Protein AF-A0A6S7HTU3-F1 (afdb_monomer)

Mean predicted aligned error: 20.31 Å

Structure (mmCIF, N/CA/C/O backbone):
data_AF-A0A6S7HTU3-F1
#
_entry.id   AF-A0A6S7HTU3-F1
#
loop_
_atom_site.group_PDB
_atom_site.id
_atom_site.type_symbol
_atom_site.label_atom_id
_atom_site.label_alt_id
_atom_site.label_comp_id
_atom_site.label_asym_id
_atom_site.label_entity_id
_atom_site.label_seq_id
_atom_site.pdbx_PDB_ins_code
_atom_site.Cartn_x
_atom_site.Cartn_y
_atom_site.Cartn_z
_atom_site.occupancy
_atom_site.B_iso_or_equiv
_atom_site.auth_seq_id
_atom_site.auth_comp_id
_atom_site.auth_asym_id
_atom_site.auth_atom_id
_atom_site.pdbx_PDB_model_num
ATOM 1 N N . MET A 1 1 ? -40.709 11.571 64.684 1.00 47.97 1 MET A N 1
ATOM 2 C CA . MET A 1 1 ? -41.578 11.205 63.553 1.00 47.97 1 MET A CA 1
ATOM 3 C C . MET A 1 1 ? -43.002 11.210 64.058 1.00 47.97 1 MET A C 1
ATOM 5 O O . MET A 1 1 ? -43.286 10.470 64.994 1.00 47.97 1 MET A O 1
ATOM 9 N N . ASP A 1 2 ? -43.865 12.054 63.493 1.00 58.19 2 ASP A N 1
ATOM 10 C CA . ASP A 1 2 ? -45.300 11.773 63.552 1.00 58.19 2 ASP A CA 1
ATOM 11 C C . ASP A 1 2 ? -45.484 10.401 62.874 1.00 58.19 2 ASP A C 1
ATOM 13 O O . ASP A 1 2 ? -44.925 10.172 61.802 1.00 58.19 2 ASP A O 1
ATOM 17 N N . THR A 1 3 ? -46.172 9.450 63.511 1.00 66.00 3 THR A N 1
ATOM 18 C CA . THR A 1 3 ? -46.292 8.053 63.031 1.00 66.00 3 THR A CA 1
ATOM 19 C C . THR A 1 3 ? -46.815 7.956 61.594 1.00 66.00 3 THR A C 1
ATOM 21 O O . THR A 1 3 ? -46.464 7.031 60.870 1.00 66.00 3 THR A O 1
ATOM 24 N N . LEU A 1 4 ? -47.574 8.967 61.166 1.00 69.69 4 LEU A N 1
ATOM 25 C CA . LEU A 1 4 ? -48.164 9.085 59.839 1.00 69.69 4 LEU A CA 1
ATOM 26 C C . LEU A 1 4 ? -47.136 9.304 58.708 1.00 69.69 4 LEU A C 1
ATOM 28 O O . LEU A 1 4 ? -47.315 8.739 57.635 1.00 69.69 4 LEU A O 1
ATOM 32 N N . ASP A 1 5 ? -46.059 10.074 58.931 1.00 72.06 5 ASP A N 1
ATOM 33 C CA . ASP A 1 5 ? -45.011 10.315 57.912 1.00 72.06 5 ASP A CA 1
ATOM 34 C C . ASP A 1 5 ? -44.265 9.014 57.574 1.00 72.06 5 ASP A C 1
ATOM 36 O O . ASP A 1 5 ? -44.035 8.689 56.410 1.00 72.06 5 ASP A O 1
ATOM 40 N N . GLY A 1 6 ? -43.921 8.234 58.606 1.00 74.31 6 GLY A N 1
ATOM 41 C CA . GLY A 1 6 ? -43.217 6.960 58.445 1.00 74.31 6 GLY A CA 1
ATOM 42 C C . GLY A 1 6 ? -44.091 5.859 57.839 1.00 74.31 6 GLY A C 1
ATOM 43 O O . GLY A 1 6 ? -43.610 5.074 57.024 1.00 74.31 6 GLY A O 1
ATOM 44 N N . GLU A 1 7 ? -45.377 5.806 58.200 1.00 78.81 7 GLU A N 1
ATOM 45 C CA . GLU A 1 7 ? -46.342 4.876 57.598 1.00 78.81 7 GLU A CA 1
ATOM 46 C C . GLU A 1 7 ? -46.577 5.189 56.116 1.00 78.81 7 GLU A C 1
ATOM 48 O O . GLU A 1 7 ? -46.557 4.276 55.289 1.00 78.81 7 GLU A O 1
ATOM 53 N N . PHE A 1 8 ? -46.716 6.470 55.762 1.00 82.75 8 PHE A N 1
ATOM 54 C CA . PHE A 1 8 ? -46.893 6.895 54.377 1.00 82.75 8 PHE A CA 1
ATOM 55 C C . PHE A 1 8 ? -45.653 6.618 53.519 1.00 82.75 8 PHE A C 1
ATOM 57 O O . PHE A 1 8 ? -45.776 6.033 52.443 1.00 82.75 8 PHE A O 1
ATOM 64 N N . LEU A 1 9 ? -44.455 6.954 54.011 1.00 81.00 9 LEU A N 1
ATOM 65 C CA . LEU A 1 9 ? -43.201 6.658 53.315 1.00 81.00 9 LEU A CA 1
ATOM 66 C C . LEU A 1 9 ? -43.032 5.152 53.064 1.00 81.00 9 LEU A C 1
ATOM 68 O O . LEU A 1 9 ? -42.737 4.749 51.945 1.00 81.00 9 LEU A O 1
ATOM 72 N N . ASN A 1 10 ? -43.300 4.312 54.066 1.00 83.94 10 ASN A N 1
ATOM 73 C CA . ASN A 1 10 ? -43.217 2.855 53.935 1.00 83.94 10 ASN A CA 1
ATOM 74 C C . ASN A 1 10 ? -44.269 2.292 52.955 1.00 83.94 10 ASN A C 1
ATOM 76 O O . ASN A 1 10 ? -43.980 1.359 52.204 1.00 83.94 10 ASN A O 1
ATOM 80 N N . ALA A 1 11 ? -45.481 2.857 52.915 1.00 86.44 11 ALA A N 1
ATOM 81 C CA . ALA A 1 11 ? -46.493 2.495 51.918 1.00 86.44 11 ALA A CA 1
ATOM 82 C C . ALA A 1 11 ? -46.049 2.869 50.489 1.00 86.44 11 ALA A C 1
ATOM 84 O O . ALA A 1 11 ? -46.226 2.078 49.557 1.00 86.44 11 ALA A O 1
ATOM 85 N N . CYS A 1 12 ? -45.422 4.039 50.335 1.00 86.12 12 CYS A N 1
ATOM 86 C CA . CYS A 1 12 ? -44.821 4.521 49.094 1.00 86.12 12 CYS A CA 1
ATOM 87 C C . CYS A 1 12 ? -43.637 3.656 48.630 1.00 86.12 12 CYS A C 1
ATOM 89 O O . CYS A 1 12 ? -43.594 3.273 47.464 1.00 86.12 12 CYS A O 1
ATOM 91 N N . GLU A 1 13 ? -42.718 3.287 49.524 1.00 85.62 13 GLU A N 1
ATOM 92 C CA . GLU A 1 13 ? -41.585 2.396 49.228 1.00 85.62 13 GLU A CA 1
ATOM 93 C C . GLU A 1 13 ? -42.046 1.006 48.766 1.00 85.62 13 GLU A C 1
ATOM 95 O O . GLU A 1 13 ? -41.457 0.413 47.861 1.00 85.62 13 GLU A O 1
ATOM 100 N N . ARG A 1 14 ? -43.138 0.491 49.345 1.00 88.38 14 ARG A N 1
ATOM 101 C CA . ARG A 1 14 ? -43.725 -0.810 48.979 1.00 88.38 14 ARG A CA 1
ATOM 102 C C . ARG A 1 14 ? -44.600 -0.772 47.728 1.00 88.38 14 ARG A C 1
ATOM 104 O O . ARG A 1 14 ? -44.985 -1.838 47.254 1.00 88.38 14 ARG A O 1
ATOM 111 N N . GLY A 1 15 ? -44.958 0.414 47.234 1.00 87.12 15 GLY A N 1
ATOM 112 C CA . GLY A 1 15 ? -45.868 0.564 46.098 1.00 87.12 15 GLY A CA 1
ATOM 113 C C . GLY A 1 15 ? -47.301 0.129 46.397 1.00 87.12 15 GLY A C 1
ATOM 114 O O . GLY A 1 15 ? -48.032 -0.269 45.492 1.00 87.12 15 GLY A O 1
ATOM 115 N N . ASN A 1 16 ? -47.727 0.147 47.665 1.00 90.62 16 ASN A N 1
ATOM 116 C CA . ASN A 1 16 ? -49.076 -0.281 48.026 1.00 90.62 16 ASN A CA 1
ATOM 117 C C . ASN A 1 16 ? -50.089 0.827 47.711 1.00 90.62 16 ASN A C 1
ATOM 119 O O . ASN A 1 16 ? -50.460 1.613 48.583 1.00 90.62 16 ASN A O 1
ATOM 123 N N . LEU A 1 17 ? -50.555 0.866 46.461 1.00 88.25 17 LEU A N 1
ATOM 124 C CA . LEU A 1 17 ? -51.475 1.886 45.957 1.00 88.25 17 LEU A CA 1
ATOM 125 C C . LEU A 1 17 ? -52.705 2.082 46.853 1.00 88.25 17 LEU A C 1
ATOM 127 O O . LEU A 1 17 ? -53.093 3.211 47.130 1.00 88.25 17 LEU A O 1
ATOM 131 N 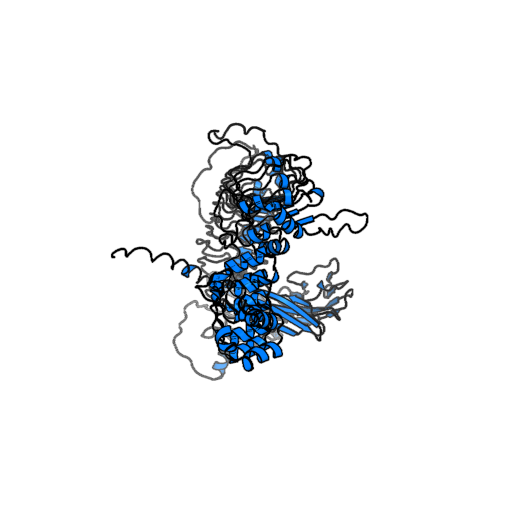N . ASN A 1 18 ? -53.299 0.996 47.351 1.00 86.38 18 ASN A N 1
ATOM 132 C CA . ASN A 1 18 ? -54.490 1.075 48.199 1.00 86.38 18 ASN A CA 1
ATOM 133 C C . ASN A 1 18 ? -54.201 1.758 49.541 1.00 86.38 18 ASN A C 1
ATOM 135 O O . ASN A 1 18 ? -55.027 2.518 50.034 1.00 86.38 18 ASN A O 1
ATOM 139 N N . GLU A 1 19 ? -53.041 1.491 50.138 1.00 85.62 19 GLU A N 1
ATOM 140 C CA . GLU A 1 19 ? -52.623 2.093 51.407 1.00 85.62 19 GLU A CA 1
ATOM 141 C C . GLU A 1 19 ? -52.252 3.568 51.220 1.00 85.62 19 GLU A C 1
ATOM 143 O O . GLU A 1 19 ? -52.714 4.411 51.985 1.00 85.62 19 GLU A O 1
ATOM 148 N N . VAL A 1 20 ? -51.546 3.893 50.131 1.00 84.56 20 VAL A N 1
ATOM 149 C CA . VAL A 1 20 ? -51.250 5.277 49.729 1.00 84.56 20 VAL A CA 1
ATOM 150 C C . VAL A 1 20 ? -52.543 6.073 49.518 1.00 84.56 20 VAL A C 1
ATOM 152 O O . VAL A 1 20 ? -52.708 7.144 50.101 1.00 84.56 20 VAL A O 1
ATOM 155 N N . LEU A 1 21 ? -53.500 5.546 48.746 1.00 83.62 21 LEU A N 1
ATOM 156 C CA . LEU A 1 21 ? -54.788 6.206 48.507 1.00 83.62 21 LEU A CA 1
ATOM 157 C C . LEU A 1 21 ? -55.620 6.310 49.789 1.00 83.62 21 LEU A C 1
ATOM 159 O O . LEU A 1 21 ? -56.251 7.340 50.019 1.00 83.62 21 LEU A O 1
ATOM 163 N N . ASN A 1 22 ? -55.599 5.286 50.649 1.00 83.69 22 ASN A N 1
ATOM 164 C CA . ASN A 1 22 ? -56.317 5.333 51.919 1.00 83.69 22 ASN A CA 1
ATOM 165 C C . ASN A 1 22 ? -55.805 6.467 52.817 1.00 83.69 22 ASN A C 1
ATOM 167 O O . ASN A 1 22 ? -56.608 7.212 53.380 1.00 83.69 22 ASN A O 1
ATOM 171 N N . ILE A 1 23 ? -54.483 6.631 52.912 1.00 81.38 23 ILE A N 1
ATOM 172 C CA . ILE A 1 23 ? -53.861 7.709 53.689 1.00 81.38 23 ILE A CA 1
ATOM 173 C C . ILE A 1 23 ? -54.155 9.079 53.052 1.00 81.38 23 ILE A C 1
ATOM 175 O O . ILE A 1 23 ? -54.439 10.037 53.767 1.00 81.38 23 ILE A O 1
ATOM 179 N N . LEU A 1 24 ? -54.155 9.188 51.719 1.00 78.31 24 LEU A N 1
ATOM 180 C CA . LEU A 1 24 ? -54.414 10.460 51.032 1.00 78.31 24 LEU A CA 1
ATOM 181 C C . LEU A 1 24 ? -55.885 10.910 51.085 1.00 78.31 24 LEU A C 1
ATOM 183 O O . LEU A 1 24 ? -56.135 12.109 51.175 1.00 78.31 24 LEU A O 1
ATOM 187 N N . TYR A 1 25 ? -56.859 9.994 51.031 1.00 77.56 25 TYR A N 1
ATOM 188 C CA . TYR A 1 25 ? -58.286 10.351 50.973 1.00 77.56 25 TYR A CA 1
ATOM 189 C C . TYR A 1 25 ? -58.994 10.403 52.330 1.00 77.56 25 TYR A C 1
ATOM 191 O O . TYR A 1 25 ? -59.945 11.171 52.471 1.00 77.56 25 TYR A O 1
ATOM 199 N N . TYR A 1 26 ? -58.582 9.593 53.311 1.00 73.81 26 TYR A N 1
ATOM 200 C CA . TYR A 1 26 ? -59.358 9.394 54.544 1.00 73.81 26 TYR A CA 1
ATOM 201 C C . TYR A 1 26 ? -58.732 10.006 55.806 1.00 73.81 26 TYR A C 1
ATOM 203 O O . TYR A 1 26 ? -59.330 9.912 56.877 1.00 73.81 26 TYR A O 1
ATOM 211 N N . HIS A 1 27 ? -57.566 10.651 55.705 1.00 69.19 27 HIS A N 1
ATOM 212 C CA . HIS A 1 27 ? -56.914 11.311 56.839 1.00 69.19 27 HIS A CA 1
ATOM 213 C C . HIS A 1 27 ? -57.157 12.831 56.837 1.00 69.19 27 HIS A C 1
ATOM 215 O O . HIS A 1 27 ? -56.697 13.549 55.946 1.00 69.19 27 HIS A O 1
ATOM 221 N N . ASP A 1 28 ? -57.839 13.347 57.866 1.00 55.94 28 ASP A N 1
ATOM 222 C CA . ASP A 1 28 ? -58.129 14.781 58.012 1.00 55.94 28 ASP A CA 1
ATOM 223 C C . ASP A 1 28 ? -56.831 15.609 58.114 1.00 55.94 28 ASP A C 1
ATOM 225 O O . ASP A 1 28 ? -55.990 15.378 58.984 1.00 55.94 28 ASP A O 1
ATOM 229 N N . ASN A 1 29 ? -56.663 16.590 57.215 1.00 56.44 29 ASN A N 1
ATOM 230 C CA . ASN A 1 29 ? -55.495 17.485 57.078 1.00 56.44 29 ASN A CA 1
ATOM 231 C C . ASN A 1 29 ? -54.127 16.823 56.764 1.00 56.44 29 ASN A C 1
ATOM 233 O O . ASN A 1 29 ? -53.137 17.543 56.609 1.00 56.44 29 ASN A O 1
ATOM 237 N N . GLY A 1 30 ? -54.059 15.496 56.611 1.00 58.22 30 GLY A N 1
ATOM 238 C CA . GLY A 1 30 ? -52.848 14.734 56.265 1.00 58.22 30 GLY A CA 1
ATOM 239 C C . GLY A 1 30 ? -52.263 15.012 54.868 1.00 58.22 30 GLY A C 1
ATOM 240 O O . GLY A 1 30 ? -51.093 15.391 54.786 1.00 58.22 30 GLY A O 1
ATOM 241 N N . PRO A 1 31 ? -53.034 14.910 53.765 1.00 58.47 31 PRO A N 1
ATOM 242 C CA . PRO A 1 31 ? -52.485 14.997 52.405 1.00 58.47 31 PRO A CA 1
ATOM 243 C C . PRO A 1 31 ? -51.860 16.363 52.086 1.00 58.47 31 PRO A C 1
ATOM 245 O O . PRO A 1 31 ? -50.827 16.437 51.434 1.00 58.47 31 PRO A O 1
ATOM 248 N N . VAL A 1 32 ? -52.425 17.468 52.586 1.00 58.88 32 VAL A N 1
ATOM 249 C CA . VAL A 1 32 ? -51.897 18.821 52.311 1.00 58.88 32 VAL A CA 1
ATOM 250 C C . VAL A 1 32 ? -50.602 19.103 53.080 1.00 58.88 32 VAL A C 1
ATOM 252 O O . VAL A 1 32 ? -49.790 19.896 52.610 1.00 58.88 32 VAL A O 1
ATOM 255 N N . LYS A 1 33 ? -50.404 18.482 54.252 1.00 65.25 33 LYS A N 1
ATOM 256 C CA . LYS A 1 33 ? -49.184 18.638 55.058 1.00 65.25 33 LYS A CA 1
ATOM 257 C C . LYS A 1 33 ? -48.059 17.747 54.525 1.00 65.25 33 LYS A C 1
ATOM 259 O O . LYS A 1 33 ? -46.959 18.253 54.350 1.00 65.25 33 LYS A O 1
ATOM 264 N N . LEU A 1 34 ? -48.368 16.483 54.211 1.00 67.88 34 LEU A N 1
ATOM 265 C CA . LEU A 1 34 ? -47.433 15.504 53.641 1.00 67.88 34 LEU A CA 1
ATOM 266 C C . LEU A 1 34 ? -46.911 15.940 52.268 1.00 67.88 34 LEU A C 1
ATOM 268 O O . LEU A 1 34 ? -45.727 15.817 51.997 1.00 67.88 34 LEU A O 1
ATOM 272 N N . LEU A 1 35 ? -47.779 16.490 51.409 1.00 68.56 35 LEU A N 1
ATOM 273 C CA . LEU A 1 35 ? -47.393 16.865 50.046 1.00 68.56 35 LEU A CA 1
ATOM 274 C C . LEU A 1 35 ? -46.677 18.222 49.927 1.00 68.56 35 LEU A C 1
ATOM 276 O O . LEU A 1 35 ? -46.196 18.569 48.852 1.00 68.56 35 LEU A O 1
ATOM 280 N N . LYS A 1 36 ? -46.628 19.013 51.009 1.00 66.38 36 LYS A N 1
ATOM 281 C CA . LYS A 1 36 ? -46.014 20.356 51.037 1.00 66.38 36 LYS A CA 1
ATOM 282 C C . LYS A 1 36 ? -44.755 20.444 51.900 1.00 66.38 36 LYS A C 1
ATOM 284 O O . LYS A 1 36 ? -44.220 21.541 52.058 1.00 66.38 36 LYS A O 1
ATOM 289 N N . THR A 1 37 ? -44.311 19.344 52.500 1.00 70.06 37 THR A N 1
ATOM 290 C CA . THR A 1 37 ? -43.079 19.308 53.294 1.00 70.06 37 THR A CA 1
ATOM 291 C C . THR A 1 37 ? -41.880 19.575 52.391 1.00 70.06 37 THR A C 1
ATOM 293 O O . THR A 1 37 ? -41.730 18.932 51.354 1.00 70.06 37 THR A O 1
ATOM 296 N N . ASP A 1 38 ? -41.035 20.533 52.781 1.00 69.31 38 ASP A N 1
ATOM 297 C CA . ASP A 1 38 ? -39.826 20.880 52.032 1.00 69.31 38 ASP A CA 1
ATOM 298 C C . ASP A 1 38 ? -38.870 19.670 52.013 1.00 69.31 38 ASP A C 1
ATOM 300 O O . ASP A 1 38 ? -38.424 19.247 53.090 1.00 69.31 38 ASP A O 1
ATOM 304 N N . PRO A 1 39 ? -38.541 19.112 50.831 1.00 67.00 39 PRO A N 1
ATOM 305 C CA . PRO A 1 39 ? -37.671 17.945 50.705 1.00 67.00 39 PRO A CA 1
ATOM 306 C C . PRO A 1 39 ? -36.309 18.132 51.370 1.00 67.00 39 PRO A C 1
ATOM 308 O O . PRO A 1 39 ? -35.754 17.175 51.895 1.00 67.00 39 PRO A O 1
ATOM 311 N N . ASN A 1 40 ? -35.790 19.363 51.397 1.00 70.00 40 ASN A N 1
ATOM 312 C CA . ASN A 1 40 ? -34.460 19.670 51.930 1.00 70.00 40 ASN A CA 1
ATOM 313 C C . ASN A 1 40 ? -34.411 19.700 53.462 1.00 70.00 40 ASN A C 1
ATOM 315 O O . ASN A 1 40 ? -33.342 19.833 54.052 1.00 70.00 40 ASN A O 1
ATOM 319 N N . THR A 1 41 ? -35.571 19.627 54.114 1.00 67.50 41 THR A N 1
ATOM 320 C CA . THR A 1 41 ? -35.684 19.614 55.579 1.00 67.50 41 THR A CA 1
ATOM 321 C C . THR A 1 41 ? -35.861 18.207 56.145 1.00 67.50 41 THR A C 1
ATOM 323 O O . THR A 1 41 ? -35.972 18.045 57.361 1.00 67.50 41 THR A O 1
ATOM 326 N N . LEU A 1 42 ? -35.900 17.192 55.276 1.00 65.88 42 LEU A N 1
ATOM 327 C CA . LEU A 1 42 ? -36.054 15.794 55.648 1.00 65.88 42 LEU A CA 1
ATOM 328 C C . LEU A 1 42 ? -34.673 15.140 55.776 1.00 65.88 42 LEU A C 1
ATOM 330 O O . LEU A 1 42 ? -33.892 15.159 54.836 1.00 65.88 42 LEU A O 1
ATOM 334 N N . ASP A 1 43 ? -34.412 14.471 56.902 1.00 62.31 43 ASP A N 1
ATOM 335 C CA . ASP A 1 43 ? -33.220 13.615 57.082 1.00 62.31 43 ASP A CA 1
ATOM 336 C C . ASP A 1 43 ? -33.271 12.321 56.231 1.00 62.31 43 ASP A C 1
ATOM 338 O O . ASP A 1 43 ? -32.424 11.439 56.360 1.00 62.31 43 ASP A O 1
ATOM 342 N N . HIS A 1 44 ? -34.326 12.141 55.436 1.00 66.50 44 HIS A N 1
ATOM 343 C CA . HIS A 1 44 ? -34.631 10.925 54.695 1.00 66.50 44 HIS A CA 1
ATOM 344 C C . HIS A 1 44 ? -35.198 11.262 53.317 1.00 66.50 44 HIS A C 1
ATOM 346 O O . HIS A 1 44 ? -35.750 12.338 53.091 1.00 66.50 44 HIS A O 1
ATOM 352 N N . MET A 1 45 ? -35.093 10.300 52.403 1.00 73.50 45 MET A N 1
ATOM 353 C CA . MET A 1 45 ? -35.579 10.430 51.036 1.00 73.50 45 MET A CA 1
ATOM 354 C C . MET A 1 45 ? -37.076 10.759 51.014 1.00 73.50 45 MET A C 1
ATOM 356 O O . MET A 1 45 ? -37.900 10.051 51.591 1.00 73.50 45 MET A O 1
ATOM 360 N N . HIS A 1 46 ? -37.430 11.849 50.337 1.00 82.75 46 HIS A N 1
ATOM 361 C CA . HIS A 1 46 ? -38.816 12.278 50.201 1.00 82.75 46 HIS A CA 1
ATOM 362 C C . HIS A 1 46 ? -39.653 11.191 49.493 1.00 82.75 46 HIS A C 1
ATOM 364 O O . HIS A 1 46 ? -39.196 10.604 48.510 1.00 82.75 46 HIS A O 1
ATOM 370 N N . TYR A 1 47 ? -40.885 10.938 49.956 1.00 84.81 47 TYR A N 1
ATOM 371 C CA . TYR A 1 47 ? -41.713 9.809 49.496 1.00 84.81 47 TYR A CA 1
ATOM 372 C C . TYR A 1 47 ? -41.859 9.759 47.969 1.00 84.81 47 TYR A C 1
ATOM 374 O O . TYR A 1 47 ? -41.788 8.677 47.398 1.00 84.81 47 TYR A O 1
ATOM 382 N N . PHE A 1 48 ? -41.984 10.902 47.279 1.00 87.56 48 PHE A N 1
ATOM 383 C CA . PHE A 1 48 ? -42.116 10.916 45.818 1.00 87.56 48 PHE A CA 1
ATOM 384 C C . PHE A 1 48 ? -40.854 10.396 45.116 1.00 87.56 48 PHE A C 1
ATOM 386 O O . PHE A 1 48 ? -40.956 9.631 44.158 1.00 87.56 48 PHE A O 1
ATOM 393 N N . HIS A 1 49 ? -39.669 10.718 45.643 1.00 88.50 49 HIS A N 1
ATOM 394 C CA . HIS A 1 49 ? -38.410 10.155 45.161 1.00 88.50 49 HIS A CA 1
ATOM 395 C C . HIS A 1 49 ? -38.339 8.653 45.444 1.00 88.50 49 HIS A C 1
ATOM 397 O O . HIS A 1 49 ? -37.928 7.902 44.568 1.00 88.50 49 HIS A O 1
ATOM 403 N N . ALA A 1 50 ? -38.794 8.192 46.614 1.00 87.75 50 ALA A N 1
ATOM 404 C CA . ALA A 1 50 ? -38.823 6.767 46.948 1.00 87.75 50 ALA A CA 1
ATOM 405 C C . ALA A 1 50 ? -39.762 5.961 46.025 1.00 87.75 50 ALA A C 1
ATOM 407 O O . ALA A 1 50 ? -39.406 4.870 45.578 1.00 87.75 50 ALA A O 1
ATOM 408 N N . VAL A 1 51 ? -40.939 6.503 45.684 1.00 91.12 51 VAL A N 1
ATOM 409 C CA . VAL A 1 51 ? -41.860 5.895 44.704 1.00 91.12 51 VAL A CA 1
ATOM 410 C C . VAL A 1 51 ? -41.202 5.821 43.320 1.00 91.12 51 VAL A C 1
ATOM 412 O O . VAL A 1 51 ? -41.288 4.792 42.648 1.00 91.12 51 VAL A O 1
ATOM 415 N N . CYS A 1 52 ? -40.516 6.892 42.905 1.00 92.94 52 CYS A N 1
ATOM 416 C CA . CYS A 1 52 ? -39.821 6.948 41.619 1.00 92.94 52 CYS A CA 1
ATOM 417 C C . CYS A 1 52 ? -38.627 5.981 41.555 1.00 92.94 52 CYS A C 1
ATOM 419 O O . CYS A 1 52 ? -38.490 5.268 40.560 1.00 92.94 52 CYS A O 1
ATOM 421 N N . LEU A 1 53 ? -37.822 5.902 42.623 1.00 92.12 53 LEU A N 1
ATOM 422 C CA . LEU A 1 53 ? -36.667 5.005 42.746 1.00 92.12 53 LEU A CA 1
ATOM 423 C C . LEU A 1 53 ? -37.059 3.537 42.613 1.00 92.12 53 LEU A C 1
ATOM 425 O O . LEU A 1 53 ? -36.308 2.774 42.024 1.00 92.12 53 LEU A O 1
ATOM 429 N N . ASN A 1 54 ? -38.211 3.160 43.174 1.00 91.19 54 ASN A N 1
ATOM 430 C CA . ASN A 1 54 ? -38.698 1.779 43.192 1.00 91.19 54 ASN A CA 1
ATOM 431 C C . ASN A 1 54 ? -39.637 1.442 42.020 1.00 91.19 54 ASN A C 1
ATOM 433 O O . ASN A 1 54 ? -40.126 0.317 41.923 1.00 91.19 54 ASN A O 1
ATOM 437 N N . GLY A 1 55 ? -39.916 2.402 41.131 1.00 91.69 55 GLY A N 1
ATOM 438 C CA . GLY A 1 55 ? -40.611 2.123 39.875 1.00 91.69 55 GLY A CA 1
ATOM 439 C C . GLY A 1 55 ? -42.121 1.920 39.985 1.00 91.69 55 GLY A C 1
ATOM 440 O O . GLY A 1 55 ? -42.719 1.344 39.074 1.00 91.69 55 GLY A O 1
ATOM 441 N N . HIS A 1 56 ? -42.756 2.401 41.057 1.00 93.94 56 HIS A N 1
ATOM 442 C CA . HIS A 1 56 ? -44.197 2.234 41.302 1.00 93.94 56 HIS A CA 1
ATOM 443 C C . HIS A 1 56 ? -45.029 3.198 40.442 1.00 93.94 56 HIS A C 1
ATOM 445 O O . HIS A 1 56 ? -45.580 4.190 40.916 1.00 93.94 56 HIS A O 1
ATOM 451 N N . CYS A 1 57 ? -45.060 2.939 39.133 1.00 91.62 57 CYS A N 1
ATOM 452 C CA . CYS A 1 57 ? -45.623 3.828 38.113 1.00 91.62 57 CYS A CA 1
ATOM 453 C C . CYS A 1 57 ? -47.117 4.148 38.316 1.00 91.62 57 CYS A C 1
ATOM 455 O O . CYS A 1 57 ? -47.569 5.235 37.961 1.00 91.62 57 CYS A O 1
ATOM 457 N N . ASP A 1 58 ? -47.886 3.216 38.876 1.00 90.31 58 ASP A N 1
ATOM 458 C CA . ASP A 1 58 ? -49.296 3.391 39.229 1.00 90.31 58 ASP A CA 1
ATOM 459 C C . ASP A 1 58 ? -49.480 4.388 40.380 1.00 90.31 58 ASP A C 1
ATOM 461 O O . ASP A 1 58 ? -50.346 5.262 40.311 1.00 90.31 58 ASP A O 1
ATOM 465 N N . VAL A 1 59 ? -48.619 4.312 41.397 1.00 89.31 59 VAL A N 1
ATOM 466 C CA . VAL A 1 59 ? -48.558 5.285 42.492 1.00 89.31 59 VAL A CA 1
ATOM 467 C C . VAL A 1 59 ? -48.100 6.652 41.974 1.00 89.31 59 VAL A C 1
ATOM 469 O O . VAL A 1 59 ? -48.690 7.660 42.354 1.00 89.31 59 VAL A O 1
ATOM 472 N N . VAL A 1 60 ? -47.116 6.708 41.067 1.00 90.94 60 VAL A N 1
ATOM 473 C CA . VAL A 1 60 ? -46.665 7.967 40.435 1.00 90.94 60 VAL A CA 1
ATOM 474 C C . VAL A 1 60 ? -47.804 8.658 39.678 1.00 90.94 60 VAL A C 1
ATOM 476 O O . VAL A 1 60 ? -48.053 9.839 39.914 1.00 90.94 60 VAL A O 1
ATOM 479 N N . GLU A 1 61 ? -48.533 7.935 38.817 1.00 89.94 61 GLU A N 1
ATOM 480 C CA . GLU A 1 61 ? -49.702 8.477 38.100 1.00 89.94 61 GLU A CA 1
ATOM 481 C C . GLU A 1 61 ? -50.765 9.004 39.080 1.00 89.94 61 GLU A C 1
ATOM 483 O O . GLU A 1 61 ? -51.306 10.090 38.876 1.00 89.94 61 GLU A O 1
ATOM 488 N N . GLN A 1 62 ? -51.036 8.294 40.185 1.00 87.25 62 GLN A N 1
ATOM 489 C CA . GLN A 1 62 ? -51.978 8.784 41.199 1.00 87.25 62 GLN A CA 1
ATOM 490 C C . GLN A 1 62 ? -51.482 10.037 41.926 1.00 87.25 62 GLN A C 1
ATOM 492 O O . GLN A 1 62 ? -52.268 10.953 42.154 1.00 87.25 62 GLN A O 1
ATOM 497 N N . LEU A 1 63 ? -50.197 10.123 42.272 1.00 85.94 63 LEU A N 1
ATOM 498 C CA . LEU A 1 63 ? -49.643 11.291 42.961 1.00 85.94 63 LEU A CA 1
ATOM 499 C C . LEU A 1 63 ? -49.703 12.565 42.100 1.00 85.94 63 LEU A C 1
ATOM 501 O O . LEU A 1 63 ? -49.896 13.652 42.647 1.00 85.94 63 LEU A O 1
ATOM 505 N N . PHE A 1 64 ? -49.659 12.457 40.768 1.00 87.44 64 PHE A N 1
ATOM 506 C CA . PHE A 1 64 ? -49.879 13.611 39.888 1.00 87.44 64 PHE A CA 1
ATOM 507 C C . PHE A 1 64 ? -51.300 14.182 39.957 1.00 87.44 64 PHE A C 1
ATOM 509 O O . PHE A 1 64 ? -51.459 15.400 39.853 1.00 87.44 64 PHE A O 1
ATOM 516 N N . PHE A 1 65 ? -52.327 13.367 40.236 1.00 83.38 65 PHE A N 1
ATOM 517 C CA . PHE A 1 65 ? -53.681 13.882 40.501 1.00 83.38 65 PHE A CA 1
ATOM 518 C C . PHE A 1 65 ? -53.750 14.772 41.751 1.00 83.38 65 PHE A C 1
ATOM 520 O O . PHE A 1 65 ? -54.673 15.579 41.877 1.00 83.38 65 PHE A O 1
ATOM 527 N N . PHE A 1 66 ? -52.772 14.665 42.653 1.00 81.31 66 PHE A N 1
ATOM 528 C CA . PHE A 1 66 ? -52.656 15.495 43.851 1.00 81.31 66 PHE A CA 1
ATOM 529 C C . PHE A 1 66 ? -51.714 16.703 43.677 1.00 81.31 66 PHE A C 1
ATOM 531 O O . PHE A 1 66 ? -51.349 17.332 44.669 1.00 81.31 66 PHE A O 1
ATOM 538 N N . ASN A 1 67 ? -51.365 17.077 42.438 1.00 80.19 67 ASN A N 1
ATOM 539 C CA . ASN A 1 67 ? -50.503 18.223 42.106 1.00 80.19 67 ASN A CA 1
ATOM 540 C C . ASN A 1 67 ? -49.097 18.165 42.737 1.00 80.19 67 ASN A C 1
ATOM 542 O O . ASN A 1 67 ? -48.557 19.198 43.139 1.00 80.19 67 ASN A O 1
ATOM 546 N N . VAL A 1 68 ? -48.498 16.975 42.829 1.00 85.25 68 VAL A N 1
ATOM 547 C CA . VAL A 1 68 ? -47.073 16.843 43.175 1.00 85.25 68 VAL A CA 1
ATOM 548 C C . VAL A 1 68 ? -46.215 17.460 42.068 1.00 85.25 68 VAL A C 1
ATOM 550 O O . VAL A 1 68 ? -46.485 17.256 40.884 1.00 85.25 68 VAL A O 1
ATOM 553 N N . ASP A 1 69 ? -45.187 18.221 42.450 1.00 85.75 69 ASP A N 1
ATOM 554 C CA . ASP A 1 69 ? -44.241 18.797 41.495 1.00 85.75 69 ASP A CA 1
ATOM 555 C C . ASP A 1 69 ? -43.395 17.688 40.847 1.00 85.75 69 ASP A C 1
ATOM 557 O O . ASP A 1 69 ? -42.657 16.963 41.513 1.00 85.75 69 ASP A O 1
ATOM 561 N N . VAL A 1 70 ? -43.499 17.562 39.523 1.00 89.44 70 VAL A N 1
ATOM 562 C CA . VAL A 1 70 ? -42.741 16.594 38.718 1.00 89.44 70 VAL A CA 1
ATOM 563 C C . VAL A 1 70 ? -41.228 16.851 38.748 1.00 89.44 70 VAL A C 1
ATOM 565 O O . VAL A 1 70 ? -40.443 15.924 38.557 1.00 89.44 70 VAL A O 1
ATOM 568 N N . ASN A 1 71 ? -40.818 18.095 39.011 1.00 89.62 71 ASN A N 1
ATOM 569 C CA . ASN A 1 71 ? -39.424 18.540 39.051 1.00 89.62 71 ASN A CA 1
ATOM 570 C C . ASN A 1 71 ? -38.943 18.830 40.479 1.00 89.62 71 ASN A C 1
ATOM 572 O O . ASN A 1 71 ? -38.022 19.624 40.662 1.00 89.62 71 ASN A O 1
ATOM 576 N N . LEU A 1 72 ? -39.573 18.207 41.479 1.00 86.81 72 LEU A N 1
ATOM 577 C CA . LEU A 1 72 ? -39.249 18.393 42.889 1.00 86.81 72 LEU A CA 1
ATOM 578 C C . LEU A 1 72 ? -37.795 18.001 43.184 1.00 86.81 72 LEU A C 1
ATOM 580 O O . LEU A 1 72 ? -37.500 16.822 43.311 1.00 86.81 72 LEU A O 1
ATOM 584 N N . ASP A 1 73 ? -36.894 18.971 43.298 1.00 83.94 73 ASP A N 1
ATOM 585 C CA . ASP A 1 73 ? -35.472 18.699 43.529 1.00 83.94 73 ASP A CA 1
ATOM 586 C C . ASP A 1 73 ? -35.182 18.326 44.994 1.00 83.94 73 ASP A C 1
ATOM 588 O O . ASP A 1 73 ? -35.874 18.763 45.920 1.00 83.94 73 ASP A O 1
ATOM 592 N N . SER A 1 74 ? -34.153 17.506 45.205 1.00 83.06 74 SER A N 1
ATOM 593 C CA . SER A 1 74 ? -33.711 17.050 46.527 1.00 83.06 74 SER A CA 1
ATOM 594 C C . SER A 1 74 ? -32.198 16.825 46.561 1.00 83.06 74 SER A C 1
ATOM 596 O O . SER A 1 74 ? -31.527 16.873 45.532 1.00 83.06 74 SER A O 1
ATOM 598 N N . GLU A 1 75 ? -31.641 16.495 47.731 1.00 81.12 75 GLU A N 1
ATOM 599 C CA . GLU A 1 75 ? -30.229 16.087 47.837 1.00 81.12 75 GLU A CA 1
ATOM 600 C C . GLU A 1 75 ? -29.884 14.836 46.997 1.00 81.12 75 GLU A C 1
ATOM 602 O O . GLU A 1 75 ? -28.719 14.615 46.665 1.00 81.12 75 GLU A O 1
ATOM 607 N N . TYR A 1 76 ? -30.897 14.049 46.608 1.00 79.75 76 TYR A N 1
ATOM 608 C CA . TYR A 1 76 ? -30.775 12.861 45.756 1.00 79.75 76 TYR A CA 1
ATOM 609 C C . TYR A 1 76 ? -30.980 13.166 44.258 1.00 79.75 76 TYR A C 1
ATOM 611 O O . TYR A 1 76 ? -30.898 12.258 43.432 1.00 79.75 76 TYR A O 1
ATOM 619 N N . GLY A 1 77 ? -31.221 14.431 43.896 1.00 85.00 77 GLY A N 1
ATOM 620 C CA . GLY A 1 77 ? -31.573 14.871 42.545 1.00 85.00 77 GLY A CA 1
ATOM 621 C C . GLY A 1 77 ? -33.082 14.896 42.302 1.00 85.00 77 GLY A C 1
ATOM 622 O O . GLY A 1 77 ? -33.875 14.782 43.236 1.00 85.00 77 GLY A O 1
ATOM 623 N N . THR A 1 78 ? -33.477 15.043 41.034 1.00 90.56 78 THR A N 1
ATOM 624 C CA . THR A 1 78 ? -34.888 15.126 40.625 1.00 90.56 78 THR A CA 1
ATOM 625 C C . THR A 1 78 ? -35.577 13.754 40.637 1.00 90.56 78 THR A C 1
ATOM 627 O O . THR A 1 78 ? -34.907 12.719 40.534 1.00 90.56 78 THR A O 1
ATOM 630 N N . PRO A 1 79 ? -36.924 13.690 40.650 1.00 91.62 79 PRO A N 1
ATOM 631 C CA . PRO A 1 79 ? -37.654 12.423 40.618 1.00 91.62 79 PRO A CA 1
ATOM 632 C C . PRO A 1 79 ? -37.329 11.607 39.359 1.00 91.62 79 PRO A C 1
ATOM 634 O O . PRO A 1 79 ? -37.245 10.380 39.413 1.00 91.62 79 PRO A O 1
ATOM 637 N N . LEU A 1 80 ? -37.066 12.290 38.236 1.00 94.38 80 LEU A N 1
ATOM 638 C CA . LEU A 1 80 ? -36.605 11.665 36.998 1.00 94.38 80 LEU A CA 1
ATOM 639 C C . LEU A 1 80 ? -35.199 11.073 37.141 1.00 94.38 80 LEU A C 1
ATOM 641 O O . LEU A 1 80 ? -34.981 9.950 36.691 1.00 94.38 80 LEU A O 1
ATOM 645 N N . ALA A 1 81 ? -34.263 11.779 37.783 1.00 91.81 81 ALA A N 1
ATOM 646 C CA . ALA A 1 81 ? -32.907 11.275 37.997 1.00 91.81 81 ALA A CA 1
ATOM 647 C C . ALA A 1 81 ? -32.894 10.012 38.864 1.00 91.81 81 ALA A C 1
ATOM 649 O O . ALA A 1 81 ? -32.231 9.031 38.534 1.00 91.81 81 ALA A O 1
ATOM 650 N N . VAL A 1 82 ? -33.709 10.002 39.913 1.00 92.06 82 VAL A N 1
ATOM 651 C CA . VAL A 1 82 ? -33.873 8.861 40.812 1.00 92.06 82 VAL A CA 1
ATOM 652 C C . VAL A 1 82 ? -34.598 7.685 40.129 1.00 92.06 82 VAL A C 1
ATOM 654 O O . VAL A 1 82 ? -34.219 6.530 40.317 1.00 92.06 82 VAL A O 1
ATOM 657 N N . ALA A 1 83 ? -35.596 7.942 39.275 1.00 95.00 83 ALA A N 1
ATOM 658 C CA . ALA A 1 83 ? -36.211 6.891 38.453 1.00 95.00 83 ALA A CA 1
ATOM 659 C C . ALA A 1 83 ? -35.218 6.280 37.445 1.00 95.00 83 ALA A C 1
ATOM 661 O O . ALA A 1 83 ? -35.259 5.075 37.185 1.00 95.00 83 ALA A O 1
ATOM 662 N N . CYS A 1 84 ? -34.313 7.103 36.899 1.00 95.19 84 CYS A N 1
ATOM 663 C CA . CYS A 1 84 ? -33.222 6.648 36.039 1.00 95.19 84 CYS A CA 1
ATOM 664 C C . CYS A 1 84 ? -32.206 5.811 36.816 1.00 95.19 84 CYS A C 1
ATOM 666 O O . CYS A 1 84 ? -31.792 4.776 36.314 1.00 95.19 84 CYS A O 1
ATOM 668 N N . GLN A 1 85 ? -31.865 6.196 38.049 1.00 94.00 85 GLN A N 1
ATOM 669 C CA . GLN A 1 85 ? -31.024 5.402 38.950 1.00 94.00 85 GLN A CA 1
ATOM 670 C C . GLN A 1 85 ? -31.614 3.997 39.187 1.00 94.00 85 GLN A C 1
ATOM 672 O O . GLN A 1 85 ? -30.897 2.997 39.111 1.00 94.00 85 GLN A O 1
ATOM 677 N N . GLY A 1 86 ? -32.930 3.916 39.425 1.00 91.50 86 GLY A N 1
ATOM 678 C CA . GLY A 1 86 ? -33.658 2.662 39.658 1.00 91.50 86 GLY A CA 1
ATOM 679 C C . GLY A 1 86 ? -33.876 1.781 38.420 1.00 91.50 86 GLY A C 1
ATOM 680 O O . GLY A 1 86 ? -34.219 0.609 38.557 1.00 91.50 86 GLY A O 1
ATOM 681 N N . GLY A 1 87 ? -33.660 2.296 37.205 1.00 94.75 87 GLY A N 1
ATOM 682 C CA . GLY A 1 87 ? -33.822 1.504 35.979 1.00 94.75 87 GLY A CA 1
ATOM 683 C C . GLY A 1 87 ? -35.273 1.305 35.532 1.00 94.75 87 GLY A C 1
ATOM 684 O O . GLY A 1 87 ? -35.594 0.342 34.836 1.00 94.75 87 GLY A O 1
ATOM 685 N N . HIS A 1 88 ? -36.190 2.193 35.924 1.00 93.94 88 HIS A N 1
ATOM 686 C CA . HIS A 1 88 ? -37.624 1.992 35.707 1.00 93.94 88 HIS A CA 1
ATOM 687 C C . HIS A 1 88 ? -38.171 2.772 34.504 1.00 93.94 88 HIS A C 1
ATOM 689 O O . HIS A 1 88 ? -38.798 3.820 34.653 1.00 93.94 88 HIS A O 1
ATOM 695 N N . MET A 1 89 ? -38.012 2.213 33.298 1.00 94.88 89 MET A N 1
ATOM 696 C CA . MET A 1 89 ? -38.459 2.810 32.024 1.00 94.88 89 MET A CA 1
ATOM 697 C C . MET A 1 89 ? -39.928 3.285 32.018 1.00 94.88 89 MET A C 1
ATOM 699 O O . MET A 1 89 ? -40.241 4.339 31.466 1.00 94.88 89 MET A O 1
ATOM 703 N N . GLY A 1 90 ? -40.846 2.520 32.623 1.00 92.88 90 GLY A N 1
ATOM 704 C CA . GLY A 1 90 ? -42.263 2.900 32.710 1.00 92.88 90 GLY A CA 1
ATOM 705 C C . GLY A 1 90 ? -42.465 4.202 33.487 1.00 92.88 90 GLY A C 1
ATOM 706 O O . GLY A 1 90 ? -43.128 5.116 33.003 1.00 92.88 90 GLY A O 1
ATOM 707 N N . THR A 1 91 ? -41.812 4.316 34.644 1.00 94.50 91 THR A N 1
ATOM 708 C CA . THR A 1 91 ? -41.820 5.528 35.467 1.00 94.50 91 THR A CA 1
ATOM 709 C C . THR A 1 91 ? -41.128 6.688 34.760 1.00 94.50 91 THR A C 1
ATOM 711 O O . THR A 1 91 ? -41.687 7.778 34.723 1.00 94.50 91 THR A O 1
ATOM 714 N N . VAL A 1 92 ? -39.974 6.459 34.121 1.00 96.38 92 VAL A N 1
ATOM 715 C CA . VAL A 1 92 ? -39.260 7.479 33.329 1.00 96.38 92 VAL A CA 1
ATOM 716 C C . VAL A 1 92 ? -40.171 8.090 32.259 1.00 96.38 92 VAL A C 1
ATOM 718 O O . VAL A 1 92 ? -40.332 9.308 32.215 1.00 96.38 92 VAL A O 1
ATOM 721 N N . LYS A 1 93 ? -40.844 7.262 31.450 1.00 95.38 93 LYS A N 1
ATOM 722 C CA . LYS A 1 93 ? -41.785 7.735 30.417 1.00 95.38 93 LYS A CA 1
ATOM 723 C C . LYS A 1 93 ? -42.958 8.513 31.007 1.00 95.38 93 LYS A C 1
ATOM 725 O O . LYS A 1 93 ? -43.372 9.522 30.441 1.00 95.38 93 LYS A O 1
ATOM 730 N N . THR A 1 94 ? -43.488 8.064 32.142 1.00 94.75 94 THR A N 1
ATOM 731 C CA . THR A 1 94 ? -44.576 8.752 32.847 1.00 94.75 94 THR A CA 1
ATOM 732 C C . THR A 1 94 ? -44.141 10.123 33.361 1.00 94.75 94 THR A C 1
ATOM 734 O O . THR A 1 94 ? -44.882 11.089 33.191 1.00 94.75 94 THR A O 1
ATOM 737 N N . LEU A 1 95 ? -42.945 10.235 33.943 1.00 94.81 95 LEU A N 1
ATOM 738 C CA . LEU A 1 95 ? -42.393 11.503 34.425 1.00 94.81 95 LEU A CA 1
ATOM 739 C C . LEU A 1 95 ? -42.155 12.483 33.265 1.00 94.81 95 LEU A C 1
ATOM 741 O O . LEU A 1 95 ? -42.604 13.627 33.330 1.00 94.81 95 LEU A O 1
ATOM 745 N N . VAL A 1 96 ? -41.536 12.029 32.168 1.00 94.75 96 VAL A N 1
ATOM 746 C CA . VAL A 1 96 ? -41.313 12.852 30.962 1.00 94.75 96 VAL A CA 1
ATOM 747 C C . VAL A 1 96 ? -42.641 13.324 30.361 1.00 94.75 96 VAL A C 1
ATOM 749 O O . VAL A 1 96 ? -42.810 14.511 30.087 1.00 94.75 96 VAL A O 1
ATOM 752 N N . LYS A 1 97 ? -43.641 12.437 30.259 1.00 94.00 97 LYS A N 1
ATOM 753 C CA . LYS A 1 97 ? -45.004 12.776 29.807 1.00 94.00 97 LYS A CA 1
ATOM 754 C C . LYS A 1 97 ? -45.661 13.875 30.654 1.00 94.00 97 LYS A C 1
ATOM 756 O O . LYS A 1 97 ? -46.429 14.667 30.113 1.00 94.00 97 LYS A O 1
ATOM 761 N N . HIS A 1 98 ? -45.374 13.927 31.955 1.00 92.25 98 HIS A N 1
ATOM 762 C CA . HIS A 1 98 ? -45.896 14.943 32.876 1.00 92.25 98 HIS A CA 1
ATOM 763 C C . HIS A 1 98 ? -45.013 16.202 32.974 1.00 92.25 98 HIS A C 1
ATOM 765 O O . HIS A 1 98 ? -45.278 17.064 33.809 1.00 92.25 98 HIS A O 1
ATOM 771 N N . GLY A 1 99 ? -44.007 16.357 32.104 1.00 91.00 99 GLY A N 1
ATOM 772 C CA . GLY A 1 99 ? -43.190 17.571 32.015 1.00 91.00 99 GLY A CA 1
ATOM 773 C C . GLY A 1 99 ? -41.953 17.581 32.917 1.00 91.00 99 GLY A C 1
ATOM 774 O O . GLY A 1 99 ? -41.495 18.658 33.312 1.00 91.00 99 GLY A O 1
ATOM 775 N N . ALA A 1 100 ? -41.410 16.407 33.258 1.00 92.62 100 ALA A N 1
ATOM 776 C CA . ALA A 1 100 ? -40.099 16.317 33.892 1.00 92.62 100 ALA A CA 1
ATOM 777 C C . ALA A 1 100 ? -39.012 16.921 32.988 1.00 92.62 100 ALA A C 1
ATOM 779 O O . ALA A 1 100 ? -38.934 16.609 31.799 1.00 92.62 100 ALA A O 1
ATOM 780 N N . LYS A 1 101 ? -38.147 17.758 33.561 1.00 89.88 101 LYS A N 1
ATOM 781 C CA . LYS A 1 101 ? -36.958 18.288 32.894 1.00 89.88 101 LYS A CA 1
ATOM 782 C C . LYS A 1 101 ? -35.928 17.171 32.753 1.00 89.88 101 LYS A C 1
ATOM 784 O O . LYS A 1 101 ? -35.422 16.663 33.754 1.00 89.88 101 LYS A O 1
ATOM 789 N N . ILE A 1 102 ? -35.619 16.810 31.513 1.00 87.81 102 ILE A N 1
ATOM 790 C CA . ILE A 1 102 ? -34.625 15.783 31.181 1.00 87.81 102 ILE A CA 1
ATOM 791 C C . ILE A 1 102 ? -33.207 16.307 31.447 1.00 87.81 102 ILE A C 1
ATOM 793 O O . ILE A 1 102 ? -32.406 15.617 32.081 1.00 87.81 102 ILE A O 1
ATOM 797 N N . HIS A 1 103 ? -32.929 17.557 31.073 1.00 83.38 103 HIS A N 1
ATOM 798 C CA . HIS A 1 103 ? -31.723 18.273 31.468 1.00 83.38 103 HIS A CA 1
ATOM 799 C C . HIS A 1 103 ? -32.051 19.617 32.141 1.00 83.38 103 HIS A C 1
ATOM 801 O O . HIS A 1 103 ? -32.751 20.462 31.586 1.00 83.38 103 HIS A O 1
ATOM 807 N N . ASP A 1 104 ? -31.505 19.843 33.342 1.00 80.88 104 ASP A N 1
ATOM 808 C CA . ASP A 1 104 ? -31.408 21.179 33.942 1.00 80.88 104 ASP A CA 1
ATOM 809 C C . ASP A 1 104 ? -29.921 21.560 34.092 1.00 80.88 104 ASP A C 1
ATOM 811 O O . ASP A 1 104 ? -29.173 20.833 34.754 1.00 80.88 104 ASP A O 1
ATOM 815 N N . PRO A 1 105 ? -29.456 22.661 33.473 1.00 72.12 105 PRO A N 1
ATOM 816 C CA . PRO A 1 105 ? -28.056 23.080 33.532 1.00 72.12 105 PRO A CA 1
ATOM 817 C C . PRO A 1 105 ? -27.625 23.594 34.914 1.00 72.12 105 PRO A C 1
ATOM 819 O O . PRO A 1 105 ? -26.432 23.780 35.142 1.00 72.12 105 PRO A O 1
ATOM 822 N N . ASN A 1 106 ? -28.565 23.841 35.833 1.00 75.00 106 ASN A N 1
ATOM 823 C CA . ASN A 1 106 ? -28.259 24.294 37.193 1.00 75.00 106 ASN A CA 1
ATOM 824 C C . ASN A 1 106 ? -28.111 23.135 38.190 1.00 75.00 106 ASN A C 1
ATOM 826 O O . ASN A 1 106 ? -27.655 23.352 39.313 1.00 75.00 106 ASN A O 1
ATOM 830 N N . THR A 1 107 ? -28.493 21.917 37.799 1.00 74.12 107 THR A N 1
ATOM 831 C CA . THR A 1 107 ? -28.347 20.718 38.627 1.00 74.12 107 THR A CA 1
ATOM 832 C C . THR A 1 107 ? -26.903 20.227 38.584 1.00 74.12 107 THR A C 1
ATOM 834 O O . THR A 1 107 ? -26.216 20.335 37.567 1.00 74.12 107 THR A O 1
ATOM 837 N N . ASN A 1 108 ? -26.422 19.663 39.695 1.00 75.75 108 ASN A N 1
ATOM 838 C CA . ASN A 1 108 ? -25.115 19.013 39.726 1.00 75.75 108 ASN A CA 1
ATOM 839 C C . ASN A 1 108 ? -25.041 17.945 38.623 1.00 75.75 108 ASN A C 1
ATOM 841 O O . ASN A 1 108 ? -25.934 17.106 38.516 1.00 75.75 108 ASN A O 1
ATOM 845 N N . ALA A 1 109 ? -23.973 17.954 37.826 1.00 72.12 109 ALA A N 1
ATOM 846 C CA . ALA A 1 109 ? -23.825 17.066 36.678 1.00 72.12 109 ALA A CA 1
ATOM 847 C C . ALA A 1 109 ? -23.965 15.575 37.050 1.00 72.12 109 ALA A C 1
ATOM 849 O O . ALA A 1 109 ? -24.524 14.797 36.277 1.00 72.12 109 ALA A O 1
ATOM 850 N N . THR A 1 110 ? -23.545 15.188 38.263 1.00 78.75 110 THR A N 1
ATOM 851 C CA . THR A 1 110 ? -23.677 13.813 38.778 1.00 78.75 110 THR A CA 1
ATOM 852 C C . THR A 1 110 ? -25.102 13.428 39.186 1.00 78.75 110 THR A C 1
ATOM 854 O O . THR A 1 110 ? -25.386 12.247 39.350 1.00 78.75 110 THR A O 1
ATOM 857 N N . LEU A 1 111 ? -26.005 14.392 39.356 1.00 83.44 111 LEU A N 1
ATOM 858 C CA . LEU A 1 111 ? -27.411 14.178 39.719 1.00 83.44 111 LEU A CA 1
ATOM 859 C C . LEU A 1 111 ? -28.350 14.321 38.513 1.00 83.44 111 LEU A C 1
ATOM 861 O O . LEU A 1 111 ? -29.568 14.307 38.668 1.00 83.44 111 LEU A O 1
ATOM 865 N N . THR A 1 112 ? -27.804 14.457 37.302 1.00 88.31 112 THR A N 1
ATOM 866 C CA . THR A 1 112 ? -28.618 14.517 36.084 1.00 88.31 112 THR A CA 1
ATOM 867 C C . THR A 1 112 ? -29.210 13.142 35.744 1.00 88.31 112 THR A C 1
ATOM 869 O O . THR A 1 112 ? -28.554 12.119 35.971 1.00 88.31 112 THR A O 1
ATOM 872 N N . PRO A 1 113 ? -30.413 13.083 35.140 1.00 92.00 113 PRO A N 1
ATOM 873 C CA . PRO A 1 113 ? -31.006 11.826 34.679 1.00 92.00 113 PRO A CA 1
ATOM 874 C C . PRO A 1 113 ? -30.102 11.014 33.746 1.00 92.00 113 PRO A C 1
ATOM 876 O O . PRO A 1 113 ? -29.972 9.804 33.925 1.00 92.00 113 PRO A O 1
ATOM 879 N N . PHE A 1 114 ? -29.411 11.682 32.814 1.00 92.25 114 PHE A N 1
ATOM 880 C CA . PHE A 1 114 ? -28.428 11.047 31.931 1.00 92.25 114 PHE A CA 1
ATOM 881 C C . PHE A 1 114 ? -27.301 10.370 32.712 1.00 92.25 114 PHE A C 1
ATOM 883 O O . PHE A 1 114 ? -26.977 9.213 32.444 1.00 92.25 114 PHE A O 1
ATOM 890 N N . PHE A 1 115 ? -26.712 11.073 33.686 1.00 89.88 115 PHE A N 1
ATOM 891 C CA . PHE A 1 115 ? -25.605 10.535 34.471 1.00 89.88 115 PHE A CA 1
ATOM 892 C C . PHE A 1 115 ? -26.049 9.350 35.328 1.00 89.88 115 PHE A C 1
ATOM 894 O O . PHE A 1 115 ? -25.351 8.342 35.368 1.00 89.88 115 PHE A O 1
ATOM 901 N N . GLN A 1 116 ? -27.229 9.420 35.950 1.00 91.31 116 GLN A N 1
ATOM 902 C CA . GLN A 1 116 ? -27.766 8.316 36.751 1.00 91.31 116 GLN A CA 1
ATOM 903 C C . GLN A 1 116 ? -28.095 7.080 35.905 1.00 91.31 116 GLN A C 1
ATOM 905 O O . GLN A 1 116 ? -27.736 5.969 36.289 1.00 91.31 116 GLN A O 1
ATOM 910 N N . ALA A 1 117 ? -28.700 7.256 34.724 1.00 94.44 117 ALA A N 1
ATOM 911 C CA . ALA A 1 117 ? -28.930 6.147 33.796 1.00 94.44 117 ALA A CA 1
ATOM 912 C C . ALA A 1 117 ? -27.607 5.498 33.348 1.00 94.44 117 ALA A C 1
ATOM 914 O O . ALA A 1 117 ? -27.491 4.274 33.327 1.00 94.44 117 ALA A O 1
ATOM 915 N N . CYS A 1 118 ? -26.597 6.317 33.035 1.00 93.62 118 CYS A N 1
ATOM 916 C CA . CYS A 1 118 ? -25.279 5.863 32.597 1.00 93.62 118 CYS A CA 1
ATOM 917 C C . CYS A 1 118 ? -24.512 5.122 33.702 1.00 93.62 118 CYS A C 1
ATOM 919 O O . CYS A 1 118 ? -24.054 4.003 33.486 1.00 93.62 118 CYS A O 1
ATOM 921 N N . LYS A 1 119 ? -24.418 5.714 34.898 1.00 91.44 119 LYS A N 1
ATOM 922 C CA . LYS A 1 119 ? -23.719 5.154 36.063 1.00 91.44 119 LYS A CA 1
ATOM 923 C C . LYS A 1 119 ? -24.292 3.811 36.519 1.00 91.44 119 LYS A C 1
ATOM 925 O O . LYS A 1 119 ? -23.574 2.995 37.084 1.00 91.44 119 LYS A O 1
ATOM 930 N N . HIS A 1 120 ? -25.581 3.578 36.289 1.00 92.62 120 HIS A N 1
ATOM 931 C CA . HIS A 1 120 ? -26.252 2.339 36.678 1.00 92.62 120 HIS A CA 1
ATOM 932 C C . HIS A 1 120 ? -26.482 1.360 35.514 1.00 92.62 120 HIS A C 1
ATOM 934 O O . HIS A 1 120 ? -27.093 0.314 35.721 1.00 92.62 120 HIS A O 1
ATOM 940 N N . GLY A 1 121 ? -25.961 1.651 34.316 1.00 94.19 121 GLY A N 1
ATOM 941 C CA . GLY A 1 121 ? -25.953 0.704 33.196 1.00 94.19 121 GLY A CA 1
ATOM 942 C C . GLY A 1 121 ? -27.280 0.571 32.441 1.00 94.19 121 GLY A C 1
ATOM 943 O O . GLY A 1 121 ? -27.477 -0.400 31.711 1.00 94.19 121 GLY A O 1
ATOM 944 N N . HIS A 1 122 ? -28.197 1.532 32.580 1.00 96.25 122 HIS A N 1
ATOM 945 C CA . HIS A 1 122 ? -29.533 1.474 31.976 1.00 96.25 122 HIS A CA 1
ATOM 946 C C . HIS A 1 122 ? -29.527 2.010 30.538 1.00 96.25 122 HIS A C 1
ATOM 948 O O . HIS A 1 122 ? -29.947 3.139 30.268 1.00 96.25 122 HIS A O 1
ATOM 954 N N . LEU A 1 123 ? -29.020 1.197 29.605 1.00 95.62 123 LEU A N 1
ATOM 955 C CA . LEU A 1 123 ? -28.865 1.543 28.184 1.00 95.62 123 LEU A CA 1
ATOM 956 C C . LEU A 1 123 ? -30.174 1.990 27.517 1.00 95.62 123 LEU A C 1
ATOM 958 O O . LEU A 1 123 ? -30.174 2.923 26.715 1.00 95.62 123 LEU A O 1
ATOM 962 N N . ASP A 1 124 ? -31.282 1.315 27.812 1.00 95.94 124 ASP A N 1
ATOM 963 C CA . ASP A 1 124 ? -32.592 1.597 27.228 1.00 95.94 124 ASP A CA 1
ATOM 964 C C . ASP A 1 124 ? -33.118 2.969 27.666 1.00 95.94 124 ASP A C 1
ATOM 966 O O . ASP A 1 124 ? -33.576 3.748 26.829 1.00 95.94 124 ASP A O 1
ATOM 970 N N . ILE A 1 125 ? -32.992 3.291 28.957 1.00 96.00 125 ILE A N 1
ATOM 971 C CA . ILE A 1 125 ? -33.332 4.603 29.519 1.00 96.00 125 ILE A CA 1
ATOM 972 C C . ILE A 1 125 ? -32.427 5.673 28.927 1.00 96.00 125 ILE A C 1
ATOM 974 O O . ILE A 1 125 ? -32.926 6.692 28.459 1.00 96.00 125 ILE A O 1
ATOM 978 N N . LEU A 1 126 ? -31.115 5.438 28.893 1.00 95.44 126 LEU A N 1
ATOM 979 C CA . LEU A 1 126 ? -30.172 6.397 28.330 1.00 95.44 126 LEU A CA 1
ATOM 980 C C . LEU A 1 126 ? -30.469 6.674 26.848 1.00 95.44 126 LEU A C 1
ATOM 982 O O . LEU A 1 126 ? -30.475 7.829 26.431 1.00 95.44 126 LEU A O 1
ATOM 986 N N . THR A 1 127 ? -30.782 5.637 26.067 1.00 95.56 127 THR A N 1
ATOM 987 C CA . THR A 1 127 ? -31.182 5.775 24.658 1.00 95.56 127 THR A CA 1
ATOM 988 C C . THR A 1 127 ? -32.454 6.608 24.528 1.00 95.56 127 THR A C 1
ATOM 990 O O . THR A 1 127 ? -32.487 7.532 23.720 1.00 95.56 127 THR A O 1
ATOM 993 N N . TYR A 1 128 ? -33.467 6.334 25.356 1.00 96.44 128 TYR A N 1
ATOM 994 C CA . TYR A 1 128 ? -34.713 7.100 25.376 1.00 96.44 128 TYR A CA 1
ATOM 995 C C . TYR A 1 128 ? -34.478 8.584 25.705 1.00 96.44 128 TYR A C 1
ATOM 997 O O . TYR A 1 128 ? -34.976 9.454 24.999 1.00 96.44 128 TYR A O 1
ATOM 1005 N N . LEU A 1 129 ? -33.665 8.891 26.721 1.00 93.88 129 LEU A N 1
ATOM 1006 C CA . LEU A 1 129 ? -33.344 10.276 27.085 1.00 93.88 129 LEU A CA 1
ATOM 1007 C C . LEU A 1 129 ? -32.580 11.010 25.971 1.00 93.88 129 LEU A C 1
ATOM 1009 O O . LEU A 1 129 ? -32.857 12.178 25.713 1.00 93.88 129 LEU A O 1
ATOM 1013 N N . ILE A 1 130 ? -31.653 10.331 25.281 1.00 93.69 130 ILE A N 1
ATOM 1014 C CA . ILE A 1 130 ? -30.923 10.891 24.128 1.00 93.69 130 ILE A CA 1
ATOM 1015 C C . ILE A 1 130 ? -31.867 11.167 22.947 1.00 93.69 130 ILE A C 1
ATOM 1017 O O . ILE A 1 130 ? -31.646 12.117 22.199 1.00 93.69 130 ILE A O 1
ATOM 1021 N N . GLU A 1 131 ? -32.892 10.336 22.742 1.00 93.88 131 GLU A N 1
ATOM 1022 C CA . GLU A 1 131 ? -33.895 10.543 21.690 1.00 93.88 131 GLU A CA 1
ATOM 1023 C C . GLU A 1 131 ? -34.801 11.747 21.975 1.00 93.88 131 GLU A C 1
ATOM 1025 O O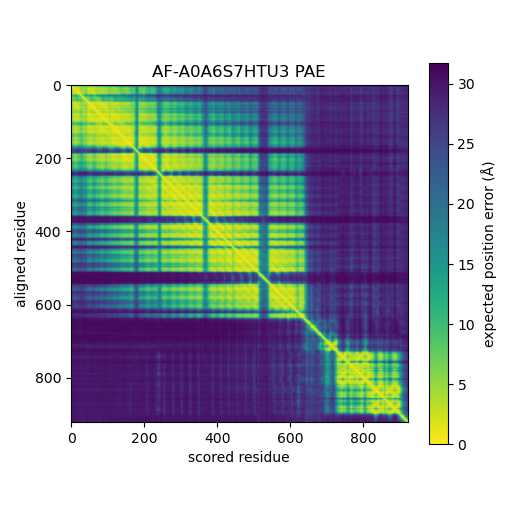 . GLU A 1 131 ? -35.122 12.492 21.049 1.00 93.88 131 GLU A O 1
ATOM 1030 N N . GLU A 1 132 ? -35.186 11.950 23.237 1.00 94.06 132 GLU A N 1
ATOM 1031 C CA . GLU A 1 132 ? -36.020 13.082 23.658 1.00 94.06 132 GLU A CA 1
ATOM 1032 C C . GLU A 1 132 ? -35.232 14.407 23.698 1.00 94.06 132 GLU A C 1
ATOM 1034 O O . GLU A 1 132 ? -35.747 15.439 23.267 1.00 94.06 132 GLU A O 1
ATOM 1039 N N . GLU A 1 133 ? -33.977 14.397 24.168 1.00 91.19 133 GLU A N 1
ATOM 1040 C CA . GLU A 1 133 ? -33.134 15.598 24.275 1.00 91.19 133 GLU A CA 1
ATOM 1041 C C . GLU A 1 133 ? -31.683 15.344 23.799 1.00 91.19 133 GLU A C 1
ATOM 1043 O O . GLU A 1 133 ? -30.761 15.201 24.608 1.00 91.19 133 GLU A O 1
ATOM 1048 N N . PRO A 1 134 ? -31.430 15.309 22.474 1.00 88.38 134 PRO A N 1
ATOM 1049 C CA . PRO A 1 134 ? -30.112 14.972 21.923 1.00 88.38 134 PRO A CA 1
ATOM 1050 C C . PRO A 1 134 ? -29.036 16.031 22.203 1.00 88.38 134 PRO A C 1
ATOM 1052 O O . PRO A 1 134 ? -27.856 15.694 22.311 1.00 88.38 134 PRO A O 1
ATOM 1055 N N . ASP A 1 135 ? -29.427 17.302 22.347 1.00 87.31 135 ASP A N 1
ATOM 1056 C CA . ASP A 1 135 ? -28.502 18.422 22.566 1.00 87.31 135 ASP A CA 1
ATOM 1057 C C . ASP A 1 135 ? -27.792 18.343 23.929 1.00 87.31 135 ASP A C 1
ATOM 1059 O O . ASP A 1 135 ? -26.697 18.886 24.086 1.00 87.31 135 ASP A O 1
ATOM 1063 N N . ALA A 1 136 ? -28.345 17.599 24.896 1.00 85.31 136 ALA A N 1
ATOM 1064 C CA . ALA A 1 136 ? -27.717 17.370 26.198 1.00 85.31 136 ALA A CA 1
ATOM 1065 C C . ALA A 1 136 ? -26.351 16.662 26.081 1.00 85.31 136 ALA A C 1
ATOM 1067 O O . ALA A 1 136 ? -25.457 16.880 26.905 1.00 85.31 136 ALA A O 1
ATOM 1068 N N . LEU A 1 137 ? -26.140 15.870 25.020 1.00 87.44 137 LEU A N 1
ATOM 1069 C CA . LEU A 1 137 ? -24.861 15.209 24.749 1.00 87.44 137 LEU A CA 1
ATOM 1070 C C . LEU A 1 137 ? -23.729 16.190 24.412 1.00 87.44 137 LEU A C 1
ATOM 1072 O O . LEU A 1 137 ? -22.568 15.848 24.628 1.00 87.44 137 LEU A O 1
ATOM 1076 N N . LEU A 1 138 ? -24.035 17.407 23.946 1.00 83.75 138 LEU A N 1
ATOM 1077 C CA . LEU A 1 138 ? -23.020 18.437 23.687 1.00 83.75 138 LEU A CA 1
ATOM 1078 C C . LEU A 1 138 ? -22.325 18.905 24.972 1.00 83.75 138 LEU A C 1
ATOM 1080 O O . LEU A 1 138 ? -21.187 19.365 24.920 1.00 83.75 138 LEU A O 1
ATOM 1084 N N . VAL A 1 139 ? -23.015 18.803 26.110 1.00 82.12 139 VAL A N 1
ATOM 1085 C CA . VAL A 1 139 ? -22.523 19.256 27.417 1.00 82.12 139 VAL A CA 1
ATOM 1086 C C . VAL A 1 139 ? -22.069 18.072 28.268 1.00 82.12 139 VAL A C 1
ATOM 1088 O O . VAL A 1 139 ? -21.001 18.121 28.872 1.00 82.12 139 VAL A O 1
ATOM 1091 N N . LEU A 1 140 ? -22.863 16.999 28.308 1.00 85.69 140 LEU A N 1
ATOM 1092 C CA . LEU A 1 140 ? -22.647 15.864 29.210 1.00 85.69 140 LEU A CA 1
ATOM 1093 C C . LEU A 1 140 ? -21.878 14.705 28.563 1.00 85.69 140 LEU A C 1
ATOM 1095 O O . LEU A 1 140 ? -21.395 13.831 29.277 1.00 85.69 140 LEU A O 1
ATOM 1099 N N . GLY A 1 141 ? -21.748 14.677 27.233 1.00 87.12 141 GLY A N 1
ATOM 1100 C CA . GLY A 1 141 ? -21.260 13.514 26.485 1.00 87.12 141 GLY A CA 1
ATOM 1101 C C . GLY A 1 141 ? -19.920 12.968 26.979 1.00 87.12 141 GLY A C 1
ATOM 1102 O O . GLY A 1 141 ? -19.827 11.781 27.287 1.00 87.12 141 GLY A O 1
ATOM 1103 N N . SER A 1 142 ? -18.905 13.825 27.130 1.00 87.75 142 SER A N 1
ATOM 1104 C CA . SER A 1 142 ? -17.582 13.411 27.627 1.00 87.75 142 SER A CA 1
ATOM 1105 C C . SER A 1 142 ? -17.645 12.841 29.047 1.00 87.75 142 SER A C 1
ATOM 1107 O O . SER A 1 142 ? -16.975 11.858 29.348 1.00 87.75 142 SER A O 1
ATOM 1109 N N . GLN A 1 143 ? -18.490 13.410 29.913 1.00 87.94 143 GLN A N 1
ATOM 1110 C CA . GLN A 1 143 ? -18.661 12.921 31.280 1.00 87.94 143 GLN A CA 1
ATOM 1111 C C . GLN A 1 143 ? -19.331 11.547 31.326 1.00 87.94 143 GLN A C 1
ATOM 1113 O O . GLN A 1 143 ? -18.882 10.672 32.064 1.00 87.94 143 GLN A O 1
ATOM 1118 N N . LEU A 1 144 ? -20.378 11.350 30.521 1.00 90.75 144 LEU A N 1
ATOM 1119 C CA . LEU A 1 144 ? -21.059 10.062 30.404 1.00 90.75 144 LEU A CA 1
ATOM 1120 C C . LEU A 1 144 ? -20.111 8.991 29.862 1.00 90.75 144 LEU A C 1
ATOM 1122 O O . LEU A 1 144 ? -20.099 7.875 30.370 1.00 90.75 144 LEU A O 1
ATOM 1126 N N . LEU A 1 145 ? -19.280 9.334 28.873 1.00 94.00 145 LEU A N 1
ATOM 1127 C CA . LEU A 1 145 ? -18.338 8.388 28.283 1.00 94.00 145 LEU A CA 1
ATOM 1128 C C . LEU A 1 145 ? -17.281 7.931 29.297 1.00 94.00 145 LEU A C 1
ATOM 1130 O O . LEU A 1 145 ? -17.039 6.734 29.424 1.00 94.00 145 LEU A O 1
ATOM 1134 N N . VAL A 1 146 ? -16.689 8.860 30.053 1.00 91.69 146 VAL A N 1
ATOM 1135 C CA . VAL A 1 146 ? -15.710 8.524 31.101 1.00 91.69 146 VAL A CA 1
ATOM 1136 C C . VAL A 1 146 ? -16.331 7.642 32.187 1.00 91.69 146 VAL A C 1
ATOM 1138 O O . VAL A 1 146 ? -15.703 6.668 32.606 1.00 91.69 146 VAL A O 1
ATOM 1141 N N . GLU A 1 147 ? -17.560 7.935 32.618 1.00 91.25 147 GLU A N 1
ATOM 1142 C CA . GLU A 1 147 ? -18.252 7.131 33.633 1.00 91.25 147 GLU A CA 1
ATOM 1143 C C . GLU A 1 147 ? -18.622 5.735 33.103 1.00 91.25 147 GLU A C 1
ATOM 1145 O O . GLU A 1 147 ? -18.352 4.736 33.765 1.00 91.25 147 GLU A O 1
ATOM 1150 N N . ALA A 1 148 ? -19.156 5.631 31.881 1.00 94.56 148 ALA A N 1
ATOM 1151 C CA . ALA A 1 148 ? -19.451 4.342 31.249 1.00 94.56 148 ALA A CA 1
ATOM 1152 C C . ALA A 1 148 ? -18.192 3.473 31.112 1.00 94.56 148 ALA A C 1
ATOM 1154 O O . ALA A 1 148 ? -18.236 2.265 31.355 1.00 94.56 148 ALA A O 1
ATOM 1155 N N . CYS A 1 149 ? -17.058 4.093 30.768 1.00 95.12 149 CYS A N 1
ATOM 1156 C CA . CYS A 1 149 ? -15.766 3.422 30.697 1.00 95.12 149 CYS A CA 1
ATOM 1157 C C . CYS A 1 149 ? -15.269 2.946 32.065 1.00 95.12 149 CYS A C 1
ATOM 1159 O O . CYS A 1 149 ? -14.713 1.854 32.152 1.00 95.12 149 CYS A O 1
ATOM 1161 N N . ARG A 1 150 ? -15.481 3.734 33.125 1.00 92.88 150 ARG A N 1
ATOM 1162 C CA . ARG A 1 150 ? -15.127 3.382 34.509 1.00 92.88 150 ARG A CA 1
ATOM 1163 C C . ARG A 1 150 ? -15.914 2.172 35.006 1.00 92.88 150 ARG A C 1
ATOM 1165 O O . ARG A 1 150 ? -15.331 1.216 35.515 1.00 92.88 150 ARG A O 1
ATOM 1172 N N . GLU A 1 151 ? -17.228 2.205 34.824 1.00 92.88 151 GLU A N 1
ATOM 1173 C CA . GLU A 1 151 ? -18.132 1.148 35.287 1.00 92.88 151 GLU A CA 1
ATOM 1174 C C . GLU A 1 151 ? -18.087 -0.105 34.392 1.00 92.88 151 GLU A C 1
ATOM 1176 O O . GLU A 1 151 ? -18.470 -1.191 34.821 1.00 92.88 151 GLU A O 1
ATOM 1181 N N . GLY A 1 152 ? -17.557 0.011 33.168 1.00 94.12 152 GLY A N 1
ATOM 1182 C CA . GLY A 1 152 ? -17.372 -1.119 32.254 1.00 94.12 152 GLY A CA 1
ATOM 1183 C C . GLY A 1 152 ? -18.589 -1.436 31.381 1.00 94.12 152 GLY A C 1
ATOM 1184 O O . GLY A 1 152 ? -18.695 -2.542 30.852 1.00 94.12 152 GLY A O 1
ATOM 1185 N N . PHE A 1 153 ? -19.517 -0.492 31.202 1.00 96.19 153 PHE A N 1
ATOM 1186 C CA . PHE A 1 153 ? -20.722 -0.699 30.391 1.00 96.19 153 PHE A CA 1
ATOM 1187 C C . PHE A 1 153 ? -20.430 -0.549 28.894 1.00 96.19 153 PHE A C 1
ATOM 1189 O O . PHE A 1 153 ? -20.746 0.476 28.287 1.00 96.19 153 PHE A O 1
ATOM 1196 N N . LEU A 1 154 ? -19.847 -1.589 28.287 1.00 95.75 154 LEU A N 1
ATOM 1197 C CA . LEU A 1 154 ? -19.440 -1.597 26.876 1.00 95.75 154 LEU A CA 1
ATOM 1198 C C . LEU A 1 154 ? -20.559 -1.148 25.921 1.00 95.75 154 LEU A C 1
ATOM 1200 O O . LEU A 1 154 ? -20.303 -0.332 25.043 1.00 95.75 154 LEU A O 1
ATOM 1204 N N . ASP A 1 155 ? -21.799 -1.601 26.114 1.00 96.69 155 ASP A N 1
ATOM 1205 C CA . ASP A 1 155 ? -22.916 -1.227 25.234 1.00 96.69 155 ASP A CA 1
ATOM 1206 C C . ASP A 1 155 ? -23.224 0.283 25.276 1.00 96.69 155 ASP A C 1
ATOM 1208 O O . ASP A 1 155 ? -23.559 0.885 24.254 1.00 96.69 155 ASP A O 1
ATOM 1212 N N . ILE A 1 156 ? -23.066 0.917 26.445 1.00 96.12 156 ILE A N 1
ATOM 1213 C CA . ILE A 1 156 ? -23.214 2.371 26.604 1.00 96.12 156 ILE A CA 1
ATOM 1214 C C . ILE A 1 156 ? -22.025 3.098 25.972 1.00 96.12 156 ILE A C 1
ATOM 1216 O O . ILE A 1 156 ? -22.224 4.102 25.290 1.00 96.12 156 ILE A O 1
ATOM 1220 N N . VAL A 1 157 ? -20.803 2.584 26.142 1.00 96.38 157 VAL A N 1
ATOM 1221 C CA . VAL A 1 157 ? -19.607 3.133 25.481 1.00 96.38 157 VAL A CA 1
ATOM 1222 C C . VAL A 1 157 ? -19.791 3.109 23.962 1.00 96.38 157 VAL A C 1
ATOM 1224 O O . VAL A 1 157 ? -19.638 4.143 23.317 1.00 96.38 157 VAL A O 1
ATOM 1227 N N . VAL A 1 158 ? -20.215 1.978 23.392 1.00 96.75 158 VAL A N 1
ATOM 1228 C CA . VAL A 1 158 ? -20.511 1.837 21.957 1.00 96.75 158 VAL A CA 1
ATOM 1229 C C . VAL A 1 158 ? -21.589 2.833 21.517 1.00 96.75 158 VAL A C 1
ATOM 1231 O O . VAL A 1 158 ? -21.431 3.495 20.489 1.00 96.75 158 VAL A O 1
ATOM 1234 N N . LEU A 1 159 ? -22.668 2.992 22.295 1.00 95.44 159 LEU A N 1
ATOM 1235 C CA . LEU A 1 159 ? -23.711 3.979 22.006 1.00 95.44 159 LEU A CA 1
ATOM 1236 C C . LEU A 1 159 ? -23.137 5.402 21.961 1.00 95.44 159 LEU A C 1
ATOM 1238 O O . LEU A 1 159 ? -23.369 6.111 20.983 1.00 95.44 159 LEU A O 1
ATOM 1242 N N . LEU A 1 160 ? -22.386 5.824 22.978 1.00 93.69 160 LEU A N 1
ATOM 1243 C CA . LEU A 1 160 ? -21.844 7.182 23.075 1.00 93.69 160 LEU A CA 1
ATOM 1244 C C . LEU A 1 160 ? -20.791 7.462 21.994 1.00 93.69 160 LEU A C 1
ATOM 1246 O O . LEU A 1 160 ? -20.851 8.504 21.341 1.00 93.69 160 LEU A O 1
ATOM 1250 N N . VAL A 1 161 ? -19.894 6.512 21.720 1.00 94.25 161 VAL A N 1
ATOM 1251 C CA . VAL A 1 161 ? -18.920 6.622 20.622 1.00 94.25 161 VAL A CA 1
ATOM 1252 C C . VAL A 1 161 ? -19.637 6.719 19.270 1.00 94.25 161 VAL A C 1
ATOM 1254 O O . VAL A 1 161 ? -19.289 7.568 18.450 1.00 94.25 161 VAL A O 1
ATOM 1257 N N . SER A 1 162 ? -20.727 5.966 19.059 1.00 94.00 162 SER A N 1
ATOM 1258 C CA . SER A 1 162 ? -21.538 6.066 17.831 1.00 94.00 162 SER A CA 1
ATOM 1259 C C . SER A 1 162 ? -22.200 7.439 17.625 1.00 94.00 162 SER A C 1
ATOM 1261 O O . SER A 1 162 ? -22.584 7.782 16.504 1.00 94.00 162 SER A O 1
ATOM 1263 N N . LYS A 1 163 ? -22.322 8.248 18.688 1.00 91.62 163 LYS A N 1
ATOM 1264 C CA . LYS A 1 163 ? -22.809 9.637 18.638 1.00 91.62 163 LYS A CA 1
ATOM 1265 C C . LYS A 1 163 ? -21.692 10.662 18.393 1.00 91.62 163 LYS A C 1
ATOM 1267 O O . LYS A 1 163 ? -21.968 11.856 18.439 1.00 91.62 163 LYS A O 1
ATOM 1272 N N . ASN A 1 164 ? -20.476 10.217 18.057 1.00 90.06 164 ASN A N 1
ATOM 1273 C CA . ASN A 1 164 ? -19.282 11.047 17.846 1.00 90.06 164 ASN A CA 1
ATOM 1274 C C . ASN A 1 164 ? -18.875 11.862 19.085 1.00 90.06 164 ASN A C 1
ATOM 1276 O O . ASN A 1 164 ? -18.412 12.997 18.954 1.00 90.06 164 ASN A O 1
ATOM 1280 N N . ILE A 1 165 ? -19.063 11.304 20.284 1.00 90.56 165 ILE A N 1
ATOM 1281 C CA . ILE A 1 165 ? -18.453 11.868 21.490 1.00 90.56 165 ILE A CA 1
ATOM 1282 C C . ILE A 1 165 ? -16.937 11.672 21.414 1.00 90.56 165 ILE A C 1
ATOM 1284 O O . ILE A 1 165 ? -16.465 10.614 21.000 1.00 90.56 165 ILE A O 1
ATOM 1288 N N . ASP A 1 166 ? -16.190 12.703 21.802 1.00 88.12 166 ASP A N 1
ATOM 1289 C CA . ASP A 1 166 ? -14.730 12.682 21.810 1.00 88.12 166 ASP A CA 1
ATOM 1290 C C . ASP A 1 166 ? -14.195 11.617 22.783 1.00 88.12 166 ASP A C 1
ATOM 1292 O O . ASP A 1 166 ? -14.406 11.706 23.995 1.00 88.12 166 ASP A O 1
ATOM 1296 N N . ILE A 1 167 ? -13.507 10.613 22.234 1.00 90.31 167 ILE A N 1
ATOM 1297 C CA . ILE A 1 167 ? -12.927 9.483 22.973 1.00 90.31 167 ILE A CA 1
ATOM 1298 C C . ILE A 1 167 ? -11.627 9.838 23.699 1.00 90.31 167 ILE A C 1
ATOM 1300 O O . ILE A 1 167 ? -11.237 9.119 24.620 1.00 90.31 167 ILE A O 1
ATOM 1304 N N . ASP A 1 168 ? -10.987 10.946 23.320 1.00 87.19 168 ASP A N 1
ATOM 1305 C CA . ASP A 1 168 ? -9.759 11.453 23.939 1.00 87.19 168 ASP A CA 1
ATOM 1306 C C . ASP A 1 168 ? -10.048 12.611 24.917 1.00 87.19 168 ASP A C 1
ATOM 1308 O O . ASP A 1 168 ? -9.162 13.067 25.647 1.00 87.19 168 ASP A O 1
ATOM 1312 N N . GLY A 1 169 ? -11.306 13.063 24.982 1.00 82.25 169 GLY A N 1
ATOM 1313 C CA . GLY A 1 169 ? -11.753 14.157 25.837 1.00 82.25 169 GLY A CA 1
ATOM 1314 C C . GLY A 1 169 ? -11.641 13.822 27.326 1.00 82.25 169 GLY A C 1
ATOM 1315 O O . GLY A 1 169 ? -12.303 12.913 27.821 1.00 82.25 169 GLY A O 1
ATOM 1316 N N . GLY A 1 170 ? -10.822 14.574 28.064 1.00 76.38 170 GLY A N 1
ATOM 1317 C CA . GLY A 1 170 ? -10.632 14.384 29.504 1.00 76.38 170 GLY A CA 1
ATOM 1318 C C . GLY A 1 170 ? -11.554 15.248 30.373 1.00 76.38 170 GLY A C 1
ATOM 1319 O O . GLY A 1 170 ? -11.853 16.393 30.031 1.00 76.38 170 GLY A O 1
ATOM 1320 N N . ILE A 1 171 ? -11.928 14.738 31.552 1.00 74.31 171 ILE A N 1
ATOM 1321 C CA . ILE A 1 171 ? -12.685 15.479 32.583 1.00 74.31 171 ILE A CA 1
ATOM 1322 C C . ILE A 1 171 ? -11.968 15.451 33.946 1.00 74.31 171 ILE A C 1
ATOM 1324 O O . ILE A 1 171 ? -11.173 14.548 34.196 1.00 74.31 171 ILE A O 1
ATOM 1328 N N . PRO A 1 172 ? -12.226 16.393 34.872 1.00 64.62 172 PRO A N 1
ATOM 1329 C CA . PRO A 1 172 ? -11.689 16.303 36.229 1.00 64.62 172 PRO A CA 1
ATOM 1330 C C . PRO A 1 172 ? -12.181 15.024 36.930 1.00 64.62 172 PRO A C 1
ATOM 1332 O O . PRO A 1 172 ? -13.369 14.708 36.830 1.00 64.62 172 PRO A O 1
ATOM 1335 N N . PRO A 1 173 ? -11.320 14.302 37.667 1.00 59.75 173 PRO A N 1
ATOM 1336 C CA . PRO A 1 173 ? -11.724 13.079 38.351 1.00 59.75 173 PRO A CA 1
ATOM 1337 C C . PRO A 1 173 ? -12.819 13.375 39.384 1.00 59.75 173 PRO A C 1
ATOM 1339 O O . PRO A 1 173 ? -12.651 14.205 40.278 1.00 59.75 173 PRO A O 1
ATOM 1342 N N . SER A 1 174 ? -13.943 12.666 39.273 1.00 55.03 174 SER A N 1
ATOM 1343 C CA . SER A 1 174 ? -15.146 12.848 40.100 1.00 55.03 174 SER A CA 1
ATOM 1344 C C . SER A 1 174 ? -14.967 12.425 41.569 1.00 55.03 174 SER A C 1
ATOM 1346 O O . SER A 1 174 ? -15.783 12.781 42.419 1.00 55.03 174 SER A O 1
ATOM 1348 N N . SER A 1 175 ? -13.876 11.728 41.904 1.00 46.94 175 SER A N 1
ATOM 1349 C CA . SER A 1 175 ? -13.507 11.386 43.281 1.00 46.94 175 SER A CA 1
ATOM 1350 C C . SER A 1 175 ? -12.018 11.026 43.382 1.00 46.94 175 SER A C 1
ATOM 1352 O O . SER A 1 175 ? -11.589 10.089 42.706 1.00 46.94 175 SER A O 1
ATOM 1354 N N . PRO A 1 176 ? -11.213 11.695 44.233 1.00 44.97 176 PRO A N 1
ATOM 1355 C CA . PRO A 1 176 ? -9.875 11.221 44.548 1.00 44.97 176 PRO A CA 1
ATOM 1356 C C . PRO A 1 176 ? -10.025 9.948 45.380 1.00 44.97 176 PRO A C 1
ATOM 1358 O O . PRO A 1 176 ? -10.411 10.002 46.550 1.00 44.97 176 PRO A O 1
ATOM 1361 N N . SER A 1 177 ? -9.746 8.786 44.789 1.00 41.78 177 SER A N 1
ATOM 1362 C CA . SER A 1 177 ? -9.537 7.570 45.568 1.00 41.78 177 SER A CA 1
ATOM 1363 C C . SER A 1 177 ? -8.500 7.889 46.648 1.00 41.78 177 SER A C 1
ATOM 1365 O O . SER A 1 177 ? -7.377 8.303 46.345 1.00 41.78 177 SER A O 1
ATOM 1367 N N . ARG A 1 178 ? -8.907 7.779 47.918 1.00 40.53 178 ARG A N 1
ATOM 1368 C CA . ARG A 1 178 ? -8.027 7.897 49.083 1.00 40.53 178 ARG A CA 1
ATOM 1369 C C . ARG A 1 178 ? -6.936 6.838 48.959 1.00 40.53 178 ARG A C 1
ATOM 1371 O O . ARG A 1 178 ? -7.177 5.712 49.353 1.00 40.53 178 ARG A O 1
ATOM 1378 N N . GLU A 1 179 ? -5.805 7.222 48.371 1.00 41.69 179 GLU A N 1
ATOM 1379 C CA . GLU A 1 179 ? -4.436 6.713 48.569 1.00 41.69 179 GLU A CA 1
ATOM 1380 C C . GLU A 1 179 ? -3.529 7.137 47.396 1.00 41.69 179 GLU A C 1
ATOM 1382 O O . GLU A 1 179 ? -2.981 6.313 46.684 1.00 41.69 179 GLU A O 1
ATOM 1387 N N . SER A 1 180 ? -3.359 8.448 47.186 1.00 35.12 180 SER A N 1
ATOM 1388 C CA . SER A 1 180 ? -2.067 9.050 46.799 1.00 35.12 180 SER A CA 1
ATOM 1389 C C . SER A 1 180 ? -2.230 10.563 46.646 1.00 35.12 180 SER A C 1
ATOM 1391 O O . SER A 1 180 ? -2.657 11.066 45.609 1.00 35.12 180 SER A O 1
ATOM 1393 N N . ILE A 1 181 ? -1.880 11.312 47.690 1.00 44.34 181 ILE A N 1
ATOM 1394 C CA . ILE A 1 181 ? -1.590 12.738 47.543 1.00 44.34 181 ILE A CA 1
ATOM 1395 C C . ILE A 1 181 ? -0.198 12.830 46.927 1.00 44.34 181 ILE A C 1
ATOM 1397 O O . ILE A 1 181 ? 0.774 12.496 47.600 1.00 44.34 181 ILE A O 1
ATOM 1401 N N . ALA A 1 182 ? -0.127 13.268 45.672 1.00 35.16 182 ALA A N 1
ATOM 1402 C CA . ALA A 1 182 ? 0.795 14.288 45.167 1.00 35.16 182 ALA A CA 1
ATOM 1403 C C . ALA A 1 182 ? 0.870 14.204 43.634 1.00 35.16 182 ALA A C 1
ATOM 1405 O O . ALA A 1 182 ? 1.146 13.146 43.083 1.00 35.16 182 ALA A O 1
ATOM 1406 N N . PHE A 1 183 ? 0.727 15.368 43.001 1.00 35.59 183 PHE A N 1
ATOM 1407 C CA . PHE A 1 183 ? 0.961 15.670 41.587 1.00 35.59 183 PHE A CA 1
ATOM 1408 C C . PHE A 1 183 ? -0.131 15.329 40.555 1.00 35.59 183 PHE A C 1
ATOM 1410 O O . PHE A 1 183 ? -0.493 14.186 40.315 1.00 35.59 183 PHE A O 1
ATOM 1417 N N . ASP A 1 184 ? -0.516 16.426 39.897 1.00 39.00 184 ASP A N 1
ATOM 1418 C CA . ASP A 1 184 ? -1.251 16.616 38.650 1.00 39.00 184 ASP A CA 1
ATOM 1419 C C . ASP A 1 184 ? -2.789 16.592 38.697 1.00 39.00 184 ASP A C 1
ATOM 1421 O O . ASP A 1 184 ? -3.432 15.561 38.876 1.00 39.00 184 ASP A O 1
ATOM 1425 N N . MET A 1 185 ? -3.386 17.765 38.451 1.00 44.50 185 MET A N 1
ATOM 1426 C CA . MET A 1 185 ? -4.803 17.933 38.094 1.00 44.50 185 MET A CA 1
ATOM 1427 C C . MET A 1 185 ? -5.034 17.445 36.653 1.00 44.50 185 MET A C 1
ATOM 1429 O O . MET A 1 185 ? -5.626 18.149 35.835 1.00 44.50 185 MET A O 1
ATOM 1433 N N . SER A 1 186 ? -4.502 16.270 36.313 1.00 57.94 186 SER A N 1
ATOM 1434 C CA . SER A 1 186 ? -4.664 15.690 34.986 1.00 57.94 186 SER A CA 1
ATOM 1435 C C . SER A 1 186 ? -6.124 15.286 34.802 1.00 57.94 186 SER A C 1
ATOM 1437 O O . SER A 1 186 ? -6.711 14.628 35.663 1.00 57.94 186 SER A O 1
ATOM 1439 N N . LEU A 1 187 ? -6.718 15.752 33.706 1.00 73.25 187 LEU A N 1
ATOM 1440 C CA . LEU A 1 187 ? -8.042 15.325 33.279 1.00 73.25 187 LEU A CA 1
ATOM 1441 C C . LEU A 1 187 ? -7.995 13.811 33.020 1.00 73.25 187 LEU A C 1
ATOM 1443 O O . LEU A 1 187 ? -7.098 13.339 32.326 1.00 73.25 187 LEU A O 1
ATOM 1447 N N . GLU A 1 188 ? -8.936 13.062 33.589 1.00 84.81 188 GLU A N 1
ATOM 1448 C CA . GLU A 1 188 ? -9.087 11.627 33.370 1.00 84.81 188 GLU A CA 1
ATOM 1449 C C . GLU A 1 188 ? -9.773 11.389 32.021 1.00 84.81 188 GLU A C 1
ATOM 1451 O O . GLU A 1 188 ? -10.887 11.869 31.791 1.00 84.81 188 GLU A O 1
ATOM 1456 N N . THR A 1 189 ? -9.100 10.674 31.119 1.00 91.31 189 THR A N 1
ATOM 1457 C CA . THR A 1 189 ? -9.647 10.297 29.805 1.00 91.31 189 THR A CA 1
ATOM 1458 C C . THR A 1 189 ? -10.470 9.002 29.884 1.00 91.31 189 THR A C 1
ATOM 1460 O O . THR A 1 189 ? -10.270 8.205 30.808 1.00 91.31 189 THR A O 1
ATOM 1463 N N . PRO A 1 190 ? -11.353 8.716 28.906 1.00 93.75 190 PRO A N 1
ATOM 1464 C CA . PRO A 1 190 ? -12.109 7.463 28.850 1.00 93.75 190 PRO A CA 1
ATOM 1465 C C . PRO A 1 190 ? -11.223 6.214 28.936 1.00 93.75 190 PRO A C 1
ATOM 1467 O O . PRO A 1 190 ? -11.535 5.280 29.677 1.00 93.75 190 PRO A O 1
ATOM 1470 N N . LEU A 1 191 ? -10.073 6.215 28.248 1.00 94.38 191 LEU A N 1
ATOM 1471 C CA . LEU A 1 191 ? -9.109 5.115 28.317 1.00 94.38 191 LEU A CA 1
ATOM 1472 C C . LEU A 1 191 ? -8.495 4.973 29.717 1.00 94.38 191 LEU A C 1
ATOM 1474 O O . LEU A 1 191 ? -8.348 3.854 30.208 1.00 94.38 191 LEU A O 1
ATOM 1478 N N . GLN A 1 192 ? -8.146 6.084 30.374 1.00 92.69 192 GLN A N 1
ATOM 1479 C CA . GLN A 1 192 ? -7.608 6.059 31.737 1.00 92.69 192 GLN A CA 1
ATOM 1480 C C . GLN A 1 192 ? -8.634 5.544 32.749 1.00 92.69 192 GLN A C 1
ATOM 1482 O O . GLN A 1 192 ? -8.256 4.773 33.629 1.00 92.69 192 GLN A O 1
ATOM 1487 N N . ALA A 1 193 ? -9.905 5.925 32.601 1.00 91.62 193 ALA A N 1
ATOM 1488 C CA . ALA A 1 193 ? -10.999 5.461 33.448 1.00 91.62 193 ALA A CA 1
ATOM 1489 C C . ALA A 1 193 ? -11.258 3.955 33.291 1.00 91.62 193 ALA A C 1
ATOM 1491 O O . ALA A 1 193 ? -11.360 3.241 34.287 1.00 91.62 193 ALA A O 1
ATOM 1492 N N . ALA A 1 194 ? -11.272 3.447 32.054 1.00 94.81 194 ALA A N 1
ATOM 1493 C CA . ALA A 1 194 ? -11.370 2.008 31.807 1.00 94.81 194 ALA A CA 1
ATOM 1494 C C . ALA A 1 194 ? -10.156 1.249 32.371 1.00 94.81 194 ALA A C 1
ATOM 1496 O O . ALA A 1 194 ? -10.303 0.201 33.003 1.00 94.81 194 ALA A O 1
ATOM 1497 N N . CYS A 1 195 ? -8.944 1.790 32.199 1.00 94.00 195 CYS A N 1
ATOM 1498 C CA . CYS A 1 195 ? -7.727 1.177 32.729 1.00 94.00 195 CYS A CA 1
ATOM 1499 C C . CYS A 1 195 ? -7.671 1.181 34.265 1.00 94.00 195 CYS A C 1
ATOM 1501 O O . CYS A 1 195 ? -7.197 0.207 34.849 1.00 94.00 195 CYS A O 1
ATOM 1503 N N . SER A 1 196 ? -8.140 2.245 34.929 1.00 92.00 196 SER A N 1
ATOM 1504 C CA . SER A 1 196 ? -8.078 2.376 36.393 1.00 92.00 196 SER A CA 1
ATOM 1505 C C . SER A 1 196 ? -8.964 1.359 37.117 1.00 92.00 196 SER A C 1
ATOM 1507 O O . SER A 1 196 ? -8.609 0.924 38.212 1.00 92.00 196 SER A O 1
ATOM 1509 N N . GLN A 1 197 ? -10.058 0.932 36.478 1.00 92.50 197 GLN A N 1
ATOM 1510 C CA . GLN A 1 197 ? -10.979 -0.096 36.976 1.00 92.50 197 GLN A CA 1
ATOM 1511 C C . GLN A 1 197 ? -10.785 -1.475 36.321 1.00 92.50 197 GLN A C 1
ATOM 1513 O O . GLN A 1 197 ? -11.601 -2.371 36.516 1.00 92.50 197 GLN A O 1
ATOM 1518 N N . ASN A 1 198 ? -9.696 -1.678 35.569 1.00 93.88 198 ASN A N 1
ATOM 1519 C CA . ASN A 1 198 ? -9.366 -2.951 34.916 1.00 93.88 198 ASN A CA 1
ATOM 1520 C C . ASN A 1 198 ? -10.442 -3.468 33.927 1.00 93.88 198 ASN A C 1
ATOM 1522 O O . ASN A 1 198 ? -10.677 -4.672 33.812 1.00 93.88 198 ASN A O 1
ATOM 1526 N N . GLN A 1 199 ? -11.087 -2.563 33.184 1.00 95.00 199 GLN A N 1
ATOM 1527 C CA . GLN A 1 199 ? -12.156 -2.876 32.226 1.00 95.00 199 GLN A CA 1
ATOM 1528 C C . GLN A 1 199 ? -11.593 -3.269 30.847 1.00 95.00 199 GLN A C 1
ATOM 1530 O O . GLN A 1 199 ? -11.676 -2.513 29.878 1.00 95.00 199 GLN A O 1
ATOM 1535 N N . VAL A 1 200 ? -10.991 -4.460 30.742 1.00 93.50 200 VAL A N 1
ATOM 1536 C CA . VAL A 1 200 ? -10.220 -4.897 29.553 1.00 93.50 200 VAL A CA 1
ATOM 1537 C C . VAL A 1 200 ? -11.037 -4.888 28.252 1.00 93.50 200 VAL A C 1
ATOM 1539 O O . VAL A 1 200 ? -10.508 -4.521 27.208 1.00 93.50 200 VAL A O 1
ATOM 1542 N N . GLU A 1 201 ? -12.317 -5.271 28.290 1.00 93.69 201 GLU A N 1
ATOM 1543 C CA . GLU A 1 201 ? -13.185 -5.288 27.096 1.00 93.69 201 GLU A CA 1
ATOM 1544 C C . GLU A 1 201 ? -13.468 -3.879 26.558 1.00 93.69 201 GLU A C 1
ATOM 1546 O O . GLU A 1 201 ? -13.447 -3.660 25.348 1.00 93.69 201 GLU A O 1
ATOM 1551 N N . VAL A 1 202 ? -13.654 -2.904 27.452 1.00 95.56 202 VAL A N 1
ATOM 1552 C CA . VAL A 1 202 ? -13.809 -1.496 27.066 1.00 95.56 202 VAL A CA 1
ATOM 1553 C C . VAL A 1 202 ? -12.497 -0.943 26.517 1.00 95.56 202 VAL A C 1
ATOM 1555 O O . VAL A 1 202 ? -12.506 -0.279 25.485 1.00 95.56 202 VAL A O 1
ATOM 1558 N N . VAL A 1 203 ? -11.363 -1.248 27.158 1.00 95.12 203 VAL A N 1
ATOM 1559 C CA . VAL A 1 203 ? -10.031 -0.854 26.663 1.00 95.12 203 VAL A CA 1
ATOM 1560 C C . VAL A 1 203 ? -9.800 -1.386 25.249 1.00 95.12 203 VAL A C 1
ATOM 1562 O O . VAL A 1 203 ? -9.385 -0.639 24.368 1.00 95.12 203 VAL A O 1
ATOM 1565 N N . GLU A 1 204 ? -10.110 -2.660 25.012 1.00 92.81 204 GLU A N 1
ATOM 1566 C CA . GLU A 1 204 ? -10.006 -3.288 23.696 1.00 92.81 204 GLU A CA 1
ATOM 1567 C C . GLU A 1 204 ? -10.868 -2.570 22.649 1.00 92.81 204 GLU A C 1
ATOM 1569 O O . GLU A 1 204 ? -10.365 -2.250 21.570 1.00 92.81 204 GLU A O 1
ATOM 1574 N N . TYR A 1 205 ? -12.126 -2.261 22.975 1.00 94.88 205 TYR A N 1
ATOM 1575 C CA . TYR A 1 205 ? -13.015 -1.511 22.087 1.00 94.88 205 TYR A CA 1
ATOM 1576 C C . TYR A 1 205 ? -12.478 -0.105 21.778 1.00 94.88 205 TYR A C 1
ATOM 1578 O O . TYR A 1 205 ? -12.370 0.270 20.612 1.00 94.88 205 TYR A O 1
ATOM 1586 N N . LEU A 1 206 ? -12.050 0.653 22.793 1.00 94.31 206 LEU A N 1
ATOM 1587 C CA . LEU A 1 206 ? -11.490 1.995 22.599 1.00 94.31 206 LEU A CA 1
ATOM 1588 C C . LEU A 1 206 ? -10.232 1.972 21.715 1.00 94.31 206 LEU A C 1
ATOM 1590 O O . LEU A 1 206 ? -10.055 2.840 20.861 1.00 94.31 206 LEU A O 1
ATOM 1594 N N . MET A 1 207 ? -9.375 0.957 21.866 1.00 91.94 207 MET A N 1
ATOM 1595 C CA . MET A 1 207 ? -8.198 0.767 21.009 1.00 91.94 207 MET A CA 1
ATOM 1596 C C . MET A 1 207 ? -8.577 0.442 19.556 1.00 91.94 207 MET A C 1
ATOM 1598 O O . MET A 1 207 ? -7.895 0.889 18.633 1.00 91.94 207 MET A O 1
ATOM 1602 N N . GLN A 1 208 ? -9.669 -0.296 19.325 1.00 90.62 208 GLN A N 1
ATOM 1603 C CA . GLN A 1 208 ? -10.207 -0.536 17.978 1.00 90.62 208 GLN A CA 1
ATOM 1604 C C . GLN A 1 208 ? -10.766 0.749 17.344 1.00 90.62 208 GLN A C 1
ATOM 1606 O O . GLN A 1 208 ? -10.585 0.964 16.143 1.00 90.62 208 GLN A O 1
ATOM 1611 N N . GLU A 1 209 ? -11.355 1.631 18.156 1.00 92.81 209 GLU A N 1
ATOM 1612 C CA . GLU A 1 209 ? -11.820 2.972 17.765 1.00 92.81 209 GLU A CA 1
ATOM 1613 C C . GLU A 1 209 ? -10.690 4.025 17.714 1.00 92.81 209 GLU A C 1
ATOM 1615 O O . GLU A 1 209 ? -10.940 5.195 17.435 1.00 92.81 209 GLU A O 1
ATOM 1620 N N . LYS A 1 210 ? -9.425 3.598 17.878 1.00 91.56 210 LYS A N 1
ATOM 1621 C CA . LYS A 1 210 ? -8.194 4.403 17.728 1.00 91.56 210 LYS A CA 1
ATOM 1622 C C . LYS A 1 210 ? -8.010 5.526 18.751 1.00 91.56 210 LYS A C 1
ATOM 1624 O O . LYS A 1 210 ? -7.422 6.561 18.421 1.00 91.56 210 LYS A O 1
ATOM 1629 N N . VAL A 1 211 ? -8.458 5.295 19.983 1.00 92.19 211 VAL A N 1
ATOM 1630 C CA . VAL A 1 211 ? -8.140 6.163 21.126 1.00 92.19 211 VAL A CA 1
ATOM 1631 C C . VAL A 1 211 ? -6.629 6.406 21.232 1.00 92.19 211 VAL A C 1
ATOM 1633 O O . VAL A 1 211 ? -5.823 5.523 20.922 1.00 92.19 211 VAL A O 1
ATOM 1636 N N . GLU A 1 212 ? -6.225 7.596 21.661 1.00 92.25 212 GLU A N 1
ATOM 1637 C CA . GLU A 1 212 ? -4.818 7.937 21.833 1.00 92.25 212 GLU A CA 1
ATOM 1638 C C . GLU A 1 212 ? -4.183 7.124 22.974 1.00 92.25 212 GLU A C 1
ATOM 1640 O O . GLU A 1 212 ? -4.518 7.270 24.153 1.00 92.25 212 GLU A O 1
ATOM 1645 N N . VAL A 1 213 ? -3.197 6.284 22.636 1.00 92.19 213 VAL A N 1
ATOM 1646 C CA . VAL A 1 213 ? -2.416 5.522 23.622 1.00 92.19 213 VAL A CA 1
ATOM 1647 C C . VAL A 1 213 ? -1.068 6.211 23.826 1.00 92.19 213 VAL A C 1
ATOM 1649 O O . VAL A 1 213 ? -0.060 5.878 23.192 1.00 92.19 213 VAL A O 1
ATOM 1652 N N . ASN A 1 214 ? -1.068 7.219 24.700 1.00 90.56 214 ASN A N 1
ATOM 1653 C CA . ASN A 1 214 ? 0.105 8.042 24.981 1.00 90.56 214 ASN A CA 1
ATOM 1654 C C . ASN A 1 214 ? 1.091 7.403 25.982 1.00 90.56 214 ASN A C 1
ATOM 1656 O O . ASN A 1 214 ? 0.790 6.430 26.678 1.00 90.56 214 ASN A O 1
ATOM 1660 N N . VAL A 1 215 ? 2.286 7.994 26.080 1.00 88.69 215 VAL A N 1
ATOM 1661 C CA . VAL A 1 215 ? 3.393 7.510 26.925 1.00 88.69 215 VAL A CA 1
ATOM 1662 C C . VAL A 1 215 ? 2.990 7.383 28.403 1.00 88.69 215 VAL A C 1
ATOM 1664 O O . VAL A 1 215 ? 3.336 6.397 29.054 1.00 88.69 215 VAL A O 1
ATOM 1667 N N . SER A 1 216 ? 2.252 8.353 28.958 1.00 89.50 216 SER A N 1
ATOM 1668 C CA . SER A 1 216 ? 1.905 8.356 30.388 1.00 89.50 216 SER A CA 1
ATOM 1669 C C . SER A 1 216 ? 0.900 7.255 30.737 1.00 89.50 216 SER A C 1
ATOM 1671 O O . SER A 1 216 ? 1.037 6.603 31.776 1.00 89.50 216 SER A O 1
ATOM 1673 N N . ILE A 1 217 ? -0.062 6.988 29.846 1.00 90.19 217 ILE A N 1
ATOM 1674 C CA . ILE A 1 217 ? -1.020 5.887 29.990 1.00 90.19 217 ILE A CA 1
ATOM 1675 C C . ILE A 1 217 ? -0.287 4.547 29.898 1.00 90.19 217 ILE A C 1
ATOM 1677 O O . ILE A 1 217 ? -0.502 3.686 30.752 1.00 90.19 217 ILE A O 1
ATOM 1681 N N . VAL A 1 218 ? 0.621 4.378 28.929 1.00 91.62 218 VAL A N 1
ATOM 1682 C CA . VAL A 1 218 ? 1.413 3.144 28.790 1.00 91.62 218 VAL A CA 1
ATOM 1683 C C . VAL A 1 218 ? 2.244 2.885 30.043 1.00 91.62 218 VAL A C 1
ATOM 1685 O O . VAL A 1 218 ? 2.168 1.796 30.602 1.00 91.62 218 VAL A O 1
ATOM 1688 N N . GLN A 1 219 ? 2.975 3.877 30.554 1.00 89.94 219 GLN A N 1
ATOM 1689 C CA . GLN A 1 219 ? 3.817 3.703 31.744 1.00 89.94 219 GLN A CA 1
ATOM 1690 C C . GLN A 1 219 ? 3.021 3.327 33.002 1.00 89.94 219 GLN A C 1
ATOM 1692 O O . GLN A 1 219 ? 3.493 2.518 33.804 1.00 89.94 219 GLN A O 1
ATOM 1697 N N . LYS A 1 220 ? 1.816 3.883 33.177 1.00 92.19 220 LYS A N 1
ATOM 1698 C CA . LYS A 1 220 ? 0.983 3.636 34.362 1.00 92.19 220 LYS A CA 1
ATOM 1699 C C . LYS A 1 220 ? 0.147 2.355 34.255 1.00 92.19 220 LYS A C 1
ATOM 1701 O O . LYS A 1 220 ? 0.020 1.637 35.242 1.00 92.19 220 LYS A O 1
ATOM 1706 N N . TYR A 1 221 ? -0.397 2.058 33.074 1.00 93.81 221 TYR A N 1
ATOM 1707 C CA . TYR A 1 221 ? -1.407 1.012 32.861 1.00 93.81 221 TYR A CA 1
ATOM 1708 C C . TYR A 1 221 ? -0.968 -0.092 31.884 1.00 93.81 221 TYR A C 1
ATOM 1710 O O . TYR A 1 221 ? -1.810 -0.803 31.331 1.00 93.81 221 TYR A O 1
ATOM 1718 N N . TYR A 1 222 ? 0.342 -0.294 31.681 1.00 92.56 222 TYR A N 1
ATOM 1719 C CA . TYR A 1 222 ? 0.864 -1.313 30.756 1.00 92.56 222 TYR A CA 1
ATOM 1720 C C . TYR A 1 222 ? 0.309 -2.727 31.003 1.00 92.56 222 TYR A C 1
ATOM 1722 O O . TYR A 1 222 ? 0.266 -3.515 30.065 1.00 92.56 222 TYR A O 1
ATOM 1730 N N . GLN A 1 223 ? -0.093 -3.088 32.226 1.00 92.50 223 GLN A N 1
ATOM 1731 C CA . GLN A 1 223 ? -0.637 -4.423 32.511 1.00 92.50 223 GLN A CA 1
ATOM 1732 C C . GLN A 1 223 ? -1.994 -4.634 31.827 1.00 92.50 223 GLN A C 1
ATOM 1734 O O . GLN A 1 223 ? -2.134 -5.567 31.038 1.00 92.50 223 GLN A O 1
ATOM 1739 N N . VAL A 1 224 ? -2.943 -3.721 32.060 1.00 93.31 224 VAL A N 1
ATOM 1740 C CA . VAL A 1 224 ? -4.307 -3.774 31.505 1.00 93.31 224 VAL A CA 1
ATOM 1741 C C . VAL A 1 224 ? -4.284 -3.596 29.986 1.00 93.31 224 VAL A C 1
ATOM 1743 O O . VAL A 1 224 ? -4.880 -4.386 29.256 1.00 93.31 224 VAL A O 1
ATOM 1746 N N . LEU A 1 225 ? -3.510 -2.620 29.492 1.00 93.00 225 LEU A N 1
ATOM 1747 C CA . LEU A 1 225 ? -3.285 -2.441 28.052 1.00 93.00 225 LEU A CA 1
ATOM 1748 C C . LEU A 1 225 ? -2.678 -3.699 27.424 1.00 93.00 225 LEU A C 1
ATOM 1750 O O . LEU A 1 225 ? -3.083 -4.112 26.343 1.00 93.00 225 LEU A O 1
ATOM 1754 N N . GLY A 1 226 ? -1.736 -4.339 28.120 1.00 90.00 226 GLY A N 1
ATOM 1755 C CA . GLY A 1 226 ? -1.129 -5.588 27.681 1.00 90.00 226 GLY A CA 1
ATOM 1756 C C . GLY A 1 226 ? -2.156 -6.701 27.511 1.00 90.00 226 GLY A C 1
ATOM 1757 O O . GLY A 1 226 ? -2.122 -7.403 26.509 1.00 90.00 226 GLY A O 1
ATOM 1758 N N . GLU A 1 227 ? -3.104 -6.849 28.437 1.00 89.62 227 GLU A N 1
ATOM 1759 C CA . GLU A 1 227 ? -4.187 -7.831 28.312 1.00 89.62 227 GLU A CA 1
ATOM 1760 C C . GLU A 1 227 ? -5.080 -7.586 27.092 1.00 89.62 227 GLU A C 1
ATOM 1762 O O . GLU A 1 227 ? -5.384 -8.542 26.373 1.00 89.62 227 GLU A O 1
ATOM 1767 N N . ALA A 1 228 ? -5.416 -6.327 26.797 1.00 90.19 228 ALA A N 1
ATOM 1768 C CA . ALA A 1 228 ? -6.162 -5.967 25.590 1.00 90.19 228 ALA A CA 1
ATOM 1769 C C . ALA A 1 228 ? -5.348 -6.242 24.308 1.00 90.19 228 ALA A C 1
ATOM 1771 O O . ALA A 1 228 ? -5.833 -6.879 23.374 1.00 90.19 228 ALA A O 1
ATOM 1772 N N . VAL A 1 229 ? -4.067 -5.854 24.283 1.00 88.44 229 VAL A N 1
ATOM 1773 C CA . VAL A 1 229 ? -3.129 -6.114 23.173 1.00 88.44 229 VAL A CA 1
ATOM 1774 C C . VAL A 1 229 ? -3.010 -7.617 22.890 1.00 88.44 229 VAL A C 1
ATOM 1776 O O . VAL A 1 229 ? -3.008 -8.031 21.730 1.00 88.44 229 VAL A O 1
ATOM 1779 N N . ARG A 1 230 ? -2.974 -8.463 23.926 1.00 83.69 230 ARG A N 1
ATOM 1780 C CA . ARG A 1 230 ? -2.839 -9.922 23.777 1.00 83.69 230 ARG A CA 1
ATOM 1781 C C . ARG A 1 230 ? -3.984 -10.572 23.003 1.00 83.69 230 ARG A C 1
ATOM 1783 O O . ARG A 1 230 ? -3.757 -11.567 22.315 1.00 83.69 230 ARG A O 1
ATOM 1790 N N . ARG A 1 231 ? -5.197 -10.023 23.072 1.00 81.69 231 ARG A N 1
ATOM 1791 C CA . ARG A 1 231 ? -6.362 -10.560 22.348 1.00 81.69 231 ARG A CA 1
ATOM 1792 C C . ARG A 1 231 ? -6.266 -10.370 20.830 1.00 81.69 231 ARG A C 1
ATOM 1794 O O . ARG A 1 231 ? -6.885 -11.123 20.087 1.00 81.69 231 ARG A O 1
ATOM 1801 N N . ASN A 1 232 ? -5.406 -9.458 20.367 1.00 79.75 232 ASN A N 1
ATOM 1802 C CA . ASN A 1 232 ? -5.152 -9.209 18.944 1.00 79.75 232 ASN A CA 1
ATOM 1803 C C . ASN A 1 232 ? -4.081 -10.131 18.323 1.00 79.75 232 ASN A C 1
ATOM 1805 O O . ASN A 1 232 ? -3.758 -9.997 17.137 1.00 79.75 232 ASN A O 1
ATOM 1809 N N . PHE A 1 233 ? -3.512 -11.079 19.080 1.00 84.38 233 PHE A N 1
ATOM 1810 C CA . PHE A 1 233 ? -2.641 -12.102 18.500 1.00 84.38 233 PHE A CA 1
ATOM 1811 C C . PHE A 1 233 ? -3.453 -13.134 17.713 1.00 84.38 233 PHE A C 1
ATOM 1813 O O . PHE A 1 233 ? -4.433 -13.693 18.195 1.00 84.38 233 PHE A O 1
ATOM 1820 N N . THR A 1 234 ? -3.003 -13.433 16.495 1.00 76.81 234 THR A N 1
ATOM 1821 C CA . THR A 1 234 ? -3.652 -14.417 15.616 1.00 76.81 234 THR A CA 1
ATOM 1822 C C . THR A 1 234 ? -2.784 -15.658 15.436 1.00 76.81 234 THR A C 1
ATOM 1824 O O . THR A 1 234 ? -1.561 -15.564 15.290 1.00 76.81 234 THR A O 1
ATOM 1827 N N . GLU A 1 235 ? -3.411 -16.840 15.424 1.00 72.12 235 GLU A N 1
ATOM 1828 C CA . GLU A 1 235 ? -2.712 -18.100 15.161 1.00 72.12 235 GLU A CA 1
ATOM 1829 C C . GLU A 1 235 ? -2.204 -18.169 13.716 1.00 72.12 235 GLU A C 1
ATOM 1831 O O . GLU A 1 235 ? -2.949 -18.045 12.737 1.00 72.12 235 GLU A O 1
ATOM 1836 N N . HIS A 1 236 ? -0.913 -18.448 13.567 1.00 62.78 236 HIS A N 1
ATOM 1837 C CA . HIS A 1 236 ? -0.290 -18.658 12.276 1.00 62.78 236 HIS A CA 1
ATOM 1838 C C . HIS A 1 236 ? -0.620 -20.058 11.737 1.00 62.78 236 HIS A C 1
ATOM 1840 O O . HIS A 1 236 ? -0.090 -21.076 12.187 1.00 62.78 236 HIS A O 1
ATOM 1846 N N . THR A 1 237 ? -1.497 -20.123 10.733 1.00 54.50 237 THR A N 1
ATOM 1847 C CA . THR A 1 237 ? -1.870 -21.382 10.074 1.00 54.50 237 THR A CA 1
ATOM 1848 C C . THR A 1 237 ? -0.917 -21.715 8.927 1.00 54.50 237 THR A C 1
ATOM 1850 O O . THR A 1 237 ? -1.183 -21.444 7.756 1.00 54.50 237 THR A O 1
ATOM 1853 N N . ASP A 1 238 ? 0.197 -22.369 9.246 1.00 50.53 238 ASP A N 1
ATOM 1854 C CA . ASP A 1 238 ? 1.078 -22.940 8.227 1.00 50.53 238 ASP A CA 1
ATOM 1855 C C . ASP A 1 238 ? 0.341 -24.058 7.457 1.00 50.53 238 ASP A C 1
ATOM 1857 O O . ASP A 1 238 ? 0.200 -25.196 7.920 1.00 50.53 238 ASP A O 1
ATOM 1861 N N . ARG A 1 239 ? -0.143 -23.746 6.244 1.00 43.22 239 ARG A N 1
ATOM 1862 C CA . ARG A 1 239 ? -0.904 -24.671 5.372 1.00 43.22 239 ARG A CA 1
ATOM 1863 C C . ARG A 1 239 ? -0.121 -25.922 4.941 1.00 43.22 239 ARG A C 1
ATOM 1865 O O . ARG A 1 239 ? -0.714 -26.827 4.364 1.00 43.22 239 ARG A O 1
ATOM 1872 N N . TYR A 1 240 ? 1.176 -26.006 5.239 1.00 40.62 240 TYR A N 1
ATOM 1873 C CA . TYR A 1 240 ? 2.061 -27.080 4.776 1.00 40.62 240 TYR A CA 1
ATOM 1874 C C . TYR A 1 240 ? 2.471 -28.118 5.835 1.00 40.62 240 TYR A C 1
ATOM 1876 O O . TYR A 1 240 ? 3.211 -29.043 5.503 1.00 40.62 240 TYR A O 1
ATOM 1884 N N . ARG A 1 241 ? 1.994 -28.039 7.090 1.00 42.16 241 ARG A N 1
ATOM 1885 C CA . ARG A 1 241 ? 2.470 -28.947 8.159 1.00 42.16 241 ARG A CA 1
ATOM 1886 C C . ARG A 1 241 ? 1.418 -29.515 9.116 1.00 42.16 241 ARG A C 1
ATOM 1888 O O . ARG A 1 241 ? 1.778 -30.040 10.162 1.00 42.16 241 ARG A O 1
ATOM 1895 N N . LYS A 1 242 ? 0.132 -29.547 8.752 1.00 41.56 242 LYS A N 1
ATOM 1896 C CA . LYS A 1 242 ? -0.881 -30.324 9.505 1.00 41.56 242 LYS A CA 1
ATOM 1897 C C . LYS A 1 242 ? -0.860 -31.818 9.152 1.00 41.56 242 LYS A C 1
ATOM 1899 O O . LYS A 1 242 ? -1.880 -32.403 8.807 1.00 41.56 242 LYS A O 1
ATOM 1904 N N . LYS A 1 243 ? 0.309 -32.449 9.254 1.00 42.53 243 LYS A N 1
ATOM 1905 C CA . LYS A 1 243 ? 0.434 -33.886 9.517 1.00 42.53 243 LYS A CA 1
ATOM 1906 C C . LYS A 1 243 ? 1.667 -34.081 10.391 1.00 42.53 243 LYS A C 1
ATOM 1908 O O . LYS A 1 243 ? 2.781 -33.905 9.919 1.00 42.53 243 LYS A O 1
ATOM 1913 N N . GLN A 1 244 ? 1.400 -34.518 11.617 1.00 43.59 244 GLN A N 1
ATOM 1914 C CA . GLN A 1 244 ? 2.330 -34.996 12.641 1.00 43.59 244 GLN A CA 1
ATOM 1915 C C . GLN A 1 244 ? 2.836 -33.965 13.666 1.00 43.59 244 GLN A C 1
ATOM 1917 O O . GLN A 1 244 ? 3.493 -32.986 13.334 1.00 43.59 244 GLN A O 1
ATOM 1922 N N . THR A 1 245 ? 2.541 -34.344 14.917 1.00 38.97 245 THR A N 1
ATOM 1923 C CA . THR A 1 245 ? 3.063 -33.926 16.228 1.00 38.97 245 THR A CA 1
ATOM 1924 C C . THR A 1 245 ? 2.610 -32.577 16.789 1.00 38.97 245 THR A C 1
ATOM 1926 O O . THR A 1 245 ? 2.565 -31.565 16.099 1.00 38.97 245 THR A O 1
ATOM 1929 N N . GLY A 1 246 ? 2.224 -32.606 18.073 1.00 47.09 246 GLY A N 1
ATOM 1930 C CA . GLY A 1 246 ? 1.735 -31.474 18.859 1.00 47.09 246 GLY A CA 1
ATOM 1931 C C . GLY A 1 246 ? 2.776 -30.368 18.988 1.00 47.09 246 GLY A C 1
ATOM 1932 O O . GLY A 1 246 ? 3.519 -30.315 19.962 1.00 47.09 246 GLY A O 1
ATOM 1933 N N . LYS A 1 247 ? 2.835 -29.505 17.975 1.00 49.53 247 LYS A N 1
ATOM 1934 C CA . LYS A 1 247 ? 3.606 -28.267 17.980 1.00 49.53 247 LYS A CA 1
ATOM 1935 C C . LYS A 1 247 ? 2.711 -27.122 18.425 1.00 49.53 247 LYS A C 1
ATOM 1937 O O . LYS A 1 247 ? 1.604 -26.969 17.914 1.00 49.53 247 LYS A O 1
ATOM 1942 N N . THR A 1 248 ? 3.233 -26.345 19.364 1.00 57.34 248 THR A N 1
ATOM 1943 C CA . THR A 1 248 ? 2.736 -25.031 19.761 1.00 57.34 248 THR A CA 1
ATOM 1944 C C . THR A 1 248 ? 2.451 -24.178 18.522 1.00 57.34 248 THR A C 1
ATOM 1946 O O . THR A 1 248 ? 3.248 -24.135 17.580 1.00 57.34 248 THR A O 1
ATOM 1949 N N . SER A 1 249 ? 1.278 -23.550 18.492 1.00 68.81 249 SER A N 1
ATOM 1950 C CA . SER A 1 249 ? 0.884 -22.599 17.455 1.00 68.81 249 SER A CA 1
ATOM 1951 C C . SER A 1 249 ? 1.814 -21.385 17.493 1.00 68.81 249 SER A C 1
ATOM 1953 O O . SER A 1 249 ? 2.064 -20.818 18.552 1.00 68.81 249 SER A O 1
ATOM 1955 N N . LEU A 1 250 ? 2.347 -20.996 16.336 1.00 83.19 250 LEU A N 1
ATOM 1956 C CA . LEU A 1 250 ? 3.099 -19.748 16.184 1.00 83.19 250 LEU A CA 1
ATOM 1957 C C . LEU A 1 250 ? 2.104 -18.582 16.079 1.00 83.19 250 LEU A C 1
ATOM 1959 O O . LEU A 1 250 ? 1.001 -18.770 15.567 1.00 83.19 250 LEU A O 1
ATOM 1963 N N . LEU A 1 251 ? 2.484 -17.391 16.533 1.00 87.38 251 LEU A N 1
ATOM 1964 C CA . LEU A 1 251 ? 1.615 -16.214 16.605 1.00 87.38 251 LEU A CA 1
ATOM 1965 C C . LEU A 1 251 ? 2.100 -15.088 15.688 1.00 87.38 251 LEU A C 1
ATOM 1967 O O . LEU A 1 251 ? 3.305 -14.904 15.479 1.00 87.38 251 LEU A O 1
ATOM 1971 N N . LYS A 1 252 ? 1.145 -14.311 15.170 1.00 88.62 252 LYS A N 1
ATOM 1972 C CA . LYS A 1 252 ? 1.387 -13.015 14.524 1.00 88.62 252 LYS A CA 1
ATOM 1973 C C . LYS A 1 252 ? 0.616 -11.918 15.257 1.00 88.62 252 LYS A C 1
ATOM 1975 O O . LYS A 1 252 ? -0.586 -12.062 15.483 1.00 88.62 252 LYS A O 1
ATOM 1980 N N . GLY A 1 253 ? 1.309 -10.841 15.614 1.00 88.50 253 GLY A N 1
ATOM 1981 C CA . GLY A 1 253 ? 0.726 -9.650 16.228 1.00 88.50 253 GLY A CA 1
ATOM 1982 C C . GLY A 1 253 ? 0.517 -8.558 15.192 1.00 88.50 253 GLY A C 1
ATOM 1983 O O . GLY A 1 253 ? 1.480 -8.151 14.544 1.00 88.50 253 GLY A O 1
ATOM 1984 N N . LYS A 1 254 ? -0.726 -8.099 15.024 1.00 89.12 254 LYS A N 1
ATOM 1985 C CA . LYS A 1 254 ? -1.063 -7.007 14.108 1.00 89.12 254 LYS A CA 1
ATOM 1986 C C . LYS A 1 254 ? -1.635 -5.830 14.890 1.00 89.12 254 LYS A C 1
ATOM 1988 O O . LYS A 1 254 ? -2.802 -5.839 15.258 1.00 89.12 254 LYS A O 1
ATOM 1993 N N . PHE A 1 255 ? -0.802 -4.821 15.087 1.00 89.88 255 PHE A N 1
ATOM 1994 C CA . PHE A 1 255 ? -1.076 -3.606 15.857 1.00 89.88 255 PHE A CA 1
ATOM 1995 C C . PHE A 1 255 ? -0.921 -2.351 14.993 1.00 89.88 255 PHE A C 1
ATOM 1997 O O . PHE A 1 255 ? -0.610 -1.265 15.481 1.00 89.88 255 PHE A O 1
ATOM 2004 N N . SER A 1 256 ? -1.106 -2.507 13.682 1.00 90.94 256 SER A N 1
ATOM 2005 C CA . SER A 1 256 ? -1.036 -1.405 12.735 1.00 90.94 256 SER A CA 1
ATOM 2006 C C . SER A 1 256 ? -2.214 -0.444 12.910 1.00 90.94 256 SER A C 1
ATOM 2008 O O . SER A 1 256 ? -3.335 -0.934 13.063 1.00 90.94 256 SER A O 1
ATOM 2010 N N . ASN A 1 257 ? -2.015 0.870 12.741 1.00 89.50 257 ASN A N 1
ATOM 2011 C CA . ASN A 1 257 ? -3.104 1.869 12.730 1.00 89.50 257 ASN A CA 1
ATOM 2012 C C . ASN A 1 257 ? -3.882 1.966 14.059 1.00 89.50 257 ASN A C 1
ATOM 2014 O O . ASN A 1 257 ? -5.096 2.170 14.042 1.00 89.50 257 ASN A O 1
ATOM 2018 N N . GLY A 1 258 ? -3.187 1.792 15.189 1.00 86.94 258 GLY A N 1
ATOM 2019 C CA . GLY A 1 258 ? -3.764 1.778 16.539 1.00 86.94 258 GLY A CA 1
ATOM 2020 C C . GLY A 1 258 ? -3.559 3.062 17.350 1.00 86.94 258 GLY A C 1
ATOM 2021 O O . GLY A 1 258 ? -3.897 3.074 18.524 1.00 86.94 258 GLY A O 1
ATOM 2022 N N . ASN A 1 259 ? -3.001 4.121 16.752 1.00 91.69 259 ASN A N 1
ATOM 2023 C CA . ASN A 1 259 ? -2.727 5.408 17.411 1.00 91.69 259 ASN A CA 1
ATOM 2024 C C . ASN A 1 259 ? -1.818 5.300 18.660 1.00 91.69 259 ASN A C 1
ATOM 2026 O O . ASN A 1 259 ? -1.963 6.032 19.639 1.00 91.69 259 ASN A O 1
ATOM 2030 N N . PHE A 1 260 ? -0.856 4.369 18.624 1.00 93.38 260 PHE A N 1
ATOM 2031 C CA . PHE A 1 260 ? 0.124 4.193 19.698 1.00 93.38 260 PHE A CA 1
ATOM 2032 C C . PHE A 1 260 ? 1.250 5.224 19.610 1.00 93.38 260 PHE A C 1
ATOM 2034 O O . PHE A 1 260 ? 1.913 5.321 18.577 1.00 93.38 260 PHE A O 1
ATOM 2041 N N . TYR A 1 261 ? 1.528 5.928 20.707 1.00 93.12 261 TYR A N 1
ATOM 2042 C CA . TYR A 1 261 ? 2.710 6.793 20.844 1.00 93.12 261 TYR A CA 1
ATOM 2043 C C . TYR A 1 261 ? 3.859 6.098 21.580 1.00 93.12 261 TYR A C 1
ATOM 2045 O O . TYR A 1 261 ? 5.017 6.491 21.420 1.00 93.12 261 TYR A O 1
ATOM 2053 N N . ASP A 1 262 ? 3.545 5.060 22.358 1.00 93.00 262 ASP A N 1
ATOM 2054 C CA . ASP A 1 262 ? 4.510 4.227 23.072 1.00 93.00 262 ASP A CA 1
ATOM 2055 C C . ASP A 1 262 ? 4.040 2.768 23.142 1.00 93.00 262 ASP A C 1
ATOM 2057 O O . ASP A 1 262 ? 2.851 2.473 22.998 1.00 93.00 262 ASP A O 1
ATOM 2061 N N . ILE A 1 263 ? 4.979 1.853 23.381 1.00 93.12 263 ILE A N 1
ATOM 2062 C CA . ILE A 1 263 ? 4.704 0.430 23.597 1.00 93.12 263 ILE A CA 1
ATOM 2063 C C . ILE A 1 263 ? 5.547 -0.117 24.742 1.00 93.12 263 ILE A C 1
ATOM 2065 O O . ILE A 1 263 ? 6.726 0.201 24.889 1.00 93.12 263 ILE A O 1
ATOM 2069 N N . HIS A 1 264 ? 4.966 -1.023 25.525 1.00 93.00 264 HIS A N 1
ATOM 2070 C CA . HIS A 1 264 ? 5.680 -1.644 26.632 1.00 93.00 264 HIS A CA 1
ATOM 2071 C C . HIS A 1 264 ? 6.190 -3.043 26.269 1.00 93.00 264 HIS A C 1
ATOM 2073 O O . HIS A 1 264 ? 5.463 -3.879 25.732 1.00 93.00 264 HIS A O 1
ATOM 2079 N N . LYS A 1 265 ? 7.442 -3.345 26.630 1.00 89.69 265 LYS A N 1
ATOM 2080 C CA . LYS A 1 265 ? 8.082 -4.639 26.327 1.00 89.69 265 LYS A CA 1
ATOM 2081 C C . LYS A 1 265 ? 7.307 -5.855 26.841 1.00 89.69 265 LYS A C 1
ATOM 2083 O O . LYS A 1 265 ? 7.276 -6.885 26.172 1.00 89.69 265 LYS A O 1
ATOM 2088 N N . SER A 1 266 ? 6.656 -5.735 28.003 1.00 91.31 266 SER A N 1
ATOM 2089 C CA . SER A 1 266 ? 5.960 -6.861 28.644 1.00 91.31 266 SER A CA 1
ATOM 2090 C C . SER A 1 266 ? 4.780 -7.391 27.830 1.00 91.31 266 SER A C 1
ATOM 2092 O O . SER A 1 266 ? 4.340 -8.512 28.055 1.00 91.31 266 SER A O 1
ATOM 2094 N N . TRP A 1 267 ? 4.263 -6.609 26.879 1.00 91.44 267 TRP A N 1
ATOM 2095 C CA . TRP A 1 267 ? 3.164 -7.032 26.011 1.00 91.44 267 TRP A CA 1
ATOM 2096 C C . TRP A 1 267 ? 3.564 -8.185 25.086 1.00 91.44 267 TRP A C 1
ATOM 2098 O O . TRP A 1 267 ? 2.712 -8.961 24.657 1.00 91.44 267 TRP A O 1
ATOM 2108 N N . PHE A 1 268 ? 4.864 -8.322 24.811 1.00 90.50 268 PHE A N 1
ATOM 2109 C CA . PHE A 1 268 ? 5.398 -9.285 23.850 1.00 90.50 268 PHE A CA 1
ATOM 2110 C C . PHE A 1 268 ? 6.241 -10.385 24.506 1.00 90.50 268 PHE A C 1
ATOM 2112 O O . PHE A 1 268 ? 6.345 -11.479 23.952 1.00 90.50 268 PHE A O 1
ATOM 2119 N N . THR A 1 269 ? 6.822 -10.137 25.687 1.00 84.94 269 THR A N 1
ATOM 2120 C CA . THR A 1 269 ? 7.742 -11.085 26.343 1.00 84.94 269 THR A CA 1
ATOM 2121 C C . THR A 1 269 ? 7.088 -12.412 26.716 1.00 84.94 269 THR A C 1
ATOM 2123 O O . THR A 1 269 ? 7.738 -13.448 26.613 1.00 84.94 269 THR A O 1
ATOM 2126 N N . ASP A 1 270 ? 5.804 -12.417 27.078 1.00 84.12 270 ASP A N 1
ATOM 2127 C CA . ASP A 1 270 ? 5.095 -13.652 27.458 1.00 84.12 270 ASP A CA 1
ATOM 2128 C C . ASP A 1 270 ? 4.910 -14.612 26.270 1.00 84.12 270 ASP A C 1
ATOM 2130 O O . ASP A 1 270 ? 4.789 -15.825 26.442 1.00 84.12 270 ASP A O 1
ATOM 2134 N N . TYR A 1 271 ? 4.944 -14.074 25.048 1.00 85.06 271 TYR A N 1
ATOM 2135 C CA . TYR A 1 271 ? 4.805 -14.814 23.793 1.00 85.06 271 TYR A CA 1
ATOM 2136 C C . TYR A 1 271 ? 6.115 -14.879 23.013 1.00 85.06 271 TYR A C 1
ATOM 2138 O O . TYR A 1 271 ? 6.104 -15.243 21.838 1.00 85.06 271 TYR A O 1
ATOM 2146 N N . ALA A 1 272 ? 7.244 -14.557 23.648 1.00 85.88 272 ALA A N 1
ATOM 2147 C CA . ALA A 1 272 ? 8.558 -14.478 23.018 1.00 85.88 272 ALA A CA 1
ATOM 2148 C C . ALA A 1 272 ? 8.902 -15.727 22.179 1.00 85.88 272 ALA A C 1
ATOM 2150 O O . ALA A 1 272 ? 9.413 -15.609 21.066 1.00 85.88 272 ALA A O 1
ATOM 2151 N N . GLU A 1 273 ? 8.546 -16.917 22.673 1.00 88.62 273 GLU A N 1
ATOM 2152 C CA . GLU A 1 273 ? 8.780 -18.205 22.003 1.00 88.62 273 GLU A CA 1
ATOM 2153 C C . GLU A 1 273 ? 7.827 -18.488 20.827 1.00 88.62 273 GLU A C 1
ATOM 2155 O O . GLU A 1 273 ? 8.132 -19.314 19.965 1.00 88.62 273 GLU A O 1
ATOM 2160 N N . GLN A 1 274 ? 6.670 -17.824 20.771 1.00 89.12 274 GLN A N 1
ATOM 2161 C CA . GLN A 1 274 ? 5.612 -18.080 19.786 1.00 89.12 274 GLN A CA 1
ATOM 2162 C C . GLN A 1 274 ? 5.498 -16.975 18.731 1.00 89.12 274 GLN A C 1
ATOM 2164 O O . GLN A 1 274 ? 5.072 -17.262 17.613 1.00 89.12 274 GLN A O 1
ATOM 2169 N N . LEU A 1 275 ? 5.854 -15.731 19.062 1.00 90.62 275 LEU A N 1
ATOM 2170 C CA . LEU A 1 275 ? 5.666 -14.566 18.202 1.00 90.62 275 LEU A CA 1
ATOM 2171 C C . LEU A 1 275 ? 6.681 -14.562 17.053 1.00 90.62 275 LEU A C 1
ATOM 2173 O O . LEU A 1 275 ? 7.880 -14.404 17.262 1.00 90.62 275 LEU A O 1
ATOM 2177 N N . VAL A 1 276 ? 6.183 -14.738 15.828 1.00 92.75 276 VAL A N 1
ATOM 2178 C CA . VAL A 1 276 ? 7.003 -14.842 14.608 1.00 92.75 276 VAL A CA 1
ATOM 2179 C C . VAL A 1 276 ? 6.959 -13.573 13.770 1.00 92.75 276 VAL A C 1
ATOM 2181 O O . VAL A 1 276 ? 7.938 -13.251 13.099 1.00 92.75 276 VAL A O 1
ATOM 2184 N N . ALA A 1 277 ? 5.843 -12.848 13.806 1.00 93.69 277 ALA A N 1
ATOM 2185 C CA . ALA A 1 277 ? 5.699 -11.587 13.096 1.00 93.69 277 ALA A CA 1
ATOM 2186 C C . ALA A 1 277 ? 5.022 -10.543 13.976 1.00 93.69 277 ALA A C 1
ATOM 2188 O O . ALA A 1 277 ? 4.048 -10.862 14.665 1.00 93.69 277 ALA A O 1
ATOM 2189 N N . LEU A 1 278 ? 5.514 -9.311 13.905 1.00 94.56 278 LEU A N 1
ATOM 2190 C CA . LEU A 1 278 ? 4.969 -8.174 14.627 1.00 94.56 278 LEU A CA 1
ATOM 2191 C C . LEU A 1 278 ? 4.845 -6.967 13.694 1.00 94.56 278 LEU A C 1
ATOM 2193 O O . LEU A 1 278 ? 5.841 -6.462 13.184 1.00 94.56 278 LEU A O 1
ATOM 2197 N N . ASP A 1 279 ? 3.614 -6.516 13.487 1.00 95.25 279 ASP A N 1
ATOM 2198 C CA . ASP A 1 279 ? 3.287 -5.329 12.702 1.00 95.25 279 ASP A CA 1
ATOM 2199 C C . ASP A 1 279 ? 2.845 -4.203 13.644 1.00 95.25 279 ASP A C 1
ATOM 2201 O O . ASP A 1 279 ? 1.777 -4.279 14.249 1.00 95.25 279 ASP A O 1
ATOM 2205 N N . LEU A 1 280 ? 3.688 -3.182 13.780 1.00 95.62 280 LEU A N 1
ATOM 2206 C CA . LEU A 1 280 ? 3.474 -1.951 14.548 1.00 95.62 280 LEU A CA 1
ATOM 2207 C C . LEU A 1 280 ? 3.392 -0.729 13.614 1.00 95.62 280 LEU A C 1
ATOM 2209 O O . LEU A 1 280 ? 3.617 0.409 14.039 1.00 95.62 280 LEU A O 1
ATOM 2213 N N . SER A 1 281 ? 3.103 -0.949 12.331 1.00 96.50 281 SER A N 1
ATOM 2214 C CA . SER A 1 281 ? 3.139 0.107 11.324 1.00 96.50 281 SER A CA 1
ATOM 2215 C C . SER A 1 281 ? 1.985 1.112 11.447 1.00 96.50 281 SER A C 1
ATOM 2217 O O . SER A 1 281 ? 0.920 0.810 11.979 1.00 96.50 281 SER A O 1
ATOM 2219 N N . SER A 1 282 ? 2.140 2.313 10.891 1.00 96.19 282 SER A N 1
ATOM 2220 C CA . SER A 1 282 ? 1.090 3.349 10.884 1.00 96.19 282 SER A CA 1
ATOM 2221 C C . SER A 1 282 ? 0.640 3.755 12.295 1.00 96.19 282 SER A C 1
ATOM 2223 O O . SER A 1 282 ? -0.554 3.806 12.579 1.00 96.19 282 SER A O 1
ATOM 2225 N N . ASN A 1 283 ? 1.595 4.007 13.186 1.00 95.25 283 ASN A N 1
ATOM 2226 C CA . ASN A 1 283 ? 1.363 4.519 14.538 1.00 95.25 283 ASN A CA 1
ATOM 2227 C C . ASN A 1 283 ? 2.138 5.839 14.731 1.00 95.25 283 ASN A C 1
ATOM 2229 O O . ASN A 1 283 ? 2.599 6.440 13.762 1.00 95.25 283 ASN A O 1
ATOM 2233 N N . GLN A 1 284 ? 2.248 6.325 15.966 1.00 95.56 284 GLN A N 1
ATOM 2234 C CA . GLN A 1 284 ? 2.938 7.569 16.326 1.00 95.56 284 GLN A CA 1
ATOM 2235 C C . GLN A 1 284 ? 4.174 7.300 17.199 1.00 95.56 284 GLN A C 1
ATOM 2237 O O . GLN A 1 284 ? 4.570 8.138 18.013 1.00 95.56 284 GLN A O 1
ATOM 2242 N N . LEU A 1 285 ? 4.786 6.119 17.055 1.00 95.62 285 LEU A N 1
ATOM 2243 C CA . LEU A 1 285 ? 5.894 5.687 17.905 1.00 95.62 285 LEU A CA 1
ATOM 2244 C C . LEU A 1 285 ? 7.128 6.554 17.671 1.00 95.62 285 LEU A C 1
ATOM 2246 O O . LEU A 1 285 ? 7.555 6.741 16.533 1.00 95.62 285 LEU A O 1
ATOM 2250 N N . HIS A 1 286 ? 7.723 7.030 18.763 1.00 93.19 286 HIS A N 1
ATOM 2251 C CA . HIS A 1 286 ? 8.988 7.771 18.735 1.00 93.19 286 HIS A CA 1
ATOM 2252 C C . HIS A 1 286 ? 10.188 6.868 19.023 1.00 93.19 286 HIS A C 1
ATOM 2254 O O . HIS A 1 286 ? 11.268 7.099 18.486 1.00 93.19 286 HIS A O 1
ATOM 2260 N N . ASN A 1 287 ? 9.975 5.814 19.820 1.00 91.44 287 ASN A N 1
ATOM 2261 C CA . ASN A 1 287 ? 10.974 4.826 20.211 1.00 91.44 287 ASN A CA 1
ATOM 2262 C C . ASN A 1 287 ? 10.360 3.419 20.222 1.00 91.44 287 ASN A C 1
ATOM 2264 O O . ASN A 1 287 ? 9.144 3.257 20.325 1.00 91.44 287 ASN A O 1
ATOM 2268 N N . VAL A 1 288 ? 11.214 2.396 20.152 1.00 92.94 288 VAL A N 1
ATOM 2269 C CA . VAL A 1 288 ? 10.826 0.982 20.263 1.00 92.94 288 VAL A CA 1
ATOM 2270 C C . VAL A 1 288 ? 11.735 0.301 21.292 1.00 92.94 288 VAL A C 1
ATOM 2272 O O . VAL A 1 288 ? 12.957 0.423 21.180 1.00 92.94 288 VAL A O 1
ATOM 2275 N N . PRO A 1 289 ? 11.190 -0.436 22.280 1.00 92.25 289 PRO A N 1
ATOM 2276 C CA . PRO A 1 289 ? 11.993 -1.208 23.222 1.00 92.25 289 PRO A CA 1
ATOM 2277 C C . PRO A 1 289 ? 12.902 -2.214 22.511 1.00 92.25 289 PRO A C 1
ATOM 2279 O O . PRO A 1 289 ? 12.447 -3.006 21.679 1.00 92.25 289 PRO A O 1
ATOM 2282 N N . LYS A 1 290 ? 14.187 -2.238 22.879 1.00 90.50 290 LYS A N 1
ATOM 2283 C CA . LYS A 1 290 ? 15.176 -3.129 22.255 1.00 90.50 290 LYS A CA 1
ATOM 2284 C C . LYS A 1 290 ? 14.843 -4.613 22.413 1.00 90.50 290 LYS A C 1
ATOM 2286 O O . LYS A 1 290 ? 15.218 -5.424 21.572 1.00 90.50 290 LYS A O 1
ATOM 2291 N N . GLU A 1 291 ? 14.110 -4.979 23.462 1.00 91.75 291 GLU A N 1
ATOM 2292 C CA . GLU A 1 291 ? 13.673 -6.349 23.724 1.00 91.75 291 GLU A CA 1
ATOM 2293 C C . GLU A 1 291 ? 12.825 -6.919 22.580 1.00 91.75 291 GLU A C 1
ATOM 2295 O O . GLU A 1 291 ? 12.892 -8.117 22.324 1.00 91.75 291 GLU A O 1
ATOM 2300 N N . ILE A 1 292 ? 12.091 -6.074 21.847 1.00 91.25 292 ILE A N 1
ATOM 2301 C CA . ILE A 1 292 ? 11.241 -6.496 20.724 1.00 91.25 292 ILE A CA 1
ATOM 2302 C C . ILE A 1 292 ? 12.083 -7.020 19.553 1.00 91.25 292 ILE A C 1
ATOM 2304 O O . ILE A 1 292 ? 11.732 -8.026 18.938 1.00 91.25 292 ILE A O 1
ATOM 2308 N N . MET A 1 293 ? 13.232 -6.392 19.285 1.00 89.81 293 MET A N 1
ATOM 2309 C CA . MET A 1 293 ? 14.162 -6.840 18.239 1.00 89.81 293 MET A CA 1
ATOM 2310 C C . MET A 1 293 ? 14.909 -8.125 18.611 1.00 89.81 293 MET A C 1
ATOM 2312 O O . MET A 1 293 ? 15.452 -8.799 17.739 1.00 89.81 293 MET A O 1
ATOM 2316 N N . ASN A 1 294 ? 14.947 -8.459 19.903 1.00 89.81 294 ASN A N 1
ATOM 2317 C CA . ASN A 1 294 ? 15.701 -9.581 20.457 1.00 89.81 294 ASN A CA 1
ATOM 2318 C C . ASN A 1 294 ? 14.795 -10.750 20.896 1.00 89.81 294 ASN A C 1
ATOM 2320 O O . ASN A 1 294 ? 15.242 -11.639 21.619 1.00 89.81 294 ASN A O 1
ATOM 2324 N N . LEU A 1 295 ? 13.524 -10.771 20.472 1.00 90.94 295 LEU A N 1
ATOM 2325 C CA . LEU A 1 295 ? 12.627 -11.900 20.733 1.00 90.94 295 LEU A CA 1
ATOM 2326 C C . LEU A 1 295 ? 13.138 -13.175 20.016 1.00 90.94 295 LEU A C 1
ATOM 2328 O O . LEU A 1 295 ? 13.544 -13.113 18.858 1.00 90.94 295 LEU A O 1
ATOM 2332 N N . PRO A 1 296 ? 13.103 -14.359 20.651 1.00 89.75 296 PRO A N 1
ATOM 2333 C CA . PRO A 1 296 ? 13.796 -15.556 20.164 1.00 89.75 296 PRO A CA 1
ATOM 2334 C C . PRO A 1 296 ? 13.173 -16.171 18.901 1.00 89.75 296 PRO A C 1
ATOM 2336 O O . PRO A 1 296 ? 13.876 -16.776 18.087 1.00 89.75 296 PRO A O 1
ATOM 2339 N N . SER A 1 297 ? 11.858 -16.026 18.712 1.00 91.06 297 SER A N 1
ATOM 2340 C CA . SER A 1 297 ? 11.138 -16.584 17.558 1.00 91.06 297 SER A CA 1
ATOM 2341 C C . SER A 1 297 ? 10.786 -15.564 16.474 1.00 91.06 297 SER A C 1
ATOM 2343 O O . 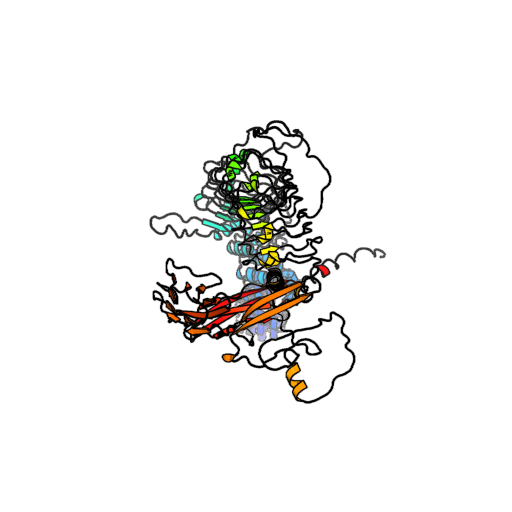SER A 1 297 ? 10.278 -15.977 15.425 1.00 91.06 297 SER A O 1
ATOM 2345 N N . ILE A 1 298 ? 11.076 -14.274 16.681 1.00 93.00 298 ILE A N 1
ATOM 2346 C CA . ILE A 1 298 ? 10.676 -13.211 15.755 1.00 93.00 298 ILE A CA 1
ATOM 2347 C C . ILE A 1 298 ? 11.452 -13.306 14.438 1.00 93.00 298 ILE A C 1
ATOM 2349 O O . ILE A 1 298 ? 12.664 -13.526 14.405 1.00 93.00 298 ILE A O 1
ATOM 2353 N N . ARG A 1 299 ? 10.726 -13.161 13.331 1.00 94.38 299 ARG A N 1
ATOM 2354 C CA . ARG A 1 299 ? 11.257 -13.227 11.963 1.00 94.38 299 ARG A CA 1
ATOM 2355 C C . ARG A 1 299 ? 10.926 -11.991 11.152 1.00 94.38 299 ARG A C 1
ATOM 2357 O O . ARG A 1 299 ? 11.741 -11.575 10.339 1.00 94.38 299 ARG A O 1
ATOM 2364 N N . GLU A 1 300 ? 9.738 -11.441 11.356 1.00 95.88 300 GLU A N 1
ATOM 2365 C CA . GLU A 1 300 ? 9.211 -10.308 10.603 1.00 95.88 300 GLU A CA 1
ATOM 2366 C C . GLU A 1 300 ? 8.862 -9.188 11.587 1.00 95.88 300 GLU A C 1
ATOM 2368 O O . GLU A 1 300 ? 8.075 -9.401 12.511 1.00 95.88 300 GLU A O 1
ATOM 2373 N N . ILE A 1 301 ? 9.429 -8.000 11.391 1.00 96.69 301 ILE A N 1
ATOM 2374 C CA . ILE A 1 301 ? 9.062 -6.801 12.149 1.00 96.69 301 ILE A CA 1
ATOM 2375 C C . ILE A 1 301 ? 8.743 -5.673 11.166 1.00 96.69 301 ILE A C 1
ATOM 2377 O O . ILE A 1 301 ? 9.561 -5.358 10.297 1.00 96.69 301 ILE A O 1
ATOM 2381 N N . ASP A 1 302 ? 7.575 -5.051 11.330 1.00 97.81 302 ASP A N 1
ATOM 2382 C CA . ASP A 1 302 ? 7.180 -3.846 10.599 1.00 97.81 302 ASP A CA 1
ATOM 2383 C C . ASP A 1 302 ? 6.966 -2.662 11.550 1.00 97.81 302 ASP A C 1
ATOM 2385 O O . ASP A 1 302 ? 6.063 -2.661 12.380 1.00 97.81 302 ASP A O 1
ATOM 2389 N N . LEU A 1 303 ? 7.824 -1.654 11.416 1.00 97.50 303 LEU A N 1
ATOM 2390 C CA . LEU A 1 303 ? 7.839 -0.383 12.144 1.00 97.50 303 LEU A CA 1
ATOM 2391 C C . LEU A 1 303 ? 7.571 0.804 11.201 1.00 97.50 303 LEU A C 1
ATOM 2393 O O . LEU A 1 303 ? 7.891 1.951 11.520 1.00 97.50 303 LEU A O 1
ATOM 2397 N N . SER A 1 304 ? 7.049 0.552 10.001 1.00 98.00 304 SER A N 1
ATOM 2398 C CA . SER A 1 304 ? 6.874 1.586 8.977 1.00 98.00 304 SER A CA 1
ATOM 2399 C C . SER A 1 304 ? 5.797 2.611 9.351 1.00 98.00 304 SER A C 1
ATOM 2401 O O . SER A 1 304 ? 4.853 2.279 10.055 1.00 98.00 304 SER A O 1
ATOM 2403 N N . ALA A 1 305 ? 5.888 3.835 8.830 1.00 97.62 305 ALA A N 1
ATOM 2404 C CA . ALA A 1 305 ? 4.944 4.926 9.083 1.00 97.62 305 ALA A CA 1
ATOM 2405 C C . ALA A 1 305 ? 4.779 5.210 10.587 1.00 97.62 305 ALA A C 1
ATOM 2407 O O . ALA A 1 305 ? 3.698 5.052 11.145 1.00 97.62 305 ALA A O 1
ATOM 2408 N N . ASN A 1 306 ? 5.887 5.582 11.224 1.00 97.12 306 ASN A N 1
ATOM 2409 C CA . ASN A 1 306 ? 5.974 6.030 12.613 1.00 97.12 306 ASN A CA 1
ATOM 2410 C C . ASN A 1 306 ? 6.848 7.302 12.674 1.00 97.12 306 ASN A C 1
ATOM 2412 O O . ASN A 1 306 ? 7.256 7.833 11.638 1.00 97.12 306 ASN A O 1
ATOM 2416 N N . ASN A 1 307 ? 7.162 7.781 13.879 1.00 96.38 307 ASN A N 1
ATOM 2417 C CA . ASN A 1 307 ? 8.001 8.960 14.120 1.00 96.38 307 ASN A CA 1
ATOM 2418 C C . ASN A 1 307 ? 9.383 8.576 14.689 1.00 96.38 307 ASN A C 1
ATOM 2420 O O . ASN A 1 307 ? 9.937 9.293 15.522 1.00 96.38 307 ASN A O 1
ATOM 2424 N N . LEU A 1 308 ? 9.940 7.431 14.273 1.00 96.19 308 LEU A N 1
ATOM 2425 C CA . LEU A 1 308 ? 11.190 6.904 14.831 1.00 96.19 308 LEU A CA 1
ATOM 2426 C C . LEU A 1 308 ? 12.404 7.695 14.336 1.00 96.19 308 LEU A C 1
ATOM 2428 O O . LEU A 1 308 ? 12.598 7.850 13.129 1.00 96.19 308 LEU A O 1
ATOM 2432 N N . PHE A 1 309 ? 13.259 8.128 15.263 1.00 93.31 309 PHE A N 1
ATOM 2433 C CA . PHE A 1 309 ? 14.548 8.769 14.954 1.00 93.31 309 PHE A CA 1
ATOM 2434 C C . PHE A 1 309 ? 15.712 7.773 14.912 1.00 93.31 309 PHE A C 1
ATOM 2436 O O . PHE A 1 309 ? 16.686 7.974 14.182 1.00 93.31 309 PHE A O 1
ATOM 2443 N N . GLU A 1 310 ? 15.590 6.679 15.658 1.00 92.81 310 GLU A N 1
ATOM 2444 C CA . GLU A 1 310 ? 16.563 5.596 15.728 1.00 92.81 310 GLU A CA 1
ATOM 2445 C C . GLU A 1 310 ? 15.866 4.236 15.821 1.00 92.81 310 GLU A C 1
ATOM 2447 O O . GLU A 1 310 ? 14.709 4.128 16.232 1.00 92.81 310 GLU A O 1
ATOM 2452 N N . LEU A 1 311 ? 16.581 3.187 15.411 1.00 93.00 311 LEU A N 1
ATOM 2453 C CA . LEU A 1 311 ? 16.165 1.803 15.610 1.00 93.00 311 LEU A CA 1
ATOM 2454 C C . LEU A 1 311 ? 17.073 1.155 16.663 1.00 93.00 311 LEU A C 1
ATOM 2456 O O . LEU A 1 311 ? 18.280 1.399 16.640 1.00 93.00 311 LEU A O 1
ATOM 2460 N N . PRO A 1 312 ? 16.535 0.308 17.554 1.00 91.00 312 PRO A N 1
ATOM 2461 C CA . PRO A 1 312 ? 17.350 -0.388 18.542 1.00 91.00 312 PRO A CA 1
ATOM 2462 C C . PRO A 1 312 ? 18.281 -1.431 17.898 1.00 91.00 312 PRO A C 1
ATOM 2464 O O . PRO A 1 312 ? 17.909 -2.118 16.943 1.00 91.00 312 PRO A O 1
ATOM 2467 N N . GLU A 1 313 ? 19.489 -1.569 18.452 1.00 88.75 313 GLU A N 1
ATOM 2468 C CA . GLU A 1 313 ? 20.462 -2.600 18.062 1.00 88.75 313 GLU A CA 1
ATOM 2469 C C . GLU A 1 313 ? 19.993 -4.012 18.487 1.00 88.75 313 GLU A C 1
ATOM 2471 O O . GLU A 1 313 ? 19.266 -4.195 19.471 1.00 88.75 313 GLU A O 1
ATOM 2476 N N . VAL A 1 314 ? 20.430 -5.031 17.741 1.00 89.50 314 VAL A N 1
ATOM 2477 C CA . VAL A 1 314 ? 20.247 -6.450 18.081 1.00 89.50 314 VAL A CA 1
ATOM 2478 C C . VAL A 1 314 ? 21.466 -6.922 18.875 1.00 89.50 314 VAL A C 1
ATOM 2480 O O . VAL A 1 314 ? 22.576 -6.942 18.344 1.00 89.50 314 VAL A O 1
ATOM 2483 N N . ASP A 1 315 ? 21.256 -7.315 20.134 1.00 84.94 315 ASP A N 1
ATOM 2484 C CA . ASP A 1 315 ? 22.322 -7.651 21.086 1.00 84.94 315 ASP A CA 1
ATOM 2485 C C . ASP A 1 315 ? 23.009 -8.979 20.695 1.00 84.94 315 ASP A C 1
ATOM 2487 O O . ASP A 1 315 ? 24.236 -9.060 20.631 1.00 84.94 315 ASP A O 1
ATOM 2491 N N . ASN A 1 316 ? 22.227 -10.024 20.387 1.00 84.25 316 ASN A N 1
ATOM 2492 C CA . ASN A 1 316 ? 22.739 -11.348 20.011 1.00 84.25 316 ASN A CA 1
ATOM 2493 C C . ASN A 1 316 ? 22.411 -11.686 18.551 1.00 84.25 316 ASN A C 1
ATOM 2495 O O . ASN A 1 316 ? 21.464 -12.404 18.224 1.00 84.25 316 ASN A O 1
ATOM 2499 N N . VAL A 1 317 ? 23.228 -11.136 17.659 1.00 85.31 317 VAL A N 1
ATOM 2500 C CA . VAL A 1 317 ? 23.073 -11.267 16.208 1.00 85.31 317 VAL A CA 1
ATOM 2501 C C . VAL A 1 317 ? 23.170 -12.723 15.725 1.00 85.31 317 VAL A C 1
ATOM 2503 O O . VAL A 1 317 ? 22.547 -13.074 14.721 1.00 85.31 317 VAL A O 1
ATOM 2506 N N . GLU A 1 318 ? 23.925 -13.580 16.423 1.00 84.12 318 GLU A N 1
ATOM 2507 C CA . GLU A 1 318 ? 24.130 -14.977 16.016 1.00 84.12 318 GLU A CA 1
ATOM 2508 C C . GLU A 1 318 ? 22.878 -15.838 16.187 1.00 84.12 318 GLU A C 1
ATOM 2510 O O . GLU A 1 318 ? 22.590 -16.665 15.319 1.00 84.12 318 GLU A O 1
ATOM 2515 N N . ASP A 1 319 ? 22.129 -15.604 17.265 1.00 85.00 319 ASP A N 1
ATOM 2516 C CA . ASP A 1 319 ? 20.900 -16.336 17.584 1.00 85.00 319 ASP A CA 1
ATOM 2517 C C . ASP A 1 319 ? 19.649 -15.707 16.947 1.00 85.00 319 ASP A C 1
ATOM 2519 O O . ASP A 1 319 ? 18.563 -16.296 16.977 1.00 85.00 319 ASP A O 1
ATOM 2523 N N . SER A 1 320 ? 19.788 -14.528 16.332 1.00 89.56 320 SER A N 1
ATOM 2524 C CA . SER A 1 320 ? 18.678 -13.819 15.701 1.00 89.56 320 SER A CA 1
ATOM 2525 C C . SER A 1 320 ? 18.093 -14.591 14.513 1.00 89.56 320 SER A C 1
ATOM 2527 O O . SER A 1 320 ? 18.789 -15.021 13.584 1.00 89.56 320 SER A O 1
ATOM 2529 N N . ARG A 1 321 ? 16.762 -14.719 14.516 1.00 91.31 321 ARG A N 1
ATOM 2530 C CA . ARG A 1 321 ? 15.971 -15.354 13.450 1.00 91.31 321 ARG A CA 1
ATOM 2531 C C . ARG A 1 321 ? 15.286 -14.350 12.525 1.00 91.31 321 ARG A C 1
ATOM 2533 O O . ARG A 1 321 ? 14.497 -14.770 11.681 1.00 91.31 321 ARG A O 1
ATOM 2540 N N . LEU A 1 322 ? 15.597 -13.059 12.657 1.00 94.12 322 LEU A N 1
ATOM 2541 C CA . LEU A 1 322 ? 15.030 -12.004 11.822 1.00 94.12 322 LEU A CA 1
ATOM 2542 C C . LEU A 1 322 ? 15.339 -12.263 10.341 1.00 94.12 322 LEU A C 1
ATOM 2544 O O . LEU A 1 322 ? 16.496 -12.352 9.931 1.00 94.12 322 LEU A O 1
ATOM 2548 N N . GLU A 1 323 ? 14.280 -12.393 9.545 1.00 95.25 323 GLU A N 1
ATOM 2549 C CA . GLU A 1 323 ? 14.314 -12.567 8.093 1.00 95.25 323 GLU A CA 1
ATOM 2550 C C . GLU A 1 323 ? 13.929 -11.261 7.373 1.00 95.25 323 GLU A C 1
ATOM 2552 O O . GLU A 1 323 ? 14.440 -10.990 6.282 1.00 95.25 323 GLU A O 1
ATOM 2557 N N . GLU A 1 324 ? 13.066 -10.437 7.974 1.00 96.94 324 GLU A N 1
ATOM 2558 C CA . GLU A 1 324 ? 12.525 -9.217 7.372 1.00 96.94 324 GLU A CA 1
ATOM 2559 C C . GLU A 1 324 ? 12.358 -8.090 8.400 1.00 96.94 324 GLU A C 1
ATOM 2561 O O . GLU A 1 324 ? 11.728 -8.270 9.443 1.00 96.94 324 GLU A O 1
ATOM 2566 N N . ILE A 1 325 ? 12.905 -6.916 8.076 1.00 97.31 325 ILE A N 1
ATOM 2567 C CA . ILE A 1 325 ? 12.753 -5.685 8.861 1.00 97.31 325 ILE A CA 1
ATOM 2568 C C . ILE A 1 325 ? 12.255 -4.578 7.932 1.00 97.31 325 ILE A C 1
ATOM 2570 O O . ILE A 1 325 ? 12.907 -4.250 6.933 1.00 97.31 325 ILE A O 1
ATOM 2574 N N . LYS A 1 326 ? 11.119 -3.977 8.286 1.00 98.31 326 LYS A N 1
ATOM 2575 C CA . LYS A 1 326 ? 10.549 -2.811 7.608 1.00 98.31 326 LYS A CA 1
ATOM 2576 C C . LYS A 1 326 ? 10.486 -1.640 8.575 1.00 98.31 326 LYS A C 1
ATOM 2578 O O . LYS A 1 326 ? 9.944 -1.770 9.661 1.00 98.31 326 LYS A O 1
ATOM 2583 N N . ALA A 1 327 ? 11.032 -0.497 8.184 1.00 97.50 327 ALA A N 1
ATOM 2584 C CA . ALA A 1 327 ? 10.925 0.757 8.927 1.00 97.50 327 ALA A CA 1
ATOM 2585 C C . ALA A 1 327 ? 10.855 1.946 7.954 1.00 97.50 327 ALA A C 1
ATOM 2587 O O . ALA A 1 327 ? 11.571 2.941 8.080 1.00 97.50 327 ALA A O 1
ATOM 2588 N N . SER A 1 328 ? 10.010 1.825 6.930 1.00 97.88 328 SER A N 1
ATOM 2589 C CA . SER A 1 328 ? 9.852 2.862 5.904 1.00 97.88 328 SER A CA 1
ATOM 2590 C C . SER A 1 328 ? 9.010 4.035 6.416 1.00 97.88 328 SER A C 1
ATOM 2592 O O . SER A 1 328 ? 8.103 3.816 7.202 1.00 97.88 328 SER A O 1
ATOM 2594 N N . SER A 1 329 ? 9.220 5.258 5.924 1.00 97.88 329 SER A N 1
ATOM 2595 C CA . SER A 1 329 ? 8.497 6.468 6.361 1.00 97.88 329 SER A CA 1
ATOM 2596 C C . SER A 1 329 ? 8.651 6.734 7.860 1.00 97.88 329 SER A C 1
ATOM 2598 O O . SER A 1 329 ? 7.677 6.692 8.602 1.00 97.88 329 SER A O 1
ATOM 2600 N N . ASN A 1 330 ? 9.894 6.963 8.277 1.00 97.50 330 ASN A N 1
ATOM 2601 C CA . ASN A 1 330 ? 10.295 7.390 9.619 1.00 97.50 330 ASN A CA 1
ATOM 2602 C C . ASN A 1 330 ? 11.309 8.554 9.488 1.00 97.50 330 ASN A C 1
ATOM 2604 O O . ASN A 1 330 ? 11.548 9.058 8.387 1.00 97.50 330 ASN A O 1
ATOM 2608 N N . HIS A 1 331 ? 11.930 8.970 10.595 1.00 96.25 331 HIS A N 1
ATOM 2609 C CA . HIS A 1 331 ? 12.956 10.020 10.659 1.00 96.25 331 HIS A CA 1
ATOM 2610 C C . HIS A 1 331 ? 14.366 9.458 10.918 1.00 96.25 331 HIS A C 1
ATOM 2612 O O . HIS A 1 331 ? 15.211 10.111 11.535 1.00 96.25 331 HIS A O 1
ATOM 2618 N N . LEU A 1 332 ? 14.638 8.231 10.459 1.00 95.44 332 LEU A N 1
ATOM 2619 C CA . LEU A 1 332 ? 15.897 7.541 10.741 1.00 95.44 332 LEU A CA 1
ATOM 2620 C C . LEU A 1 332 ? 17.070 8.224 10.036 1.00 95.44 332 LEU A C 1
ATOM 2622 O O . LEU A 1 332 ? 17.050 8.379 8.816 1.00 95.44 332 LEU A O 1
ATOM 2626 N N . LYS A 1 333 ? 18.124 8.564 10.786 1.00 91.50 333 LYS A N 1
ATOM 2627 C CA . LYS A 1 333 ? 19.376 9.137 10.238 1.00 91.50 333 LYS A CA 1
ATOM 2628 C C . LYS A 1 333 ? 20.486 8.108 10.035 1.00 91.50 333 LYS A C 1
ATOM 2630 O O . LYS A 1 333 ? 21.368 8.298 9.191 1.00 91.50 333 LYS A O 1
ATOM 2635 N N . HIS A 1 334 ? 20.418 7.012 10.782 1.00 88.25 334 HIS A N 1
ATOM 2636 C CA . HIS A 1 334 ? 21.408 5.942 10.801 1.00 88.25 334 HIS A CA 1
ATOM 2637 C C . HIS A 1 334 ? 20.714 4.580 10.802 1.00 88.25 334 HIS A C 1
ATOM 2639 O O . HIS A 1 334 ? 19.554 4.459 11.197 1.00 88.25 334 HIS A O 1
ATOM 2645 N N . VAL A 1 335 ? 21.435 3.555 10.348 1.00 90.00 335 VAL A N 1
ATOM 2646 C CA . VAL A 1 335 ? 20.988 2.159 10.401 1.00 90.00 335 VAL A CA 1
ATOM 2647 C C . VAL A 1 335 ? 21.849 1.421 11.426 1.00 90.00 335 VAL A C 1
ATOM 2649 O O . VAL A 1 335 ? 23.075 1.526 11.325 1.00 90.00 335 VAL A O 1
ATOM 2652 N N . PRO A 1 336 ? 21.252 0.671 12.370 1.00 88.81 336 PRO A N 1
ATOM 2653 C CA . PRO A 1 336 ? 21.997 -0.121 13.345 1.00 88.81 336 PRO A CA 1
ATOM 2654 C C . PRO A 1 336 ? 22.988 -1.067 12.668 1.00 88.81 336 PRO A C 1
ATOM 2656 O O . PRO A 1 336 ? 22.657 -1.749 11.692 1.00 88.81 336 PRO A O 1
ATOM 2659 N N . THR A 1 337 ? 24.214 -1.125 13.183 1.00 83.25 337 THR A N 1
ATOM 2660 C CA . THR A 1 337 ? 25.270 -1.942 12.557 1.00 83.25 337 THR A CA 1
ATOM 2661 C C . THR A 1 337 ? 24.996 -3.432 12.694 1.00 83.25 337 THR A C 1
ATOM 2663 O O . THR A 1 337 ? 25.328 -4.202 11.788 1.00 83.25 337 THR A O 1
ATOM 2666 N N . SER A 1 338 ? 24.323 -3.835 13.778 1.00 88.31 338 SER A N 1
ATOM 2667 C CA . SER A 1 338 ? 23.910 -5.220 14.006 1.00 88.31 338 SER A CA 1
ATOM 2668 C C . SER A 1 338 ? 23.070 -5.778 12.859 1.00 88.31 338 SER A C 1
ATOM 2670 O O . SER A 1 338 ? 23.228 -6.951 12.523 1.00 88.31 338 SER A O 1
ATOM 2672 N N . PHE A 1 339 ? 22.253 -4.957 12.183 1.00 90.94 339 PHE A N 1
ATOM 2673 C CA . PHE A 1 339 ? 21.361 -5.414 11.109 1.00 90.94 339 PHE A CA 1
ATOM 2674 C C . PHE A 1 339 ? 22.136 -6.014 9.933 1.00 90.94 339 PHE A C 1
ATOM 2676 O O . PHE A 1 339 ? 21.713 -7.012 9.349 1.00 90.94 339 PHE A O 1
ATOM 2683 N N . PHE A 1 340 ? 23.306 -5.456 9.614 1.00 87.69 340 PHE A N 1
ATOM 2684 C CA . PHE A 1 340 ? 24.171 -5.962 8.545 1.00 87.69 340 PHE A CA 1
ATOM 2685 C C . PHE A 1 340 ? 24.961 -7.214 8.941 1.00 87.69 340 PHE A C 1
ATOM 2687 O O . PHE A 1 340 ? 25.639 -7.801 8.096 1.00 87.69 340 PHE A O 1
ATOM 2694 N N . ASN A 1 341 ? 24.847 -7.656 10.193 1.00 88.00 341 ASN A N 1
ATOM 2695 C CA . ASN A 1 341 ? 25.492 -8.860 10.700 1.00 88.00 341 ASN A CA 1
ATOM 2696 C C . ASN A 1 341 ? 24.499 -10.011 10.943 1.00 88.00 341 ASN A C 1
ATOM 2698 O O . ASN A 1 341 ? 24.930 -11.141 11.171 1.00 88.00 341 ASN A O 1
ATOM 2702 N N . ILE A 1 342 ? 23.183 -9.770 10.841 1.00 90.06 342 ILE A N 1
ATOM 2703 C CA . ILE A 1 342 ? 22.153 -10.806 11.015 1.00 90.06 342 ILE A CA 1
ATOM 2704 C C . ILE A 1 342 ? 22.242 -11.821 9.868 1.00 90.06 342 ILE A C 1
ATOM 2706 O O . ILE A 1 342 ? 21.980 -11.510 8.703 1.00 90.06 342 ILE A O 1
ATOM 2710 N N . LYS A 1 343 ? 22.572 -13.075 10.202 1.00 88.44 343 LYS A N 1
ATOM 2711 C CA . LYS A 1 343 ? 22.799 -14.155 9.221 1.00 88.44 343 LYS A CA 1
ATOM 2712 C C . LYS A 1 343 ? 21.529 -14.538 8.453 1.00 88.44 343 LYS A C 1
ATOM 2714 O O . LYS A 1 343 ? 21.621 -14.920 7.286 1.00 88.44 343 LYS A O 1
ATOM 2719 N N . CYS A 1 344 ? 20.362 -14.445 9.091 1.00 91.12 344 CYS A N 1
ATOM 2720 C CA . CYS A 1 344 ? 19.070 -14.846 8.526 1.00 91.12 344 CYS A CA 1
ATOM 2721 C C . CYS A 1 344 ? 18.363 -13.739 7.730 1.00 91.12 344 CYS A C 1
ATOM 2723 O O . CYS A 1 344 ? 17.413 -14.046 7.007 1.00 91.12 344 CYS A O 1
ATOM 2725 N N . LEU A 1 345 ? 18.824 -12.485 7.823 1.00 94.19 345 LEU A N 1
ATOM 2726 C CA . LEU A 1 345 ? 18.129 -11.336 7.249 1.00 94.19 345 LEU A CA 1
ATOM 2727 C C . LEU A 1 345 ? 18.134 -11.417 5.720 1.00 94.19 345 LEU A C 1
ATOM 2729 O O . LEU A 1 345 ? 19.187 -11.527 5.094 1.00 94.19 345 LEU A O 1
ATOM 2733 N N . ARG A 1 346 ? 16.945 -11.364 5.117 1.00 95.38 346 ARG A N 1
ATOM 2734 C CA . ARG A 1 346 ? 16.715 -11.454 3.665 1.00 95.38 346 ARG A CA 1
ATOM 2735 C C . ARG A 1 346 ? 16.216 -10.145 3.077 1.00 95.38 346 ARG A C 1
ATOM 2737 O O . ARG A 1 346 ? 16.557 -9.837 1.932 1.00 95.38 346 ARG A O 1
ATOM 2744 N N . HIS A 1 347 ? 15.421 -9.400 3.837 1.00 97.44 347 HIS A N 1
ATOM 2745 C CA . HIS A 1 347 ? 14.735 -8.201 3.373 1.00 97.44 347 HIS A CA 1
ATOM 2746 C C . HIS A 1 347 ? 14.906 -7.064 4.384 1.00 97.44 347 HIS A C 1
ATOM 2748 O O . HIS A 1 347 ? 14.553 -7.212 5.551 1.00 97.44 347 HIS A O 1
ATOM 2754 N N . LEU A 1 348 ? 15.445 -5.933 3.925 1.00 96.88 348 LEU A N 1
ATOM 2755 C CA . LEU A 1 348 ? 15.564 -4.707 4.714 1.00 96.88 348 LEU A CA 1
ATOM 2756 C C . LEU A 1 348 ? 14.955 -3.534 3.938 1.00 96.88 348 LEU A C 1
ATOM 2758 O O . LEU A 1 348 ? 15.446 -3.183 2.858 1.00 96.88 348 LEU A O 1
ATOM 2762 N N . GLU A 1 349 ? 13.886 -2.944 4.478 1.00 97.81 349 GLU A N 1
ATOM 2763 C CA . GLU A 1 349 ? 13.139 -1.845 3.855 1.00 97.81 349 GLU A CA 1
ATOM 2764 C C . GLU A 1 349 ? 13.154 -0.582 4.719 1.00 97.81 349 GLU A C 1
ATOM 2766 O O . GLU A 1 349 ? 12.506 -0.508 5.759 1.00 97.81 349 GLU A O 1
ATOM 2771 N N . LEU A 1 350 ? 13.875 0.436 4.253 1.00 97.25 350 LEU A N 1
ATOM 2772 C CA . LEU A 1 350 ? 14.130 1.694 4.957 1.00 97.25 350 LEU A CA 1
ATOM 2773 C C . LEU A 1 350 ? 13.803 2.899 4.059 1.00 97.25 350 LEU A C 1
ATOM 2775 O O . LEU A 1 350 ? 14.524 3.898 4.031 1.00 97.25 350 LEU A O 1
ATOM 2779 N N . VAL A 1 351 ? 12.730 2.795 3.273 1.00 97.44 351 VAL A N 1
ATOM 2780 C CA . VAL A 1 351 ? 12.340 3.813 2.285 1.00 97.44 351 VAL A CA 1
ATOM 2781 C C . VAL A 1 351 ? 11.856 5.077 2.977 1.00 97.44 351 VAL A C 1
ATOM 2783 O O . VAL A 1 351 ? 11.161 4.969 3.978 1.00 97.44 351 VAL A O 1
ATOM 2786 N N . ASN A 1 352 ? 12.103 6.252 2.395 1.00 97.50 352 ASN A N 1
ATOM 2787 C CA . ASN A 1 352 ? 11.536 7.519 2.871 1.00 97.50 352 ASN A CA 1
ATOM 2788 C C . ASN A 1 352 ? 11.955 7.813 4.321 1.00 97.50 352 ASN A C 1
ATOM 2790 O O . ASN A 1 352 ? 11.125 7.853 5.221 1.00 97.50 352 ASN A O 1
ATOM 2794 N N . ASN A 1 353 ? 13.261 7.947 4.522 1.00 96.94 353 ASN A N 1
ATOM 2795 C CA . ASN A 1 353 ? 13.896 8.269 5.796 1.00 96.94 353 ASN A CA 1
ATOM 2796 C C . ASN A 1 353 ? 14.930 9.392 5.575 1.00 96.94 353 ASN A C 1
ATOM 2798 O O . ASN A 1 353 ? 15.034 9.973 4.490 1.00 96.94 353 ASN A O 1
ATOM 2802 N N . GLU A 1 354 ? 15.719 9.706 6.599 1.00 95.50 354 GLU A N 1
ATOM 2803 C CA . GLU A 1 354 ? 16.755 10.741 6.573 1.00 95.50 354 GLU A CA 1
ATOM 2804 C C . GLU A 1 354 ? 18.175 10.145 6.604 1.00 95.50 354 GLU A C 1
ATOM 2806 O O . GLU A 1 354 ? 19.119 10.809 7.029 1.00 95.50 354 GLU A O 1
ATOM 2811 N N . ILE A 1 355 ? 18.356 8.897 6.144 1.00 93.81 355 ILE A N 1
ATOM 2812 C CA . ILE A 1 355 ? 19.613 8.157 6.320 1.00 93.81 355 ILE A CA 1
ATOM 2813 C C . ILE A 1 355 ? 20.735 8.806 5.510 1.00 93.81 355 ILE A C 1
ATOM 2815 O O . ILE A 1 355 ? 20.641 8.929 4.286 1.00 93.81 355 ILE A O 1
ATOM 2819 N N . ILE A 1 356 ? 21.822 9.178 6.190 1.00 89.94 356 ILE A N 1
ATOM 2820 C CA . ILE A 1 356 ? 22.963 9.893 5.592 1.00 89.94 356 ILE A CA 1
ATOM 2821 C C . ILE A 1 356 ? 24.099 8.929 5.225 1.00 89.94 356 ILE A C 1
ATOM 2823 O O . ILE A 1 356 ? 24.783 9.116 4.215 1.00 89.94 356 ILE A O 1
ATOM 2827 N N . SER A 1 357 ? 24.295 7.885 6.034 1.00 84.88 357 SER A N 1
ATOM 2828 C CA . SER A 1 357 ? 25.378 6.908 5.898 1.00 84.88 357 SER A CA 1
ATOM 2829 C C . SER A 1 357 ? 24.942 5.533 6.405 1.00 84.88 357 SER A C 1
ATOM 2831 O O . SER A 1 357 ? 24.145 5.429 7.335 1.00 84.88 357 SER A O 1
ATOM 2833 N N . LEU A 1 358 ? 25.502 4.479 5.804 1.00 83.06 358 LEU A N 1
ATOM 2834 C CA . LEU A 1 358 ? 25.397 3.093 6.287 1.00 83.06 358 LEU A CA 1
ATOM 2835 C C . LEU A 1 358 ? 26.606 2.670 7.142 1.00 83.06 358 LEU A C 1
ATOM 2837 O O . LEU A 1 358 ? 26.650 1.547 7.633 1.00 83.06 358 LEU A O 1
ATOM 2841 N N . LEU A 1 359 ? 27.608 3.543 7.274 1.00 70.50 359 LEU A N 1
ATOM 2842 C CA . LEU A 1 359 ? 28.748 3.367 8.169 1.00 70.50 359 LEU A CA 1
ATOM 2843 C C . LEU A 1 359 ? 28.470 4.113 9.469 1.00 70.50 359 LEU A C 1
ATOM 2845 O O . LEU A 1 359 ? 28.049 5.273 9.433 1.00 70.50 359 LEU A O 1
ATOM 2849 N N . ASN A 1 360 ? 28.737 3.454 10.595 1.00 50.97 360 ASN A N 1
ATOM 2850 C CA . ASN A 1 360 ? 28.658 4.079 11.904 1.00 50.97 360 ASN A CA 1
ATOM 2851 C C . ASN A 1 360 ? 29.861 5.003 12.068 1.00 50.97 360 ASN A C 1
ATOM 2853 O O . ASN A 1 360 ? 30.974 4.550 12.324 1.00 50.97 360 ASN A O 1
ATOM 2857 N N . CYS A 1 361 ? 29.658 6.283 11.803 1.00 41.00 361 CYS A N 1
ATOM 2858 C CA . CYS A 1 361 ? 30.668 7.301 11.996 1.00 41.00 361 CYS A CA 1
ATOM 2859 C C . CYS A 1 361 ? 29.957 8.565 12.469 1.00 41.00 361 CYS A C 1
ATOM 2861 O O . CYS A 1 361 ? 29.479 9.353 11.652 1.00 41.00 361 CYS A O 1
ATOM 2863 N N . ASP A 1 362 ? 29.988 8.783 13.783 1.00 35.09 362 ASP A N 1
ATOM 2864 C CA . ASP A 1 362 ? 30.166 10.110 14.382 1.00 35.09 362 ASP A CA 1
ATOM 2865 C C . ASP A 1 362 ? 31.502 10.713 13.904 1.00 35.09 362 ASP A C 1
ATOM 2867 O O . ASP A 1 362 ? 32.421 10.981 14.671 1.00 35.09 362 ASP A O 1
ATOM 2871 N N . VAL A 1 363 ? 31.655 10.877 12.592 1.00 38.28 363 VAL A N 1
ATOM 2872 C CA . VAL A 1 363 ? 32.762 11.614 11.986 1.00 38.28 363 VAL A CA 1
ATOM 2873 C C . VAL A 1 363 ? 32.127 12.798 11.280 1.00 38.28 363 VAL A C 1
ATOM 2875 O O . VAL A 1 363 ? 32.097 12.927 10.056 1.00 38.28 363 VAL A O 1
ATOM 2878 N N . SER A 1 364 ? 31.517 13.645 12.104 1.00 33.41 364 SER A N 1
ATOM 2879 C CA . SER A 1 364 ? 31.346 15.044 11.777 1.00 33.41 364 SER A CA 1
ATOM 2880 C C . SER A 1 364 ? 32.736 15.646 11.583 1.00 33.41 364 SER A C 1
ATOM 2882 O O . SER A 1 364 ? 33.535 15.665 12.513 1.00 33.41 364 SER A O 1
ATOM 2884 N N . GLU A 1 365 ? 32.951 16.168 10.378 1.00 39.47 365 GLU A N 1
ATOM 2885 C CA . GLU A 1 365 ? 34.012 17.105 10.010 1.00 39.47 365 GLU A CA 1
ATOM 2886 C C . GLU A 1 365 ? 35.419 16.501 9.815 1.00 39.47 365 GLU A C 1
ATOM 2888 O O . GLU A 1 365 ? 36.016 15.922 10.708 1.00 39.47 365 GLU A O 1
ATOM 2893 N N . GLN A 1 366 ? 35.967 16.732 8.614 1.00 37.72 366 GLN A N 1
ATOM 2894 C CA . GLN A 1 366 ? 37.386 16.599 8.246 1.00 37.72 366 GLN A CA 1
ATOM 2895 C C . GLN A 1 366 ? 37.937 15.185 8.014 1.00 37.72 366 GLN A C 1
ATOM 2897 O O . GLN A 1 366 ? 38.811 14.730 8.737 1.00 37.72 366 GLN A O 1
ATOM 2902 N N . PHE A 1 367 ? 37.580 14.568 6.887 1.00 37.03 367 PHE A N 1
ATOM 2903 C CA . PHE A 1 367 ? 38.585 13.819 6.125 1.00 37.03 367 PHE A CA 1
ATOM 2904 C C . PHE A 1 367 ? 38.483 14.183 4.646 1.00 37.03 367 PHE A C 1
ATOM 2906 O O . PHE A 1 367 ? 37.417 14.083 4.034 1.00 37.03 367 PHE A O 1
ATOM 2913 N N . ASP A 1 368 ? 39.601 14.674 4.110 1.00 35.75 368 ASP A N 1
ATOM 2914 C CA . ASP A 1 368 ? 39.795 14.893 2.685 1.00 35.75 368 ASP A CA 1
ATOM 2915 C C . ASP A 1 368 ? 39.684 13.563 1.929 1.00 35.75 368 ASP A C 1
ATOM 2917 O O . ASP A 1 368 ? 40.082 12.495 2.396 1.00 35.75 368 ASP A O 1
ATOM 2921 N N . MET A 1 369 ? 39.094 13.669 0.746 1.00 42.41 369 MET A N 1
ATOM 2922 C CA . MET A 1 369 ? 38.636 12.612 -0.154 1.00 42.41 369 MET A CA 1
ATOM 2923 C C . MET A 1 369 ? 39.759 11.777 -0.802 1.00 42.41 369 MET A C 1
ATOM 2925 O O . MET A 1 369 ? 39.691 11.562 -2.004 1.00 42.41 369 MET A O 1
ATOM 2929 N N . ASP A 1 370 ? 40.763 11.286 -0.066 1.00 38.78 370 ASP A N 1
ATOM 2930 C CA . ASP A 1 370 ? 41.777 10.388 -0.659 1.00 38.78 370 ASP A CA 1
ATOM 2931 C C . ASP A 1 370 ? 42.435 9.339 0.270 1.00 38.78 370 ASP A C 1
ATOM 2933 O O . ASP A 1 370 ? 43.162 8.492 -0.244 1.00 38.78 370 ASP A O 1
ATOM 2937 N N . ASP A 1 371 ? 42.141 9.266 1.577 1.00 35.47 371 ASP A N 1
ATOM 2938 C CA . ASP A 1 371 ? 42.770 8.262 2.459 1.00 35.47 371 ASP A CA 1
ATOM 2939 C C . ASP A 1 371 ? 41.772 7.284 3.110 1.00 35.47 371 ASP A C 1
ATOM 2941 O O . ASP A 1 371 ? 40.883 7.657 3.870 1.00 35.47 371 ASP A O 1
ATOM 2945 N N . VAL A 1 372 ? 41.950 6.005 2.753 1.00 39.94 372 VAL A N 1
ATOM 2946 C CA . VAL A 1 372 ? 41.557 4.754 3.430 1.00 39.94 372 VAL A CA 1
ATOM 2947 C C . VAL A 1 372 ? 40.403 4.866 4.441 1.00 39.94 372 VAL A C 1
ATOM 2949 O O . VAL A 1 372 ? 40.604 5.134 5.623 1.00 39.94 372 VAL A O 1
ATOM 2952 N N . ILE A 1 373 ? 39.191 4.517 3.993 1.00 41.75 373 ILE A N 1
ATOM 2953 C CA . ILE A 1 373 ? 38.091 4.123 4.888 1.00 41.75 373 ILE A CA 1
ATOM 2954 C C . ILE A 1 373 ? 38.597 2.925 5.711 1.00 41.75 373 ILE A C 1
ATOM 2956 O O . ILE A 1 373 ? 38.954 1.914 5.100 1.00 41.75 373 ILE A O 1
ATOM 2960 N N . PRO A 1 374 ? 38.652 2.992 7.054 1.00 36.66 374 PRO A N 1
ATOM 2961 C CA . PRO A 1 374 ? 39.055 1.846 7.856 1.00 36.66 374 PRO A CA 1
ATOM 2962 C C . PRO A 1 374 ? 38.130 0.658 7.574 1.00 36.66 374 PRO A C 1
ATOM 2964 O O . PRO A 1 374 ? 36.908 0.818 7.547 1.00 36.66 374 PRO A O 1
ATOM 2967 N N . ASP A 1 375 ? 38.709 -0.535 7.425 1.00 39.81 375 ASP A N 1
ATOM 2968 C CA . ASP A 1 375 ? 38.056 -1.846 7.242 1.00 39.81 375 ASP A CA 1
ATOM 2969 C C . ASP A 1 375 ? 37.130 -2.277 8.418 1.00 39.81 375 ASP A C 1
ATOM 2971 O O . ASP A 1 375 ? 36.916 -3.461 8.670 1.00 39.81 375 ASP A O 1
ATOM 2975 N N . ALA A 1 376 ? 36.573 -1.339 9.189 1.00 44.00 376 ALA A N 1
ATOM 2976 C CA . ALA A 1 376 ? 36.024 -1.581 10.522 1.00 44.00 376 ALA A CA 1
ATOM 2977 C C . ALA A 1 376 ? 34.546 -2.023 10.575 1.00 44.00 376 ALA A C 1
ATOM 2979 O O . ALA A 1 376 ? 34.039 -2.268 11.665 1.00 44.00 376 ALA A O 1
ATOM 2980 N N . VAL A 1 377 ? 33.845 -2.188 9.446 1.00 54.25 377 VAL A N 1
ATOM 2981 C CA . VAL A 1 377 ? 32.504 -2.810 9.431 1.00 54.25 377 VAL A CA 1
ATOM 2982 C C . VAL A 1 377 ? 32.432 -3.845 8.313 1.00 54.25 377 VAL A C 1
ATOM 2984 O O . VAL A 1 377 ? 32.101 -3.538 7.169 1.00 54.25 377 VAL A O 1
ATOM 2987 N N . THR A 1 378 ? 32.758 -5.095 8.638 1.00 64.69 378 THR A N 1
ATOM 2988 C CA . THR A 1 378 ? 32.544 -6.230 7.734 1.00 64.69 378 THR A CA 1
ATOM 2989 C C . THR A 1 378 ? 31.096 -6.687 7.853 1.00 64.69 378 THR A C 1
ATOM 2991 O O . THR A 1 378 ? 30.697 -7.231 8.876 1.00 64.69 378 THR A O 1
ATOM 2994 N N . TRP A 1 379 ? 30.291 -6.445 6.814 1.00 81.12 379 TRP A N 1
ATOM 2995 C CA . TRP A 1 379 ? 28.935 -6.992 6.737 1.00 81.12 379 TRP A CA 1
ATOM 2996 C C . TRP A 1 379 ? 29.001 -8.528 6.754 1.00 81.12 379 TRP A C 1
ATOM 2998 O O . TRP A 1 379 ? 29.828 -9.121 6.063 1.00 81.12 379 TRP A O 1
ATOM 3008 N N . GLN A 1 380 ? 28.119 -9.179 7.515 1.00 80.50 380 GLN A N 1
ATOM 3009 C CA . GLN A 1 380 ? 28.001 -10.646 7.583 1.00 80.50 380 GLN A CA 1
ATOM 3010 C C . GLN A 1 380 ? 26.613 -11.160 7.157 1.00 80.50 380 GLN A C 1
ATOM 3012 O O . GLN A 1 380 ? 26.296 -12.343 7.311 1.00 80.50 380 GLN A O 1
ATOM 3017 N N . CYS A 1 381 ? 25.778 -10.293 6.584 1.00 80.06 381 CYS A N 1
ATOM 3018 C CA . CYS A 1 381 ? 24.434 -10.596 6.092 1.00 80.06 381 CYS A CA 1
ATOM 3019 C C . CYS A 1 381 ? 24.441 -11.352 4.746 1.00 80.06 381 CYS A C 1
ATOM 3021 O O . CYS A 1 381 ? 23.889 -10.910 3.738 1.00 80.06 381 CYS A O 1
ATOM 3023 N N . HIS A 1 382 ? 25.041 -12.543 4.724 1.00 83.06 382 HIS A N 1
ATOM 3024 C CA . HIS A 1 382 ? 25.162 -13.380 3.523 1.00 83.06 382 HIS A CA 1
ATOM 3025 C C . HIS A 1 382 ? 23.804 -13.774 2.913 1.00 83.06 382 HIS A C 1
ATOM 3027 O O . HIS A 1 382 ? 23.729 -14.069 1.725 1.00 83.06 382 HIS A O 1
ATOM 3033 N N . SER A 1 383 ? 22.721 -13.775 3.697 1.00 89.94 383 SER A N 1
ATOM 3034 C CA . SER A 1 383 ? 21.373 -14.131 3.225 1.00 89.94 383 SER A CA 1
ATOM 3035 C C . SER A 1 383 ? 20.577 -12.958 2.648 1.00 89.94 383 SER A C 1
ATOM 3037 O O . SER A 1 383 ? 19.465 -13.182 2.160 1.00 89.94 383 SER A O 1
ATOM 3039 N N . LEU A 1 384 ? 21.104 -11.728 2.696 1.00 92.88 384 LEU A N 1
ATOM 3040 C CA . LEU A 1 384 ? 20.368 -10.532 2.291 1.00 92.88 384 LEU A CA 1
ATOM 3041 C C . LEU A 1 384 ? 20.083 -10.577 0.789 1.00 92.88 384 LEU A C 1
ATOM 3043 O O . LEU A 1 384 ? 21.008 -10.571 -0.015 1.00 92.88 384 LEU A O 1
ATOM 3047 N N . LYS A 1 385 ? 18.801 -10.612 0.411 1.00 94.62 385 LYS A N 1
ATOM 3048 C CA . LYS A 1 385 ? 18.336 -10.686 -0.984 1.00 94.62 385 LYS A CA 1
ATOM 3049 C C . LYS A 1 385 ? 17.864 -9.346 -1.521 1.00 94.62 385 LYS A C 1
ATOM 3051 O O . LYS A 1 385 ? 18.028 -9.073 -2.710 1.00 94.62 385 LYS A O 1
ATOM 3056 N N . SER A 1 386 ? 17.254 -8.531 -0.663 1.00 96.69 386 SER A N 1
ATOM 3057 C CA . SER A 1 386 ? 16.684 -7.238 -1.033 1.00 96.69 386 SER A CA 1
ATOM 3058 C C . SER A 1 386 ? 17.042 -6.172 -0.009 1.00 96.69 386 SER A C 1
ATOM 3060 O O . SER A 1 386 ? 16.707 -6.307 1.166 1.00 96.69 386 SER A O 1
ATOM 3062 N N . LEU A 1 387 ? 17.648 -5.089 -0.488 1.00 95.62 387 LEU A N 1
ATOM 3063 C CA . LEU A 1 387 ? 17.936 -3.888 0.286 1.00 95.62 387 LEU A CA 1
ATOM 3064 C C . LEU A 1 387 ? 17.260 -2.690 -0.377 1.00 95.62 387 LEU A C 1
ATOM 3066 O O . LEU A 1 387 ? 17.526 -2.377 -1.542 1.00 95.62 387 LEU A O 1
ATOM 3070 N N . ASN A 1 388 ? 16.374 -2.027 0.362 1.00 97.38 388 ASN A N 1
ATOM 3071 C CA . ASN A 1 388 ? 15.652 -0.862 -0.120 1.00 97.38 388 ASN A CA 1
ATOM 3072 C C . ASN A 1 388 ? 15.917 0.355 0.766 1.00 97.38 388 ASN A C 1
ATOM 3074 O O . ASN A 1 388 ? 15.449 0.428 1.896 1.00 97.38 388 ASN A O 1
ATOM 3078 N N . LEU A 1 389 ? 16.665 1.304 0.216 1.00 96.50 389 LEU A N 1
ATOM 3079 C CA . LEU A 1 389 ? 17.123 2.540 0.850 1.00 96.50 389 LEU A CA 1
ATOM 3080 C C . LEU A 1 389 ? 16.680 3.764 0.032 1.00 96.50 389 LEU A C 1
ATOM 3082 O O . LEU A 1 389 ? 17.317 4.817 0.053 1.00 96.50 389 LEU A O 1
ATOM 3086 N N . ALA A 1 390 ? 15.606 3.630 -0.742 1.00 97.25 390 ALA A N 1
ATOM 3087 C CA . ALA A 1 390 ? 15.103 4.711 -1.572 1.00 97.25 390 ALA A CA 1
ATOM 3088 C C . ALA A 1 390 ? 14.606 5.912 -0.749 1.00 97.25 390 ALA A C 1
ATOM 3090 O O . ALA A 1 390 ? 14.122 5.741 0.366 1.00 97.25 390 ALA A O 1
ATOM 3091 N N . ARG A 1 391 ? 14.660 7.117 -1.323 1.00 97.31 391 ARG A N 1
ATOM 3092 C CA . ARG A 1 391 ? 14.229 8.379 -0.701 1.00 97.31 391 ARG A CA 1
ATOM 3093 C C . ARG A 1 391 ? 14.916 8.612 0.647 1.00 97.31 391 ARG A C 1
ATOM 3095 O O . ARG A 1 391 ? 14.255 8.705 1.673 1.00 97.31 391 ARG A O 1
ATOM 3102 N N . ASN A 1 392 ? 16.245 8.646 0.622 1.00 96.62 392 ASN A N 1
ATOM 3103 C CA . ASN A 1 392 ? 17.111 8.930 1.769 1.00 96.62 392 ASN A CA 1
ATOM 3104 C C . ASN A 1 392 ? 18.109 10.047 1.403 1.00 96.62 392 ASN A C 1
ATOM 3106 O O . ASN A 1 392 ? 17.955 10.731 0.390 1.00 96.62 392 ASN A O 1
ATOM 3110 N N . GLN A 1 393 ? 19.129 10.269 2.233 1.00 94.56 393 GLN A N 1
ATOM 3111 C CA . GLN A 1 393 ? 20.146 11.310 2.049 1.00 94.56 393 GLN A CA 1
ATOM 3112 C C . GLN A 1 393 ? 21.543 10.731 1.756 1.00 94.56 393 GLN A C 1
ATOM 3114 O O . GLN A 1 393 ? 22.548 11.421 1.945 1.00 94.56 393 GLN A O 1
ATOM 3119 N N . LEU A 1 394 ? 21.622 9.481 1.280 1.00 91.69 394 LEU A N 1
ATOM 3120 C CA . LEU A 1 394 ? 22.888 8.777 1.061 1.00 91.69 394 LEU A CA 1
ATOM 3121 C C . LEU A 1 394 ? 23.721 9.455 -0.030 1.00 91.69 394 LEU A C 1
ATOM 3123 O O . LEU A 1 394 ? 23.237 9.677 -1.140 1.00 91.69 394 LEU A O 1
ATOM 3127 N N . LYS A 1 395 ? 24.998 9.723 0.268 1.00 88.06 395 LYS A N 1
ATOM 3128 C CA . LYS A 1 395 ? 25.984 10.240 -0.704 1.00 88.06 395 LYS A CA 1
ATOM 3129 C C . LYS A 1 395 ? 26.801 9.141 -1.384 1.00 88.06 395 LYS A C 1
ATOM 3131 O O . LYS A 1 395 ? 27.285 9.321 -2.499 1.00 88.06 395 LYS A O 1
ATOM 3136 N N . SER A 1 396 ? 26.976 8.013 -0.708 1.00 84.75 396 SER A N 1
ATOM 3137 C CA . SER A 1 396 ? 27.733 6.865 -1.196 1.00 84.75 396 SER A CA 1
ATOM 3138 C C . SER A 1 396 ? 27.254 5.587 -0.509 1.00 84.75 396 SER A C 1
ATOM 3140 O O . SER A 1 396 ? 26.525 5.625 0.483 1.00 84.75 396 SER A O 1
ATOM 3142 N N . ILE A 1 397 ? 27.661 4.446 -1.060 1.00 83.38 397 ILE A N 1
ATOM 3143 C CA . ILE A 1 397 ? 27.441 3.123 -0.475 1.00 83.38 397 ILE A CA 1
ATOM 3144 C C . ILE A 1 397 ? 28.813 2.562 -0.077 1.00 83.38 397 ILE A C 1
ATOM 3146 O O . ILE A 1 397 ? 29.743 2.641 -0.884 1.00 83.38 397 ILE A O 1
ATOM 3150 N N . PRO A 1 398 ? 28.984 2.011 1.137 1.00 80.75 398 PRO A N 1
ATOM 3151 C CA . PRO A 1 398 ? 30.271 1.487 1.572 1.00 80.75 398 PRO A CA 1
ATOM 3152 C C . PRO A 1 398 ? 30.708 0.287 0.731 1.00 80.75 398 PRO A C 1
ATOM 3154 O O . PRO A 1 398 ? 29.881 -0.505 0.274 1.00 80.75 398 PRO A O 1
ATOM 3157 N N . SER A 1 399 ? 32.023 0.105 0.579 1.00 75.81 399 SER A N 1
ATOM 3158 C CA . SER A 1 399 ? 32.593 -1.062 -0.106 1.00 75.81 399 SER A CA 1
ATOM 3159 C C . SER A 1 399 ? 32.161 -2.374 0.552 1.00 75.81 399 SER A C 1
ATOM 3161 O O . SER A 1 399 ? 31.979 -3.357 -0.162 1.00 75.81 399 SER A O 1
ATOM 3163 N N . ALA A 1 400 ? 31.919 -2.380 1.871 1.00 76.75 400 ALA A N 1
ATOM 3164 C CA . ALA A 1 400 ? 31.459 -3.519 2.677 1.00 76.75 400 ALA A CA 1
ATOM 3165 C C . ALA A 1 400 ? 30.216 -4.250 2.128 1.00 76.75 400 ALA A C 1
ATOM 3167 O O . ALA A 1 400 ? 30.047 -5.439 2.395 1.00 76.75 400 ALA A O 1
ATOM 3168 N N . ILE A 1 401 ? 29.401 -3.599 1.284 1.00 81.00 401 ILE A N 1
ATOM 3169 C CA . ILE A 1 401 ? 28.276 -4.240 0.580 1.00 81.00 401 ILE A CA 1
ATOM 3170 C C . ILE A 1 401 ? 28.695 -5.476 -0.233 1.00 81.00 401 ILE A C 1
ATOM 3172 O O . ILE A 1 401 ? 27.869 -6.345 -0.506 1.00 81.00 401 ILE A O 1
ATOM 3176 N N . HIS A 1 402 ? 29.980 -5.601 -0.592 1.00 74.75 402 HIS A N 1
ATOM 3177 C CA . HIS A 1 402 ? 30.513 -6.779 -1.276 1.00 74.75 402 HIS A CA 1
ATOM 3178 C C . HIS A 1 402 ? 30.292 -8.094 -0.511 1.00 74.75 402 HIS A C 1
ATOM 3180 O O . HIS A 1 402 ? 30.267 -9.147 -1.147 1.00 74.75 402 HIS A O 1
ATOM 3186 N N . ALA A 1 403 ? 30.138 -8.052 0.816 1.00 77.50 403 ALA A N 1
ATOM 3187 C CA . ALA A 1 403 ? 29.902 -9.246 1.622 1.00 77.50 403 ALA A CA 1
ATOM 3188 C C . ALA A 1 403 ? 28.443 -9.747 1.557 1.00 77.50 403 ALA A C 1
ATOM 3190 O O . ALA A 1 403 ? 28.184 -10.914 1.853 1.00 77.50 403 ALA A O 1
ATOM 3191 N N . ALA A 1 404 ? 27.498 -8.925 1.079 1.00 83.81 404 ALA A N 1
ATOM 3192 C CA . ALA A 1 404 ? 26.119 -9.337 0.798 1.00 83.81 404 ALA A CA 1
ATOM 3193 C C . ALA A 1 404 ? 26.041 -10.140 -0.519 1.00 83.81 404 ALA A C 1
ATOM 3195 O O . ALA A 1 404 ? 25.512 -9.692 -1.539 1.00 83.81 404 ALA A O 1
ATOM 3196 N N . ASN A 1 405 ? 26.611 -11.344 -0.510 1.00 84.31 405 ASN A N 1
ATOM 3197 C CA . ASN A 1 405 ? 26.785 -12.198 -1.689 1.00 84.31 405 ASN A CA 1
ATOM 3198 C C . ASN A 1 405 ? 25.481 -12.778 -2.274 1.00 84.31 405 ASN A C 1
ATOM 3200 O O . ASN A 1 405 ? 25.508 -13.274 -3.398 1.00 84.31 405 ASN A O 1
ATOM 3204 N N . SER A 1 406 ? 24.355 -12.692 -1.561 1.00 89.88 406 SER A N 1
ATOM 3205 C CA . SER A 1 406 ? 23.029 -13.101 -2.057 1.00 89.88 406 SER A CA 1
ATOM 3206 C C . SER A 1 406 ? 22.152 -11.928 -2.508 1.00 89.88 406 SER A C 1
ATOM 3208 O O . SER A 1 406 ? 20.984 -12.139 -2.840 1.00 89.88 406 SER A O 1
ATOM 3210 N N . LEU A 1 407 ? 22.678 -10.696 -2.516 1.00 92.00 407 LEU A N 1
ATOM 3211 C CA . LEU A 1 407 ? 21.884 -9.507 -2.813 1.00 92.00 407 LEU A CA 1
ATOM 3212 C C . LEU A 1 407 ? 21.501 -9.475 -4.297 1.00 92.00 407 LEU A C 1
ATOM 3214 O O . LEU A 1 407 ? 22.349 -9.288 -5.168 1.00 92.00 407 LEU A O 1
ATOM 3218 N N . GLU A 1 408 ? 20.204 -9.637 -4.570 1.00 93.62 408 GLU A N 1
ATOM 3219 C CA . GLU A 1 408 ? 19.619 -9.648 -5.915 1.00 93.62 408 GLU A CA 1
ATOM 3220 C C . GLU A 1 408 ? 18.947 -8.313 -6.263 1.00 93.62 408 GLU A C 1
ATOM 3222 O O . GLU A 1 408 ? 18.903 -7.925 -7.432 1.00 93.62 408 GLU A O 1
ATOM 3227 N N . LYS A 1 409 ? 18.395 -7.607 -5.270 1.00 95.62 409 LYS A N 1
ATOM 3228 C CA . LYS A 1 409 ? 17.635 -6.368 -5.470 1.00 95.62 409 LYS A CA 1
ATOM 3229 C C . LYS A 1 409 ? 18.189 -5.246 -4.603 1.00 95.62 409 LYS A C 1
ATOM 3231 O O . LYS A 1 409 ? 18.168 -5.337 -3.379 1.00 95.62 409 LYS A O 1
ATOM 3236 N N . LEU A 1 410 ? 18.605 -4.162 -5.250 1.00 94.50 410 LEU A N 1
ATOM 3237 C CA . LEU A 1 410 ? 19.064 -2.948 -4.587 1.00 94.50 410 LEU A CA 1
ATOM 3238 C C . LEU A 1 410 ? 18.294 -1.735 -5.112 1.00 94.50 410 LEU A C 1
ATOM 3240 O O . LEU A 1 410 ? 18.294 -1.441 -6.309 1.00 94.50 410 LEU A O 1
ATOM 3244 N N . GLN A 1 411 ? 17.602 -1.049 -4.208 1.00 97.00 411 GLN A N 1
ATOM 3245 C CA . GLN A 1 411 ? 16.814 0.144 -4.508 1.00 97.00 411 GLN A CA 1
ATOM 3246 C C . GLN A 1 411 ? 17.406 1.339 -3.764 1.00 97.00 411 GLN A C 1
ATOM 3248 O O . GLN A 1 411 ? 17.429 1.368 -2.537 1.00 97.00 411 GLN A O 1
ATOM 3253 N N . LEU A 1 412 ? 17.887 2.316 -4.524 1.00 95.75 412 LEU A N 1
ATOM 3254 C CA . LEU A 1 412 ? 18.603 3.502 -4.054 1.00 95.75 412 LEU A CA 1
ATOM 3255 C C . LEU A 1 412 ? 18.049 4.790 -4.671 1.00 95.75 412 LEU A C 1
ATOM 3257 O O . LEU A 1 412 ? 18.705 5.831 -4.622 1.00 95.75 412 LEU A O 1
ATOM 3261 N N . PHE A 1 413 ? 16.856 4.744 -5.266 1.00 96.56 413 PHE A N 1
ATOM 3262 C CA . PHE A 1 413 ? 16.321 5.907 -5.959 1.00 96.56 413 PHE A CA 1
ATOM 3263 C C . PHE A 1 413 ? 16.009 7.066 -5.009 1.00 96.56 413 PHE A C 1
ATOM 3265 O O . PHE A 1 413 ? 15.594 6.824 -3.881 1.00 96.56 413 PHE A O 1
ATOM 3272 N N . GLY A 1 414 ? 16.163 8.313 -5.447 1.00 96.44 414 GLY A N 1
ATOM 3273 C CA . GLY A 1 414 ? 15.860 9.491 -4.625 1.00 96.44 414 GLY A CA 1
ATOM 3274 C C . GLY A 1 414 ? 16.876 9.719 -3.504 1.00 96.44 414 GLY A C 1
ATOM 3275 O O . GLY A 1 414 ? 16.478 10.002 -2.380 1.00 96.44 414 GLY A O 1
ATOM 3276 N N . ASN A 1 415 ? 18.165 9.533 -3.787 1.00 95.81 415 ASN A N 1
ATOM 3277 C CA . ASN A 1 415 ? 19.274 9.791 -2.863 1.00 95.81 415 ASN A CA 1
ATOM 3278 C C . ASN A 1 415 ? 20.197 10.889 -3.433 1.00 95.81 415 ASN A C 1
ATOM 3280 O O . ASN A 1 415 ? 19.855 11.570 -4.398 1.00 95.81 415 ASN A O 1
ATOM 3284 N N . LYS A 1 416 ? 21.374 11.087 -2.827 1.00 93.12 416 LYS A N 1
ATOM 3285 C CA . LYS A 1 416 ? 22.399 12.061 -3.242 1.00 93.12 416 LYS A CA 1
ATOM 3286 C C . LYS A 1 416 ? 23.678 11.373 -3.731 1.00 93.12 416 LYS A C 1
ATOM 3288 O O . LYS A 1 416 ? 24.778 11.893 -3.542 1.00 93.12 416 LYS A O 1
ATOM 3293 N N . ILE A 1 417 ? 23.555 10.182 -4.320 1.00 90.25 417 ILE A N 1
ATOM 3294 C CA . ILE A 1 417 ? 24.707 9.368 -4.719 1.00 90.25 417 ILE A CA 1
ATOM 3295 C C . ILE A 1 417 ? 25.395 10.005 -5.927 1.00 90.25 417 ILE A C 1
ATOM 3297 O O . ILE A 1 417 ? 24.758 10.241 -6.953 1.00 90.25 417 ILE A O 1
ATOM 3301 N N . THR A 1 418 ? 26.700 10.261 -5.810 1.00 86.75 418 THR A N 1
ATOM 3302 C CA . THR A 1 418 ? 27.507 10.917 -6.857 1.00 86.75 418 THR A CA 1
ATOM 3303 C C . THR A 1 418 ? 28.405 9.955 -7.632 1.00 86.75 418 THR A C 1
ATOM 3305 O O . THR A 1 418 ? 28.765 10.237 -8.776 1.00 86.75 418 THR A O 1
ATOM 3308 N N . SER A 1 419 ? 28.759 8.808 -7.046 1.00 78.44 419 SER A N 1
ATOM 3309 C CA . SER A 1 419 ? 29.633 7.810 -7.667 1.00 78.44 419 SER A CA 1
ATOM 3310 C C . SER A 1 419 ? 29.261 6.376 -7.283 1.00 78.44 419 SER A C 1
ATOM 3312 O O . SER A 1 419 ? 28.644 6.113 -6.250 1.00 78.44 419 SER A O 1
ATOM 3314 N N . PHE A 1 420 ? 29.658 5.433 -8.138 1.00 72.94 420 PHE A N 1
ATOM 3315 C CA . PHE A 1 420 ? 29.577 4.004 -7.854 1.00 72.94 420 PHE A CA 1
ATOM 3316 C C . PHE A 1 420 ? 30.788 3.575 -7.013 1.00 72.94 420 PHE A C 1
ATOM 3318 O O . PHE A 1 420 ? 31.918 3.903 -7.387 1.00 72.94 420 PHE A O 1
ATOM 3325 N N . PRO A 1 421 ? 30.611 2.819 -5.917 1.00 64.44 421 PRO A N 1
ATOM 3326 C CA . PRO A 1 421 ? 31.739 2.304 -5.148 1.00 64.44 421 PRO A CA 1
ATOM 3327 C C . PRO A 1 421 ? 32.490 1.232 -5.940 1.00 64.44 421 PRO A C 1
ATOM 3329 O O . PRO A 1 421 ? 31.889 0.431 -6.659 1.00 64.44 421 PRO A O 1
ATOM 3332 N N . MET A 1 422 ? 33.810 1.169 -5.773 1.00 59.78 422 MET A N 1
ATOM 3333 C CA . MET A 1 422 ? 34.611 0.102 -6.371 1.00 59.78 422 MET A CA 1
ATOM 3334 C C . MET A 1 422 ? 34.379 -1.226 -5.631 1.00 59.78 422 MET A C 1
ATOM 3336 O O . MET A 1 422 ? 34.367 -1.270 -4.404 1.00 59.78 422 MET A O 1
ATOM 3340 N N . GLY A 1 423 ? 34.233 -2.323 -6.380 1.00 60.41 423 GLY A N 1
ATOM 3341 C CA . GLY A 1 423 ? 34.321 -3.684 -5.837 1.00 60.41 423 GLY A CA 1
ATOM 3342 C C . GLY A 1 423 ? 33.018 -4.364 -5.402 1.00 60.41 423 GLY A C 1
ATOM 3343 O O . GLY A 1 423 ? 33.088 -5.311 -4.621 1.00 60.41 423 GLY A O 1
ATOM 3344 N N . TRP A 1 424 ? 31.839 -3.960 -5.890 1.00 74.25 424 TRP A N 1
ATOM 3345 C CA . TRP A 1 424 ? 30.614 -4.738 -5.640 1.00 74.25 424 TRP A CA 1
ATOM 3346 C C . TRP A 1 424 ? 30.707 -6.134 -6.278 1.00 74.25 424 TRP A C 1
ATOM 3348 O O . TRP A 1 424 ? 30.896 -6.291 -7.484 1.00 74.25 424 TRP A O 1
ATOM 3358 N N . LYS A 1 425 ? 30.557 -7.167 -5.446 1.00 73.25 425 LYS A N 1
ATOM 3359 C CA . LYS A 1 425 ? 30.587 -8.580 -5.860 1.00 73.25 425 LYS A CA 1
ATOM 3360 C C . LYS A 1 425 ? 29.222 -9.274 -5.770 1.00 73.25 425 LYS A C 1
ATOM 3362 O O . LYS A 1 425 ? 29.128 -10.468 -6.029 1.00 73.25 425 LYS A O 1
ATOM 3367 N N . CYS A 1 426 ? 28.172 -8.545 -5.399 1.00 82.00 426 CYS A N 1
ATOM 3368 C CA . CYS A 1 426 ? 26.817 -9.077 -5.272 1.00 82.00 426 CYS A CA 1
ATOM 3369 C C . CYS A 1 426 ? 26.207 -9.421 -6.647 1.00 82.00 426 CYS A C 1
ATOM 3371 O O . CYS A 1 426 ? 26.424 -8.674 -7.596 1.00 82.00 426 CYS A O 1
ATOM 3373 N N . PRO A 1 427 ? 25.432 -10.508 -6.797 1.00 87.12 427 PRO A N 1
ATOM 3374 C CA . PRO A 1 427 ? 24.819 -10.914 -8.063 1.00 87.12 427 PRO A CA 1
ATOM 3375 C C . PRO A 1 427 ? 23.508 -10.153 -8.333 1.00 87.12 427 PRO A C 1
ATOM 3377 O O . PRO A 1 427 ? 22.432 -10.747 -8.441 1.00 87.12 427 PRO A O 1
ATOM 3380 N N . LEU A 1 428 ? 23.582 -8.822 -8.444 1.00 90.88 428 LEU A N 1
ATOM 3381 C CA . LEU A 1 428 ? 22.395 -7.981 -8.614 1.00 90.88 428 LEU A CA 1
ATOM 3382 C C . LEU A 1 428 ? 21.629 -8.334 -9.892 1.00 90.88 428 LEU A C 1
ATOM 3384 O O . LEU A 1 428 ? 22.202 -8.457 -10.975 1.00 90.88 428 LEU A O 1
ATOM 3388 N N . ARG A 1 429 ? 20.309 -8.440 -9.751 1.00 94.38 429 ARG A N 1
ATOM 3389 C CA . ARG A 1 429 ? 19.326 -8.598 -10.828 1.00 94.38 429 ARG A CA 1
ATOM 3390 C C . ARG A 1 429 ? 18.562 -7.309 -11.090 1.00 94.38 429 ARG A C 1
ATOM 3392 O O . ARG A 1 429 ? 18.231 -7.032 -12.238 1.00 94.38 429 ARG A O 1
ATOM 3399 N N . ILE A 1 430 ? 18.290 -6.539 -10.037 1.00 95.56 430 ILE A N 1
ATOM 3400 C CA . ILE A 1 430 ? 17.571 -5.267 -10.108 1.00 95.56 430 ILE A CA 1
ATOM 3401 C C . ILE A 1 430 ? 18.391 -4.209 -9.376 1.00 95.56 430 ILE A C 1
ATOM 3403 O O . ILE A 1 430 ? 18.624 -4.333 -8.170 1.00 95.56 430 ILE A O 1
ATOM 3407 N N . LEU A 1 431 ? 18.768 -3.152 -10.092 1.00 93.75 431 LEU A N 1
ATOM 3408 C CA . LEU A 1 431 ? 19.445 -1.985 -9.542 1.00 93.75 431 LEU A CA 1
ATOM 3409 C C . LEU A 1 431 ? 18.699 -0.716 -9.951 1.00 93.75 431 LEU A C 1
ATOM 3411 O O . LEU A 1 431 ? 18.635 -0.370 -11.128 1.00 93.75 431 LEU A O 1
ATOM 3415 N N . ASN A 1 432 ? 18.161 -0.004 -8.965 1.00 95.94 432 ASN A N 1
ATOM 3416 C CA . ASN A 1 432 ? 17.509 1.280 -9.191 1.00 95.94 432 ASN A CA 1
ATOM 3417 C C . ASN A 1 432 ? 18.280 2.397 -8.491 1.00 95.94 432 ASN A C 1
ATOM 3419 O O . ASN A 1 432 ? 18.294 2.471 -7.266 1.00 95.94 432 ASN A O 1
ATOM 3423 N N . LEU A 1 433 ? 18.892 3.262 -9.285 1.00 93.94 433 LEU A N 1
ATOM 3424 C CA . LEU A 1 433 ? 19.669 4.434 -8.888 1.00 93.94 433 LEU A CA 1
ATOM 3425 C C . LEU A 1 433 ? 19.048 5.722 -9.445 1.00 93.94 433 LEU A C 1
ATOM 3427 O O . LEU A 1 433 ? 19.729 6.739 -9.574 1.00 93.94 433 LEU A O 1
ATOM 3431 N N . SER A 1 434 ? 17.759 5.699 -9.790 1.00 96.38 434 SER A N 1
ATOM 3432 C CA . SER A 1 434 ? 17.094 6.885 -10.328 1.00 96.38 434 SER A CA 1
ATOM 3433 C C . SER A 1 434 ? 17.045 8.047 -9.334 1.00 96.38 434 SER A C 1
ATOM 3435 O O . SER A 1 434 ? 17.136 7.832 -8.130 1.00 96.38 434 SER A O 1
ATOM 3437 N N . GLN A 1 435 ? 16.900 9.285 -9.802 1.00 96.69 435 GLN A N 1
ATOM 3438 C CA . GLN A 1 435 ? 16.822 10.474 -8.936 1.00 96.69 435 GLN A CA 1
ATOM 3439 C C . GLN A 1 435 ? 18.029 10.570 -7.985 1.00 96.69 435 GLN A C 1
ATOM 3441 O O . GLN A 1 435 ? 17.877 10.584 -6.765 1.00 96.69 435 GLN A O 1
ATOM 3446 N N . ASN A 1 436 ? 19.232 10.564 -8.556 1.00 95.19 436 ASN A N 1
ATOM 3447 C CA . ASN A 1 436 ? 20.504 10.717 -7.847 1.00 95.19 436 ASN A CA 1
ATOM 3448 C C . ASN A 1 436 ? 21.365 11.782 -8.555 1.00 95.19 436 ASN A C 1
ATOM 3450 O O . ASN A 1 436 ? 20.881 12.551 -9.387 1.00 95.19 436 ASN A O 1
ATOM 3454 N N . GLU A 1 437 ? 22.650 11.868 -8.211 1.00 93.19 437 GLU A N 1
ATOM 3455 C CA . GLU A 1 437 ? 23.578 12.866 -8.744 1.00 93.19 437 GLU A CA 1
ATOM 3456 C C . GLU A 1 437 ? 24.739 12.247 -9.542 1.00 93.19 437 GLU A C 1
ATOM 3458 O O . GLU A 1 437 ? 25.812 12.844 -9.650 1.00 93.19 437 GLU A O 1
ATOM 3463 N N . LEU A 1 438 ? 24.534 11.060 -10.121 1.00 89.88 438 LEU A N 1
ATOM 3464 C CA . LEU A 1 438 ? 25.568 10.336 -10.863 1.00 89.88 438 LEU A CA 1
ATOM 3465 C C . LEU A 1 438 ? 25.970 11.097 -12.131 1.00 89.88 438 LEU A C 1
ATOM 3467 O O . LEU A 1 438 ? 25.119 11.405 -12.964 1.00 89.88 438 LEU A O 1
ATOM 3471 N N . MET A 1 439 ? 27.268 11.362 -12.293 1.00 86.38 439 MET A N 1
ATOM 3472 C CA . MET A 1 439 ? 27.820 12.040 -13.479 1.00 86.38 439 MET A CA 1
ATOM 3473 C C . MET A 1 439 ? 28.451 11.082 -14.492 1.00 86.38 439 MET A C 1
ATOM 3475 O O . MET A 1 439 ? 28.442 11.353 -15.691 1.00 86.38 439 MET A O 1
ATOM 3479 N N . ASP A 1 440 ? 29.016 9.975 -14.013 1.00 75.69 440 ASP A N 1
ATOM 3480 C CA . ASP A 1 440 ? 29.746 9.008 -14.829 1.00 75.69 440 ASP A CA 1
ATOM 3481 C C . ASP A 1 440 ? 29.637 7.601 -14.225 1.00 75.69 440 ASP A C 1
ATOM 3483 O O . ASP A 1 440 ? 29.339 7.422 -13.040 1.00 75.69 440 ASP A O 1
ATOM 3487 N N . PHE A 1 441 ? 29.905 6.600 -15.052 1.00 71.06 441 PHE A N 1
ATOM 3488 C CA . PHE A 1 441 ? 29.810 5.186 -14.738 1.00 71.06 441 PHE A CA 1
ATOM 3489 C C . PHE A 1 441 ? 31.186 4.539 -14.957 1.00 71.06 441 PHE A C 1
ATOM 3491 O O . PHE A 1 441 ? 31.542 4.173 -16.077 1.00 71.06 441 PHE A O 1
ATOM 3498 N N . LYS A 1 442 ? 31.993 4.458 -13.886 1.00 63.25 442 LYS A N 1
ATOM 3499 C CA . LYS A 1 442 ? 33.411 4.052 -13.948 1.00 63.25 442 LYS A CA 1
ATOM 3500 C C . LYS A 1 442 ? 33.639 2.536 -13.782 1.00 63.25 442 LYS A C 1
ATOM 3502 O O . LYS A 1 442 ? 32.898 1.828 -13.105 1.00 63.25 442 LYS A O 1
ATOM 3507 N N . GLN A 1 443 ? 34.735 2.078 -14.387 1.00 56.75 443 GLN A N 1
ATOM 3508 C CA . GLN A 1 443 ? 34.876 0.829 -15.150 1.00 56.75 443 GLN A CA 1
ATOM 3509 C C . GLN A 1 443 ? 35.617 -0.325 -14.437 1.00 56.75 443 GLN A C 1
ATOM 3511 O O . GLN A 1 443 ? 36.646 -0.794 -14.913 1.00 56.75 443 GLN A O 1
ATOM 3516 N N . SER A 1 444 ? 35.149 -0.830 -13.290 1.00 54.28 444 SER A N 1
ATOM 3517 C CA . SER A 1 444 ? 35.839 -1.994 -12.676 1.00 54.28 444 SER A CA 1
ATOM 3518 C C . SER A 1 444 ? 34.975 -3.044 -11.978 1.00 54.28 444 SER A C 1
ATOM 3520 O O . SER A 1 444 ? 35.517 -4.012 -11.449 1.00 54.28 444 SER A O 1
ATOM 3522 N N . VAL A 1 445 ? 33.645 -2.916 -12.001 1.00 54.88 445 VAL A N 1
ATOM 3523 C CA . VAL A 1 445 ? 32.757 -3.741 -11.153 1.00 54.88 445 VAL A CA 1
ATOM 3524 C C . VAL A 1 445 ? 31.775 -4.617 -11.951 1.00 54.88 445 VAL A C 1
ATOM 3526 O O . VAL A 1 445 ? 31.246 -5.602 -11.438 1.00 54.88 445 VAL A O 1
ATOM 3529 N N . PHE A 1 446 ? 31.577 -4.330 -13.240 1.00 59.47 446 PHE A N 1
ATOM 3530 C CA . PHE A 1 446 ? 30.471 -4.897 -14.021 1.00 59.47 446 PHE A CA 1
ATOM 3531 C C . PHE A 1 446 ? 30.713 -6.279 -14.614 1.00 59.47 446 PHE A C 1
ATOM 3533 O O . PHE A 1 446 ? 29.730 -6.937 -14.947 1.00 59.47 446 PHE A O 1
ATOM 3540 N N . ASN A 1 447 ? 31.955 -6.779 -14.634 1.00 64.44 447 ASN A N 1
ATOM 3541 C CA . ASN A 1 447 ? 32.213 -8.189 -14.958 1.00 64.44 447 ASN A CA 1
ATOM 3542 C C . ASN A 1 447 ? 31.381 -9.133 -14.070 1.00 64.44 447 ASN A C 1
ATOM 3544 O O . ASN A 1 447 ? 31.004 -10.219 -14.503 1.00 64.44 447 ASN A O 1
ATOM 3548 N N . THR A 1 448 ? 31.061 -8.710 -12.843 1.00 70.94 448 THR A N 1
ATOM 3549 C CA . THR A 1 448 ? 30.211 -9.468 -11.920 1.00 70.94 448 THR A CA 1
ATOM 3550 C C . THR A 1 448 ? 28.747 -9.517 -12.379 1.00 70.94 448 THR A C 1
ATOM 3552 O O . THR A 1 448 ? 28.095 -10.548 -12.235 1.00 70.94 448 THR A O 1
ATOM 3555 N N . TRP A 1 449 ? 28.212 -8.426 -12.941 1.00 83.62 449 TRP A N 1
ATOM 3556 C CA . TRP A 1 449 ? 26.779 -8.281 -13.254 1.00 83.62 449 TRP A CA 1
ATOM 3557 C C . TRP A 1 449 ? 26.402 -8.578 -14.694 1.00 83.62 449 TRP A C 1
ATOM 3559 O O . TRP A 1 449 ? 25.213 -8.703 -14.996 1.00 83.62 449 TRP A O 1
ATOM 3569 N N . THR A 1 450 ? 27.394 -8.740 -15.572 1.00 82.50 450 THR A N 1
ATOM 3570 C CA . THR A 1 450 ? 27.223 -9.114 -16.981 1.00 82.50 450 THR A CA 1
ATOM 3571 C C . THR A 1 450 ? 26.193 -10.234 -17.170 1.00 82.50 450 THR A C 1
ATOM 3573 O O . THR A 1 450 ? 25.411 -10.195 -18.118 1.00 82.50 450 THR A O 1
ATOM 3576 N N . GLN A 1 451 ? 26.162 -11.213 -16.257 1.00 85.50 451 GLN A N 1
ATOM 3577 C CA . GLN A 1 451 ? 25.294 -12.394 -16.331 1.00 85.50 451 GLN A CA 1
ATOM 3578 C C . GLN A 1 451 ? 24.091 -12.377 -15.377 1.00 85.50 451 GLN A C 1
ATOM 3580 O O . GLN A 1 451 ? 23.336 -13.348 -15.359 1.00 85.50 451 GLN A O 1
ATOM 3585 N N . THR A 1 452 ? 23.897 -11.323 -14.581 1.00 90.81 452 THR A N 1
ATOM 3586 C CA . THR A 1 452 ? 22.860 -11.299 -13.533 1.00 90.81 452 THR A CA 1
ATOM 3587 C C . THR A 1 452 ? 21.867 -10.156 -13.694 1.00 90.81 452 THR A C 1
ATOM 3589 O O . THR A 1 452 ? 20.679 -10.376 -13.458 1.00 90.81 452 THR A O 1
ATOM 3592 N N . LEU A 1 453 ? 22.313 -8.964 -14.110 1.00 91.88 453 LEU A N 1
ATOM 3593 C CA . LEU A 1 453 ? 21.478 -7.761 -14.100 1.00 91.88 453 LEU A CA 1
ATOM 3594 C C . LEU A 1 453 ? 20.432 -7.798 -15.214 1.00 91.88 453 LEU A C 1
ATOM 3596 O O . LEU A 1 453 ? 20.762 -7.966 -16.386 1.00 91.88 453 LEU A O 1
ATOM 3600 N N . VAL A 1 454 ? 19.168 -7.638 -14.827 1.00 95.56 454 VAL A N 1
ATOM 3601 C CA . VAL A 1 454 ? 17.992 -7.675 -15.707 1.00 95.56 454 VAL A CA 1
ATOM 3602 C C . VAL A 1 454 ? 17.358 -6.292 -15.831 1.00 95.56 454 VAL A C 1
ATOM 3604 O O . VAL A 1 454 ? 16.898 -5.930 -16.913 1.00 95.56 454 VAL A O 1
ATOM 3607 N N . ASP A 1 455 ? 17.346 -5.526 -14.743 1.00 96.50 455 ASP A N 1
ATOM 3608 C CA . ASP A 1 455 ? 16.711 -4.212 -14.658 1.00 96.50 455 ASP A CA 1
ATOM 3609 C C . ASP A 1 455 ? 17.696 -3.194 -14.074 1.00 96.50 455 ASP A C 1
ATOM 3611 O O . ASP A 1 455 ? 18.194 -3.366 -12.953 1.00 96.50 455 ASP A O 1
ATOM 3615 N N . LEU A 1 456 ? 17.995 -2.162 -14.864 1.00 94.69 456 LEU A N 1
ATOM 3616 C CA . LEU A 1 456 ? 18.849 -1.046 -14.490 1.00 94.69 456 LEU A CA 1
ATOM 3617 C C . LEU A 1 456 ? 18.119 0.273 -14.735 1.00 94.69 456 LEU A C 1
ATOM 3619 O O . LEU A 1 456 ? 17.899 0.676 -15.879 1.00 94.69 456 LEU A O 1
ATOM 3623 N N . ASN A 1 457 ? 17.817 0.982 -13.652 1.00 96.38 457 ASN A N 1
ATOM 3624 C CA . ASN A 1 457 ? 17.223 2.311 -13.717 1.00 96.38 457 ASN A CA 1
ATOM 3625 C C . ASN A 1 457 ? 18.216 3.370 -13.225 1.00 96.38 457 ASN A C 1
ATOM 3627 O O . ASN A 1 457 ? 18.605 3.386 -12.058 1.00 96.38 457 ASN A O 1
ATOM 3631 N N . LEU A 1 458 ? 18.610 4.254 -14.135 1.00 95.00 458 LEU A N 1
ATOM 3632 C CA . LEU A 1 458 ? 19.535 5.372 -13.955 1.00 95.00 458 LEU A CA 1
ATOM 3633 C C . LEU A 1 458 ? 18.875 6.711 -14.323 1.00 95.00 458 LEU A C 1
ATOM 3635 O O . LEU A 1 458 ? 19.567 7.705 -14.556 1.00 95.00 458 LEU A O 1
ATOM 3639 N N . SER A 1 459 ? 17.542 6.760 -14.381 1.00 96.56 459 SER A N 1
ATOM 3640 C CA . SER A 1 459 ? 16.814 7.975 -14.750 1.00 96.56 459 SER A CA 1
ATOM 3641 C C . SER A 1 459 ? 17.012 9.119 -13.749 1.00 96.56 459 SER A C 1
ATOM 3643 O O . SER A 1 459 ? 17.355 8.882 -12.595 1.00 96.56 459 SER A O 1
ATOM 3645 N N . TYR A 1 460 ? 16.793 10.371 -14.153 1.00 97.00 460 TYR A N 1
ATOM 3646 C CA . TYR A 1 460 ? 16.942 11.546 -13.277 1.00 97.00 460 TYR A CA 1
ATOM 3647 C C . TYR A 1 460 ? 18.323 11.605 -12.600 1.00 97.00 460 TYR A C 1
ATOM 3649 O O . TYR A 1 460 ? 18.433 11.684 -11.377 1.00 97.00 460 TYR A O 1
ATOM 3657 N N . ASN A 1 461 ? 19.381 11.524 -13.404 1.00 95.00 461 ASN A N 1
ATOM 3658 C CA . ASN A 1 461 ? 20.770 11.673 -12.969 1.00 95.00 461 ASN A CA 1
ATOM 3659 C C . ASN A 1 461 ? 21.462 12.778 -13.793 1.00 95.00 461 ASN A C 1
ATOM 3661 O O . ASN A 1 461 ? 20.816 13.572 -14.480 1.00 95.00 461 ASN A O 1
ATOM 3665 N N . LYS A 1 462 ? 22.791 12.875 -13.700 1.00 92.81 462 LYS A N 1
ATOM 3666 C CA . LYS A 1 462 ? 23.622 13.866 -14.401 1.00 92.81 462 LYS A CA 1
ATOM 3667 C C . LYS A 1 462 ? 24.540 13.206 -15.443 1.00 92.81 462 LYS A C 1
ATOM 3669 O O . LYS A 1 462 ? 25.595 13.752 -15.759 1.00 92.81 462 LYS A O 1
ATOM 3674 N N . LEU A 1 463 ? 24.164 12.035 -15.972 1.00 90.56 463 LEU A N 1
ATOM 3675 C CA . LEU A 1 463 ? 24.984 11.285 -16.927 1.00 90.56 463 LEU A CA 1
ATOM 3676 C C . LEU A 1 463 ? 25.115 12.049 -18.248 1.00 90.56 463 LEU A C 1
ATOM 3678 O O . LEU A 1 463 ? 24.132 12.581 -18.771 1.00 90.56 463 LEU A O 1
ATOM 3682 N N . THR A 1 464 ? 26.326 12.092 -18.799 1.00 89.62 464 THR A N 1
ATOM 3683 C CA . THR A 1 464 ? 26.636 12.753 -20.084 1.00 89.62 464 THR A CA 1
ATOM 3684 C C . THR A 1 464 ? 26.798 11.764 -21.240 1.00 89.62 464 THR A C 1
ATOM 3686 O O . THR A 1 464 ? 26.675 12.136 -22.407 1.00 89.62 464 THR A O 1
ATOM 3689 N N . SER A 1 465 ? 27.052 10.492 -20.930 1.00 87.19 465 SER A N 1
ATOM 3690 C CA . SER A 1 465 ? 27.213 9.414 -21.904 1.00 87.19 465 SER A CA 1
ATOM 3691 C C . SER A 1 465 ? 26.770 8.073 -21.319 1.00 87.19 465 SER A C 1
ATOM 3693 O O . SER A 1 465 ? 26.631 7.923 -20.104 1.00 87.19 465 SER A O 1
ATOM 3695 N N . ILE A 1 466 ? 26.535 7.097 -22.195 1.00 87.00 466 ILE A N 1
ATOM 3696 C CA . ILE A 1 466 ? 26.277 5.708 -21.808 1.00 87.00 466 ILE A CA 1
ATOM 3697 C C . ILE A 1 466 ? 27.624 4.980 -21.769 1.00 87.00 466 ILE A C 1
ATOM 3699 O O . ILE A 1 466 ? 28.343 4.952 -22.769 1.00 87.00 466 ILE A O 1
ATOM 3703 N N . SER A 1 467 ? 27.973 4.386 -20.627 1.00 83.69 467 SER A N 1
ATOM 3704 C CA . SER A 1 467 ? 29.242 3.664 -20.480 1.00 83.69 467 SER A CA 1
ATOM 3705 C C . SER A 1 467 ? 29.259 2.345 -21.260 1.00 83.69 467 SER A C 1
ATOM 3707 O O . SER A 1 467 ? 28.241 1.661 -21.405 1.00 83.69 467 SER A O 1
ATOM 3709 N N . TRP A 1 468 ? 30.454 1.963 -21.720 1.00 83.25 468 TRP A N 1
ATOM 3710 C CA . TRP A 1 468 ? 30.720 0.677 -22.364 1.00 83.25 468 TRP A CA 1
ATOM 3711 C C . TRP A 1 468 ? 30.288 -0.511 -21.495 1.00 83.25 468 TRP A C 1
ATOM 3713 O O . TRP A 1 468 ? 29.771 -1.493 -22.022 1.00 83.25 468 TRP A O 1
ATOM 3723 N N . ASP A 1 469 ? 30.433 -0.404 -20.173 1.00 82.06 469 ASP A N 1
ATOM 3724 C CA . ASP A 1 469 ? 30.079 -1.468 -19.230 1.00 82.06 469 ASP A CA 1
ATOM 3725 C C . ASP A 1 469 ? 28.578 -1.797 -19.251 1.00 82.06 469 ASP A C 1
ATOM 3727 O O . ASP A 1 469 ? 28.200 -2.968 -19.235 1.00 82.06 469 ASP A O 1
ATOM 3731 N N . ILE A 1 470 ? 27.713 -0.779 -19.360 1.00 86.81 470 ILE A N 1
ATOM 3732 C CA . ILE A 1 470 ? 26.256 -0.966 -19.487 1.00 86.81 470 ILE A CA 1
ATOM 3733 C C . ILE A 1 470 ? 25.943 -1.745 -20.769 1.00 86.81 470 ILE A C 1
ATOM 3735 O O . ILE A 1 470 ? 25.101 -2.644 -20.776 1.00 86.81 470 ILE A O 1
ATOM 3739 N N . CYS A 1 471 ? 26.674 -1.441 -21.843 1.00 86.38 471 CYS A N 1
ATOM 3740 C CA . CYS A 1 471 ? 26.513 -2.081 -23.143 1.00 86.38 471 CYS A CA 1
ATOM 3741 C C . CYS A 1 471 ? 26.921 -3.570 -23.128 1.00 86.38 471 CYS A C 1
ATOM 3743 O O . CYS A 1 471 ? 26.504 -4.313 -24.020 1.00 86.38 471 CYS A O 1
ATOM 3745 N N . GLN A 1 472 ? 27.692 -4.017 -22.120 1.00 85.94 472 GLN A N 1
ATOM 3746 C CA . GLN A 1 472 ? 28.114 -5.414 -21.956 1.00 85.94 472 GLN A CA 1
ATOM 3747 C C . GLN A 1 472 ? 27.123 -6.304 -21.192 1.00 85.94 472 GLN A C 1
ATOM 3749 O O . GLN A 1 472 ? 27.332 -7.513 -21.100 1.00 85.94 472 GLN A O 1
ATOM 3754 N N . LEU A 1 473 ? 26.055 -5.757 -20.609 1.00 88.94 473 LEU A N 1
ATOM 3755 C CA . LEU A 1 473 ? 25.167 -6.505 -19.712 1.00 88.94 473 LEU A CA 1
ATOM 3756 C C . LEU A 1 473 ? 24.263 -7.493 -20.473 1.00 88.94 473 LEU A C 1
ATOM 3758 O O . LEU A 1 473 ? 23.180 -7.145 -20.938 1.00 88.94 473 LEU A O 1
ATOM 3762 N N . GLN A 1 474 ? 24.676 -8.757 -20.577 1.00 88.75 474 GLN A N 1
ATOM 3763 C CA . GLN A 1 474 ? 24.029 -9.752 -21.442 1.00 88.75 474 GLN A CA 1
ATOM 3764 C C . GLN A 1 474 ? 22.600 -10.122 -21.029 1.00 88.75 474 GLN A C 1
ATOM 3766 O O . GLN A 1 474 ? 21.795 -10.485 -21.886 1.00 88.75 474 GLN A O 1
ATOM 3771 N N . LYS A 1 475 ? 22.263 -10.063 -19.735 1.00 92.94 475 LYS A N 1
ATOM 3772 C CA . LYS A 1 475 ? 20.909 -10.371 -19.233 1.00 92.94 475 LYS A CA 1
ATOM 3773 C C . LYS A 1 475 ? 19.982 -9.158 -19.137 1.00 92.94 475 LYS A C 1
ATOM 3775 O O . LYS A 1 475 ? 18.819 -9.344 -18.776 1.00 92.94 475 LYS A O 1
ATOM 3780 N N . LEU A 1 476 ? 20.464 -7.962 -19.476 1.00 94.31 476 LEU A N 1
ATOM 3781 C CA . LEU A 1 476 ? 19.706 -6.727 -19.324 1.00 94.31 476 LEU A CA 1
ATOM 3782 C C . LEU A 1 476 ? 18.479 -6.734 -20.240 1.00 94.31 476 LEU A C 1
ATOM 3784 O O . LEU A 1 476 ? 18.602 -6.929 -21.447 1.00 94.31 476 LEU A O 1
ATOM 3788 N N . GLN A 1 477 ? 17.303 -6.519 -19.655 1.00 95.88 477 GLN A N 1
ATOM 3789 C CA . GLN A 1 477 ? 16.021 -6.429 -20.360 1.00 95.88 477 GLN A CA 1
ATOM 3790 C C . GLN A 1 477 ? 15.440 -5.020 -20.297 1.00 95.88 477 GLN A C 1
ATOM 3792 O O . GLN A 1 477 ? 14.816 -4.581 -21.263 1.00 95.88 477 GLN A O 1
ATOM 3797 N N . TYR A 1 478 ? 15.650 -4.315 -19.185 1.00 97.38 478 TYR A N 1
ATOM 3798 C CA . TYR A 1 478 ? 15.104 -2.983 -18.952 1.00 97.38 478 TYR A CA 1
ATOM 3799 C C . TYR A 1 478 ? 16.237 -2.022 -18.613 1.00 97.38 478 TYR A C 1
ATOM 3801 O O . TYR A 1 478 ? 16.967 -2.236 -17.645 1.00 97.38 478 TYR A O 1
ATOM 3809 N N . LEU A 1 479 ? 16.380 -0.979 -19.429 1.00 96.31 479 LEU A N 1
ATOM 3810 C CA . LEU A 1 479 ? 17.333 0.097 -19.207 1.00 96.31 479 LEU A CA 1
ATOM 3811 C C . LEU A 1 479 ? 16.610 1.437 -19.267 1.00 96.31 479 LEU A C 1
ATOM 3813 O O . LEU A 1 479 ? 16.098 1.823 -20.320 1.00 96.31 479 LEU A O 1
ATOM 3817 N N . ASP A 1 480 ? 16.599 2.147 -18.145 1.00 97.31 480 ASP A N 1
ATOM 3818 C CA . ASP A 1 480 ? 16.075 3.507 -18.072 1.00 97.31 480 ASP A CA 1
ATOM 3819 C C . ASP A 1 480 ? 17.204 4.505 -17.819 1.00 97.31 480 ASP A C 1
ATOM 3821 O O . ASP A 1 480 ? 17.872 4.471 -16.788 1.00 97.31 480 ASP A O 1
ATOM 3825 N N . LEU A 1 481 ? 17.422 5.385 -18.787 1.00 96.06 481 LEU A N 1
ATOM 3826 C CA . LEU A 1 481 ? 18.409 6.461 -18.788 1.00 96.06 481 LEU A CA 1
ATOM 3827 C C . LEU A 1 481 ? 17.730 7.824 -18.987 1.00 96.06 481 LEU A C 1
ATOM 3829 O O . LEU A 1 481 ? 18.394 8.806 -19.332 1.00 96.06 481 LEU A O 1
ATOM 3833 N N . SER A 1 482 ? 16.414 7.908 -18.789 1.00 96.19 482 SER A N 1
ATOM 3834 C CA . SER A 1 482 ? 15.659 9.139 -19.011 1.00 96.19 482 SER A CA 1
ATOM 3835 C C . SER A 1 482 ? 16.052 10.266 -18.055 1.00 96.19 482 SER A C 1
ATOM 3837 O O . SER A 1 482 ? 16.637 10.024 -17.002 1.00 96.19 482 SER A O 1
ATOM 3839 N N . HIS A 1 483 ? 15.751 11.519 -18.397 1.00 97.12 483 HIS A N 1
ATOM 3840 C CA . HIS A 1 483 ? 16.061 12.677 -17.545 1.00 97.12 483 HIS A CA 1
ATOM 3841 C C . HIS A 1 483 ? 17.550 12.756 -17.156 1.00 97.12 483 HIS A C 1
ATOM 3843 O O . HIS A 1 483 ? 17.900 12.913 -15.988 1.00 97.12 483 HIS A O 1
ATOM 3849 N N . ASN A 1 484 ? 18.432 12.625 -18.145 1.00 94.94 484 ASN A N 1
ATOM 3850 C CA . ASN A 1 484 ? 19.879 12.792 -18.003 1.00 94.94 484 ASN A CA 1
ATOM 3851 C C . ASN A 1 484 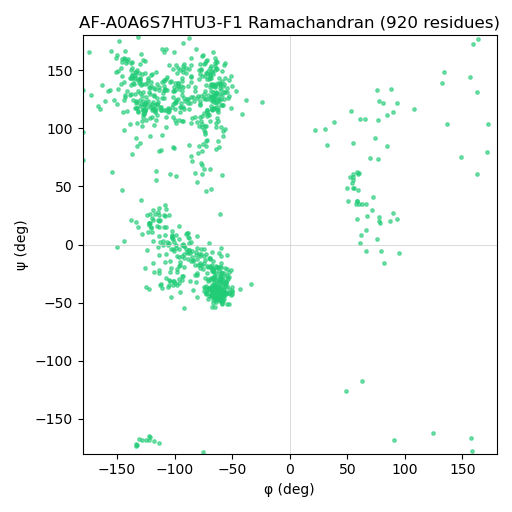? 20.376 13.890 -18.966 1.00 94.94 484 ASN A C 1
ATOM 3853 O O . ASN A 1 484 ? 19.609 14.706 -19.478 1.00 94.94 484 ASN A O 1
ATOM 3857 N N . THR A 1 485 ? 21.686 13.958 -19.202 1.00 93.75 485 THR A N 1
ATOM 3858 C CA . THR A 1 485 ? 22.303 14.903 -20.144 1.00 93.75 485 THR A CA 1
ATOM 3859 C C . THR A 1 485 ? 23.037 14.202 -21.284 1.00 93.75 485 THR A C 1
ATOM 3861 O O . THR A 1 485 ? 24.003 14.747 -21.808 1.00 93.75 485 THR A O 1
ATOM 3864 N N . ILE A 1 486 ? 22.582 13.008 -21.674 1.00 89.88 486 ILE A N 1
ATOM 3865 C CA . ILE A 1 486 ? 23.235 12.183 -22.695 1.00 89.88 486 ILE A CA 1
ATOM 3866 C C . ILE A 1 486 ? 23.092 12.845 -24.065 1.00 89.88 486 ILE A C 1
ATOM 3868 O O . ILE A 1 486 ? 21.982 13.157 -24.500 1.00 89.88 486 ILE A O 1
ATOM 3872 N N . GLU A 1 487 ? 24.221 13.061 -24.739 1.00 87.19 487 GLU A N 1
ATOM 3873 C CA . GLU A 1 487 ? 24.264 13.736 -26.045 1.00 87.19 487 GLU A CA 1
ATOM 3874 C C . GLU A 1 487 ? 24.377 12.757 -27.216 1.00 87.19 487 GLU A C 1
ATOM 3876 O O . GLU A 1 487 ? 23.798 13.005 -28.271 1.00 87.19 487 GLU A O 1
ATOM 3881 N N . ASN A 1 488 ? 25.072 11.632 -27.014 1.00 82.56 488 ASN A N 1
ATOM 3882 C CA . ASN A 1 488 ? 25.429 10.681 -28.067 1.00 82.56 488 ASN A CA 1
ATOM 3883 C C . ASN A 1 488 ? 25.161 9.236 -27.661 1.00 82.56 488 ASN A C 1
ATOM 3885 O O . ASN A 1 488 ? 25.319 8.863 -26.495 1.00 82.56 488 ASN A O 1
ATOM 3889 N N . MET A 1 489 ? 24.831 8.414 -28.656 1.00 84.69 489 MET A N 1
ATOM 3890 C CA . MET A 1 489 ? 24.811 6.963 -28.506 1.00 84.69 489 MET A CA 1
ATOM 3891 C C . MET A 1 489 ? 26.241 6.403 -28.594 1.00 84.69 489 MET A C 1
ATOM 3893 O O . MET A 1 489 ? 27.035 6.891 -29.396 1.00 84.69 489 MET A O 1
ATOM 3897 N N . PRO A 1 490 ? 26.602 5.373 -27.807 1.00 83.44 490 PRO A N 1
ATOM 3898 C CA . PRO A 1 490 ? 27.876 4.686 -27.973 1.00 83.44 490 PRO A CA 1
ATOM 3899 C C . PRO A 1 490 ? 27.970 3.989 -29.335 1.00 83.44 490 PRO A C 1
ATOM 3901 O O . PRO A 1 490 ? 26.945 3.510 -29.833 1.00 83.44 490 PRO A O 1
ATOM 3904 N N . PRO A 1 491 ? 29.186 3.829 -29.893 1.00 80.81 491 PRO A N 1
ATOM 3905 C CA . PRO A 1 491 ? 29.388 3.118 -31.148 1.00 80.81 491 PRO A CA 1
ATOM 3906 C C . PRO A 1 491 ? 28.759 1.722 -31.143 1.00 80.81 491 PRO A C 1
ATOM 3908 O O . PRO A 1 491 ? 28.853 0.992 -30.155 1.00 80.81 491 PRO A O 1
ATOM 3911 N N . LYS A 1 492 ? 28.182 1.305 -32.278 1.00 76.94 492 LYS A N 1
ATOM 3912 C CA . LYS A 1 492 ? 27.450 0.030 -32.400 1.00 76.94 492 LYS A CA 1
ATOM 3913 C C . LYS A 1 492 ? 28.208 -1.198 -31.878 1.00 76.94 492 LYS A C 1
ATOM 3915 O O . LYS A 1 492 ? 27.609 -2.065 -31.255 1.00 76.94 492 LYS A O 1
ATOM 3920 N N . PHE A 1 493 ? 29.528 -1.249 -32.071 1.00 79.56 493 PHE A N 1
ATOM 3921 C CA . PHE A 1 493 ? 30.381 -2.374 -31.668 1.00 79.56 493 PHE A CA 1
ATOM 3922 C C . PHE A 1 493 ? 30.610 -2.476 -30.151 1.00 79.56 493 PHE A C 1
ATOM 3924 O O . PHE A 1 493 ? 31.177 -3.463 -29.690 1.00 79.56 493 PHE A O 1
ATOM 3931 N N . TYR A 1 494 ? 30.179 -1.483 -29.366 1.00 82.88 494 TYR A N 1
ATOM 3932 C CA . TYR A 1 494 ? 30.168 -1.580 -27.905 1.00 82.88 494 TYR A CA 1
ATOM 3933 C C . TYR A 1 494 ? 29.001 -2.410 -27.384 1.00 82.88 494 TYR A C 1
ATOM 3935 O O . TYR A 1 494 ? 29.064 -2.891 -26.261 1.00 82.88 494 TYR A O 1
ATOM 3943 N N . TRP A 1 495 ? 27.944 -2.610 -28.160 1.00 85.38 495 TRP A N 1
ATOM 3944 C CA . TRP A 1 495 ? 26.744 -3.271 -27.672 1.00 85.38 495 TRP A CA 1
ATOM 3945 C C . TRP A 1 495 ? 26.844 -4.788 -27.813 1.00 85.38 495 TRP A C 1
ATOM 3947 O O . TRP A 1 495 ? 27.001 -5.311 -28.912 1.00 85.38 495 TRP A O 1
ATOM 3957 N N . THR A 1 496 ? 26.723 -5.499 -26.691 1.00 85.62 496 THR A N 1
ATOM 3958 C CA . THR A 1 496 ? 26.602 -6.968 -26.655 1.00 85.62 496 THR A CA 1
ATOM 3959 C C . THR A 1 496 ? 25.341 -7.439 -25.919 1.00 85.62 496 THR A C 1
ATOM 3961 O O . THR A 1 496 ? 25.037 -8.633 -25.920 1.00 85.62 496 THR A O 1
ATOM 3964 N N . CYS A 1 497 ? 24.563 -6.523 -25.329 1.00 86.38 497 CYS A N 1
ATOM 3965 C CA . CYS A 1 497 ? 23.307 -6.826 -24.643 1.00 86.38 497 CYS A CA 1
ATOM 3966 C C . CYS A 1 497 ? 22.153 -7.125 -25.622 1.00 86.38 497 CYS A C 1
ATOM 3968 O O . CYS A 1 497 ? 21.349 -6.271 -25.984 1.00 86.38 497 CYS A O 1
ATOM 3970 N N . SER A 1 498 ? 22.047 -8.384 -26.043 1.00 88.19 498 SER A N 1
ATOM 3971 C CA . SER A 1 498 ? 21.050 -8.836 -27.023 1.00 88.19 498 SER A CA 1
ATOM 3972 C C . SER A 1 498 ? 19.651 -9.106 -26.460 1.00 88.19 498 SER A C 1
ATOM 3974 O O . SER A 1 498 ? 18.746 -9.392 -27.230 1.00 88.19 498 SER A O 1
ATOM 3976 N N . ASN A 1 499 ? 19.453 -9.041 -25.139 1.00 91.69 499 ASN A N 1
ATOM 3977 C CA . ASN A 1 499 ? 18.163 -9.329 -24.492 1.00 91.69 499 ASN A CA 1
ATOM 3978 C C . ASN A 1 499 ? 17.352 -8.070 -24.148 1.00 91.69 499 ASN A C 1
ATOM 3980 O O . ASN A 1 499 ? 16.340 -8.170 -23.451 1.00 91.69 499 ASN A O 1
ATOM 3984 N N . LEU A 1 500 ? 17.789 -6.892 -24.605 1.00 94.12 500 LEU A N 1
ATOM 3985 C CA . LEU A 1 500 ? 17.156 -5.628 -24.255 1.00 94.12 500 LEU A CA 1
ATOM 3986 C C . LEU A 1 500 ? 15.737 -5.573 -24.837 1.00 94.12 500 LEU A C 1
ATOM 3988 O O . LEU A 1 500 ? 15.557 -5.716 -26.046 1.00 94.12 500 LEU A O 1
ATOM 3992 N N . ARG A 1 501 ? 14.740 -5.377 -23.967 1.00 94.94 501 ARG A N 1
ATOM 3993 C CA . ARG A 1 501 ? 13.312 -5.288 -24.314 1.00 94.94 501 ARG A CA 1
ATOM 3994 C C . ARG A 1 501 ? 12.795 -3.862 -24.230 1.00 94.94 501 ARG A C 1
ATOM 3996 O O . ARG A 1 501 ? 11.980 -3.468 -25.056 1.00 94.94 501 ARG A O 1
ATOM 4003 N N . LYS A 1 502 ? 13.265 -3.073 -23.261 1.00 96.19 502 LYS A N 1
ATOM 4004 C CA . LYS A 1 502 ? 12.902 -1.656 -23.144 1.00 96.19 502 LYS A CA 1
ATOM 4005 C C . LYS A 1 502 ? 14.128 -0.783 -22.951 1.00 96.19 502 LYS A C 1
ATOM 4007 O O . LYS A 1 502 ? 14.956 -1.062 -22.082 1.00 96.19 502 LYS A O 1
ATOM 4012 N N . LEU A 1 503 ? 14.185 0.290 -23.731 1.00 95.69 503 LEU A N 1
ATOM 4013 C CA . LEU A 1 503 ? 15.194 1.333 -23.636 1.00 95.69 503 LEU A CA 1
ATOM 4014 C C . LEU A 1 503 ? 14.500 2.688 -23.522 1.00 95.69 503 LEU A C 1
ATOM 4016 O O . LEU A 1 503 ? 13.873 3.153 -24.473 1.00 95.69 503 LEU A O 1
ATOM 4020 N N . ASN A 1 504 ? 14.624 3.321 -22.360 1.00 96.50 504 ASN A N 1
ATOM 4021 C CA . ASN A 1 504 ? 14.103 4.660 -22.133 1.00 96.50 504 ASN A CA 1
ATOM 4022 C C . ASN A 1 504 ? 15.252 5.674 -22.136 1.00 96.50 504 ASN A C 1
ATOM 4024 O O . ASN A 1 504 ? 16.128 5.642 -21.275 1.00 96.50 504 ASN A O 1
ATOM 4028 N N . LEU A 1 505 ? 15.248 6.565 -23.121 1.00 95.19 505 LEU A N 1
ATOM 4029 C CA . LEU A 1 505 ? 16.200 7.660 -23.305 1.00 95.19 505 LEU A CA 1
ATOM 4030 C C . LEU A 1 505 ? 15.479 9.018 -23.345 1.00 95.19 505 LEU A C 1
ATOM 4032 O O . LEU A 1 505 ? 16.054 10.007 -23.809 1.00 95.19 505 LEU A O 1
ATOM 4036 N N . ALA A 1 506 ? 14.238 9.086 -22.856 1.00 94.06 506 ALA A N 1
ATOM 4037 C CA . ALA A 1 506 ? 13.453 10.315 -22.823 1.00 94.06 506 ALA A CA 1
ATOM 4038 C C . ALA A 1 506 ? 14.170 11.440 -22.058 1.00 94.06 506 ALA A C 1
ATOM 4040 O O . ALA A 1 506 ? 14.981 11.176 -21.170 1.00 94.06 506 ALA A O 1
ATOM 4041 N N . ASN A 1 507 ? 13.867 12.701 -22.355 1.00 95.56 507 ASN A N 1
ATOM 4042 C CA . ASN A 1 507 ? 14.372 13.848 -21.593 1.00 95.56 507 ASN A CA 1
ATOM 4043 C C . ASN A 1 507 ? 15.914 13.881 -21.508 1.00 95.56 507 ASN A C 1
ATOM 4045 O O . ASN A 1 507 ? 16.490 14.032 -20.430 1.00 95.56 507 ASN A O 1
ATOM 4049 N N . ASN A 1 508 ? 16.583 13.716 -22.649 1.00 93.69 508 ASN A N 1
ATOM 4050 C CA . ASN A 1 508 ? 18.039 13.801 -22.793 1.00 93.69 508 ASN A CA 1
ATOM 4051 C C . ASN A 1 508 ? 18.420 14.896 -23.811 1.00 93.69 508 ASN A C 1
ATOM 4053 O O . ASN A 1 508 ? 17.629 15.779 -24.149 1.00 93.69 508 ASN A O 1
ATOM 4057 N N . LYS A 1 509 ? 19.672 14.904 -24.278 1.00 90.62 509 LYS A N 1
ATOM 4058 C CA . LYS A 1 509 ? 20.192 15.881 -25.246 1.00 90.62 509 LYS A CA 1
ATOM 4059 C C . LYS A 1 509 ? 20.557 15.238 -26.589 1.00 90.62 509 LYS A C 1
ATOM 4061 O O . LYS A 1 509 ? 21.323 15.841 -27.341 1.00 90.62 509 LYS A O 1
ATOM 4066 N N . LEU A 1 510 ? 19.999 14.067 -26.909 1.00 87.44 510 LEU A N 1
ATOM 4067 C CA . LEU A 1 510 ? 20.296 13.340 -28.144 1.00 87.44 510 LEU A CA 1
ATOM 4068 C C . LEU A 1 510 ? 19.884 14.168 -29.359 1.00 87.44 510 LEU A C 1
ATOM 4070 O O . LEU A 1 510 ? 18.732 14.590 -29.450 1.00 87.44 510 LEU A O 1
ATOM 4074 N N . TYR A 1 511 ? 20.799 14.390 -30.300 1.00 77.25 511 TYR A N 1
ATOM 4075 C CA . TYR A 1 511 ? 20.538 15.237 -31.469 1.00 77.25 511 TYR A CA 1
ATOM 4076 C C . TYR A 1 511 ? 20.290 14.470 -32.774 1.00 77.25 511 TYR A C 1
ATOM 4078 O O . TYR A 1 511 ? 19.738 15.065 -33.696 1.00 77.25 511 TYR A O 1
ATOM 4086 N N . GLY A 1 512 ? 20.603 13.164 -32.834 1.00 62.22 512 GLY A N 1
ATOM 4087 C CA . GLY A 1 512 ? 20.267 12.274 -33.958 1.00 62.22 512 GLY A CA 1
ATOM 4088 C C . GLY A 1 512 ? 20.787 12.815 -35.291 1.00 62.22 512 GLY A C 1
ATOM 4089 O O . GLY A 1 512 ? 20.097 13.575 -35.965 1.00 62.22 512 GLY A O 1
ATOM 4090 N N . VAL A 1 513 ? 22.030 12.479 -35.634 1.00 52.31 513 VAL A N 1
ATOM 4091 C CA . VAL A 1 513 ? 22.858 13.177 -36.631 1.00 52.31 513 VAL A CA 1
ATOM 4092 C C . VAL A 1 513 ? 22.106 13.608 -37.902 1.00 52.31 513 VAL A C 1
ATOM 4094 O O . VAL A 1 513 ? 21.743 12.807 -38.757 1.00 52.31 513 VAL A O 1
ATOM 4097 N N . SER A 1 514 ? 21.971 14.928 -38.056 1.00 37.38 514 SER A N 1
ATOM 4098 C CA . SER A 1 514 ? 22.015 15.631 -39.342 1.00 37.38 514 SER A CA 1
ATOM 4099 C C . SER A 1 514 ? 22.468 17.079 -39.114 1.00 37.38 514 SER A C 1
ATOM 4101 O O . SER A 1 514 ? 21.742 18.032 -39.398 1.00 37.38 514 SER A O 1
ATOM 4103 N N . SER A 1 515 ? 23.683 17.280 -38.609 1.00 32.88 515 SER A N 1
ATOM 4104 C CA . SER A 1 515 ? 24.383 18.556 -38.780 1.00 32.88 515 SER A CA 1
ATOM 4105 C C . SER A 1 515 ? 25.885 18.337 -38.735 1.00 32.88 515 SER A C 1
ATOM 4107 O O . SER A 1 515 ? 26.408 17.801 -37.763 1.00 32.88 515 SER A O 1
ATOM 4109 N N . ARG A 1 516 ? 26.561 18.780 -39.797 1.00 35.75 516 ARG A N 1
ATOM 4110 C CA . ARG A 1 516 ? 28.013 18.957 -39.870 1.00 35.75 516 ARG A CA 1
ATOM 4111 C C . ARG A 1 516 ? 28.554 19.498 -38.541 1.00 35.75 516 ARG A C 1
ATOM 4113 O O . ARG A 1 516 ? 28.124 20.569 -38.122 1.00 35.75 516 ARG A O 1
ATOM 4120 N N . ILE A 1 517 ? 29.519 18.811 -37.937 1.00 34.91 517 ILE A N 1
ATOM 4121 C CA . ILE A 1 517 ? 30.390 19.413 -36.926 1.00 34.91 517 ILE A CA 1
ATOM 4122 C C . ILE A 1 517 ? 31.759 19.598 -37.576 1.00 34.91 517 ILE A C 1
ATOM 4124 O O . ILE A 1 517 ? 32.541 18.662 -37.732 1.00 34.91 517 ILE A O 1
ATOM 4128 N N . GLU A 1 518 ? 32.025 20.836 -37.989 1.00 33.59 518 GLU A N 1
ATOM 4129 C CA . GLU A 1 518 ? 33.387 21.347 -38.017 1.00 33.59 518 GLU A CA 1
ATOM 4130 C C . GLU A 1 518 ? 33.901 21.403 -36.569 1.00 33.59 518 GLU A C 1
ATOM 4132 O O . GLU A 1 518 ? 33.261 21.971 -35.689 1.00 33.59 518 GLU A O 1
ATOM 4137 N N . THR A 1 519 ? 35.091 20.834 -36.365 1.00 35.78 519 THR A N 1
ATOM 4138 C CA . THR A 1 519 ? 36.047 21.122 -35.281 1.00 35.78 519 THR A CA 1
ATOM 4139 C C . THR A 1 519 ? 35.651 20.800 -33.831 1.00 35.78 519 THR A C 1
ATOM 4141 O O . THR A 1 519 ? 34.953 21.564 -33.182 1.00 35.78 519 THR A O 1
ATOM 4144 N N . ALA A 1 520 ? 36.264 19.753 -33.268 1.00 27.42 520 ALA A N 1
ATOM 4145 C CA . ALA A 1 520 ? 37.072 19.836 -32.040 1.00 27.42 520 ALA A CA 1
ATOM 4146 C C . ALA A 1 520 ? 37.774 18.489 -31.783 1.00 27.42 520 ALA A C 1
ATOM 4148 O O . ALA A 1 520 ? 37.152 17.432 -31.809 1.00 27.42 520 ALA A O 1
ATOM 4149 N N . ALA A 1 521 ? 39.090 18.522 -31.567 1.00 27.89 521 ALA A N 1
ATOM 4150 C CA . ALA A 1 521 ? 39.892 17.347 -31.232 1.00 27.89 521 ALA A CA 1
ATOM 4151 C C . ALA A 1 521 ? 39.540 16.797 -29.830 1.00 27.89 521 ALA A C 1
ATOM 4153 O O . ALA A 1 521 ? 39.232 17.590 -28.937 1.00 27.89 521 ALA A O 1
ATOM 4154 N N . PRO A 1 522 ? 39.635 15.474 -29.591 1.00 33.09 522 PRO A N 1
ATOM 4155 C CA . PRO A 1 522 ? 39.381 14.900 -28.274 1.00 33.09 522 PRO A CA 1
ATOM 4156 C C . PRO A 1 522 ? 40.515 15.243 -27.288 1.00 33.09 522 PRO A C 1
ATOM 4158 O O . PRO A 1 522 ? 41.684 15.311 -27.693 1.00 33.09 522 PRO A O 1
ATOM 4161 N N . PRO A 1 523 ? 40.221 15.414 -25.985 1.00 30.27 523 PRO A N 1
ATOM 4162 C CA . PRO A 1 523 ? 41.251 15.597 -24.976 1.00 30.27 523 PRO A CA 1
ATOM 4163 C C . PRO A 1 523 ? 42.053 14.298 -24.825 1.00 30.27 523 PRO A C 1
ATOM 4165 O O . PRO A 1 523 ? 41.544 13.250 -24.428 1.00 30.27 523 PRO A O 1
ATOM 4168 N N . ARG A 1 524 ? 43.346 14.369 -25.152 1.00 34.75 524 ARG A N 1
ATOM 4169 C CA . ARG A 1 524 ? 44.331 13.342 -24.797 1.00 34.75 524 ARG A CA 1
ATOM 4170 C C . ARG A 1 524 ? 44.432 13.275 -23.275 1.00 34.75 524 ARG A C 1
ATOM 4172 O O . ARG A 1 524 ? 44.964 14.206 -22.688 1.00 34.75 524 ARG A O 1
ATOM 4179 N N . ASN A 1 525 ? 43.921 12.195 -22.681 1.00 30.94 525 ASN A N 1
ATOM 4180 C CA . ASN A 1 525 ? 44.407 11.487 -21.482 1.00 30.94 525 ASN A CA 1
ATOM 4181 C C . ASN A 1 525 ? 43.333 10.439 -21.119 1.00 30.94 525 ASN A C 1
ATOM 4183 O O . ASN A 1 525 ? 42.267 10.789 -20.634 1.00 30.94 525 ASN A O 1
ATOM 4187 N N . SER A 1 526 ? 43.508 9.142 -21.395 1.00 28.78 526 SER A N 1
ATOM 4188 C CA . SER A 1 526 ? 44.152 8.227 -20.442 1.00 28.78 526 SER A CA 1
ATOM 4189 C C . SER A 1 526 ? 44.547 6.889 -21.101 1.00 28.78 526 SER A C 1
ATOM 4191 O O . SER A 1 526 ? 43.718 6.158 -21.622 1.00 28.78 526 SER A O 1
ATOM 4193 N N . ARG A 1 527 ? 45.859 6.624 -21.078 1.00 32.47 527 ARG A N 1
ATOM 4194 C CA . ARG A 1 527 ? 46.611 5.347 -21.088 1.00 32.47 527 ARG A CA 1
ATOM 4195 C C . ARG A 1 527 ? 46.031 4.102 -21.810 1.00 32.47 527 ARG A C 1
ATOM 4197 O O . ARG A 1 527 ? 45.331 3.293 -21.225 1.00 32.47 527 ARG A O 1
ATOM 4204 N N . ARG A 1 528 ? 46.553 3.902 -23.033 1.00 28.17 528 ARG A N 1
ATOM 4205 C CA . ARG A 1 528 ? 47.035 2.647 -23.669 1.00 28.17 528 ARG A CA 1
ATOM 4206 C C . ARG A 1 528 ? 46.253 1.342 -23.406 1.00 28.17 528 ARG A C 1
ATOM 4208 O O . ARG A 1 528 ? 46.556 0.630 -22.457 1.00 28.17 528 ARG A O 1
ATOM 4215 N N . PHE A 1 529 ? 45.494 0.908 -24.414 1.00 29.25 529 PHE A N 1
ATOM 4216 C CA . PHE A 1 529 ? 45.539 -0.486 -24.871 1.00 29.25 529 PHE A CA 1
ATOM 4217 C C . PHE A 1 529 ? 46.038 -0.523 -26.317 1.00 29.25 529 PHE A C 1
ATOM 4219 O O . PHE A 1 529 ? 45.491 0.115 -27.214 1.00 29.25 529 PHE A O 1
ATOM 4226 N N . THR A 1 530 ? 47.156 -1.211 -26.508 1.00 24.06 530 THR A N 1
ATOM 4227 C CA . THR A 1 530 ? 47.875 -1.349 -27.771 1.00 24.06 530 THR A CA 1
ATOM 4228 C C . THR A 1 530 ? 47.131 -2.342 -28.664 1.00 24.06 530 THR A C 1
ATOM 4230 O O . THR A 1 530 ? 47.234 -3.545 -28.451 1.00 24.06 530 THR A O 1
ATOM 4233 N N . ILE A 1 531 ? 46.408 -1.862 -29.677 1.00 28.88 531 ILE A N 1
ATOM 4234 C CA . ILE A 1 531 ? 46.057 -2.683 -30.842 1.00 28.88 531 ILE A CA 1
ATOM 4235 C C . ILE A 1 531 ? 47.040 -2.305 -31.949 1.00 28.88 531 ILE A C 1
ATOM 4237 O O . ILE A 1 531 ? 47.009 -1.208 -32.503 1.00 28.88 531 ILE A O 1
ATOM 4241 N N . THR A 1 532 ? 47.978 -3.202 -32.225 1.00 27.55 532 THR A N 1
ATOM 4242 C CA . THR A 1 532 ? 48.924 -3.109 -33.335 1.00 27.55 532 THR A CA 1
ATOM 4243 C C . THR A 1 532 ? 48.212 -3.378 -34.663 1.00 27.55 532 THR A C 1
ATOM 4245 O O . THR A 1 532 ? 47.990 -4.533 -35.013 1.00 27.55 532 THR A O 1
ATOM 4248 N N . ARG A 1 533 ? 47.905 -2.320 -35.429 1.00 28.00 533 ARG A N 1
ATOM 4249 C CA . ARG A 1 533 ? 48.071 -2.247 -36.901 1.00 28.00 533 ARG A CA 1
ATOM 4250 C C . ARG A 1 533 ? 47.633 -0.885 -37.458 1.00 28.00 533 ARG A C 1
ATOM 4252 O O . ARG A 1 533 ? 46.537 -0.416 -37.192 1.00 28.00 533 ARG A O 1
ATOM 4259 N N . SER A 1 534 ? 48.480 -0.319 -38.310 1.00 25.30 534 SER A N 1
ATOM 4260 C CA . SER A 1 534 ? 48.205 0.742 -39.296 1.00 25.30 534 SER A CA 1
ATOM 4261 C C . SER A 1 534 ? 49.059 0.424 -40.545 1.00 25.30 534 SER A C 1
ATOM 4263 O O . SER A 1 534 ? 50.039 -0.308 -40.368 1.00 25.30 534 SER A O 1
ATOM 4265 N N . PRO A 1 535 ? 48.785 0.920 -41.777 1.00 41.59 535 PRO A N 1
ATOM 4266 C CA . PRO A 1 535 ? 47.955 2.082 -42.109 1.00 41.59 535 PRO A CA 1
ATOM 4267 C C . PRO A 1 535 ? 46.989 1.898 -43.306 1.00 41.59 535 PRO A C 1
ATOM 4269 O O . PRO A 1 535 ? 47.306 1.269 -44.311 1.00 41.59 535 PRO A O 1
ATOM 4272 N N . THR A 1 536 ? 45.821 2.524 -43.227 1.00 26.64 536 THR A N 1
ATOM 4273 C CA . THR A 1 536 ? 45.126 3.197 -44.342 1.00 26.64 536 THR A CA 1
ATOM 4274 C C . THR A 1 536 ? 44.060 4.065 -43.686 1.00 26.64 536 THR A C 1
ATOM 4276 O O . THR A 1 536 ? 43.220 3.577 -42.936 1.00 26.64 536 THR A O 1
ATOM 4279 N N . GLU A 1 537 ? 44.188 5.376 -43.857 1.00 35.16 537 GLU A N 1
ATOM 4280 C CA . GLU A 1 537 ? 43.264 6.369 -43.320 1.00 35.16 537 GLU A CA 1
ATOM 4281 C C . GLU A 1 537 ? 41.948 6.325 -44.106 1.00 35.16 537 GLU A C 1
ATOM 4283 O O . GLU A 1 537 ? 41.733 7.111 -45.022 1.00 35.16 537 GLU A O 1
ATOM 4288 N N . GLU A 1 538 ? 41.043 5.426 -43.731 1.00 27.47 538 GLU A N 1
ATOM 4289 C CA . GLU A 1 538 ? 39.615 5.694 -43.873 1.00 27.47 538 GLU A CA 1
ATOM 4290 C C . GLU A 1 538 ? 39.141 6.266 -42.540 1.00 27.47 538 GLU A C 1
ATOM 4292 O O . GLU A 1 538 ? 39.054 5.577 -41.522 1.00 27.47 538 GLU A O 1
ATOM 4297 N N . ARG A 1 539 ? 38.893 7.579 -42.529 1.00 29.52 539 ARG A N 1
ATOM 4298 C CA . ARG A 1 539 ? 38.091 8.221 -41.489 1.00 29.52 539 ARG A CA 1
ATOM 4299 C C . ARG A 1 539 ? 36.724 7.545 -41.511 1.00 29.52 539 ARG A C 1
ATOM 4301 O O . ARG A 1 539 ? 35.897 7.881 -42.350 1.00 29.52 539 ARG A O 1
ATOM 4308 N N . VAL A 1 540 ? 36.517 6.577 -40.624 1.00 33.91 540 VAL A N 1
ATOM 4309 C CA . VAL A 1 540 ? 35.206 5.977 -40.393 1.00 33.91 540 VAL A CA 1
ATOM 4310 C C . VAL A 1 540 ? 34.310 7.100 -39.888 1.00 33.91 540 VAL A C 1
ATOM 4312 O O . VAL A 1 540 ? 34.486 7.589 -38.772 1.00 33.91 540 VAL A O 1
ATOM 4315 N N . GLU A 1 541 ? 33.405 7.562 -40.746 1.00 33.78 541 GLU A N 1
ATOM 4316 C CA . GLU A 1 541 ? 32.226 8.313 -40.340 1.00 33.78 541 GLU A CA 1
ATOM 4317 C C . GLU A 1 541 ? 31.494 7.418 -39.334 1.00 33.78 541 GLU A C 1
ATOM 4319 O O . GLU A 1 541 ? 30.887 6.415 -39.701 1.00 33.78 541 GLU A O 1
ATOM 4324 N N . ILE A 1 542 ? 31.673 7.683 -38.038 1.00 43.44 542 ILE A N 1
ATOM 4325 C CA . ILE A 1 542 ? 30.940 6.972 -36.993 1.00 43.44 542 ILE A CA 1
ATOM 4326 C C . ILE A 1 542 ? 29.520 7.520 -37.078 1.00 43.44 542 ILE A C 1
ATOM 4328 O O . ILE A 1 542 ? 29.203 8.549 -36.490 1.00 43.44 542 ILE A O 1
ATOM 4332 N N . GLU A 1 543 ? 28.693 6.889 -37.904 1.00 50.25 543 GLU A N 1
ATOM 4333 C CA . GLU A 1 543 ? 27.260 7.127 -37.893 1.00 50.25 543 GLU A CA 1
ATOM 4334 C C . GLU A 1 543 ? 26.746 6.698 -36.510 1.00 50.25 543 GLU A C 1
ATOM 4336 O O . GLU A 1 543 ? 26.876 5.531 -36.126 1.00 50.25 543 GLU A O 1
ATOM 4341 N N . ASP A 1 544 ? 26.209 7.648 -35.736 1.00 56.25 544 ASP A N 1
ATOM 4342 C CA . ASP A 1 544 ? 25.549 7.410 -34.446 1.00 56.25 544 ASP A CA 1
ATOM 4343 C C . ASP A 1 544 ? 24.216 6.667 -34.668 1.00 56.25 544 ASP A C 1
ATOM 4345 O O . ASP A 1 544 ? 23.118 7.196 -34.471 1.00 56.25 544 ASP A O 1
ATOM 4349 N N . GLU A 1 545 ? 24.305 5.433 -35.156 1.00 68.56 545 GLU A N 1
ATOM 4350 C CA . GLU A 1 545 ? 23.174 4.554 -35.401 1.00 68.56 545 GLU A CA 1
ATOM 4351 C C . GLU A 1 545 ? 22.908 3.643 -34.202 1.00 68.56 545 GLU A C 1
ATOM 4353 O O . GLU A 1 545 ? 23.819 3.099 -33.572 1.00 68.56 545 GLU A O 1
ATOM 4358 N N . PHE A 1 546 ? 21.624 3.427 -33.911 1.00 82.81 546 PHE A N 1
ATOM 4359 C CA . PHE A 1 546 ? 21.210 2.451 -32.918 1.00 82.81 546 PHE A CA 1
ATOM 4360 C C . PHE A 1 546 ? 21.648 1.032 -33.353 1.00 82.81 546 PHE A C 1
ATOM 4362 O O . PHE A 1 546 ? 21.493 0.677 -34.528 1.00 82.81 546 PHE A O 1
ATOM 4369 N N . PRO A 1 547 ? 22.139 0.180 -32.431 1.00 83.56 547 PRO A N 1
ATOM 4370 C CA . PRO A 1 547 ? 22.606 -1.182 -32.717 1.00 83.56 547 PRO A CA 1
ATOM 4371 C C . PRO A 1 547 ? 21.445 -2.163 -32.967 1.00 83.56 547 PRO A C 1
ATOM 4373 O O . PRO A 1 547 ? 21.212 -3.117 -32.223 1.00 83.56 547 PRO A O 1
ATOM 4376 N N . HIS A 1 548 ? 20.702 -1.940 -34.050 1.00 82.62 548 HIS A N 1
ATOM 4377 C CA . HIS A 1 548 ? 19.580 -2.782 -34.468 1.00 82.62 548 HIS A CA 1
ATOM 4378 C C . HIS A 1 548 ? 19.990 -4.236 -34.751 1.00 82.62 548 HIS A C 1
ATOM 4380 O O . HIS A 1 548 ? 19.196 -5.144 -34.526 1.00 82.62 548 HIS A O 1
ATOM 4386 N N . GLU A 1 549 ? 21.240 -4.481 -35.150 1.00 84.31 549 GLU A N 1
ATOM 4387 C CA . GLU A 1 549 ? 21.794 -5.832 -35.318 1.00 84.31 549 GLU A CA 1
ATOM 4388 C C . GLU A 1 549 ? 21.887 -6.613 -33.992 1.00 84.31 549 GLU A C 1
ATOM 4390 O O . GLU A 1 549 ? 21.836 -7.841 -34.001 1.00 84.31 549 GLU A O 1
ATOM 4395 N N . VAL A 1 550 ? 22.014 -5.920 -32.851 1.00 85.88 550 VAL A N 1
ATOM 4396 C CA . VAL A 1 550 ? 22.265 -6.540 -31.537 1.00 85.88 550 VAL A CA 1
ATOM 4397 C C . VAL A 1 550 ? 20.964 -6.841 -30.802 1.00 85.88 550 VAL A C 1
ATOM 4399 O O . VAL A 1 550 ? 20.735 -7.977 -30.395 1.00 85.88 550 VAL A O 1
ATOM 4402 N N . PHE A 1 551 ? 20.112 -5.830 -30.631 1.00 86.56 551 PHE A N 1
ATOM 4403 C CA . PHE A 1 551 ? 18.860 -5.944 -29.870 1.00 86.56 551 PHE A CA 1
ATOM 4404 C C . PHE A 1 551 ? 17.626 -5.562 -30.685 1.00 86.56 551 PHE A C 1
ATOM 4406 O O . PHE A 1 551 ? 16.530 -5.435 -30.146 1.00 86.56 551 PHE A O 1
ATOM 4413 N N . GLY A 1 552 ? 17.749 -5.391 -32.001 1.00 84.69 552 GLY A N 1
ATOM 4414 C CA . GLY A 1 552 ? 16.607 -4.974 -32.807 1.00 84.69 552 GLY A CA 1
ATOM 4415 C C . GLY A 1 552 ? 15.520 -6.018 -33.002 1.00 84.69 552 GLY A C 1
ATOM 4416 O O . GLY A 1 552 ? 14.382 -5.659 -33.302 1.00 84.69 552 GLY A O 1
ATOM 4417 N N . ALA A 1 553 ? 15.857 -7.288 -32.780 1.00 87.75 553 ALA A N 1
ATOM 4418 C CA . ALA A 1 553 ? 14.897 -8.382 -32.746 1.00 87.75 553 ALA A CA 1
ATOM 4419 C C . ALA A 1 553 ? 14.231 -8.564 -31.367 1.00 87.75 553 ALA A C 1
ATOM 4421 O O . ALA A 1 553 ? 13.277 -9.332 -31.261 1.00 87.75 553 ALA A O 1
ATOM 4422 N N . THR A 1 554 ? 14.712 -7.899 -30.311 1.00 92.31 554 THR A N 1
ATOM 4423 C CA . THR A 1 554 ? 14.209 -8.070 -28.934 1.00 92.31 554 THR A CA 1
ATOM 4424 C C . THR A 1 554 ? 13.604 -6.807 -28.338 1.00 92.31 554 THR A C 1
ATOM 4426 O O . THR A 1 554 ? 12.801 -6.912 -27.416 1.00 92.31 554 THR A O 1
ATOM 4429 N N . LEU A 1 555 ? 13.988 -5.627 -28.833 1.00 93.50 555 LEU A N 1
ATOM 4430 C CA . LEU A 1 555 ? 13.539 -4.345 -28.307 1.00 93.50 555 LEU A CA 1
ATOM 4431 C C . LEU A 1 555 ? 12.073 -4.102 -28.672 1.00 93.50 555 LEU A C 1
ATOM 4433 O O . LEU A 1 555 ? 11.742 -3.920 -29.839 1.00 93.50 555 LEU A O 1
ATOM 4437 N N . GLU A 1 556 ? 11.221 -4.072 -27.653 1.00 93.88 556 GLU A N 1
ATOM 4438 C CA . GLU A 1 556 ? 9.771 -3.884 -27.741 1.00 93.88 556 GLU A CA 1
ATOM 4439 C C . GLU A 1 556 ? 9.373 -2.423 -27.528 1.00 93.88 556 GLU A C 1
ATOM 4441 O O . GLU A 1 556 ? 8.419 -1.947 -28.134 1.00 93.88 556 GLU A O 1
ATOM 4446 N N . SER A 1 557 ? 10.105 -1.689 -26.688 1.00 94.62 557 SER A N 1
ATOM 4447 C CA . SER A 1 557 ? 9.796 -0.292 -26.371 1.00 94.62 557 SER A CA 1
ATOM 4448 C C . SER A 1 557 ? 11.043 0.581 -26.425 1.00 94.62 557 SER A C 1
ATOM 4450 O O . SER A 1 557 ? 12.070 0.263 -25.814 1.00 94.62 557 SER A O 1
ATOM 4452 N N . LEU A 1 558 ? 10.935 1.689 -27.154 1.00 94.75 558 LEU A N 1
ATOM 4453 C CA . LEU A 1 558 ? 11.970 2.704 -27.281 1.00 94.75 558 LEU A CA 1
ATOM 4454 C C . LEU A 1 558 ? 11.360 4.086 -27.058 1.00 94.75 558 LEU A C 1
ATOM 4456 O O . LEU A 1 558 ? 10.569 4.566 -27.873 1.00 94.75 558 LEU A O 1
ATOM 4460 N N . ASP A 1 559 ? 11.772 4.746 -25.979 1.00 92.81 559 ASP A N 1
ATOM 4461 C CA . ASP A 1 559 ? 11.376 6.125 -25.707 1.00 92.81 559 ASP A CA 1
ATOM 4462 C C . ASP A 1 559 ? 12.538 7.082 -25.987 1.00 92.81 559 ASP A C 1
ATOM 4464 O O . ASP A 1 559 ? 13.598 7.005 -25.367 1.00 92.81 559 ASP A O 1
ATOM 4468 N N . LEU A 1 560 ? 12.335 7.975 -26.952 1.00 93.00 560 LEU A N 1
ATOM 4469 C CA . LEU A 1 560 ? 13.253 9.039 -27.358 1.00 93.00 560 LEU A CA 1
ATOM 4470 C C . LEU A 1 560 ? 12.599 10.417 -27.213 1.00 93.00 560 LEU A C 1
ATOM 4472 O O . LEU A 1 560 ? 13.035 11.385 -27.846 1.00 93.00 560 LEU A O 1
ATOM 4476 N N . SER A 1 561 ? 11.524 10.522 -26.436 1.00 91.06 561 SER A N 1
ATOM 4477 C CA . SER A 1 561 ? 10.790 11.769 -26.277 1.00 91.06 561 SER A CA 1
ATOM 4478 C C . SER A 1 561 ? 11.620 12.853 -25.586 1.00 91.06 561 SER A C 1
ATOM 4480 O O . SER A 1 561 ? 12.614 12.572 -24.924 1.00 91.06 561 SER A O 1
ATOM 4482 N N . ASP A 1 562 ? 11.256 14.114 -25.817 1.00 92.75 562 ASP A N 1
ATOM 4483 C CA . ASP A 1 562 ? 11.896 15.298 -25.222 1.00 92.75 562 ASP A CA 1
ATOM 4484 C C . ASP A 1 562 ? 13.433 15.295 -25.363 1.00 92.75 562 ASP A C 1
ATOM 4486 O O . ASP A 1 562 ? 14.195 15.470 -24.414 1.00 92.75 562 ASP A O 1
ATOM 4490 N N . ASN A 1 563 ? 13.893 15.034 -26.586 1.00 91.00 563 ASN A N 1
ATOM 4491 C CA . ASN A 1 563 ? 15.292 15.117 -26.990 1.00 91.00 563 ASN A CA 1
ATOM 4492 C C . ASN A 1 563 ? 15.485 16.254 -28.015 1.00 91.00 563 ASN A C 1
ATOM 4494 O O . ASN A 1 563 ? 14.602 17.083 -28.265 1.00 91.00 563 ASN A O 1
ATOM 4498 N N . LYS A 1 564 ? 16.673 16.325 -28.620 1.00 88.19 564 LYS A N 1
ATOM 4499 C CA . LYS A 1 564 ? 17.035 17.303 -29.656 1.00 88.19 564 LYS A CA 1
ATOM 4500 C C . LYS A 1 564 ? 17.069 16.683 -31.057 1.00 88.19 564 LYS A C 1
ATOM 4502 O O . LYS A 1 564 ? 17.774 17.196 -31.919 1.00 88.19 564 LYS A O 1
ATOM 4507 N N . LEU A 1 565 ? 16.332 15.597 -31.305 1.00 86.44 565 LEU A N 1
ATOM 4508 C CA . LEU A 1 565 ? 16.403 14.879 -32.579 1.00 86.44 565 LEU A CA 1
ATOM 4509 C C . LEU A 1 565 ? 15.926 15.766 -33.737 1.00 86.44 565 LEU A C 1
ATOM 4511 O O . LEU A 1 565 ? 14.782 16.229 -33.750 1.00 86.44 565 LEU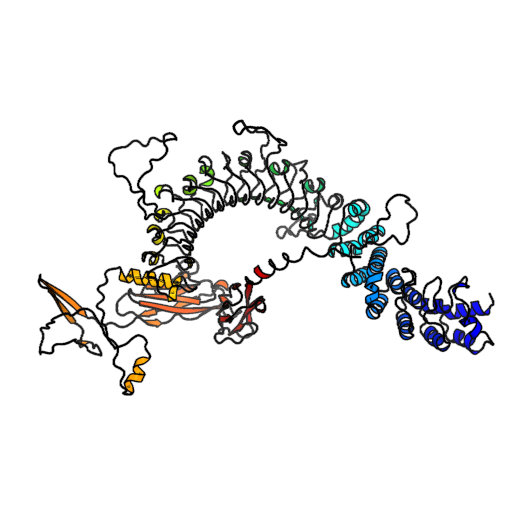 A O 1
ATOM 4515 N N . ALA A 1 566 ? 16.792 15.979 -34.731 1.00 84.75 566 ALA A N 1
ATOM 4516 C CA . ALA A 1 566 ? 16.437 16.675 -35.972 1.00 84.75 566 ALA A CA 1
ATOM 4517 C C . ALA A 1 566 ? 15.839 15.723 -37.025 1.00 84.75 566 ALA A C 1
ATOM 4519 O O . ALA A 1 566 ? 14.970 16.114 -37.812 1.00 84.75 566 ALA A O 1
ATOM 4520 N N . ALA A 1 567 ? 16.280 14.465 -37.013 1.00 84.25 567 ALA A N 1
ATOM 4521 C CA . ALA A 1 567 ? 15.785 13.378 -37.845 1.00 84.25 567 ALA A CA 1
ATOM 4522 C C . ALA A 1 567 ? 15.657 12.092 -37.012 1.00 84.25 567 ALA A C 1
ATOM 4524 O O . ALA A 1 567 ? 16.326 11.931 -35.993 1.00 84.25 567 ALA A O 1
ATOM 4525 N N . VAL A 1 568 ? 14.789 11.174 -37.445 1.00 83.94 568 VAL A N 1
ATOM 4526 C CA . VAL A 1 568 ? 14.732 9.823 -36.868 1.00 83.94 568 VAL A CA 1
ATOM 4527 C C . VAL A 1 568 ? 15.857 8.990 -37.495 1.00 83.94 568 VAL A C 1
ATOM 4529 O O . VAL A 1 568 ? 15.894 8.922 -38.726 1.00 83.94 568 VAL A O 1
ATOM 4532 N N . PRO A 1 569 ? 16.744 8.351 -36.707 1.00 82.38 569 PRO A N 1
ATOM 4533 C CA . PRO A 1 569 ? 17.817 7.518 -37.250 1.00 82.38 569 PRO A CA 1
ATOM 4534 C C . PRO A 1 569 ? 17.291 6.354 -38.105 1.00 82.38 569 PRO A C 1
ATOM 4536 O O . PRO A 1 569 ? 16.299 5.708 -37.754 1.00 82.38 569 PRO A O 1
ATOM 4539 N N . SER A 1 570 ? 17.977 6.052 -39.210 1.00 81.56 570 SER A N 1
ATOM 4540 C CA . SER A 1 570 ? 17.655 4.954 -40.141 1.00 81.56 570 SER A CA 1
ATOM 4541 C C . SER A 1 570 ? 17.580 3.601 -39.441 1.00 81.56 570 SER A C 1
ATOM 4543 O O . SER A 1 570 ? 16.648 2.834 -39.676 1.00 81.56 570 SER A O 1
ATOM 4545 N N . SER A 1 571 ? 18.522 3.341 -38.539 1.00 83.56 571 SER A N 1
ATOM 4546 C CA . SER A 1 571 ? 18.584 2.149 -37.685 1.00 83.56 571 SER A CA 1
ATOM 4547 C C . SER A 1 571 ? 17.331 1.926 -36.832 1.00 83.56 571 SER A C 1
ATOM 4549 O O . SER A 1 571 ? 16.883 0.789 -36.701 1.00 83.56 571 SER A O 1
ATOM 4551 N N . VAL A 1 572 ? 16.695 2.990 -36.320 1.00 86.31 572 VAL A N 1
ATOM 4552 C CA . VAL A 1 572 ? 15.444 2.869 -35.544 1.00 86.31 572 VAL A CA 1
ATOM 4553 C C . VAL A 1 572 ? 14.321 2.287 -36.398 1.00 86.31 572 VAL A C 1
ATOM 4555 O O . VAL A 1 572 ? 13.481 1.547 -35.900 1.00 86.31 572 VAL A O 1
ATOM 4558 N N . CYS A 1 573 ? 14.328 2.556 -37.705 1.00 84.56 573 CYS A N 1
ATOM 4559 C CA . CYS A 1 573 ? 13.341 2.023 -38.643 1.00 84.56 573 CYS A CA 1
ATOM 4560 C C . CYS A 1 573 ? 13.550 0.530 -38.963 1.00 84.56 573 CYS A C 1
ATOM 4562 O O . CYS A 1 573 ? 12.762 -0.038 -39.718 1.00 84.56 573 CYS A O 1
ATOM 4564 N N . GLN A 1 574 ? 14.608 -0.100 -38.444 1.00 85.62 574 GLN A N 1
ATOM 4565 C CA . GLN A 1 574 ? 14.961 -1.499 -38.712 1.00 85.62 574 GLN A CA 1
ATOM 4566 C C . GLN A 1 574 ? 14.657 -2.435 -37.535 1.00 85.62 574 GLN A C 1
ATOM 4568 O O . GLN A 1 574 ? 14.865 -3.642 -37.642 1.00 85.62 574 GLN A O 1
ATOM 4573 N N . PHE A 1 575 ? 14.139 -1.908 -36.425 1.00 87.62 575 PHE A N 1
ATOM 4574 C CA . PHE A 1 575 ? 13.742 -2.712 -35.276 1.00 87.62 575 PHE A CA 1
ATOM 4575 C C . PHE A 1 575 ? 12.495 -3.552 -35.585 1.00 87.62 575 PHE A C 1
ATOM 4577 O O . PHE A 1 575 ? 11.398 -3.028 -35.768 1.00 87.62 575 PHE A O 1
ATOM 4584 N N . THR A 1 576 ? 12.655 -4.871 -35.669 1.00 86.00 576 THR A N 1
ATOM 4585 C CA . THR A 1 576 ? 11.600 -5.779 -36.144 1.00 86.00 576 THR A CA 1
ATOM 4586 C C . THR A 1 576 ? 10.564 -6.115 -35.080 1.00 86.00 576 THR A C 1
ATOM 4588 O O . THR A 1 576 ? 9.430 -6.420 -35.438 1.00 86.00 576 THR A O 1
ATOM 4591 N N . SER A 1 577 ? 10.928 -6.010 -33.802 1.00 88.75 577 SER A N 1
ATOM 4592 C CA . SER A 1 577 ? 10.059 -6.350 -32.667 1.00 88.75 577 SER A CA 1
ATOM 4593 C C . SER A 1 577 ? 9.570 -5.128 -31.887 1.00 88.75 577 SER A C 1
ATOM 4595 O O . SER A 1 577 ? 8.957 -5.285 -30.837 1.00 88.75 577 SER A O 1
ATOM 4597 N N . LEU A 1 578 ? 9.824 -3.913 -32.391 1.00 88.75 578 LEU A N 1
ATOM 4598 C CA . LEU A 1 578 ? 9.444 -2.673 -31.719 1.00 88.75 578 LEU A CA 1
ATOM 4599 C C . LEU A 1 578 ? 7.930 -2.467 -31.785 1.00 88.75 578 LEU A C 1
ATOM 4601 O O . LEU A 1 578 ? 7.370 -2.273 -32.864 1.00 88.75 578 LEU A O 1
ATOM 4605 N N . GLU A 1 579 ? 7.290 -2.481 -30.624 1.00 88.56 579 GLU A N 1
ATOM 4606 C CA . GLU A 1 579 ? 5.851 -2.332 -30.414 1.00 88.56 579 GLU A CA 1
ATOM 4607 C C . GLU A 1 579 ? 5.469 -0.875 -30.105 1.00 88.56 579 GLU A C 1
ATOM 4609 O O . GLU A 1 579 ? 4.484 -0.351 -30.644 1.00 88.56 579 GLU A O 1
ATOM 4614 N N . ASP A 1 580 ? 6.291 -0.210 -29.287 1.00 87.06 580 ASP A N 1
ATOM 4615 C CA . ASP A 1 580 ? 6.097 1.160 -28.814 1.00 87.06 580 ASP A CA 1
ATOM 4616 C C . ASP A 1 580 ? 7.318 2.036 -29.117 1.00 87.06 580 ASP A C 1
ATOM 4618 O O . ASP A 1 580 ? 8.435 1.762 -28.671 1.00 87.06 580 ASP A O 1
ATOM 4622 N N . LEU A 1 581 ? 7.096 3.103 -29.882 1.00 90.75 581 LEU A N 1
ATOM 4623 C CA . LEU A 1 581 ? 8.101 4.110 -30.200 1.00 90.75 581 LEU A CA 1
ATOM 4624 C C . LEU A 1 581 ? 7.582 5.492 -29.810 1.00 90.75 581 LEU A C 1
ATOM 4626 O O . LEU A 1 581 ? 6.636 6.001 -30.410 1.00 90.75 581 LEU A O 1
ATOM 4630 N N . ASN A 1 582 ? 8.246 6.158 -28.874 1.00 88.12 582 ASN A N 1
ATOM 4631 C CA . ASN A 1 582 ? 7.889 7.518 -28.489 1.00 88.12 582 ASN A CA 1
ATOM 4632 C C . ASN A 1 582 ? 8.925 8.524 -29.009 1.00 88.12 582 ASN A C 1
ATOM 4634 O O . ASN A 1 582 ? 10.087 8.504 -28.618 1.00 88.12 582 ASN A O 1
ATOM 4638 N N . LEU A 1 583 ? 8.500 9.416 -29.906 1.00 89.69 583 LEU A N 1
ATOM 4639 C CA . LEU A 1 583 ? 9.314 10.498 -30.477 1.00 89.69 583 LEU A CA 1
ATOM 4640 C C . LEU A 1 583 ? 8.816 11.881 -30.043 1.00 89.69 583 LEU A C 1
ATOM 4642 O O . LEU A 1 583 ? 9.278 12.892 -30.577 1.00 89.69 583 LEU A O 1
ATOM 4646 N N . SER A 1 584 ? 7.858 11.940 -29.119 1.00 88.69 584 SER A N 1
ATOM 4647 C CA . SER A 1 584 ? 7.177 13.173 -28.725 1.00 88.69 584 SER A CA 1
ATOM 4648 C C . SER A 1 584 ? 8.156 14.248 -28.243 1.00 88.69 584 SER A C 1
ATOM 4650 O O . SER A 1 584 ? 9.266 13.960 -27.817 1.00 88.69 584 SER A O 1
ATOM 4652 N N . TRP A 1 585 ? 7.766 15.515 -28.322 1.00 88.00 585 TRP A N 1
ATOM 4653 C CA . TRP A 1 585 ? 8.512 16.666 -27.801 1.00 88.00 585 TRP A CA 1
ATOM 4654 C C . TRP A 1 585 ? 9.908 16.911 -28.411 1.00 88.00 585 TRP A C 1
ATOM 4656 O O . TRP A 1 585 ? 10.587 17.857 -28.022 1.00 88.00 585 TRP A O 1
ATOM 4666 N N . ASN A 1 586 ? 10.295 16.190 -29.470 1.00 84.88 586 ASN A N 1
ATOM 4667 C CA . ASN A 1 586 ? 11.464 16.513 -30.297 1.00 84.88 586 ASN A CA 1
ATOM 4668 C C . ASN A 1 586 ? 11.176 17.696 -31.236 1.00 84.88 586 ASN A C 1
ATOM 4670 O O . ASN A 1 586 ? 10.890 17.534 -32.422 1.00 84.88 586 ASN A O 1
ATOM 4674 N N . ARG A 1 587 ? 11.257 18.929 -30.727 1.00 84.75 587 ARG A N 1
ATOM 4675 C CA . ARG A 1 587 ? 10.848 20.144 -31.470 1.00 84.75 587 ARG A CA 1
ATOM 4676 C C . ARG A 1 587 ? 11.590 20.373 -32.794 1.00 84.75 587 ARG A C 1
ATOM 4678 O O . ARG A 1 587 ? 11.072 21.071 -33.668 1.00 84.75 587 ARG A O 1
ATOM 4685 N N . GLN A 1 588 ? 12.798 19.828 -32.938 1.00 84.44 588 GLN A N 1
ATOM 4686 C CA . GLN A 1 588 ? 13.601 19.937 -34.161 1.00 84.44 588 GLN A CA 1
ATOM 4687 C C . GLN A 1 588 ? 13.166 18.945 -35.252 1.00 84.44 588 GLN A C 1
ATOM 4689 O O . GLN A 1 588 ? 13.448 19.179 -36.430 1.00 84.44 588 GLN A O 1
ATOM 4694 N N . LEU A 1 589 ? 12.415 17.899 -34.894 1.00 85.38 589 LEU A N 1
ATOM 4695 C CA . LEU A 1 589 ? 11.946 16.871 -35.812 1.00 85.38 589 LEU A CA 1
ATOM 4696 C C . LEU A 1 589 ? 10.776 17.395 -36.656 1.00 85.38 589 LEU A C 1
ATOM 4698 O O . LEU A 1 589 ? 9.625 17.464 -36.221 1.00 85.38 589 LEU A O 1
ATOM 4702 N N . ARG A 1 590 ? 11.076 17.782 -37.902 1.00 82.69 590 ARG A N 1
ATOM 4703 C CA . ARG A 1 590 ? 10.100 18.390 -38.832 1.00 82.69 590 ARG A CA 1
ATOM 4704 C C . ARG A 1 590 ? 9.453 17.405 -39.796 1.00 82.69 590 ARG A C 1
ATOM 4706 O O . ARG A 1 590 ? 8.431 17.733 -40.404 1.00 82.69 590 ARG A O 1
ATOM 4713 N N . THR A 1 591 ? 10.041 16.232 -39.991 1.00 82.56 591 THR A N 1
ATOM 4714 C CA . THR A 1 591 ? 9.571 15.224 -40.950 1.00 82.56 591 THR A CA 1
ATOM 4715 C C . THR A 1 591 ? 9.821 13.827 -40.414 1.00 82.56 591 THR A C 1
ATOM 4717 O O . THR A 1 591 ? 10.851 13.586 -39.797 1.00 82.56 591 THR A O 1
ATOM 4720 N N . LEU A 1 592 ? 8.911 12.900 -40.710 1.00 83.88 592 LEU A N 1
ATOM 4721 C CA . LEU A 1 592 ? 9.089 11.479 -40.418 1.00 83.88 592 LEU A CA 1
ATOM 4722 C C . LEU A 1 592 ? 9.536 10.725 -41.684 1.00 83.88 592 LEU A C 1
ATOM 4724 O O . LEU A 1 592 ? 8.915 10.932 -42.742 1.00 83.88 592 LEU A O 1
ATOM 4728 N N . PRO A 1 593 ? 10.568 9.862 -41.603 1.00 83.75 593 PRO A N 1
ATOM 4729 C CA . PRO A 1 593 ? 10.987 9.035 -42.729 1.00 83.75 593 PRO A CA 1
ATOM 4730 C C . PRO A 1 593 ? 9.893 8.013 -43.100 1.00 83.75 593 PRO A C 1
ATOM 4732 O O . PRO A 1 593 ? 9.274 7.428 -42.205 1.00 83.75 593 PRO A O 1
ATOM 4735 N N . PRO A 1 594 ? 9.598 7.790 -44.400 1.00 79.06 594 PRO A N 1
ATOM 4736 C CA . PRO A 1 594 ? 8.700 6.717 -44.843 1.00 79.06 594 PRO A CA 1
ATOM 4737 C C . PRO A 1 594 ? 9.099 5.327 -44.331 1.00 79.06 594 PRO A C 1
ATOM 4739 O O . PRO A 1 594 ? 8.229 4.476 -44.160 1.00 79.06 594 PRO A O 1
ATOM 4742 N N . GLU A 1 595 ? 10.391 5.121 -44.078 1.00 82.06 595 GLU A N 1
ATOM 4743 C CA . GLU A 1 595 ? 11.013 3.890 -43.591 1.00 82.06 595 GLU A CA 1
ATOM 4744 C C . GLU A 1 595 ? 10.495 3.472 -42.211 1.00 82.06 595 GLU A C 1
ATOM 4746 O O . GLU A 1 595 ? 10.482 2.281 -41.930 1.00 82.06 595 GLU A O 1
ATOM 4751 N N . LEU A 1 596 ? 9.943 4.384 -41.395 1.00 82.44 596 LEU A N 1
ATOM 4752 C CA . LEU A 1 596 ? 9.211 4.022 -40.166 1.00 82.44 596 LEU A CA 1
ATOM 4753 C C . LEU A 1 596 ? 8.039 3.063 -40.435 1.00 82.44 596 LEU A C 1
ATOM 4755 O O . LEU A 1 596 ? 7.579 2.366 -39.535 1.00 82.44 596 LEU A O 1
ATOM 4759 N N . GLY A 1 597 ? 7.555 2.997 -41.680 1.00 72.81 597 GLY A N 1
ATOM 4760 C CA . GLY A 1 597 ? 6.584 1.997 -42.110 1.00 72.81 597 GLY A CA 1
ATOM 4761 C C . GLY A 1 597 ? 7.078 0.545 -42.024 1.00 72.81 597 GLY A C 1
ATOM 4762 O O . GLY A 1 597 ? 6.226 -0.347 -41.979 1.00 72.81 597 GLY A O 1
ATOM 4763 N N . ASN A 1 598 ? 8.398 0.313 -41.957 1.00 80.19 598 ASN A N 1
ATOM 4764 C CA . ASN A 1 598 ? 9.022 -1.004 -41.769 1.00 80.19 598 ASN A CA 1
ATOM 4765 C C . ASN A 1 598 ? 8.738 -1.621 -40.400 1.00 80.19 598 ASN A C 1
ATOM 4767 O O . ASN A 1 598 ? 8.816 -2.839 -40.271 1.00 80.19 598 ASN A O 1
ATOM 4771 N N . LEU A 1 599 ? 8.393 -0.810 -39.399 1.00 80.81 599 LEU A N 1
ATOM 4772 C CA . LEU A 1 599 ? 8.046 -1.289 -38.067 1.00 80.81 599 LEU A CA 1
ATOM 4773 C C . LEU A 1 599 ? 6.675 -1.974 -38.134 1.00 80.81 599 LEU A C 1
ATOM 4775 O O . LEU A 1 599 ? 5.628 -1.323 -38.049 1.00 80.81 599 LEU A O 1
ATOM 4779 N N . THR A 1 600 ? 6.655 -3.282 -38.398 1.00 76.44 600 THR A N 1
ATOM 4780 C CA . THR A 1 600 ? 5.409 -4.037 -38.600 1.00 76.44 600 THR A CA 1
ATOM 4781 C C . THR A 1 600 ? 4.664 -4.282 -37.299 1.00 76.44 600 THR A C 1
ATOM 4783 O O . THR A 1 600 ? 3.435 -4.196 -37.304 1.00 76.44 600 THR A O 1
ATOM 4786 N N . GLU A 1 601 ? 5.402 -4.511 -36.213 1.00 80.75 601 GLU A N 1
ATOM 4787 C CA . GLU A 1 601 ? 4.855 -4.773 -34.877 1.00 80.75 601 GLU A CA 1
ATOM 4788 C C . GLU A 1 601 ? 4.510 -3.484 -34.113 1.00 80.75 601 GLU A C 1
ATOM 4790 O O . GLU A 1 601 ? 3.721 -3.520 -33.172 1.00 80.75 601 GLU A O 1
ATOM 4795 N N . CYS A 1 602 ? 4.997 -2.323 -34.574 1.00 78.69 602 CYS A N 1
ATOM 4796 C CA . CYS A 1 602 ? 4.720 -1.042 -33.932 1.00 78.69 602 CYS A CA 1
ATOM 4797 C C . CYS A 1 602 ? 3.233 -0.688 -34.051 1.00 78.69 602 CYS A C 1
ATOM 4799 O O . CYS A 1 602 ? 2.695 -0.486 -35.153 1.00 78.69 602 CYS A O 1
ATOM 4801 N N . TYR A 1 603 ? 2.568 -0.610 -32.899 1.00 77.19 603 TYR A N 1
ATOM 4802 C CA . TYR A 1 603 ? 1.170 -0.203 -32.772 1.00 77.19 603 TYR A CA 1
ATOM 4803 C C . TYR A 1 603 ? 1.022 1.128 -32.030 1.00 77.19 603 TYR A C 1
ATOM 4805 O O . TYR A 1 603 ? 0.022 1.824 -32.240 1.00 77.19 603 TYR A O 1
ATOM 4813 N N . GLN A 1 604 ? 2.022 1.505 -31.230 1.00 79.81 604 GLN A N 1
ATOM 4814 C CA . GLN A 1 604 ? 2.064 2.753 -30.484 1.00 79.81 604 GLN A CA 1
ATOM 4815 C C . GLN A 1 604 ? 3.210 3.631 -31.001 1.00 79.81 604 GLN A C 1
ATOM 4817 O O . GLN A 1 604 ? 4.367 3.226 -31.034 1.00 79.81 604 GLN A O 1
ATOM 4822 N N . LEU A 1 605 ? 2.858 4.830 -31.474 1.00 84.19 605 LEU A N 1
ATOM 4823 C CA . LEU A 1 605 ? 3.805 5.824 -31.983 1.00 84.19 605 LEU A CA 1
ATOM 4824 C C . LEU A 1 605 ? 3.473 7.183 -31.364 1.00 84.19 605 LEU A C 1
ATOM 4826 O O . LEU A 1 605 ? 2.486 7.811 -31.768 1.00 84.19 605 LEU A O 1
ATOM 4830 N N . GLY A 1 606 ? 4.277 7.615 -30.396 1.00 79.94 606 GLY A N 1
ATOM 4831 C CA . GLY A 1 606 ? 4.161 8.917 -29.741 1.00 79.94 606 GLY A CA 1
ATOM 4832 C C . GLY A 1 606 ? 4.730 10.030 -30.620 1.00 79.94 606 GLY A C 1
ATOM 4833 O O . GLY A 1 606 ? 5.898 9.984 -31.000 1.00 79.94 606 GLY A O 1
ATOM 4834 N N . LEU A 1 607 ? 3.902 11.019 -30.971 1.00 84.12 607 LEU A N 1
ATOM 4835 C CA . LEU A 1 607 ? 4.257 12.149 -31.851 1.00 84.12 607 LEU A CA 1
ATOM 4836 C C . LEU A 1 607 ? 3.786 13.499 -31.290 1.00 84.12 607 LEU A C 1
ATOM 4838 O O . LEU A 1 607 ? 3.617 14.471 -32.034 1.00 84.12 607 LEU A O 1
ATOM 4842 N N . GLU A 1 608 ? 3.511 13.556 -29.991 1.00 82.44 608 GLU A N 1
ATOM 4843 C CA . GLU A 1 608 ? 2.978 14.750 -29.343 1.00 82.44 608 GLU A CA 1
ATOM 4844 C C . GLU A 1 608 ? 4.019 15.871 -29.335 1.00 82.44 608 GLU A C 1
ATOM 4846 O O . GLU A 1 608 ? 5.219 15.619 -29.337 1.00 82.44 608 GLU A O 1
ATOM 4851 N N . GLY A 1 609 ? 3.591 17.133 -29.387 1.00 77.00 609 GLY A N 1
ATOM 4852 C CA . GLY A 1 609 ? 4.524 18.268 -29.340 1.00 77.00 609 GLY A CA 1
ATOM 4853 C C . GLY A 1 609 ? 5.473 18.409 -30.545 1.00 77.00 609 GLY A C 1
ATOM 4854 O O . GLY A 1 609 ? 6.414 19.200 -30.477 1.00 77.00 609 GLY A O 1
ATOM 4855 N N . LEU A 1 610 ? 5.245 17.681 -31.650 1.00 80.88 610 LEU A N 1
ATOM 4856 C CA . LEU A 1 610 ? 6.042 17.770 -32.881 1.00 80.88 610 LEU A CA 1
ATOM 4857 C C . LEU A 1 610 ? 5.453 18.751 -33.909 1.00 80.88 610 LEU A C 1
ATOM 4859 O O . LEU A 1 610 ? 4.243 18.807 -34.138 1.00 80.88 610 LEU A O 1
ATOM 4863 N N . HIS A 1 611 ? 6.318 19.468 -34.631 1.00 78.25 611 HIS A N 1
ATOM 4864 C CA . HIS A 1 611 ? 5.923 20.385 -35.712 1.00 78.25 611 HIS A CA 1
ATOM 4865 C C . HIS A 1 611 ? 6.071 19.741 -37.101 1.00 78.25 611 HIS A C 1
ATOM 4867 O O . HIS A 1 611 ? 6.802 20.227 -37.968 1.00 78.25 611 HIS A O 1
ATOM 4873 N N . LEU A 1 612 ? 5.363 18.628 -37.319 1.00 79.25 612 LEU A N 1
ATOM 4874 C CA . LEU A 1 612 ? 5.516 17.807 -38.523 1.00 79.25 612 LEU A CA 1
ATOM 4875 C C . LEU A 1 612 ? 4.948 18.476 -39.790 1.00 79.25 612 LEU A C 1
ATOM 4877 O O . LEU A 1 612 ? 3.780 18.871 -39.875 1.00 79.25 612 LEU A O 1
ATOM 4881 N N . SER A 1 613 ? 5.779 18.527 -40.828 1.00 74.38 613 SER A N 1
ATOM 4882 C CA . SER A 1 613 ? 5.442 18.966 -42.182 1.00 74.38 613 SER A CA 1
ATOM 4883 C C . SER A 1 613 ? 5.160 17.763 -43.097 1.00 74.38 613 SER A C 1
ATOM 4885 O O . SER A 1 613 ? 5.695 16.672 -42.914 1.00 74.38 613 SER A O 1
ATOM 4887 N N . GLY A 1 614 ? 4.261 17.916 -44.076 1.00 65.62 614 GLY A N 1
ATOM 4888 C CA . GLY A 1 614 ? 3.961 16.849 -45.049 1.00 65.62 614 GLY A CA 1
ATOM 4889 C C . GLY A 1 614 ? 3.097 15.677 -44.547 1.00 65.62 614 GLY A C 1
ATOM 4890 O O . GLY A 1 614 ? 2.858 14.740 -45.312 1.00 65.62 614 GLY A O 1
ATOM 4891 N N . ILE A 1 615 ? 2.592 15.727 -43.308 1.00 69.94 615 ILE A N 1
ATOM 4892 C CA . ILE A 1 615 ? 1.589 14.785 -42.774 1.00 69.94 615 ILE A CA 1
ATOM 4893 C C . ILE A 1 615 ? 0.179 15.400 -42.901 1.00 69.94 615 ILE A C 1
ATOM 4895 O O . ILE A 1 615 ? 0.028 16.604 -42.631 1.00 69.94 615 ILE A O 1
ATOM 4899 N N . PRO A 1 616 ? -0.846 14.632 -43.335 1.00 60.72 616 PRO A N 1
ATOM 4900 C CA . PRO A 1 616 ? -2.203 15.143 -43.533 1.00 60.72 616 PRO A CA 1
ATOM 4901 C C . PRO A 1 616 ? -2.803 15.798 -42.281 1.00 60.72 616 PRO A C 1
ATOM 4903 O O . PRO A 1 616 ? -2.595 15.328 -41.169 1.00 60.72 616 PRO A O 1
ATOM 4906 N N . LYS A 1 617 ? -3.587 16.875 -42.457 1.00 57.25 617 LYS A N 1
ATOM 4907 C CA . LYS A 1 617 ? -4.180 17.644 -41.340 1.00 57.25 617 LYS A CA 1
ATOM 4908 C C . LYS A 1 617 ? -5.095 16.809 -40.431 1.00 57.25 617 LYS A C 1
ATOM 4910 O O . LYS A 1 617 ? -5.121 17.066 -39.238 1.00 57.25 617 LYS A O 1
ATOM 4915 N N . PHE A 1 618 ? -5.796 15.812 -40.977 1.00 53.38 618 PHE A N 1
ATOM 4916 C CA . PHE A 1 618 ? -6.651 14.905 -40.196 1.00 53.38 618 PHE A CA 1
ATOM 4917 C C . PHE A 1 618 ? -5.856 13.995 -39.248 1.00 53.38 618 PHE A C 1
ATOM 4919 O O . PHE A 1 618 ? -6.407 13.514 -38.273 1.00 53.38 618 PHE A O 1
ATOM 4926 N N . SER A 1 619 ? -4.557 13.798 -39.497 1.00 53.47 619 SER A N 1
ATOM 4927 C CA . SER A 1 619 ? -3.650 13.051 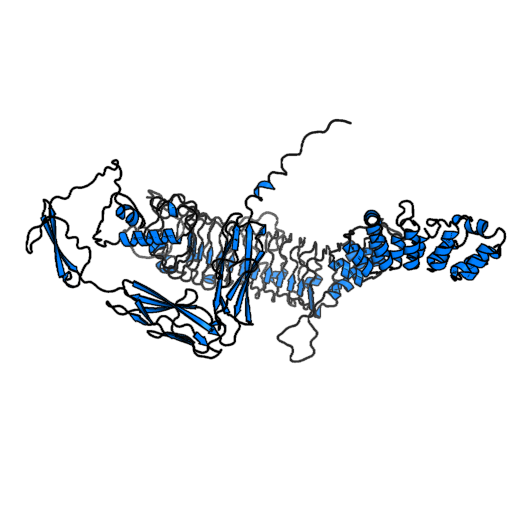-38.617 1.00 53.47 619 SER A CA 1
ATOM 4928 C C . SER A 1 619 ? -3.000 13.936 -37.539 1.00 53.47 619 SER A C 1
ATOM 4930 O O . SER A 1 619 ? -2.087 13.479 -36.863 1.00 53.47 619 SER A O 1
ATOM 4932 N N . ARG A 1 620 ? -3.398 15.216 -37.415 1.00 51.22 620 ARG A N 1
ATOM 4933 C CA . ARG A 1 620 ? -2.814 16.193 -36.467 1.00 51.22 620 ARG A CA 1
ATOM 4934 C C . ARG A 1 620 ? -3.660 16.426 -35.212 1.00 51.22 620 ARG A C 1
ATOM 4936 O O . ARG A 1 620 ? -3.231 17.172 -34.341 1.00 51.22 620 ARG A O 1
ATOM 4943 N N . SER A 1 621 ? -4.846 15.825 -35.118 1.00 45.16 621 SER A N 1
ATOM 4944 C CA . SER A 1 621 ? -5.735 15.944 -33.960 1.00 45.16 621 SER A CA 1
ATOM 4945 C C . SER A 1 621 ? -5.812 14.618 -33.204 1.00 45.16 621 SER A C 1
ATOM 4947 O O . SER A 1 621 ? -6.607 13.751 -33.553 1.00 45.16 621 SER A O 1
ATOM 4949 N N . GLY A 1 622 ? -4.965 14.481 -32.184 1.00 48.19 622 GLY A N 1
ATOM 4950 C CA . GLY A 1 622 ? -5.263 13.792 -30.924 1.00 48.19 622 GLY A CA 1
ATOM 4951 C C . GLY A 1 622 ? -5.519 12.285 -30.898 1.00 48.19 622 GLY A C 1
ATOM 4952 O O . GLY A 1 622 ? -5.650 11.764 -29.799 1.00 48.19 622 GLY A O 1
ATOM 4953 N N . GLN A 1 623 ? -5.596 11.558 -32.016 1.00 48.44 623 GLN A N 1
ATOM 4954 C CA . GLN A 1 623 ? -5.868 10.122 -31.933 1.00 48.44 623 GLN A CA 1
ATOM 4955 C C . GLN A 1 623 ? -5.380 9.314 -33.141 1.00 48.44 623 GLN A C 1
ATOM 4957 O O . GLN A 1 623 ? -5.643 9.635 -34.297 1.00 48.44 623 GLN A O 1
ATOM 4962 N N . TYR A 1 624 ? -4.705 8.215 -32.788 1.00 57.66 624 TYR A N 1
ATOM 4963 C CA . TYR A 1 624 ? -4.298 7.054 -33.580 1.00 57.66 624 TYR A CA 1
ATOM 4964 C C . TYR A 1 624 ? -2.989 7.174 -34.382 1.00 57.66 624 TYR A C 1
ATOM 4966 O O . TYR A 1 624 ? -2.974 7.328 -35.602 1.00 57.66 624 TYR A O 1
ATOM 4974 N N . SER A 1 625 ? -1.874 6.894 -33.693 1.00 60.47 625 SER A N 1
ATOM 4975 C CA . SER A 1 625 ? -0.583 6.411 -34.224 1.00 60.47 625 SER A CA 1
ATOM 4976 C C . SER A 1 625 ? -0.717 5.485 -35.448 1.00 60.47 625 SER A C 1
ATOM 4978 O O . SER A 1 625 ? 0.072 5.552 -36.392 1.00 60.47 625 SER A O 1
ATOM 4980 N N . LYS A 1 626 ? -1.784 4.676 -35.482 1.00 64.38 626 LYS A N 1
ATOM 4981 C CA . LYS A 1 626 ? -2.173 3.795 -36.588 1.00 64.38 626 LYS A CA 1
ATOM 4982 C C . LYS A 1 626 ? -2.377 4.514 -37.926 1.00 64.38 626 LYS A C 1
ATOM 4984 O O . LYS A 1 626 ? -1.974 3.970 -38.954 1.00 64.38 626 LYS A O 1
ATOM 4989 N N . ASP A 1 627 ? -2.970 5.705 -37.950 1.00 70.44 627 ASP A N 1
ATOM 4990 C CA . ASP A 1 627 ? -3.240 6.442 -39.192 1.00 70.44 627 ASP A CA 1
ATOM 4991 C C . ASP A 1 627 ? -1.959 7.036 -39.779 1.00 70.44 627 ASP A C 1
ATOM 4993 O O . ASP A 1 627 ? -1.750 6.993 -40.996 1.00 70.44 627 ASP A O 1
ATOM 4997 N N . VAL A 1 628 ? -1.059 7.516 -38.915 1.00 72.31 628 VAL A N 1
ATOM 4998 C CA . VAL A 1 628 ? 0.270 7.994 -39.316 1.00 72.31 628 VAL A CA 1
ATOM 4999 C C . VAL A 1 628 ? 1.123 6.834 -39.828 1.00 72.31 628 VAL A C 1
ATOM 5001 O O . VAL A 1 628 ? 1.666 6.930 -40.927 1.00 72.31 628 VAL A O 1
ATOM 5004 N N . LEU A 1 629 ? 1.172 5.706 -39.112 1.00 71.31 629 LEU A N 1
ATOM 5005 C CA . LEU A 1 629 ? 1.874 4.499 -39.566 1.00 71.31 629 LEU A CA 1
ATOM 5006 C C . LEU A 1 629 ? 1.292 3.967 -40.884 1.00 71.31 629 LEU A C 1
ATOM 5008 O O . LEU A 1 629 ? 2.035 3.615 -41.799 1.00 71.31 629 LEU A O 1
ATOM 5012 N N . THR A 1 630 ? -0.034 3.970 -41.044 1.00 71.69 630 THR A N 1
ATOM 5013 C CA . THR A 1 630 ? -0.698 3.577 -42.299 1.00 71.69 630 THR A CA 1
ATOM 5014 C C . THR A 1 630 ? -0.341 4.525 -43.445 1.00 71.69 630 THR A C 1
ATOM 5016 O O . THR A 1 630 ? -0.072 4.075 -44.563 1.00 71.69 630 THR A O 1
ATOM 5019 N N . TYR A 1 631 ? -0.286 5.833 -43.180 1.00 73.69 631 TYR A N 1
ATOM 5020 C CA . TYR A 1 631 ? 0.154 6.838 -44.146 1.00 73.69 631 TYR A CA 1
ATOM 5021 C C . TYR A 1 631 ? 1.621 6.647 -44.554 1.00 73.69 631 TYR A C 1
ATOM 5023 O O . TYR A 1 631 ? 1.918 6.654 -45.751 1.00 73.69 631 TYR A O 1
ATOM 5031 N N . LEU A 1 632 ? 2.525 6.430 -43.594 1.00 74.31 632 LEU A N 1
ATOM 5032 C CA . LEU A 1 632 ? 3.950 6.197 -43.849 1.00 74.31 632 LEU A CA 1
ATOM 5033 C C . LEU A 1 632 ? 4.163 4.907 -44.651 1.00 74.31 632 LEU A C 1
ATOM 5035 O O . LEU A 1 632 ? 4.795 4.957 -45.706 1.00 74.31 632 LEU A O 1
ATOM 5039 N N . ARG A 1 633 ? 3.497 3.804 -44.277 1.00 72.94 633 ARG A N 1
ATOM 5040 C CA . ARG A 1 633 ? 3.472 2.545 -45.049 1.00 72.94 633 ARG A CA 1
ATOM 5041 C C . ARG A 1 633 ? 2.965 2.759 -46.482 1.00 72.94 633 ARG A C 1
ATOM 5043 O O . ARG A 1 633 ? 3.517 2.218 -47.438 1.00 72.94 633 ARG A O 1
ATOM 5050 N N . ALA A 1 634 ? 1.931 3.581 -46.676 1.00 66.56 634 ALA A N 1
ATOM 5051 C CA . ALA A 1 634 ? 1.417 3.912 -48.007 1.00 66.56 634 ALA A CA 1
ATOM 5052 C C . ALA A 1 634 ? 2.364 4.813 -48.822 1.00 66.56 634 ALA A C 1
ATOM 5054 O O . ALA A 1 634 ? 2.386 4.717 -50.053 1.00 66.56 634 ALA A O 1
ATOM 5055 N N . LYS A 1 635 ? 3.129 5.695 -48.164 1.00 67.19 635 LYS A N 1
ATOM 5056 C CA . LYS A 1 635 ? 4.151 6.551 -48.785 1.00 67.19 635 LYS A CA 1
ATOM 5057 C C . LYS A 1 635 ? 5.375 5.731 -49.196 1.00 67.19 635 LYS A C 1
ATOM 5059 O O . LYS A 1 635 ? 5.837 5.887 -50.321 1.00 67.19 635 LYS A O 1
ATOM 5064 N N . GLN A 1 636 ? 5.807 4.791 -48.360 1.00 65.19 636 GLN A N 1
ATOM 5065 C CA . GLN A 1 636 ? 6.888 3.854 -48.659 1.00 65.19 636 GLN A CA 1
ATOM 5066 C C . GLN A 1 636 ? 6.558 2.964 -49.870 1.00 65.19 636 GLN A C 1
ATOM 5068 O O . GLN A 1 636 ? 7.344 2.872 -50.810 1.00 65.19 636 GLN A O 1
ATOM 5073 N N . ARG A 1 637 ? 5.328 2.431 -49.944 1.00 59.94 637 ARG A N 1
ATOM 5074 C CA . ARG A 1 637 ? 4.826 1.685 -51.121 1.00 59.94 637 ARG A CA 1
ATOM 5075 C C . ARG A 1 637 ? 4.800 2.499 -52.425 1.00 59.94 637 ARG A C 1
ATOM 5077 O O . ARG A 1 637 ? 4.695 1.911 -53.494 1.00 59.94 637 ARG A O 1
ATOM 5084 N N . LYS A 1 638 ? 4.839 3.836 -52.354 1.00 51.19 638 LYS A N 1
ATOM 5085 C CA . LYS A 1 638 ? 4.937 4.737 -53.520 1.00 51.19 638 LYS A CA 1
ATOM 5086 C C . LYS A 1 638 ? 6.375 5.167 -53.840 1.00 51.19 638 LYS A C 1
ATOM 5088 O O . LYS A 1 638 ? 6.585 5.680 -54.933 1.00 51.19 638 LYS A O 1
ATOM 5093 N N . ALA A 1 639 ? 7.310 5.024 -52.896 1.00 42.41 639 ALA A N 1
ATOM 5094 C CA . ALA A 1 639 ? 8.728 5.351 -53.059 1.00 42.41 639 ALA A CA 1
ATOM 5095 C C . ALA A 1 639 ? 9.510 4.216 -53.746 1.00 42.41 639 ALA A C 1
ATOM 5097 O O . ALA A 1 639 ? 10.476 4.477 -54.455 1.00 42.41 639 ALA A O 1
ATOM 5098 N N . VAL A 1 640 ? 9.041 2.970 -53.621 1.00 36.12 640 VAL A N 1
ATOM 5099 C CA . VAL A 1 640 ? 9.443 1.869 -54.507 1.00 36.12 640 VAL A CA 1
ATOM 5100 C C . VAL A 1 640 ? 8.902 2.170 -55.906 1.00 36.12 640 VAL A C 1
ATOM 5102 O O . VAL A 1 640 ? 7.705 2.427 -56.055 1.00 36.12 640 VAL A O 1
ATOM 5105 N N . ALA A 1 641 ? 9.767 2.164 -56.924 1.00 28.73 641 ALA A N 1
ATOM 5106 C CA . ALA A 1 641 ? 9.399 2.421 -58.314 1.00 28.73 641 ALA A CA 1
ATOM 5107 C C . ALA A 1 641 ? 8.439 1.341 -58.843 1.00 28.73 641 ALA A C 1
ATOM 5109 O O . ALA A 1 641 ? 8.829 0.393 -59.513 1.00 28.73 641 ALA A O 1
ATOM 5110 N N . TYR A 1 642 ? 7.154 1.493 -58.543 1.00 32.34 642 TYR A N 1
ATOM 5111 C CA . TYR A 1 642 ? 6.082 0.788 -59.218 1.00 32.34 642 TYR A CA 1
ATOM 5112 C C . TYR A 1 642 ? 5.568 1.716 -60.313 1.00 32.34 642 TYR A C 1
ATOM 5114 O O . TYR A 1 642 ? 5.012 2.782 -60.028 1.00 32.34 642 TYR A O 1
ATOM 5122 N N . PHE A 1 643 ? 5.746 1.330 -61.575 1.00 30.44 643 PHE A N 1
ATOM 5123 C CA . PHE A 1 643 ? 5.109 2.003 -62.702 1.00 30.44 643 PHE A CA 1
ATOM 5124 C C . PHE A 1 643 ? 3.587 1.865 -62.565 1.00 30.44 643 PHE A C 1
ATOM 5126 O O . PHE A 1 643 ? 2.972 0.918 -63.046 1.00 30.44 643 PHE A O 1
ATOM 5133 N N . ARG A 1 644 ? 2.944 2.805 -61.869 1.00 29.89 644 ARG A N 1
ATOM 5134 C CA . ARG A 1 644 ? 1.486 2.920 -61.859 1.00 29.89 644 ARG A CA 1
ATOM 5135 C C . ARG A 1 644 ? 1.047 3.641 -63.126 1.00 29.89 644 ARG A C 1
ATOM 5137 O O . ARG A 1 644 ? 1.123 4.866 -63.196 1.00 29.89 644 ARG A O 1
ATOM 5144 N N . MET A 1 645 ? 0.488 2.905 -64.083 1.00 26.31 645 MET A N 1
ATOM 5145 C CA . MET A 1 645 ? -0.455 3.504 -65.026 1.00 26.31 645 MET A CA 1
ATOM 5146 C C . MET A 1 645 ? -1.681 3.976 -64.234 1.00 26.31 645 MET A C 1
ATOM 5148 O O . MET A 1 645 ? -2.495 3.182 -63.767 1.00 26.31 645 MET A O 1
ATOM 5152 N N . LYS A 1 646 ? -1.798 5.288 -64.023 1.00 30.11 646 LYS A N 1
ATOM 5153 C CA . LYS A 1 646 ? -3.019 5.902 -63.496 1.00 30.11 646 LYS A CA 1
ATOM 5154 C C . LYS A 1 646 ? -4.031 6.009 -64.632 1.00 30.11 646 LYS A C 1
ATOM 5156 O O . LYS A 1 646 ? -3.894 6.875 -65.493 1.00 30.11 646 LYS A O 1
ATOM 5161 N N . LEU A 1 647 ? -5.093 5.208 -64.589 1.00 28.47 647 LEU A N 1
ATOM 5162 C CA . LEU A 1 647 ? -6.314 5.557 -65.306 1.00 28.47 647 LEU A CA 1
ATOM 5163 C C . LEU A 1 647 ? -6.991 6.703 -64.536 1.00 28.47 647 LEU A C 1
ATOM 5165 O O . LEU A 1 647 ? -7.575 6.508 -63.473 1.00 28.47 647 LEU A O 1
ATOM 5169 N N . MET A 1 648 ? -6.838 7.927 -65.031 1.00 30.08 648 MET A N 1
ATOM 5170 C CA . MET A 1 648 ? -7.471 9.115 -64.464 1.00 30.08 648 MET A CA 1
ATOM 5171 C C . MET A 1 648 ? -8.806 9.342 -65.182 1.00 30.08 648 MET A C 1
ATOM 5173 O O . MET A 1 648 ? -8.836 9.756 -66.343 1.00 30.08 648 MET A O 1
ATOM 5177 N N . VAL A 1 649 ? -9.919 9.055 -64.503 1.00 27.72 649 VAL A N 1
ATOM 5178 C CA . VAL A 1 649 ? -11.241 9.536 -64.924 1.00 27.72 649 VAL A CA 1
ATOM 5179 C C . VAL A 1 649 ? -11.405 10.935 -64.338 1.00 27.72 649 VAL A C 1
ATOM 5181 O O . VAL A 1 649 ? -11.576 11.101 -63.133 1.00 27.72 649 VAL A O 1
ATOM 5184 N N . ILE A 1 650 ? -11.269 11.947 -65.192 1.00 30.14 650 ILE A N 1
ATOM 5185 C CA . ILE A 1 650 ? -11.496 13.347 -64.838 1.00 30.14 650 ILE A CA 1
ATOM 5186 C C . ILE A 1 650 ? -12.994 13.609 -64.980 1.00 30.14 650 ILE A C 1
ATOM 5188 O O . ILE A 1 650 ? -13.513 13.646 -66.091 1.00 30.14 650 ILE A O 1
ATOM 5192 N N . GLY A 1 651 ? -13.670 13.780 -63.847 1.00 28.27 651 GLY A N 1
ATOM 5193 C CA . GLY A 1 651 ? -14.921 14.524 -63.753 1.00 28.27 651 GLY A CA 1
ATOM 5194 C C . GLY A 1 651 ? -14.658 15.811 -62.971 1.00 28.27 651 GLY A C 1
ATOM 5195 O O . GLY A 1 651 ? -14.093 15.765 -61.876 1.00 28.27 651 GLY A O 1
ATOM 5196 N N . LEU A 1 652 ? -15.021 16.956 -63.545 1.00 30.59 652 LEU A N 1
ATOM 5197 C CA . LEU A 1 652 ? -15.045 18.262 -62.875 1.00 30.59 652 LEU A CA 1
ATOM 5198 C C . LEU A 1 652 ? -16.235 18.251 -61.886 1.00 30.59 652 LEU A C 1
ATOM 5200 O O . LEU A 1 652 ? -17.364 18.195 -62.344 1.00 30.59 652 LEU A O 1
ATOM 5204 N N . GLN A 1 653 ? -16.147 18.235 -60.554 1.00 31.67 653 GLN A N 1
ATOM 5205 C CA . GLN A 1 653 ? -15.046 18.314 -59.605 1.00 31.67 653 GLN A CA 1
ATOM 5206 C C . GLN A 1 653 ? -15.307 17.411 -58.377 1.00 31.67 653 GLN A C 1
ATOM 5208 O O . GLN A 1 653 ? -16.396 17.414 -57.818 1.00 31.67 653 GLN A O 1
ATOM 5213 N N . GLY A 1 654 ? -14.260 16.730 -57.897 1.00 34.31 654 GLY A N 1
ATOM 5214 C CA . GLY A 1 654 ? -13.954 16.602 -56.462 1.00 34.31 654 GLY A CA 1
ATOM 5215 C C . GLY A 1 654 ? -14.792 15.688 -55.545 1.00 34.31 654 GLY A C 1
ATOM 5216 O O . GLY A 1 654 ? -15.657 16.162 -54.830 1.00 34.31 654 GLY A O 1
ATOM 5217 N N . ARG A 1 655 ? -14.339 14.429 -55.410 1.00 34.53 655 ARG A N 1
ATOM 5218 C CA . ARG A 1 655 ? -14.399 13.527 -54.225 1.00 34.53 655 ARG A CA 1
ATOM 5219 C C . ARG A 1 655 ? -15.774 13.124 -53.644 1.00 34.53 655 ARG A C 1
ATOM 5221 O O . ARG A 1 655 ? -16.363 13.835 -52.846 1.00 34.53 655 ARG A O 1
ATOM 5228 N N . GLY A 1 656 ? -16.132 11.853 -53.864 1.00 36.16 656 GLY A N 1
ATOM 5229 C CA . GLY A 1 656 ? -17.076 11.086 -53.033 1.00 36.16 656 GLY A CA 1
ATOM 5230 C C . GLY A 1 656 ? -18.148 10.350 -53.844 1.00 36.16 656 GLY A C 1
ATOM 5231 O O . GLY A 1 656 ? -18.667 10.885 -54.812 1.00 36.16 656 GLY A O 1
ATOM 5232 N N . LYS A 1 657 ? -18.476 9.107 -53.462 1.00 32.78 657 LYS A N 1
ATOM 5233 C CA . LYS A 1 657 ? -19.373 8.157 -54.168 1.00 32.78 657 LYS A CA 1
ATOM 5234 C C . LYS A 1 657 ? -20.833 8.624 -54.395 1.00 32.78 657 LYS A C 1
ATOM 5236 O O . LYS A 1 657 ? -21.592 7.895 -55.022 1.00 32.78 657 LYS A O 1
ATOM 5241 N N . THR A 1 658 ? -21.253 9.792 -53.918 1.00 33.41 658 THR A N 1
ATOM 5242 C CA . THR A 1 658 ? -22.666 10.226 -53.867 1.00 33.41 658 THR A CA 1
ATOM 5243 C C . THR A 1 658 ? -23.145 11.064 -55.063 1.00 33.41 658 THR A C 1
ATOM 5245 O O . THR A 1 658 ? -24.348 11.251 -55.231 1.00 33.41 658 THR A O 1
ATOM 5248 N N . THR A 1 659 ? -22.257 11.510 -55.957 1.00 33.31 659 THR A N 1
ATOM 5249 C CA . THR A 1 659 ? -22.602 12.442 -57.058 1.00 33.31 659 THR A CA 1
ATOM 5250 C C . THR A 1 659 ? -23.164 11.767 -58.325 1.00 33.31 659 THR A C 1
ATOM 5252 O O . THR A 1 659 ? -23.632 12.450 -59.233 1.00 33.31 659 THR A O 1
ATOM 5255 N N . LEU A 1 660 ? -23.193 10.429 -58.396 1.00 34.84 660 LEU A N 1
ATOM 5256 C CA . LEU A 1 660 ? -23.762 9.686 -59.537 1.00 34.84 660 LEU A CA 1
ATOM 5257 C C . LEU A 1 660 ? -25.295 9.850 -59.648 1.00 34.84 660 LEU A C 1
ATOM 5259 O O . LEU A 1 660 ? -25.852 9.821 -60.741 1.00 34.84 660 LEU A O 1
ATOM 5263 N N . LEU A 1 661 ? -25.984 10.064 -58.522 1.00 33.94 661 LEU A N 1
ATOM 5264 C CA . LEU A 1 661 ? -27.451 10.106 -58.457 1.00 33.94 661 LEU A CA 1
ATOM 5265 C C . LEU A 1 661 ? -28.062 11.447 -58.894 1.00 33.94 661 LEU A C 1
ATOM 5267 O O . LEU A 1 661 ? -29.196 11.479 -59.367 1.00 33.94 661 LEU A O 1
ATOM 5271 N N . ALA A 1 662 ? -27.321 12.551 -58.773 1.00 35.56 662 ALA A N 1
ATOM 5272 C CA . ALA A 1 662 ? -27.807 13.875 -59.169 1.00 35.56 662 ALA A CA 1
ATOM 5273 C C . ALA A 1 662 ? -27.681 14.112 -60.686 1.00 35.56 662 ALA A C 1
ATOM 5275 O O . ALA A 1 662 ? -28.537 14.763 -61.285 1.00 35.56 662 ALA A O 1
ATOM 5276 N N . ALA A 1 663 ? -26.659 13.527 -61.322 1.00 34.62 663 ALA A N 1
ATOM 5277 C CA . ALA A 1 663 ? -26.420 13.644 -62.762 1.00 34.62 663 ALA A CA 1
ATOM 5278 C C . ALA A 1 663 ? -27.438 12.862 -63.615 1.00 34.62 663 ALA A C 1
ATOM 5280 O O . ALA A 1 663 ? -27.733 13.266 -64.736 1.00 34.62 663 ALA A O 1
ATOM 5281 N N . LEU A 1 664 ? -28.059 11.814 -63.063 1.00 34.25 664 LEU A N 1
ATOM 5282 C CA . LEU A 1 664 ? -29.171 11.096 -63.704 1.00 34.25 664 LEU A CA 1
ATOM 5283 C C . LEU A 1 664 ? -30.461 11.934 -63.824 1.00 34.25 664 LEU A C 1
ATOM 5285 O O . LEU A 1 664 ? -31.416 11.488 -64.450 1.00 34.25 664 LEU A O 1
ATOM 5289 N N . ARG A 1 665 ? -30.513 13.141 -63.238 1.00 34.84 665 ARG A N 1
ATOM 5290 C CA . ARG A 1 665 ? -31.703 14.014 -63.228 1.00 34.84 665 ARG A CA 1
ATOM 5291 C C . ARG A 1 665 ? -31.549 15.324 -64.020 1.00 34.84 665 ARG A C 1
ATOM 5293 O O . ARG A 1 665 ? -32.375 16.217 -63.864 1.00 34.84 665 ARG A O 1
ATOM 5300 N N . GLY A 1 666 ? -30.530 15.433 -64.878 1.00 32.22 666 GLY A N 1
ATOM 5301 C CA . GLY A 1 666 ? -30.480 16.416 -65.974 1.00 32.22 666 GLY A CA 1
ATOM 5302 C C . GLY A 1 666 ? -30.553 17.901 -65.583 1.00 32.22 666 GLY A C 1
ATOM 5303 O O . GLY A 1 666 ? -31.456 18.601 -66.033 1.00 32.22 666 GLY A O 1
ATOM 5304 N N . ARG A 1 667 ? -29.600 18.423 -64.793 1.00 33.22 667 ARG A N 1
ATOM 5305 C CA . ARG A 1 667 ? -29.493 19.875 -64.515 1.00 33.22 667 ARG A CA 1
ATOM 5306 C C . ARG A 1 667 ? -28.071 20.424 -64.746 1.00 33.22 667 ARG A C 1
ATOM 5308 O O . ARG A 1 667 ? -27.119 19.713 -64.427 1.00 33.22 667 ARG A O 1
ATOM 5315 N N . PRO A 1 668 ? -27.906 21.660 -65.268 1.00 33.34 668 PRO A N 1
ATOM 5316 C CA . PRO A 1 668 ? -26.595 22.243 -65.571 1.00 33.34 668 PRO A CA 1
ATOM 5317 C C . PRO A 1 668 ? -25.947 22.935 -64.351 1.00 33.34 668 PRO A C 1
ATOM 5319 O O . PRO A 1 668 ? -26.648 23.390 -63.448 1.00 33.34 668 PRO A O 1
ATOM 5322 N N . LEU A 1 669 ? -24.607 23.028 -64.339 1.00 34.56 669 LEU A N 1
ATOM 5323 C CA . LEU A 1 669 ? -23.770 23.617 -63.271 1.00 34.56 669 LEU A CA 1
ATOM 5324 C C . LEU A 1 669 ? -22.773 24.681 -63.817 1.00 34.56 669 LEU A C 1
ATOM 5326 O O . LEU A 1 669 ? -22.490 24.664 -65.015 1.00 34.56 669 LEU A O 1
ATOM 5330 N N . PRO A 1 670 ? -22.256 25.604 -62.964 1.00 35.91 670 PRO A N 1
ATOM 5331 C CA . PRO A 1 670 ? -21.813 26.965 -63.331 1.00 35.91 670 PRO A CA 1
ATOM 5332 C C . PRO A 1 670 ? -20.309 27.136 -63.683 1.00 35.91 670 PRO A C 1
ATOM 5334 O O . PRO A 1 670 ? -19.516 26.217 -63.483 1.00 35.91 670 PRO A O 1
ATOM 5337 N N . PRO A 1 671 ? -19.887 28.334 -64.159 1.00 34.28 671 PRO A N 1
ATOM 5338 C CA . PRO A 1 671 ? -18.762 28.503 -65.097 1.00 34.28 671 PRO A CA 1
ATOM 5339 C C . PRO A 1 671 ? -17.335 28.713 -64.530 1.00 34.28 671 PRO A C 1
ATOM 5341 O O . PRO A 1 671 ? -16.436 29.004 -65.312 1.00 34.28 671 PRO A O 1
ATOM 5344 N N . ASN A 1 672 ? -17.056 28.568 -63.229 1.00 33.84 672 ASN A N 1
ATOM 5345 C CA . ASN A 1 672 ? -15.833 29.162 -62.641 1.00 33.84 672 ASN A CA 1
ATOM 5346 C C . ASN A 1 672 ? -14.770 28.204 -62.071 1.00 33.84 672 ASN A C 1
ATOM 5348 O O . ASN A 1 672 ? -14.338 28.393 -60.937 1.00 33.84 672 ASN A O 1
ATOM 5352 N N . ILE A 1 673 ? -14.257 27.244 -62.852 1.00 30.16 673 ILE A N 1
ATOM 5353 C CA . ILE A 1 673 ? -13.000 26.541 -62.509 1.00 30.16 673 ILE A CA 1
ATOM 5354 C C . ILE A 1 673 ? -12.058 26.478 -63.721 1.00 30.16 673 ILE A C 1
ATOM 5356 O O . ILE A 1 673 ? -12.358 25.818 -64.714 1.00 30.16 673 ILE A O 1
ATOM 5360 N N . SER A 1 674 ? -10.881 27.100 -63.597 1.00 28.00 674 SER A N 1
ATOM 5361 C CA . SER A 1 674 ? -9.766 27.023 -64.551 1.00 28.00 674 SER A CA 1
ATOM 5362 C C . SER A 1 674 ? -8.696 26.008 -64.110 1.00 28.00 674 SER A C 1
ATOM 5364 O O . SER A 1 674 ? -8.551 25.695 -62.927 1.00 28.00 674 SER A O 1
ATOM 5366 N N . THR A 1 675 ? -7.948 25.463 -65.077 1.00 28.09 675 THR A N 1
ATOM 5367 C CA . THR A 1 675 ? -6.868 24.475 -64.882 1.00 28.09 675 THR A CA 1
ATOM 5368 C C . THR A 1 675 ? -5.608 24.912 -65.632 1.00 28.09 675 THR A C 1
ATOM 5370 O O . THR A 1 675 ? -5.699 25.425 -66.743 1.00 28.09 675 THR A O 1
ATOM 5373 N N . VAL A 1 676 ? -4.428 24.687 -65.044 1.00 25.44 676 VAL A N 1
ATOM 5374 C CA . VAL A 1 676 ? -3.123 24.846 -65.708 1.00 25.44 676 VAL A CA 1
ATOM 5375 C C . VAL A 1 676 ? -2.307 23.566 -65.525 1.00 25.44 676 VAL A C 1
ATOM 5377 O O . VAL A 1 676 ? -2.157 23.098 -64.397 1.00 25.44 676 VAL A O 1
ATOM 5380 N N . GLY A 1 677 ? -1.734 23.056 -66.626 1.00 26.34 677 GLY A N 1
ATOM 5381 C CA . GLY A 1 677 ? -0.483 22.286 -66.603 1.00 26.34 677 GLY A CA 1
ATOM 5382 C C . GLY A 1 677 ? -0.411 21.011 -67.460 1.00 26.34 677 GLY A C 1
ATOM 5383 O O . GLY A 1 677 ? -0.821 19.950 -67.006 1.00 26.34 677 GLY A O 1
ATOM 5384 N N . ILE A 1 678 ? 0.299 21.130 -68.596 1.00 24.34 678 ILE A N 1
ATOM 5385 C CA . ILE A 1 678 ? 0.939 20.104 -69.459 1.00 24.34 678 ILE A CA 1
ATOM 5386 C C . ILE A 1 678 ? 0.086 19.499 -70.600 1.00 24.34 678 ILE A C 1
ATOM 5388 O O . ILE A 1 678 ? -0.860 18.745 -70.390 1.00 24.34 678 ILE A O 1
ATOM 5392 N N . ILE A 1 679 ? 0.521 19.799 -71.833 1.00 26.70 679 ILE A N 1
ATOM 5393 C CA . ILE A 1 679 ? 0.046 19.287 -73.129 1.00 26.70 679 ILE A CA 1
ATOM 5394 C C . ILE A 1 679 ? 0.968 18.134 -73.570 1.00 26.70 679 ILE A C 1
ATOM 5396 O O . ILE A 1 679 ? 2.188 18.261 -73.479 1.00 26.70 679 ILE A O 1
ATOM 5400 N N . VAL A 1 680 ? 0.399 17.034 -74.076 1.00 28.12 680 VAL A N 1
ATOM 5401 C CA . VAL A 1 680 ? 1.134 15.950 -74.757 1.00 28.12 680 VAL A CA 1
ATOM 5402 C C . VAL A 1 680 ? 0.567 15.805 -76.168 1.00 28.12 680 VAL A C 1
ATOM 5404 O O . VAL A 1 680 ? -0.617 15.507 -76.326 1.00 28.12 680 VAL A O 1
ATOM 5407 N N . ASN A 1 681 ? 1.413 16.025 -77.175 1.00 30.36 681 ASN A N 1
ATOM 5408 C CA . ASN A 1 681 ? 1.070 15.950 -78.593 1.00 30.36 681 ASN A CA 1
ATOM 5409 C C . ASN A 1 681 ? 1.418 14.545 -79.137 1.00 30.36 681 ASN A C 1
ATOM 5411 O O . ASN A 1 681 ? 2.584 14.169 -79.135 1.00 30.36 681 ASN A O 1
ATOM 5415 N N . GLU A 1 682 ? 0.396 13.823 -79.615 1.00 29.72 682 GLU A N 1
ATOM 5416 C CA . GLU A 1 682 ? 0.414 12.611 -80.473 1.00 29.72 682 GLU A CA 1
ATOM 5417 C C . GLU A 1 682 ? 0.501 11.190 -79.858 1.00 29.72 682 GLU A C 1
ATOM 5419 O O . GLU A 1 682 ? 1.334 10.869 -79.015 1.00 29.72 682 GLU A O 1
ATOM 5424 N N . TRP A 1 683 ? -0.369 10.305 -80.378 1.00 33.47 683 TRP A N 1
ATOM 5425 C CA . TRP A 1 683 ? -0.415 8.844 -80.184 1.00 33.47 683 TRP A CA 1
ATOM 5426 C C . TRP A 1 683 ? -0.735 8.164 -81.531 1.00 33.47 683 TRP A C 1
ATOM 5428 O O . TRP A 1 683 ? -1.571 8.674 -82.274 1.00 33.47 683 TRP A O 1
ATOM 5438 N N . THR A 1 684 ? -0.156 6.992 -81.832 1.00 30.98 684 THR A N 1
ATOM 5439 C CA . THR A 1 684 ? -0.542 6.159 -82.997 1.00 30.98 684 THR A CA 1
ATOM 5440 C C . THR A 1 684 ? -0.700 4.677 -82.633 1.00 30.98 684 THR A C 1
ATOM 5442 O O . THR A 1 684 ? 0.057 4.137 -81.827 1.00 30.98 684 THR A O 1
ATOM 5445 N N . VAL A 1 685 ? -1.695 4.018 -83.242 1.00 34.62 685 VAL A N 1
ATOM 5446 C CA . VAL A 1 685 ? -2.040 2.589 -83.098 1.00 34.62 685 VAL A CA 1
ATOM 5447 C C . VAL A 1 685 ? -1.949 1.937 -84.482 1.00 34.62 685 VAL A C 1
ATOM 5449 O O . VAL A 1 685 ? -2.428 2.516 -85.453 1.00 34.62 685 VAL A O 1
ATOM 5452 N N . SER A 1 686 ? -1.364 0.740 -84.596 1.00 32.97 686 SER A N 1
ATOM 5453 C CA . SER A 1 686 ? -1.393 -0.051 -85.840 1.00 32.97 686 SER A CA 1
ATOM 5454 C C . SER A 1 686 ? -2.115 -1.376 -85.590 1.00 32.97 686 SER A C 1
ATOM 5456 O O . SER A 1 686 ? -1.689 -2.160 -84.747 1.00 32.97 686 SER A O 1
ATOM 5458 N N . GLY A 1 687 ? -3.246 -1.568 -86.277 1.00 32.38 687 GLY A N 1
ATOM 5459 C CA . GLY A 1 687 ? -4.154 -2.710 -86.120 1.00 32.38 687 GLY A CA 1
ATOM 5460 C C . GLY A 1 687 ? -5.615 -2.333 -86.395 1.00 32.38 687 GLY A C 1
ATOM 5461 O O . GLY A 1 687 ? -6.385 -2.166 -85.461 1.00 32.38 687 GLY A O 1
ATOM 5462 N N . SER A 1 688 ? -5.945 -2.164 -87.682 1.00 32.09 688 SER A N 1
ATOM 5463 C CA . SER A 1 688 ? -7.268 -1.935 -88.306 1.00 32.09 688 SER A CA 1
ATOM 5464 C C . SER A 1 688 ? -8.161 -0.781 -87.798 1.00 32.09 688 SER A C 1
ATOM 5466 O O . SER A 1 688 ? -8.753 -0.845 -86.728 1.00 32.09 688 SER A O 1
ATOM 5468 N N . SER A 1 689 ? -8.363 0.189 -88.702 1.00 33.59 689 SER A N 1
ATOM 5469 C CA . SER A 1 689 ? -9.468 1.165 -88.776 1.00 33.59 689 SER A CA 1
ATOM 5470 C C . SER A 1 689 ? -9.542 2.263 -87.700 1.00 33.59 689 SER A C 1
ATOM 5472 O O . SER A 1 689 ? -10.417 2.278 -86.839 1.00 33.59 689 SER A O 1
ATOM 5474 N N . SER A 1 690 ? -8.636 3.236 -87.843 1.00 41.31 690 SER A N 1
ATOM 5475 C CA . SER A 1 690 ? -8.865 4.690 -87.727 1.00 41.31 690 SER A CA 1
ATOM 5476 C C . SER A 1 690 ? -9.937 5.199 -86.750 1.00 41.31 690 SER A C 1
ATOM 5478 O O . SER A 1 690 ? -11.021 5.570 -87.190 1.00 41.31 690 SER A O 1
ATOM 5480 N N . ILE A 1 691 ? -9.581 5.372 -85.470 1.00 34.12 691 ILE A N 1
ATOM 5481 C CA . ILE A 1 691 ? -10.124 6.441 -84.609 1.00 34.12 691 ILE A CA 1
ATOM 5482 C C . ILE A 1 691 ? -9.005 6.941 -83.673 1.00 34.12 691 ILE A C 1
ATOM 5484 O O . ILE A 1 691 ? -8.379 6.161 -82.957 1.00 34.12 691 ILE A O 1
ATOM 5488 N N . LEU A 1 692 ? -8.744 8.252 -83.701 1.00 34.84 692 LEU A N 1
ATOM 5489 C CA . LEU A 1 692 ? -7.887 8.984 -82.763 1.00 34.84 692 LEU A CA 1
ATOM 5490 C C . LEU A 1 692 ? -8.649 9.230 -81.450 1.00 34.84 692 LEU A C 1
ATOM 5492 O O . LEU A 1 692 ? -9.703 9.859 -81.458 1.00 34.84 692 LEU A O 1
ATOM 5496 N N . GLY A 1 693 ? -8.097 8.780 -80.320 1.00 36.56 693 GLY A N 1
ATOM 5497 C CA . GLY A 1 693 ? -8.639 9.034 -78.979 1.00 36.56 693 GLY A CA 1
ATOM 5498 C C . GLY A 1 693 ? -8.685 7.779 -78.105 1.00 36.56 693 GLY A C 1
ATOM 5499 O O . GLY A 1 693 ? -8.828 6.673 -78.610 1.00 36.56 693 GLY A O 1
ATOM 5500 N N . LYS A 1 694 ? -8.516 7.961 -76.786 1.00 35.97 694 LYS A N 1
ATOM 5501 C CA . LYS A 1 694 ? -8.579 6.938 -75.718 1.00 35.97 694 LYS A CA 1
ATOM 5502 C C . LYS A 1 694 ? -9.406 5.694 -76.084 1.00 35.97 694 LYS A C 1
ATOM 5504 O O . LYS A 1 694 ? -10.617 5.795 -76.259 1.00 35.97 694 LYS A O 1
ATOM 5509 N N . LEU A 1 695 ? -8.793 4.510 -76.029 1.00 39.03 695 LEU A N 1
ATOM 5510 C CA . LEU A 1 695 ? -9.542 3.255 -76.010 1.00 39.03 695 LEU A CA 1
ATOM 5511 C C . LEU A 1 695 ? -10.157 3.085 -74.607 1.00 39.03 695 LEU A C 1
ATOM 5513 O O . LEU A 1 695 ? -9.468 2.720 -73.656 1.00 39.03 695 LEU A O 1
ATOM 5517 N N . LYS A 1 696 ? -11.437 3.429 -74.448 1.00 39.09 696 LYS A N 1
ATOM 5518 C CA . LYS A 1 696 ? -12.203 3.213 -73.213 1.00 39.09 696 LYS A CA 1
ATOM 5519 C C . LYS A 1 696 ? -13.325 2.228 -73.523 1.00 39.09 696 LYS A C 1
ATOM 5521 O O . LYS A 1 696 ? -14.281 2.584 -74.202 1.00 39.09 696 LYS A O 1
ATOM 5526 N N . ARG A 1 697 ? -13.193 0.992 -73.043 1.00 39.69 697 ARG A N 1
ATOM 5527 C CA . ARG A 1 697 ? -14.298 0.030 -72.965 1.00 39.69 697 ARG A CA 1
ATOM 5528 C C . ARG A 1 697 ? -14.796 0.001 -71.528 1.00 39.69 697 ARG A C 1
ATOM 5530 O O . ARG A 1 697 ? -14.000 -0.164 -70.611 1.00 39.69 697 ARG A O 1
ATOM 5537 N N . ASP A 1 698 ? -16.097 0.194 -71.341 1.00 38.16 698 ASP A N 1
ATOM 5538 C CA . ASP A 1 698 ? -16.713 0.288 -70.012 1.00 38.16 698 ASP A CA 1
ATOM 5539 C C . ASP A 1 698 ? -16.920 -1.092 -69.339 1.00 38.16 698 ASP A C 1
ATOM 5541 O O . ASP A 1 698 ? -17.223 -1.150 -68.150 1.00 38.16 698 ASP A O 1
ATOM 5545 N N . GLN A 1 699 ? -16.686 -2.197 -70.064 1.00 37.03 699 GLN A N 1
ATOM 5546 C CA . GLN A 1 699 ? -16.598 -3.575 -69.556 1.00 37.03 699 GLN A CA 1
ATOM 5547 C C . GLN A 1 699 ? -15.514 -4.347 -70.330 1.00 37.03 699 GLN A C 1
ATOM 5549 O O . GLN A 1 699 ? -15.542 -4.362 -71.561 1.00 37.03 699 GLN A O 1
ATOM 5554 N N . THR A 1 700 ? -14.564 -4.974 -69.628 1.00 43.72 700 THR A N 1
ATOM 5555 C CA . THR A 1 700 ? -13.553 -5.868 -70.222 1.00 43.72 700 THR A CA 1
ATOM 5556 C C . THR A 1 700 ? -14.065 -7.303 -70.257 1.00 43.72 700 THR A C 1
ATOM 5558 O O . THR A 1 700 ? -14.451 -7.845 -69.223 1.00 43.72 700 THR A O 1
ATOM 5561 N N . ILE A 1 701 ? -14.054 -7.917 -71.438 1.00 46.16 701 ILE A N 1
ATOM 5562 C CA . ILE A 1 701 ? -14.496 -9.296 -71.688 1.00 46.16 701 ILE A CA 1
ATOM 5563 C C . ILE A 1 701 ? -13.296 -10.198 -71.999 1.00 46.16 701 ILE A C 1
ATOM 5565 O O . ILE A 1 701 ? -12.220 -9.716 -72.341 1.00 46.16 701 ILE A O 1
ATOM 5569 N N . ALA A 1 702 ? -13.475 -11.523 -71.957 1.00 45.25 702 ALA A N 1
ATOM 5570 C CA . ALA A 1 702 ? -12.395 -12.497 -72.191 1.00 45.25 702 ALA A CA 1
ATOM 5571 C C . ALA A 1 702 ? -11.612 -12.288 -73.511 1.00 45.25 702 ALA A C 1
ATOM 5573 O O . ALA A 1 702 ? -10.454 -12.679 -73.610 1.00 45.25 702 ALA A O 1
ATOM 5574 N N . LYS A 1 703 ? -12.220 -11.634 -74.514 1.00 44.66 703 LYS A N 1
ATOM 5575 C CA . LYS A 1 703 ? -11.602 -11.311 -75.813 1.00 44.66 703 LYS A CA 1
ATOM 5576 C C . LYS A 1 703 ? -10.640 -10.112 -75.786 1.00 44.66 703 LYS A C 1
ATOM 5578 O O . LYS A 1 703 ? -9.953 -9.893 -76.776 1.00 44.66 703 LYS A O 1
ATOM 5583 N N . ASP A 1 704 ? -10.591 -9.345 -74.696 1.00 50.31 704 ASP A N 1
ATOM 5584 C CA . ASP A 1 704 ? -9.688 -8.192 -74.541 1.00 50.31 704 ASP A CA 1
ATOM 5585 C C . ASP A 1 704 ? -8.305 -8.597 -73.976 1.00 50.31 704 ASP A C 1
ATOM 5587 O O . ASP A 1 704 ? -7.394 -7.767 -73.886 1.00 50.31 704 ASP A O 1
ATOM 5591 N N . ALA A 1 705 ? -8.126 -9.872 -73.606 1.00 47.62 705 ALA A N 1
ATOM 5592 C CA . ALA A 1 705 ? -6.842 -10.435 -73.197 1.00 47.62 705 ALA A CA 1
ATOM 5593 C C . ALA A 1 705 ? -5.871 -10.513 -74.391 1.00 47.62 705 ALA A C 1
ATOM 5595 O O . ALA A 1 705 ? -6.226 -10.982 -75.471 1.00 47.62 705 ALA A O 1
ATOM 5596 N N . GLY A 1 706 ? -4.632 -10.054 -74.205 1.00 47.66 706 GLY A N 1
ATOM 5597 C CA . GLY A 1 706 ? -3.637 -9.978 -75.279 1.00 47.66 706 GLY A CA 1
ATOM 5598 C C . GLY A 1 706 ? -2.455 -9.070 -74.941 1.00 47.66 706 GLY A C 1
ATOM 5599 O O . GLY A 1 706 ? -2.420 -8.458 -73.872 1.00 47.66 706 GLY A O 1
ATOM 5600 N N . THR A 1 707 ? -1.470 -8.992 -75.839 1.00 45.16 707 THR A N 1
ATOM 5601 C CA . THR A 1 707 ? -0.262 -8.168 -75.664 1.00 45.16 707 THR A CA 1
ATOM 5602 C C . THR A 1 707 ? -0.369 -6.848 -76.423 1.00 45.16 707 THR A C 1
ATOM 5604 O O . THR A 1 707 ? -0.528 -6.819 -77.640 1.00 45.16 707 THR A O 1
ATOM 5607 N N . TYR A 1 708 ? -0.230 -5.746 -75.696 1.00 49.03 708 TYR A N 1
ATOM 5608 C CA . TYR A 1 708 ? -0.333 -4.368 -76.157 1.00 49.03 708 TYR A CA 1
ATOM 5609 C C . TYR A 1 708 ? 1.051 -3.712 -76.176 1.00 49.03 708 TYR A C 1
ATOM 5611 O O . TYR A 1 708 ? 1.787 -3.803 -75.199 1.00 49.03 708 TYR A O 1
ATOM 5619 N N . LYS A 1 709 ? 1.415 -3.020 -77.261 1.00 42.84 709 LYS A N 1
ATOM 5620 C CA . LYS A 1 709 ? 2.699 -2.307 -77.377 1.00 42.84 709 LYS A CA 1
ATOM 5621 C C . LYS A 1 709 ? 2.504 -0.807 -77.159 1.00 42.84 709 LYS A C 1
ATOM 5623 O O . LYS A 1 709 ? 1.816 -0.152 -77.937 1.00 42.84 709 LYS A O 1
ATOM 5628 N N . CYS A 1 710 ? 3.135 -0.257 -76.129 1.00 43.72 710 CYS A N 1
ATOM 5629 C CA . CYS A 1 710 ? 3.193 1.176 -75.866 1.00 43.72 710 CYS A CA 1
ATOM 5630 C C . CYS A 1 710 ? 4.478 1.759 -76.459 1.00 43.72 710 CYS A C 1
ATOM 5632 O O . CYS A 1 710 ? 5.547 1.169 -76.321 1.00 43.72 710 CYS A O 1
ATOM 5634 N N . ILE A 1 711 ? 4.391 2.914 -77.116 1.00 43.06 711 ILE A N 1
ATOM 5635 C CA . ILE A 1 711 ? 5.533 3.574 -77.752 1.00 43.06 711 ILE A CA 1
ATOM 5636 C C . ILE A 1 711 ? 5.559 5.039 -77.317 1.00 43.06 711 ILE A C 1
ATOM 5638 O O . ILE A 1 711 ? 4.592 5.760 -77.538 1.00 43.06 711 ILE A O 1
ATOM 5642 N N . ALA A 1 712 ? 6.679 5.479 -76.747 1.00 37.72 712 ALA A N 1
ATOM 5643 C CA . ALA A 1 712 ? 6.938 6.863 -76.374 1.00 37.72 712 ALA A CA 1
ATOM 5644 C C . ALA A 1 712 ? 8.069 7.444 -77.234 1.00 37.72 712 ALA A C 1
ATOM 5646 O O . ALA A 1 712 ? 9.098 6.797 -77.448 1.00 37.72 712 ALA A O 1
ATOM 5647 N N . VAL A 1 713 ? 7.879 8.667 -77.728 1.00 41.62 713 VAL A N 1
ATOM 5648 C CA . VAL A 1 713 ? 8.847 9.376 -78.575 1.00 41.62 713 VAL A CA 1
ATOM 5649 C C . VAL A 1 713 ? 9.103 10.763 -77.999 1.00 41.62 713 VAL A C 1
ATOM 5651 O O . VAL A 1 713 ? 8.166 11.448 -77.598 1.00 41.62 713 VAL A O 1
ATOM 5654 N N . ASN A 1 714 ? 10.364 11.192 -77.984 1.00 34.47 714 ASN A N 1
ATOM 5655 C CA . ASN A 1 714 ? 10.730 12.599 -77.847 1.00 34.47 714 ASN A CA 1
ATOM 5656 C C . ASN A 1 714 ? 11.768 12.993 -78.915 1.00 34.47 714 ASN A C 1
ATOM 5658 O O . ASN A 1 714 ? 12.227 12.154 -79.690 1.00 34.47 714 ASN A O 1
ATOM 5662 N N . VAL A 1 715 ? 12.176 14.266 -78.923 1.00 32.91 715 VAL A N 1
ATOM 5663 C CA . VAL A 1 715 ? 13.130 14.839 -79.898 1.00 32.91 715 VAL A CA 1
ATOM 5664 C C . VAL A 1 715 ? 14.522 14.187 -79.914 1.00 32.91 715 VAL A C 1
ATOM 5666 O O . VAL A 1 715 ? 15.317 14.477 -80.800 1.00 32.91 715 VAL A O 1
ATOM 5669 N N . ARG A 1 716 ? 14.842 13.318 -78.947 1.00 32.06 716 ARG A N 1
ATOM 5670 C CA . ARG A 1 716 ? 16.106 12.572 -78.861 1.00 32.06 716 ARG A CA 1
ATOM 5671 C C . ARG A 1 716 ? 15.950 11.056 -79.026 1.00 32.06 716 ARG A C 1
ATOM 5673 O O . ARG A 1 716 ? 16.963 10.365 -79.033 1.00 32.06 716 ARG A O 1
ATOM 5680 N N . GLY A 1 717 ? 14.738 10.519 -79.190 1.00 37.16 717 GLY A N 1
ATOM 5681 C CA . GLY A 1 717 ? 14.566 9.100 -79.508 1.00 37.16 717 GLY A CA 1
ATOM 5682 C C . GLY A 1 717 ? 13.198 8.498 -79.192 1.00 37.16 717 GLY A C 1
ATOM 5683 O O . GLY A 1 717 ? 12.333 9.112 -78.567 1.00 37.16 717 GLY A O 1
ATOM 5684 N N . ARG A 1 718 ? 13.027 7.246 -79.635 1.00 43.34 718 ARG A N 1
ATOM 5685 C CA . ARG A 1 718 ? 11.809 6.429 -79.521 1.00 43.34 718 ARG A CA 1
ATOM 5686 C C . ARG A 1 718 ? 12.084 5.179 -78.687 1.00 43.34 718 ARG A C 1
ATOM 5688 O O . ARG A 1 718 ? 13.007 4.430 -78.992 1.00 43.34 718 ARG A O 1
ATOM 5695 N N . LYS A 1 719 ? 11.252 4.922 -77.679 1.00 39.59 719 LYS A N 1
ATOM 5696 C CA . LYS A 1 719 ? 11.263 3.701 -76.855 1.00 39.59 719 LYS A CA 1
ATOM 5697 C C . LYS A 1 719 ? 9.893 3.038 -76.916 1.00 39.59 719 LYS A C 1
ATOM 5699 O O . LYS A 1 719 ? 8.873 3.721 -76.923 1.00 39.59 719 LYS A O 1
ATOM 5704 N N . SER A 1 720 ? 9.863 1.711 -76.953 1.00 47.03 720 SER A N 1
ATOM 5705 C CA . SER A 1 720 ? 8.617 0.943 -76.915 1.00 47.03 720 SER A CA 1
ATOM 5706 C C . SER A 1 720 ? 8.701 -0.216 -75.938 1.00 47.03 720 SER A C 1
ATOM 5708 O O . SER A 1 720 ? 9.758 -0.834 -75.845 1.00 47.03 720 SER A O 1
ATOM 5710 N N . GLU A 1 721 ? 7.583 -0.527 -75.291 1.00 42.34 721 GLU A N 1
ATOM 5711 C CA . GLU A 1 721 ? 7.417 -1.634 -74.346 1.00 42.34 721 GLU A CA 1
ATOM 5712 C C . GLU A 1 721 ? 6.140 -2.427 -74.632 1.00 42.34 721 GLU A C 1
ATOM 5714 O O . GLU A 1 721 ? 5.143 -1.861 -75.085 1.00 42.34 721 GLU A O 1
ATOM 5719 N N . ASN A 1 722 ? 6.166 -3.731 -74.358 1.00 44.03 722 ASN A N 1
ATOM 5720 C CA . ASN A 1 722 ? 5.018 -4.626 -74.532 1.00 44.03 722 ASN A CA 1
ATOM 5721 C C . ASN A 1 722 ? 4.387 -4.957 -73.170 1.00 44.03 722 ASN A C 1
ATOM 5723 O O . ASN A 1 722 ? 5.088 -5.222 -72.202 1.00 44.03 722 ASN A O 1
ATOM 5727 N N . ILE A 1 723 ? 3.058 -4.998 -73.099 1.00 45.00 723 ILE A N 1
ATOM 5728 C CA . ILE A 1 723 ? 2.281 -5.268 -71.883 1.00 45.00 723 ILE A CA 1
ATOM 5729 C C . ILE A 1 723 ? 1.214 -6.309 -72.204 1.00 45.00 723 ILE A C 1
ATOM 5731 O O . ILE A 1 723 ? 0.370 -6.077 -73.062 1.00 45.00 723 ILE A O 1
ATOM 5735 N N . THR A 1 724 ? 1.205 -7.439 -71.502 1.00 45.31 724 THR A N 1
ATOM 5736 C CA . THR A 1 724 ? 0.189 -8.489 -71.685 1.00 45.31 724 THR A CA 1
ATOM 5737 C C . THR A 1 724 ? -0.899 -8.375 -70.624 1.00 45.31 724 THR A C 1
ATOM 5739 O O . THR A 1 724 ? -0.606 -8.437 -69.434 1.00 45.31 724 THR A O 1
ATOM 5742 N N . LEU A 1 725 ? -2.155 -8.231 -71.047 1.00 47.16 725 LEU A N 1
ATOM 5743 C CA . LEU A 1 725 ? -3.319 -8.208 -70.163 1.00 47.16 725 LEU A CA 1
ATOM 5744 C C . LEU A 1 725 ? -3.847 -9.632 -69.933 1.00 47.16 725 LEU A C 1
ATOM 5746 O O . LEU A 1 725 ? -4.177 -10.331 -70.893 1.00 47.16 725 LEU A O 1
ATOM 5750 N N . ARG A 1 726 ? -3.959 -10.030 -68.660 1.00 48.03 726 ARG A N 1
ATOM 5751 C CA . ARG A 1 726 ? -4.651 -11.240 -68.180 1.00 48.03 726 ARG A CA 1
ATOM 5752 C C . ARG A 1 726 ? -5.717 -10.815 -67.163 1.00 48.03 726 ARG A C 1
ATOM 5754 O O . ARG A 1 726 ? -5.487 -9.860 -66.426 1.00 48.03 726 ARG A O 1
ATOM 5761 N N . ILE A 1 727 ? -6.871 -11.478 -67.142 1.00 53.31 727 ILE A N 1
ATOM 5762 C CA . ILE A 1 727 ? -8.006 -11.142 -66.262 1.00 53.31 727 ILE A CA 1
ATOM 5763 C C . ILE A 1 727 ? -8.294 -12.365 -65.369 1.00 53.31 727 ILE A C 1
ATOM 5765 O O . ILE A 1 727 ? -8.557 -13.431 -65.920 1.00 53.31 727 ILE A O 1
ATOM 5769 N N . GLY A 1 728 ? -8.219 -12.212 -64.035 1.00 49.62 728 GLY A N 1
ATOM 5770 C CA . GLY A 1 728 ? -8.454 -13.257 -63.011 1.00 49.62 728 GLY A CA 1
ATOM 5771 C C . GLY A 1 728 ? -9.456 -12.826 -61.915 1.00 49.62 728 GLY A C 1
ATOM 5772 O O . GLY A 1 728 ? -9.760 -11.636 -61.810 1.00 49.62 728 GLY A O 1
ATOM 5773 N N . GLU A 1 729 ? -10.002 -13.776 -61.139 1.00 54.38 729 GLU A N 1
ATOM 5774 C CA . GLU A 1 729 ? -11.052 -13.564 -60.109 1.00 54.38 729 GLU A CA 1
ATOM 5775 C C . GLU A 1 729 ? -10.490 -13.288 -58.688 1.00 54.38 729 GLU A C 1
ATOM 5777 O O . GLU A 1 729 ? -9.385 -13.704 -58.357 1.00 54.38 729 GLU A O 1
ATOM 5782 N N . GLU A 1 730 ? -11.260 -12.613 -57.814 1.00 55.09 730 GLU A N 1
ATOM 5783 C CA . GLU A 1 730 ? -10.884 -12.333 -56.408 1.00 55.09 730 GLU A CA 1
ATOM 5784 C C . GLU A 1 730 ? -10.913 -13.589 -55.500 1.00 55.09 730 GLU A C 1
ATOM 5786 O O . GLU A 1 730 ? -11.817 -14.428 -55.595 1.00 55.09 730 GLU A O 1
ATOM 5791 N N . ALA A 1 731 ? -9.959 -13.685 -54.559 1.00 65.56 731 ALA A N 1
ATOM 5792 C CA . ALA A 1 731 ? -9.852 -14.789 -53.597 1.00 65.56 731 ALA A CA 1
ATOM 5793 C C . ALA A 1 731 ? -11.020 -14.816 -52.591 1.00 65.56 731 ALA A C 1
ATOM 5795 O O . ALA A 1 731 ? -11.423 -13.790 -52.038 1.00 65.56 731 ALA A O 1
ATOM 5796 N N . ARG A 1 732 ? -11.548 -16.012 -52.299 1.00 78.12 732 ARG A N 1
ATOM 5797 C CA . ARG A 1 732 ? -12.720 -16.213 -51.422 1.00 78.12 732 ARG A CA 1
ATOM 5798 C C . ARG A 1 732 ? -12.596 -17.484 -50.585 1.00 78.12 732 ARG A C 1
ATOM 5800 O O . ARG A 1 732 ? -11.836 -18.380 -50.926 1.00 78.12 732 ARG A O 1
ATOM 5807 N N . PHE A 1 733 ? -13.357 -17.595 -49.495 1.00 80.06 733 PHE A N 1
ATOM 5808 C CA . PHE A 1 733 ? -13.451 -18.856 -48.750 1.00 80.06 733 PHE A CA 1
ATOM 5809 C C . PHE A 1 733 ? -14.482 -19.781 -49.393 1.00 80.06 733 PHE A C 1
ATOM 5811 O O . PHE A 1 733 ? -15.649 -19.410 -49.496 1.00 80.06 733 PHE A O 1
ATOM 5818 N N . GLU A 1 734 ? -14.063 -20.991 -49.756 1.00 83.75 734 GLU A N 1
ATOM 5819 C CA . GLU A 1 734 ? -14.985 -22.096 -50.037 1.00 83.75 734 GLU A CA 1
ATOM 5820 C C . GLU A 1 734 ? -15.647 -22.561 -48.739 1.00 83.75 734 GLU A C 1
ATOM 5822 O O . GLU A 1 734 ? -16.861 -22.739 -48.668 1.00 83.75 734 GLU A O 1
ATOM 5827 N N . LYS A 1 735 ? -14.837 -22.687 -47.679 1.00 84.38 735 LYS A N 1
ATOM 5828 C CA . LYS A 1 735 ? -15.282 -23.086 -46.346 1.00 84.38 735 LYS A CA 1
ATOM 5829 C C . LYS A 1 735 ? -14.716 -22.139 -45.292 1.00 84.38 735 LYS A C 1
ATOM 5831 O O . LYS A 1 735 ? -13.504 -22.071 -45.090 1.00 84.38 735 LYS A O 1
ATOM 5836 N N . LYS A 1 736 ? -15.607 -21.405 -44.621 1.00 86.81 736 LYS A N 1
ATOM 5837 C CA . LYS A 1 736 ? -15.276 -20.548 -43.471 1.00 86.81 736 LYS A CA 1
ATOM 5838 C C . LYS A 1 736 ? -14.988 -21.394 -42.223 1.00 86.81 736 LYS A C 1
ATOM 5840 O O . LYS A 1 736 ? -15.473 -22.520 -42.122 1.00 86.81 736 LYS A O 1
ATOM 5845 N N . ALA A 1 737 ? -14.231 -20.829 -41.284 1.00 89.00 737 ALA A N 1
ATOM 5846 C CA . ALA A 1 737 ? -13.956 -21.438 -39.988 1.00 89.00 737 ALA A CA 1
ATOM 5847 C C . ALA A 1 737 ? -15.264 -21.757 -39.245 1.00 89.00 737 ALA A C 1
ATOM 5849 O O . ALA A 1 737 ? -16.170 -20.930 -39.164 1.00 89.00 737 ALA A O 1
ATOM 5850 N N . ASN A 1 738 ? -15.372 -22.980 -38.733 1.00 88.88 738 ASN A N 1
ATOM 5851 C CA . ASN A 1 738 ? -16.539 -23.463 -38.001 1.00 88.88 738 ASN A CA 1
ATOM 5852 C C . ASN A 1 738 ? -16.470 -23.092 -36.513 1.00 88.88 738 ASN A C 1
ATOM 5854 O O . ASN A 1 738 ? -15.404 -23.145 -35.910 1.00 88.88 738 ASN A O 1
ATOM 5858 N N . SER A 1 739 ? -17.618 -22.786 -35.907 1.00 89.19 739 SER A N 1
ATOM 5859 C CA . SER A 1 739 ? -17.758 -22.715 -34.448 1.00 89.19 739 SER A CA 1
ATOM 5860 C C . SER A 1 739 ? -18.049 -24.098 -33.861 1.00 89.19 739 SER A C 1
ATOM 5862 O O . SER A 1 739 ? -18.725 -24.917 -34.483 1.00 89.19 739 SER A O 1
ATOM 5864 N N . LEU A 1 740 ? -17.520 -24.366 -32.671 1.00 90.56 740 LEU A N 1
ATOM 5865 C CA . LEU A 1 740 ? -17.481 -25.673 -32.024 1.00 90.56 740 LEU A CA 1
ATOM 5866 C C . LEU A 1 740 ? -17.965 -25.584 -30.573 1.00 90.56 740 LEU A C 1
ATOM 5868 O O . LEU A 1 740 ? -17.700 -24.603 -29.881 1.00 90.56 740 LEU A O 1
ATOM 5872 N N . SER A 1 741 ? -18.607 -26.652 -30.100 1.00 89.12 741 SER A N 1
ATOM 5873 C CA . SER A 1 741 ? -18.939 -26.878 -28.688 1.00 89.12 741 SER A CA 1
ATOM 5874 C C . SER A 1 741 ? -18.392 -28.240 -28.268 1.00 89.12 741 SER A C 1
ATOM 5876 O O . SER A 1 741 ? -18.797 -29.268 -28.818 1.00 89.12 741 SER A O 1
ATOM 5878 N N . VAL A 1 742 ? -17.421 -28.258 -27.351 1.00 91.12 742 VAL A N 1
ATOM 5879 C CA . VAL A 1 742 ? -16.653 -29.465 -26.993 1.00 91.12 742 VAL A CA 1
ATOM 5880 C C . VAL A 1 742 ? -16.609 -29.626 -25.473 1.00 91.12 742 VAL A C 1
ATOM 5882 O O . VAL A 1 742 ? -16.481 -28.647 -24.745 1.00 91.12 742 VAL A O 1
ATOM 5885 N N . ALA A 1 743 ? -16.759 -30.854 -24.972 1.00 89.12 743 ALA A N 1
ATOM 5886 C CA . ALA A 1 743 ? -16.625 -31.142 -23.542 1.00 89.12 743 ALA A CA 1
ATOM 5887 C C . ALA A 1 743 ? -15.148 -31.111 -23.104 1.00 89.12 743 ALA A C 1
ATOM 5889 O O . ALA A 1 743 ? -14.254 -31.344 -23.919 1.00 89.12 743 ALA A O 1
ATOM 5890 N N . ILE A 1 744 ? -14.895 -30.854 -21.818 1.00 89.25 744 ILE A N 1
ATOM 5891 C CA . ILE A 1 744 ? -13.538 -30.872 -21.248 1.00 89.25 744 ILE A CA 1
ATOM 5892 C C . ILE A 1 744 ? -12.879 -32.243 -21.493 1.00 89.25 744 ILE A C 1
ATOM 5894 O O . ILE A 1 744 ? -13.540 -33.275 -21.383 1.00 89.25 744 ILE A O 1
ATOM 5898 N N . GLY A 1 745 ? -11.598 -32.246 -21.867 1.00 85.81 745 GLY A N 1
ATOM 5899 C CA . GLY A 1 745 ? -10.833 -33.434 -22.267 1.00 85.81 745 GLY A CA 1
ATOM 5900 C C . GLY A 1 745 ? -11.096 -33.904 -23.704 1.00 85.81 745 GLY A C 1
ATOM 5901 O O . GLY A 1 745 ? -10.438 -34.819 -24.195 1.00 85.81 745 GLY A O 1
ATOM 5902 N N . GLY A 1 746 ? -12.050 -33.284 -24.407 1.00 90.69 746 GLY A N 1
ATOM 5903 C CA . GLY A 1 746 ? -12.368 -33.589 -25.799 1.00 90.69 746 GLY A CA 1
ATOM 5904 C C . GLY A 1 746 ? -11.350 -33.035 -26.802 1.00 90.69 746 GLY A C 1
ATOM 5905 O O . GLY A 1 746 ? -10.366 -32.389 -26.444 1.00 90.69 746 GLY A O 1
ATOM 5906 N N . LYS A 1 747 ? -11.617 -33.266 -28.093 1.00 92.94 747 LYS A N 1
ATOM 5907 C CA . LYS A 1 747 ? -10.808 -32.782 -29.221 1.00 92.94 747 LYS A CA 1
ATOM 5908 C C . LYS A 1 747 ? -11.613 -31.783 -30.056 1.00 92.94 747 LYS A C 1
ATOM 5910 O O . LYS A 1 747 ? -12.682 -32.130 -30.553 1.00 92.94 747 LYS A O 1
ATOM 5915 N N . ALA A 1 748 ? -11.105 -30.564 -30.231 1.00 93.00 748 ALA A N 1
ATOM 5916 C CA . ALA A 1 748 ? -11.712 -29.540 -31.088 1.00 93.00 748 ALA A CA 1
ATOM 5917 C C . ALA A 1 748 ? -10.979 -29.467 -32.435 1.00 93.00 748 ALA A C 1
ATOM 5919 O O . ALA A 1 748 ? -9.753 -29.405 -32.457 1.00 93.00 748 ALA A O 1
ATOM 5920 N N . VAL A 1 749 ? -11.714 -29.467 -33.554 1.00 94.31 749 VAL A N 1
ATOM 5921 C CA . VAL A 1 749 ? -11.138 -29.402 -34.910 1.00 94.31 749 VAL A CA 1
ATOM 5922 C C . VAL A 1 749 ? -11.793 -28.283 -35.714 1.00 94.31 749 VAL A C 1
ATOM 5924 O O . VAL A 1 749 ? -12.939 -28.389 -36.164 1.00 94.31 749 VAL A O 1
ATOM 5927 N N . PHE A 1 750 ? -11.048 -27.203 -35.904 1.00 93.94 750 PHE A N 1
ATOM 5928 C CA . PHE A 1 750 ? -11.411 -26.115 -36.796 1.00 93.94 750 PHE A CA 1
ATOM 5929 C C . PHE A 1 750 ? -10.955 -26.423 -38.223 1.00 93.94 750 PHE A C 1
ATOM 5931 O O . PHE A 1 750 ? -9.854 -26.926 -38.428 1.00 93.94 750 PHE A O 1
ATOM 5938 N N . SER A 1 751 ? -11.777 -26.093 -39.216 1.00 90.06 751 SER A N 1
ATOM 5939 C CA . SER A 1 751 ? -11.505 -26.300 -40.643 1.00 90.06 751 SER A CA 1
ATOM 5940 C C . SER A 1 751 ? -11.738 -25.014 -41.428 1.00 90.06 751 SER A C 1
ATOM 5942 O O . SER A 1 751 ? -12.716 -24.314 -41.181 1.00 90.06 751 SER A O 1
ATOM 5944 N N . CYS A 1 752 ? -10.847 -24.697 -42.362 1.00 89.31 752 CYS A N 1
ATOM 5945 C CA . CYS A 1 752 ? -10.882 -23.474 -43.151 1.00 89.31 752 CYS A CA 1
ATOM 5946 C C . CYS A 1 752 ? -10.260 -23.722 -44.529 1.00 89.31 752 CYS A C 1
ATOM 5948 O O . CYS A 1 752 ? -9.087 -24.077 -44.613 1.00 89.31 752 CYS A O 1
ATOM 5950 N N . ARG A 1 753 ? -11.034 -23.510 -45.601 1.00 88.44 753 ARG A N 1
ATOM 5951 C CA . ARG A 1 753 ? -10.582 -23.728 -46.981 1.00 88.44 753 ARG A CA 1
ATOM 5952 C C . ARG A 1 753 ? -10.755 -22.464 -47.838 1.00 88.44 753 ARG A C 1
ATOM 5954 O O . ARG A 1 753 ? -11.891 -22.099 -48.166 1.00 88.44 753 ARG A O 1
ATOM 5961 N N . PRO A 1 754 ? -9.658 -21.774 -48.186 1.00 84.44 754 PRO A N 1
ATOM 5962 C CA . PRO A 1 754 ? -9.640 -20.666 -49.134 1.00 84.44 754 PRO A CA 1
ATOM 5963 C C . PRO A 1 754 ? -9.459 -21.145 -50.588 1.00 84.44 754 PRO A C 1
ATOM 5965 O O . PRO A 1 754 ? -8.808 -22.153 -50.837 1.00 84.44 754 PRO A O 1
ATOM 5968 N N . LEU A 1 755 ? -9.992 -20.386 -51.546 1.00 76.44 755 LEU A N 1
ATOM 5969 C CA . LEU A 1 755 ? -9.814 -20.563 -52.991 1.00 76.44 755 LEU A CA 1
ATOM 5970 C C . LEU A 1 755 ? -9.109 -19.334 -53.581 1.00 76.44 755 LEU A C 1
ATOM 5972 O O . LEU A 1 755 ? -9.523 -18.202 -53.314 1.00 76.44 755 LEU A O 1
ATOM 5976 N N . SER A 1 756 ? -8.101 -19.569 -54.423 1.00 65.56 756 SER A N 1
ATOM 5977 C CA . SER A 1 756 ? -7.482 -18.559 -55.292 1.00 65.56 756 SER A CA 1
ATOM 5978 C C . SER A 1 756 ? -7.246 -19.152 -56.684 1.00 65.56 756 SER A C 1
ATOM 5980 O O . SER A 1 756 ? -6.936 -20.337 -56.807 1.00 65.56 756 SER A O 1
ATOM 5982 N N . THR A 1 757 ? -7.429 -18.349 -57.735 1.00 57.47 757 THR A N 1
ATOM 5983 C CA . THR A 1 757 ? -7.194 -18.760 -59.131 1.00 57.47 757 THR A CA 1
ATOM 5984 C C . THR A 1 757 ? -5.739 -18.597 -59.573 1.00 57.47 757 THR A C 1
ATOM 5986 O O . THR A 1 757 ? -5.367 -19.159 -60.598 1.00 57.47 757 THR A O 1
ATOM 5989 N N . ASP A 1 758 ? -4.918 -17.867 -58.807 1.00 55.38 758 ASP A N 1
ATOM 5990 C CA . ASP A 1 758 ? -3.587 -17.403 -59.236 1.00 55.38 758 ASP A CA 1
ATOM 5991 C C . ASP A 1 758 ? -2.419 -17.891 -58.347 1.00 55.38 758 ASP A C 1
ATOM 5993 O O . ASP A 1 758 ? -1.297 -17.393 -58.472 1.00 55.38 758 ASP A O 1
ATOM 5997 N N . GLY A 1 759 ? -2.626 -18.885 -57.472 1.00 59.53 759 GLY A N 1
ATOM 5998 C CA . GLY A 1 759 ? -1.525 -19.524 -56.737 1.00 59.53 759 GLY A CA 1
ATOM 5999 C C . GLY A 1 759 ? -1.908 -20.254 -55.448 1.00 59.53 759 GLY A C 1
ATOM 6000 O O . GLY A 1 759 ? -3.076 -20.346 -55.075 1.00 59.53 759 GLY A O 1
ATOM 6001 N N . GLU A 1 760 ? -0.889 -20.782 -54.766 1.00 64.50 760 GLU A N 1
ATOM 6002 C CA . GLU A 1 760 ? -1.010 -21.539 -53.515 1.00 64.50 760 GLU A CA 1
ATOM 6003 C C . GLU A 1 760 ? -1.309 -20.602 -52.324 1.00 64.50 760 GLU A C 1
ATOM 6005 O O . GLU A 1 760 ? -0.604 -19.616 -52.092 1.00 64.50 760 GLU A O 1
ATOM 6010 N N . MET A 1 761 ? -2.380 -20.885 -51.572 1.00 75.50 761 MET A N 1
ATOM 6011 C CA . MET A 1 761 ? -2.821 -20.066 -50.435 1.00 75.50 761 MET A CA 1
ATOM 6012 C C . MET A 1 761 ? -2.085 -20.463 -49.154 1.00 75.50 761 MET A C 1
ATOM 6014 O O . MET A 1 761 ? -2.136 -21.612 -48.724 1.00 75.50 761 MET A O 1
ATOM 6018 N N . SER A 1 762 ? -1.473 -19.491 -48.478 1.00 82.25 762 SER A N 1
ATOM 6019 C CA . SER A 1 762 ? -0.856 -19.712 -47.164 1.00 82.25 762 SER A CA 1
ATOM 6020 C C . SER A 1 762 ? -1.873 -19.490 -46.040 1.00 82.25 762 SER A C 1
ATOM 6022 O O . SER A 1 762 ? -2.442 -18.403 -45.932 1.00 82.25 762 SER A O 1
ATOM 6024 N N . ILE A 1 763 ? -2.107 -20.505 -45.200 1.00 88.19 763 ILE A N 1
ATOM 6025 C CA . ILE A 1 763 ? -3.092 -20.475 -44.105 1.00 88.19 763 ILE A CA 1
ATOM 6026 C C . ILE A 1 763 ? -2.377 -20.415 -42.753 1.00 88.19 763 ILE A C 1
ATOM 6028 O O . ILE A 1 763 ? -1.427 -21.153 -42.499 1.00 88.19 763 ILE A O 1
ATOM 6032 N N . LYS A 1 764 ? -2.836 -19.527 -41.865 1.00 90.25 764 LYS A N 1
ATOM 6033 C CA . LYS A 1 764 ? -2.360 -19.415 -40.479 1.00 90.25 764 LYS A CA 1
ATOM 6034 C C . LYS A 1 764 ? -3.531 -19.272 -39.512 1.00 90.25 764 LYS A C 1
ATOM 6036 O O . LYS A 1 764 ? -4.447 -18.491 -39.765 1.00 90.25 764 LYS A O 1
ATOM 6041 N N . TRP A 1 765 ? -3.458 -19.962 -38.376 1.00 91.81 765 TRP A N 1
ATOM 6042 C CA . TRP A 1 765 ? -4.433 -19.844 -37.291 1.00 91.81 765 TRP A CA 1
ATOM 6043 C C . TRP A 1 765 ? -3.947 -18.890 -36.201 1.00 91.81 765 TRP A C 1
ATOM 6045 O O . TRP A 1 765 ? -2.769 -18.899 -35.843 1.00 91.81 765 TRP A O 1
ATOM 6055 N N . ARG A 1 766 ? -4.842 -18.055 -35.667 1.00 88.88 766 ARG A N 1
ATOM 6056 C CA . ARG A 1 766 ? -4.526 -17.066 -34.625 1.00 88.88 766 ARG A CA 1
ATOM 6057 C C . ARG A 1 766 ? -5.531 -17.078 -33.478 1.00 88.88 766 ARG A C 1
ATOM 6059 O O . ARG A 1 766 ? -6.713 -17.327 -33.704 1.00 88.88 766 ARG A O 1
ATOM 6066 N N . ARG A 1 767 ? -5.067 -16.736 -32.274 1.00 85.75 767 ARG A N 1
ATOM 6067 C CA . ARG A 1 767 ? -5.876 -16.520 -31.060 1.00 85.75 767 ARG A CA 1
ATOM 6068 C C . ARG A 1 767 ? -5.230 -15.427 -30.205 1.00 85.75 767 ARG A C 1
ATOM 6070 O O . ARG A 1 767 ? -4.010 -15.399 -30.087 1.00 85.75 767 ARG A O 1
ATOM 6077 N N . ASN A 1 768 ? -6.031 -14.521 -29.637 1.00 76.69 768 ASN A N 1
ATOM 6078 C CA . ASN A 1 768 ? -5.565 -13.391 -28.810 1.00 76.69 768 ASN A CA 1
ATOM 6079 C C . ASN A 1 768 ? -4.442 -12.557 -29.466 1.00 76.69 768 ASN A C 1
ATOM 6081 O O . ASN A 1 768 ? -3.493 -12.147 -28.810 1.00 76.69 768 ASN A O 1
ATOM 6085 N N . GLY A 1 769 ? -4.513 -12.357 -30.786 1.00 70.94 769 GLY A N 1
ATOM 6086 C CA . GLY A 1 769 ? -3.500 -11.622 -31.556 1.00 70.94 769 GLY A CA 1
ATOM 6087 C C . GLY A 1 769 ? -2.259 -12.433 -31.958 1.00 70.94 769 GLY A C 1
ATOM 6088 O O . GLY A 1 769 ? -1.576 -12.042 -32.901 1.00 70.94 769 GLY A O 1
ATOM 6089 N N . GLN A 1 770 ? -2.013 -13.597 -31.350 1.00 76.44 770 GLN A N 1
ATOM 6090 C CA . GLN A 1 770 ? -0.835 -14.431 -31.610 1.00 76.44 770 GLN A CA 1
ATOM 6091 C C . GLN A 1 770 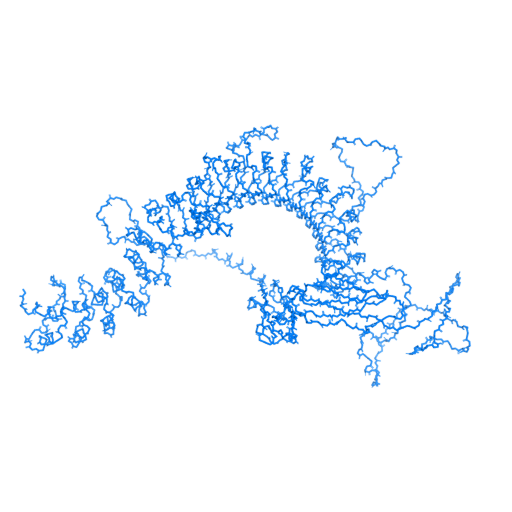? -1.113 -15.540 -32.636 1.00 76.44 770 GLN A C 1
ATOM 6093 O O . GLN A 1 770 ? -2.236 -16.037 -32.749 1.00 76.44 770 GLN A O 1
ATOM 6098 N N . THR A 1 771 ? -0.086 -15.939 -33.398 1.00 85.88 771 THR A N 1
ATOM 6099 C CA . THR A 1 771 ? -0.177 -17.066 -34.347 1.00 85.88 771 THR A CA 1
ATOM 6100 C C . THR A 1 771 ? 0.062 -18.382 -33.617 1.00 85.88 771 THR A C 1
ATOM 6102 O O . THR A 1 771 ? 1.077 -18.539 -32.948 1.00 85.88 771 THR A O 1
ATOM 6105 N N . ILE A 1 772 ? -0.862 -19.329 -33.765 1.00 88.25 772 ILE A N 1
ATOM 6106 C CA . ILE A 1 772 ? -0.765 -20.661 -33.166 1.00 88.25 772 ILE A CA 1
ATOM 6107 C C . ILE A 1 772 ? 0.220 -21.487 -33.997 1.00 88.25 772 ILE A C 1
ATOM 6109 O O . ILE A 1 772 ? 0.077 -21.572 -35.217 1.00 88.25 772 ILE A O 1
ATOM 6113 N N . GLN A 1 773 ? 1.215 -22.079 -33.339 1.00 88.50 773 GLN A N 1
ATOM 6114 C CA . GLN A 1 773 ? 2.162 -23.017 -33.947 1.00 88.50 773 GLN A CA 1
ATOM 6115 C C . GLN A 1 773 ? 1.841 -24.453 -33.516 1.00 88.50 773 GLN A C 1
ATOM 6117 O O . GLN A 1 773 ? 1.254 -24.662 -32.452 1.00 88.50 773 GLN A O 1
ATOM 6122 N N . SER A 1 774 ? 2.226 -25.438 -34.332 1.00 88.06 774 SER A N 1
ATOM 6123 C CA . SER A 1 774 ? 2.115 -26.854 -33.963 1.00 88.06 774 SER A CA 1
ATOM 6124 C C . SER A 1 774 ? 3.065 -27.176 -32.809 1.00 88.06 774 SER A C 1
ATOM 6126 O O . SER A 1 774 ? 4.256 -26.877 -32.882 1.00 88.06 774 SER A O 1
ATOM 6128 N N . GLY A 1 775 ? 2.542 -27.785 -31.746 1.00 81.00 775 GLY A N 1
ATOM 6129 C CA . GLY A 1 775 ? 3.298 -28.109 -30.539 1.00 81.00 775 GLY A CA 1
ATOM 6130 C C . GLY A 1 775 ? 2.406 -28.252 -29.303 1.00 81.00 775 GLY A C 1
ATOM 6131 O O . GLY A 1 775 ? 1.409 -27.544 -29.132 1.00 81.00 775 GLY A O 1
ATOM 6132 N N . GLY A 1 776 ? 2.765 -29.183 -28.415 1.00 87.25 776 GLY A N 1
ATOM 6133 C CA . GLY A 1 776 ? 1.973 -29.495 -27.224 1.00 87.25 776 GLY A CA 1
ATOM 6134 C C . GLY A 1 776 ? 0.588 -30.032 -27.594 1.00 87.25 776 GLY A C 1
ATOM 6135 O O . GLY A 1 776 ? 0.476 -31.083 -28.217 1.00 87.25 776 GLY A O 1
ATOM 6136 N N . LYS A 1 777 ? -0.469 -29.306 -27.212 1.00 89.44 777 LYS A N 1
ATOM 6137 C CA . LYS A 1 777 ? -1.866 -29.688 -27.478 1.00 89.44 777 LYS A CA 1
ATOM 6138 C C . LYS A 1 777 ? -2.438 -29.176 -28.807 1.00 89.44 777 LYS A C 1
ATOM 6140 O O . LYS A 1 777 ? -3.567 -29.531 -29.146 1.00 89.44 777 LYS A O 1
ATOM 6145 N N . TYR A 1 778 ? -1.694 -28.335 -29.530 1.00 92.31 778 TYR A N 1
ATOM 6146 C CA . TYR A 1 778 ? -2.106 -27.748 -30.806 1.00 92.31 778 TYR A CA 1
ATOM 6147 C C . TYR A 1 778 ? -1.444 -28.466 -31.980 1.00 92.31 778 TYR A C 1
ATOM 6149 O O . TYR A 1 778 ? -0.227 -28.644 -32.000 1.00 92.31 778 TYR A O 1
ATOM 6157 N N . ASP A 1 779 ? -2.244 -28.808 -32.982 1.00 90.94 779 ASP A N 1
ATOM 6158 C CA . ASP A 1 779 ? -1.790 -29.383 -34.244 1.00 90.94 779 ASP A CA 1
ATOM 6159 C C . ASP A 1 779 ? -2.370 -28.570 -35.411 1.00 90.94 779 ASP A C 1
ATOM 6161 O O . ASP A 1 779 ? -3.587 -28.530 -35.627 1.00 90.94 779 ASP A O 1
ATOM 6165 N N . VAL A 1 780 ? -1.495 -27.837 -36.105 1.00 89.94 780 VAL A N 1
ATOM 6166 C CA . VAL A 1 780 ? -1.834 -26.946 -37.219 1.00 89.94 780 VAL A CA 1
ATOM 6167 C C . VAL A 1 780 ? -1.555 -27.672 -38.533 1.00 89.94 780 VAL A C 1
ATOM 6169 O O . VAL A 1 780 ? -0.406 -27.817 -38.948 1.00 89.94 780 VAL A O 1
ATOM 6172 N N . GLY A 1 781 ? -2.624 -28.114 -39.191 1.00 83.69 781 GLY A N 1
ATOM 6173 C CA . GLY A 1 781 ? -2.589 -28.685 -40.535 1.00 83.69 781 GLY A CA 1
ATOM 6174 C C . GLY A 1 781 ? -2.710 -27.619 -41.627 1.00 83.69 781 GLY A C 1
ATOM 6175 O O . GLY A 1 781 ? -2.923 -26.438 -41.350 1.00 83.69 781 GLY A O 1
ATOM 6176 N N . SER A 1 782 ? -2.633 -28.049 -42.889 1.00 80.06 782 SER A N 1
ATOM 6177 C CA . SER A 1 782 ? -2.723 -27.162 -44.059 1.00 80.06 782 SER A CA 1
ATOM 6178 C C . SER A 1 782 ? -4.041 -26.384 -44.130 1.00 80.06 782 SER A C 1
ATOM 6180 O O . SER A 1 782 ? -4.027 -25.219 -44.499 1.00 80.06 782 SER A O 1
ATOM 6182 N N . GLU A 1 783 ? -5.163 -26.983 -43.723 1.00 86.56 783 GLU A N 1
ATOM 6183 C CA . GLU A 1 783 ? -6.505 -26.369 -43.761 1.00 86.56 783 GLU A CA 1
ATOM 6184 C C . GLU A 1 783 ? -7.245 -26.449 -42.410 1.00 86.56 783 GLU A C 1
ATOM 6186 O O . GLU A 1 783 ? -8.439 -26.152 -42.317 1.00 86.56 783 GLU A O 1
ATOM 6191 N N . SER A 1 784 ? -6.574 -26.872 -41.334 1.00 91.25 784 SER A N 1
ATOM 6192 C CA . SER A 1 784 ? -7.238 -27.160 -40.058 1.00 91.25 784 SER A CA 1
ATOM 6193 C C . SER A 1 784 ? -6.388 -26.848 -38.836 1.00 91.25 784 SER A C 1
ATOM 6195 O O . SER A 1 784 ? -5.170 -26.968 -38.877 1.00 91.25 784 SER A O 1
ATOM 6197 N N . LEU A 1 785 ? -7.048 -26.518 -37.729 1.00 94.25 785 LEU A N 1
ATOM 6198 C CA . LEU A 1 785 ? -6.439 -26.439 -36.404 1.00 94.25 785 LEU A CA 1
ATOM 6199 C C . LEU A 1 785 ? -7.113 -27.451 -35.487 1.00 94.25 785 LEU A C 1
ATOM 6201 O O . LEU A 1 785 ? -8.319 -27.383 -35.252 1.00 94.25 785 LEU A O 1
ATOM 6205 N N . THR A 1 786 ? -6.310 -28.342 -34.927 1.00 94.00 786 THR A N 1
ATOM 6206 C CA . THR A 1 786 ? -6.737 -29.334 -33.952 1.00 94.00 786 THR A CA 1
ATOM 6207 C C . THR A 1 786 ? -6.230 -28.957 -32.564 1.00 94.00 786 THR A C 1
ATOM 6209 O O . THR A 1 786 ? -5.056 -28.643 -32.386 1.00 94.00 786 THR A O 1
ATOM 6212 N N . ILE A 1 787 ? -7.113 -29.021 -31.571 1.00 94.88 787 ILE A N 1
ATOM 6213 C CA . ILE A 1 787 ? -6.801 -28.826 -30.153 1.00 94.88 787 ILE A CA 1
ATOM 6214 C C . ILE A 1 787 ? -7.166 -30.114 -29.427 1.00 94.88 787 ILE A C 1
ATOM 6216 O O . ILE A 1 787 ? -8.334 -30.510 -29.411 1.00 94.88 787 ILE A O 1
ATOM 6220 N N . SER A 1 788 ? -6.164 -30.773 -28.859 1.00 91.06 788 SER A N 1
ATOM 6221 C CA . SER A 1 788 ? -6.336 -31.978 -28.044 1.00 91.06 788 SER A CA 1
ATOM 6222 C C . SER A 1 788 ? -6.459 -31.600 -26.567 1.00 91.06 788 SER A C 1
ATOM 6224 O O . SER A 1 788 ? -5.939 -30.563 -26.166 1.00 91.06 788 SER A O 1
ATOM 6226 N N . ASP A 1 789 ? -7.139 -32.428 -25.771 1.00 89.94 789 ASP A N 1
ATOM 6227 C CA . ASP A 1 789 ? -7.324 -32.210 -24.327 1.00 89.94 789 ASP A CA 1
ATOM 6228 C C . ASP A 1 789 ? -7.884 -30.809 -23.998 1.00 89.94 789 ASP A C 1
ATOM 6230 O O . ASP A 1 789 ? -7.264 -29.975 -23.331 1.00 89.94 789 ASP A O 1
ATOM 6234 N N . VAL A 1 790 ? -9.058 -30.509 -24.569 1.00 92.69 790 VAL A N 1
ATOM 6235 C CA . VAL A 1 790 ? -9.711 -29.199 -24.443 1.00 92.69 790 VAL A CA 1
ATOM 6236 C C . VAL A 1 790 ? -10.000 -28.884 -22.975 1.00 92.69 790 VAL A C 1
ATOM 6238 O O . VAL A 1 790 ? -10.696 -29.627 -22.288 1.00 92.69 790 VAL A O 1
ATOM 6241 N N . SER A 1 791 ? -9.523 -27.735 -22.505 1.00 89.81 791 SER A N 1
ATOM 6242 C CA . SER A 1 791 ? -9.748 -27.233 -21.146 1.00 89.81 791 SER A CA 1
ATOM 6243 C C . SER A 1 791 ? -10.653 -25.999 -21.142 1.00 89.81 791 SER A C 1
ATOM 6245 O O . SER A 1 791 ? -10.869 -25.360 -22.172 1.00 89.81 791 SER A O 1
ATOM 6247 N N . SER A 1 792 ? -11.126 -25.582 -19.964 1.00 83.25 792 SER A N 1
ATOM 6248 C CA . SER A 1 792 ? -11.901 -24.339 -19.815 1.00 83.25 792 SER A CA 1
ATOM 6249 C C . SER A 1 792 ? -11.153 -23.087 -20.294 1.00 83.25 792 SER A C 1
ATOM 6251 O O . SER A 1 792 ? -11.778 -22.137 -20.759 1.00 83.25 792 SER A O 1
ATOM 6253 N N . LYS A 1 793 ? -9.813 -23.105 -20.263 1.00 85.50 793 LYS A N 1
ATOM 6254 C CA . LYS A 1 793 ? -8.951 -22.023 -20.766 1.00 85.50 793 LYS A CA 1
ATOM 6255 C C . LYS A 1 793 ? -8.882 -21.961 -22.291 1.00 85.50 793 LYS A C 1
ATOM 6257 O O . LYS A 1 793 ? -8.326 -21.003 -22.819 1.00 85.50 793 LYS A O 1
ATOM 6262 N N . ASP A 1 794 ? -9.404 -22.953 -23.012 1.00 87.31 794 ASP A N 1
ATOM 6263 C CA . ASP A 1 794 ? -9.364 -23.007 -24.480 1.00 87.31 794 ASP A CA 1
ATOM 6264 C C . ASP A 1 794 ? -10.567 -22.349 -25.152 1.00 87.31 794 ASP A C 1
ATOM 6266 O O . ASP A 1 794 ? -10.586 -22.180 -26.366 1.00 87.31 794 ASP A O 1
ATOM 6270 N N . CYS A 1 795 ? -11.536 -21.890 -24.364 1.00 86.56 795 CYS A N 1
ATOM 6271 C CA . CYS A 1 795 ? -12.689 -21.164 -24.874 1.00 86.56 795 CYS A CA 1
ATOM 6272 C C . CYS A 1 795 ? -12.290 -19.882 -25.646 1.00 86.56 795 CYS A C 1
ATOM 6274 O O . CYS A 1 795 ? -11.304 -19.210 -25.318 1.00 86.56 795 CYS A O 1
ATOM 6276 N N . GLY A 1 796 ? -13.089 -19.491 -26.638 1.00 87.50 796 GLY A N 1
ATOM 6277 C CA . GLY A 1 796 ? -12.969 -18.191 -27.309 1.00 87.50 796 GLY A CA 1
ATOM 6278 C C . GLY A 1 796 ? -12.811 -18.256 -28.824 1.00 87.50 796 GLY A C 1
ATOM 6279 O O . GLY A 1 796 ? -13.166 -19.246 -29.458 1.00 87.50 796 GLY A O 1
ATOM 6280 N N . GLU A 1 797 ? -12.337 -17.162 -29.419 1.00 88.56 797 GLU A N 1
ATOM 6281 C CA . GLU A 1 797 ? -12.278 -16.971 -30.873 1.00 88.56 797 GLU A CA 1
ATOM 6282 C C . GLU A 1 797 ? -10.943 -17.401 -31.487 1.00 88.56 797 GLU A C 1
ATOM 6284 O O . GLU A 1 797 ? -9.861 -17.045 -31.014 1.00 88.56 797 GLU A O 1
ATOM 6289 N N . TYR A 1 798 ? -11.045 -18.107 -32.608 1.00 89.88 798 TYR A N 1
ATOM 6290 C CA . TYR A 1 798 ? -9.944 -18.581 -33.429 1.00 89.88 798 TYR A CA 1
ATOM 6291 C C . TYR A 1 798 ? -10.094 -18.029 -34.845 1.00 89.88 798 TYR A C 1
ATOM 6293 O O . TYR A 1 798 ? -11.157 -18.106 -35.461 1.00 89.88 798 TYR A O 1
ATOM 6301 N N . TYR A 1 799 ? -9.011 -17.471 -35.372 1.00 89.31 799 TYR A N 1
ATOM 6302 C CA . TYR A 1 799 ? -9.001 -16.758 -36.642 1.00 89.31 799 TYR A CA 1
ATOM 6303 C C . TYR A 1 799 ? -8.178 -17.535 -37.665 1.00 89.31 799 TYR A C 1
ATOM 6305 O O . TYR A 1 799 ? -6.974 -17.708 -37.486 1.00 89.31 799 TYR A O 1
ATOM 6313 N N . CYS A 1 800 ? -8.813 -17.960 -38.752 1.00 89.81 800 CYS A N 1
ATOM 6314 C CA . CYS A 1 800 ? -8.138 -18.465 -39.939 1.00 89.81 800 CYS A CA 1
ATOM 6315 C C . CYS A 1 800 ? -7.802 -17.291 -40.859 1.00 89.81 800 CYS A C 1
ATOM 6317 O O . CYS A 1 800 ? -8.700 -16.615 -41.364 1.00 89.81 800 CYS A O 1
ATOM 6319 N N . VAL A 1 801 ? -6.517 -17.046 -41.086 1.00 89.75 801 VAL A N 1
ATOM 6320 C CA . VAL A 1 801 ? -6.026 -16.001 -41.988 1.00 89.75 801 VAL A CA 1
ATOM 6321 C C . VAL A 1 801 ? -5.382 -16.678 -43.189 1.00 89.75 801 VAL A C 1
ATOM 6323 O O . VAL A 1 801 ? -4.395 -17.394 -43.024 1.00 89.75 801 VAL A O 1
ATOM 6326 N N . ALA A 1 802 ? -5.926 -16.440 -44.382 1.00 84.44 802 ALA A N 1
ATOM 6327 C CA . ALA A 1 802 ? -5.404 -16.978 -45.629 1.00 84.44 802 ALA A CA 1
ATOM 6328 C C . ALA A 1 802 ? -4.903 -15.857 -46.548 1.00 84.44 802 ALA A C 1
ATOM 6330 O O . ALA A 1 802 ? -5.528 -14.797 -46.654 1.00 84.44 802 ALA A O 1
ATOM 6331 N N . ARG A 1 803 ? -3.758 -16.083 -47.195 1.00 82.19 803 ARG A N 1
ATOM 6332 C CA . ARG A 1 803 ? -3.091 -15.091 -48.044 1.00 82.19 803 ARG A CA 1
ATOM 6333 C C . ARG A 1 803 ? -2.566 -15.725 -49.332 1.00 82.19 803 ARG A C 1
ATOM 6335 O O . ARG A 1 803 ? -1.794 -16.683 -49.250 1.00 82.19 803 ARG A O 1
ATOM 6342 N N . ASP A 1 804 ? -2.896 -15.112 -50.469 1.00 68.62 804 ASP A N 1
ATOM 6343 C CA . ASP A 1 804 ? -2.083 -15.159 -51.692 1.00 68.62 804 ASP A CA 1
ATOM 6344 C C . ASP A 1 804 ? -1.290 -13.848 -51.804 1.00 68.62 804 ASP A C 1
ATOM 6346 O O . ASP A 1 804 ? -1.556 -12.889 -51.079 1.00 68.62 804 ASP A O 1
ATOM 6350 N N . GLY A 1 805 ? -0.279 -13.775 -52.669 1.00 58.38 805 GLY A N 1
ATOM 6351 C CA . GLY A 1 805 ? 0.612 -12.609 -52.776 1.00 58.38 805 GLY A CA 1
ATOM 6352 C C . GLY A 1 805 ? -0.069 -11.242 -52.997 1.00 58.38 805 GLY A C 1
ATOM 6353 O O . GLY A 1 805 ? 0.611 -10.221 -52.901 1.00 58.38 805 GLY A O 1
ATOM 6354 N N . HIS A 1 806 ? -1.383 -11.196 -53.253 1.00 56.94 806 HIS A N 1
ATOM 6355 C CA . HIS A 1 806 ? -2.135 -9.985 -53.582 1.00 56.94 806 HIS A CA 1
ATOM 6356 C C . HIS A 1 806 ? -3.360 -9.736 -52.678 1.00 56.94 806 HIS A C 1
ATOM 6358 O O . HIS A 1 806 ? -3.794 -8.587 -52.569 1.00 56.94 806 HIS A O 1
ATOM 6364 N N . SER A 1 807 ? -3.878 -10.758 -51.986 1.00 59.62 807 SER A N 1
ATOM 6365 C CA . SER A 1 807 ? -5.113 -10.712 -51.192 1.00 59.62 807 SER A CA 1
ATOM 6366 C C . SER A 1 807 ? -4.945 -11.361 -49.814 1.00 59.62 807 SER A C 1
ATOM 6368 O O . SER A 1 807 ? -4.252 -12.361 -49.644 1.00 59.62 807 SER A O 1
ATOM 6370 N N . ILE A 1 808 ? -5.616 -10.800 -48.801 1.00 76.31 808 ILE A N 1
ATOM 6371 C CA . ILE A 1 808 ? -5.699 -11.375 -47.450 1.00 76.31 808 ILE A CA 1
ATOM 6372 C C . ILE A 1 808 ? -7.171 -11.516 -47.093 1.00 76.31 808 ILE A C 1
ATOM 6374 O O . ILE A 1 808 ? -7.896 -10.521 -47.063 1.00 76.31 808 ILE A O 1
ATOM 6378 N N . ILE A 1 809 ? -7.591 -12.736 -46.781 1.00 79.75 809 ILE A N 1
ATOM 6379 C CA . ILE A 1 809 ? -8.949 -13.048 -46.343 1.00 79.75 809 ILE A CA 1
ATOM 6380 C C . ILE A 1 809 ? -8.904 -13.689 -44.950 1.00 79.75 809 ILE A C 1
ATOM 6382 O O . ILE A 1 809 ? -8.025 -14.499 -44.654 1.00 79.75 809 ILE A O 1
ATOM 6386 N N . THR A 1 810 ? -9.846 -13.320 -44.079 1.00 85.94 810 THR A N 1
ATOM 6387 C CA . THR A 1 810 ? -9.911 -13.807 -42.689 1.00 85.94 810 THR A CA 1
ATOM 6388 C C . THR A 1 810 ? -11.279 -14.411 -42.386 1.00 85.94 810 THR A C 1
ATOM 6390 O O . THR A 1 810 ? -12.309 -13.854 -42.767 1.00 85.94 810 THR A O 1
ATOM 6393 N N . SER A 1 811 ? -11.295 -15.540 -41.680 1.00 88.38 811 SER A N 1
ATOM 6394 C CA . SER A 1 811 ? -12.495 -16.228 -41.203 1.00 88.38 811 SER A CA 1
ATOM 6395 C C . SER A 1 811 ? -12.391 -16.518 -39.700 1.00 88.38 811 SER A C 1
ATOM 6397 O O . SER A 1 811 ? -11.293 -16.750 -39.203 1.00 88.38 811 SER A O 1
ATOM 6399 N N . ILE A 1 812 ? -13.511 -16.488 -38.970 1.00 87.94 812 ILE A N 1
ATOM 6400 C CA . ILE A 1 812 ? -13.567 -16.607 -37.500 1.00 87.94 812 ILE A CA 1
ATOM 6401 C C . ILE A 1 812 ? -14.371 -17.855 -37.123 1.00 87.94 812 ILE A C 1
ATOM 6403 O O . ILE A 1 812 ? -15.444 -18.063 -37.683 1.00 87.94 812 ILE A O 1
ATOM 6407 N N . GLY A 1 813 ? -13.873 -18.648 -36.172 1.00 87.56 813 GLY A N 1
ATOM 6408 C CA . GLY A 1 813 ? -14.597 -19.739 -35.513 1.00 87.56 813 GLY A CA 1
ATOM 6409 C C . GLY A 1 813 ? -14.477 -19.633 -33.990 1.00 87.56 813 GLY A C 1
ATOM 6410 O O . GLY A 1 813 ? -13.432 -19.246 -33.476 1.00 87.56 813 GLY A O 1
ATOM 6411 N N . THR A 1 814 ? -15.535 -19.956 -33.250 1.00 88.62 814 THR A N 1
ATOM 6412 C CA . THR A 1 814 ? -15.554 -19.895 -31.772 1.00 88.62 814 THR A CA 1
ATOM 6413 C C . THR A 1 814 ? -15.505 -21.286 -31.143 1.00 88.62 814 THR A C 1
ATOM 6415 O O . THR A 1 814 ? -16.111 -22.208 -31.675 1.00 88.62 814 THR A O 1
ATOM 6418 N N . LEU A 1 815 ? -14.823 -21.448 -30.003 1.00 91.19 815 LEU A N 1
ATOM 6419 C CA . LEU A 1 815 ? -14.867 -22.656 -29.169 1.00 91.19 815 LEU A CA 1
ATOM 6420 C C . LEU A 1 815 ? -15.627 -22.376 -27.870 1.00 91.19 815 LEU A C 1
ATOM 6422 O O . LEU A 1 815 ? -15.169 -21.590 -27.040 1.00 91.19 815 LEU A O 1
ATOM 6426 N N . ALA A 1 816 ? -16.762 -23.045 -27.685 1.00 88.81 816 ALA A N 1
ATOM 6427 C CA . ALA A 1 816 ? -17.501 -23.100 -26.430 1.00 88.81 816 ALA A CA 1
ATOM 6428 C C . ALA A 1 816 ? -17.240 -24.430 -25.705 1.00 88.81 816 ALA A C 1
ATOM 6430 O O . ALA A 1 816 ? -16.999 -25.463 -26.337 1.00 88.81 816 ALA A O 1
ATOM 6431 N N . ILE A 1 817 ? -17.316 -24.409 -24.373 1.00 90.25 817 ILE A N 1
ATOM 6432 C CA . ILE A 1 817 ? -17.211 -25.621 -23.558 1.00 90.25 817 ILE A CA 1
ATOM 6433 C C . ILE A 1 817 ? -18.614 -26.146 -23.270 1.00 90.25 817 ILE A C 1
ATOM 6435 O O . ILE A 1 817 ? -19.464 -25.437 -22.727 1.00 90.25 817 ILE A O 1
ATOM 6439 N N . LYS A 1 818 ? -18.868 -27.392 -23.667 1.00 84.88 818 LYS A N 1
ATOM 6440 C CA . LYS A 1 818 ? -20.193 -28.003 -23.569 1.00 84.88 818 LYS A CA 1
ATOM 6441 C C . LYS A 1 818 ? -20.614 -28.144 -22.107 1.00 84.88 818 LYS A C 1
ATOM 6443 O O . LYS A 1 818 ? -19.838 -28.621 -21.285 1.00 84.88 818 LYS A O 1
ATOM 6448 N N . ASN A 1 819 ? -21.865 -27.790 -21.809 1.00 82.25 819 ASN A N 1
ATOM 6449 C CA . ASN A 1 819 ? -22.451 -27.829 -20.465 1.00 82.25 819 ASN A CA 1
ATOM 6450 C C . ASN A 1 819 ? -21.714 -26.978 -19.414 1.00 82.25 819 ASN A C 1
ATOM 6452 O O . ASN A 1 819 ? -21.923 -27.193 -18.224 1.00 82.25 819 ASN A O 1
ATOM 6456 N N . GLU A 1 820 ? -20.937 -25.973 -19.811 1.00 83.81 820 GLU A N 1
ATOM 6457 C CA . GLU A 1 820 ? -20.289 -25.029 -18.894 1.00 83.81 820 GLU A CA 1
ATOM 6458 C C . GLU A 1 820 ? -20.940 -23.642 -18.929 1.00 83.81 820 GLU A C 1
ATOM 6460 O O . GLU A 1 820 ? -21.791 -23.352 -19.772 1.00 83.81 820 GLU A O 1
ATOM 6465 N N . LYS A 1 821 ? -20.587 -22.786 -17.964 1.00 87.75 821 LYS A N 1
ATOM 6466 C CA . LYS A 1 821 ? -21.004 -21.373 -17.984 1.00 87.75 821 LYS A CA 1
ATOM 6467 C C . LYS A 1 821 ? -20.375 -20.626 -19.175 1.00 87.75 821 LYS A C 1
ATOM 6469 O O . LYS A 1 821 ? -19.289 -21.011 -19.614 1.00 87.75 821 LYS A O 1
ATOM 6474 N N . PRO A 1 822 ? -21.004 -19.548 -19.688 1.00 89.12 822 PRO A N 1
ATOM 6475 C CA . PRO A 1 822 ? -20.423 -18.722 -20.745 1.00 89.12 822 PRO A CA 1
ATOM 6476 C C . PRO A 1 822 ? -18.995 -18.297 -20.421 1.00 89.12 822 PRO A C 1
ATOM 6478 O O . PRO A 1 822 ? -18.699 -17.885 -19.302 1.00 89.12 822 PRO A O 1
ATOM 6481 N N . CYS A 1 823 ? -18.104 -18.364 -21.395 1.00 87.06 823 CYS A N 1
ATOM 6482 C CA . CYS A 1 823 ? -16.710 -18.018 -21.210 1.00 87.06 823 CYS A CA 1
ATOM 6483 C C . CYS A 1 823 ? -16.435 -16.623 -21.770 1.00 87.06 823 CYS A C 1
ATOM 6485 O O . CYS A 1 823 ? -16.461 -16.432 -22.989 1.00 87.06 823 CYS A O 1
ATOM 6487 N N . ILE A 1 824 ? -16.178 -15.656 -20.885 1.00 87.88 824 ILE A N 1
ATOM 6488 C CA . ILE A 1 824 ? -15.751 -14.303 -21.261 1.00 87.88 824 ILE A CA 1
ATOM 6489 C C . ILE A 1 824 ? -14.259 -14.367 -21.594 1.00 87.88 824 ILE A C 1
ATOM 6491 O O . ILE A 1 824 ? -13.421 -14.442 -20.701 1.00 87.88 824 ILE A O 1
ATOM 6495 N N . HIS A 1 825 ? -13.934 -14.370 -22.885 1.00 82.25 825 HIS A N 1
ATOM 6496 C CA . HIS A 1 825 ? -12.549 -14.442 -23.371 1.00 82.25 825 HIS A CA 1
ATOM 6497 C C . HIS A 1 825 ? -11.964 -13.063 -23.699 1.00 82.25 825 HIS A C 1
ATOM 6499 O O . HIS A 1 825 ? -10.759 -12.945 -23.906 1.00 82.25 825 HIS A O 1
ATOM 6505 N N . LYS A 1 826 ? -12.800 -12.019 -23.735 1.00 85.69 826 LYS A N 1
ATOM 6506 C CA . LYS A 1 826 ? -12.374 -10.620 -23.823 1.00 85.69 826 LYS A CA 1
ATOM 6507 C C . LYS A 1 826 ? -13.100 -9.811 -22.741 1.00 85.69 826 LYS A C 1
ATOM 6509 O O . LYS A 1 826 ? -14.204 -9.338 -23.013 1.00 85.69 826 LYS A O 1
ATOM 6514 N N . PRO A 1 827 ? -12.555 -9.733 -21.513 1.00 86.88 827 PRO A N 1
ATOM 6515 C CA . PRO A 1 827 ? -13.127 -8.910 -20.452 1.00 86.88 827 PRO A CA 1
ATOM 6516 C C . PRO A 1 827 ? -12.879 -7.417 -20.725 1.00 86.88 827 PRO A C 1
ATOM 6518 O O . PRO A 1 827 ? -11.950 -7.083 -21.465 1.00 86.88 827 PRO A O 1
ATOM 6521 N N . PRO A 1 828 ? -13.685 -6.517 -20.141 1.00 85.94 828 PRO A N 1
ATOM 6522 C CA . PRO A 1 828 ? -13.430 -5.090 -20.240 1.00 85.94 828 PRO A CA 1
ATOM 6523 C C . PRO A 1 828 ? -12.186 -4.673 -19.458 1.00 85.94 828 PRO A C 1
ATOM 6525 O O . PRO A 1 828 ? -11.895 -5.214 -18.395 1.00 85.94 828 PRO A O 1
ATOM 6528 N N . GLU A 1 829 ? -11.466 -3.695 -19.996 1.00 85.75 829 GLU A N 1
ATOM 6529 C CA . GLU A 1 829 ? -10.235 -3.159 -19.414 1.00 85.75 829 GLU A CA 1
ATOM 6530 C C . GLU A 1 829 ? -10.530 -1.954 -18.513 1.00 85.75 829 GLU A C 1
ATOM 6532 O O . GLU A 1 829 ? -11.498 -1.223 -18.735 1.00 85.75 829 GLU A O 1
ATOM 6537 N N . HIS A 1 830 ? -9.693 -1.736 -17.498 1.00 85.62 830 HIS A N 1
ATOM 6538 C CA . HIS A 1 830 ? -9.767 -0.548 -16.648 1.00 85.62 830 HIS A CA 1
ATOM 6539 C C . HIS A 1 830 ? -9.380 0.703 -17.446 1.00 85.62 830 HIS A C 1
ATOM 6541 O O . HIS A 1 830 ? -8.412 0.678 -18.203 1.00 85.62 830 HIS A O 1
ATOM 6547 N N . LEU A 1 831 ? -10.122 1.796 -17.267 1.00 80.25 831 LEU A N 1
ATOM 6548 C CA . LEU A 1 831 ? -9.897 3.062 -17.963 1.00 80.25 831 LEU A CA 1
ATOM 6549 C C . LEU A 1 831 ? -9.667 4.187 -16.949 1.00 80.25 831 LEU A C 1
ATOM 6551 O O . LEU A 1 831 ? -10.423 4.318 -15.990 1.00 80.25 831 LEU A O 1
ATOM 6555 N N . GLN A 1 832 ? -8.663 5.024 -17.209 1.00 80.88 832 GLN A N 1
ATOM 6556 C CA . GLN A 1 832 ? -8.429 6.297 -16.525 1.00 80.88 832 GLN A CA 1
ATOM 6557 C C . GLN A 1 832 ? -8.510 7.409 -17.569 1.00 80.88 832 GLN A C 1
ATOM 6559 O O . GLN A 1 832 ? -7.738 7.405 -18.526 1.00 80.88 832 GLN A O 1
ATOM 6564 N N . LEU A 1 833 ? -9.485 8.309 -17.438 1.00 78.75 833 LEU A N 1
ATOM 6565 C CA . LEU A 1 833 ? -9.800 9.316 -18.458 1.00 78.75 833 LEU A CA 1
ATOM 6566 C C . LEU A 1 833 ? -10.068 10.685 -17.829 1.00 78.75 833 LEU A C 1
ATOM 6568 O O . LEU A 1 833 ? -10.580 10.769 -16.722 1.00 78.75 833 LEU A O 1
ATOM 6572 N N . ASP A 1 834 ? -9.808 11.769 -18.552 1.00 76.25 834 ASP A N 1
ATOM 6573 C CA . ASP A 1 834 ? -10.199 13.107 -18.101 1.00 76.25 834 ASP A CA 1
ATOM 6574 C C . ASP A 1 834 ? -11.697 13.389 -18.314 1.00 76.25 834 ASP A C 1
ATOM 6576 O O . ASP A 1 834 ? -12.345 12.834 -19.212 1.00 76.25 834 ASP A O 1
ATOM 6580 N N . VAL A 1 835 ? -12.251 14.315 -17.521 1.00 77.69 835 VAL A N 1
ATOM 6581 C CA . VAL A 1 835 ? -13.615 14.837 -17.730 1.00 77.69 835 VAL A CA 1
ATOM 6582 C C . VAL A 1 835 ? -13.785 15.327 -19.178 1.00 77.69 835 VAL A C 1
ATOM 6584 O O . VAL A 1 835 ? -13.018 16.148 -19.675 1.00 77.69 835 VAL A O 1
ATOM 6587 N N . GLY A 1 836 ? -14.835 14.850 -19.850 1.00 73.19 836 GLY A N 1
ATOM 6588 C CA . GLY A 1 836 ? -15.186 15.193 -21.230 1.00 73.19 836 GLY A CA 1
ATOM 6589 C C . GLY A 1 836 ? -14.659 14.231 -22.300 1.00 73.19 836 GLY A C 1
ATOM 6590 O O . GLY A 1 836 ? -15.063 14.366 -23.455 1.00 73.19 836 GLY A O 1
ATOM 6591 N N . MET A 1 837 ? -13.817 13.256 -21.940 1.00 73.38 837 MET A N 1
ATOM 6592 C CA . MET A 1 837 ? -13.336 12.213 -22.856 1.00 73.38 837 MET A CA 1
ATOM 6593 C C . MET A 1 837 ? -14.405 11.149 -23.151 1.00 73.38 837 MET A C 1
ATOM 6595 O O . MET A 1 837 ? -15.397 11.025 -22.432 1.00 73.38 837 MET A O 1
ATOM 6599 N N . TYR A 1 838 ? -14.185 10.373 -24.214 1.00 75.00 838 TYR A N 1
ATOM 6600 C CA . TYR A 1 838 ? -15.045 9.271 -24.650 1.00 75.00 838 TYR A CA 1
ATOM 6601 C C . TYR A 1 838 ? -14.557 7.941 -24.048 1.00 75.00 838 TYR A C 1
ATOM 6603 O O . TYR A 1 838 ? -13.436 7.520 -24.338 1.00 75.00 838 TYR A O 1
ATOM 6611 N N . ALA A 1 839 ? -15.376 7.261 -23.237 1.00 81.81 839 ALA A N 1
ATOM 6612 C CA . ALA A 1 839 ? -15.052 5.930 -22.704 1.00 81.81 839 ALA A CA 1
ATOM 6613 C C . ALA A 1 839 ? -15.693 4.825 -23.545 1.00 81.81 839 ALA A C 1
ATOM 6615 O O . ALA A 1 839 ? -16.860 4.924 -23.924 1.00 81.81 839 ALA A O 1
ATOM 6616 N N . ARG A 1 840 ? -14.952 3.738 -23.788 1.00 84.75 840 ARG A N 1
ATOM 6617 C CA . ARG A 1 840 ? -15.455 2.560 -24.504 1.00 84.75 840 ARG A CA 1
ATOM 6618 C C . ARG A 1 840 ? -14.926 1.270 -23.885 1.00 84.75 840 ARG A C 1
ATOM 6620 O O . ARG A 1 840 ? -13.736 0.989 -23.979 1.00 84.75 840 ARG A O 1
ATOM 6627 N N . PHE A 1 841 ? -15.820 0.462 -23.327 1.00 85.12 841 PHE A N 1
ATOM 6628 C CA . PHE A 1 841 ? -15.519 -0.874 -22.817 1.00 85.12 841 PHE A CA 1
ATOM 6629 C C . PHE A 1 841 ? -15.934 -1.941 -23.828 1.00 85.12 841 PHE A C 1
ATOM 6631 O O . PHE A 1 841 ? -17.004 -1.851 -24.427 1.00 85.12 841 PHE A O 1
ATOM 6638 N N . TYR A 1 842 ? -15.110 -2.974 -23.997 1.00 84.69 842 TYR A N 1
ATOM 6639 C CA . TYR A 1 842 ? -15.411 -4.119 -24.856 1.00 84.69 842 TYR A CA 1
ATOM 6640 C C . TYR A 1 842 ? -15.676 -5.359 -24.012 1.00 84.69 842 TYR A C 1
ATOM 6642 O O . TYR A 1 842 ? -14.966 -5.605 -23.042 1.00 84.69 842 TYR A O 1
ATOM 6650 N N . CYS A 1 843 ? -16.646 -6.172 -24.415 1.00 86.25 843 CYS A N 1
ATOM 6651 C CA . CYS A 1 843 ? -16.863 -7.482 -23.823 1.00 86.25 843 CYS A CA 1
ATOM 6652 C C . CYS A 1 843 ? -17.254 -8.498 -24.898 1.00 86.25 843 CYS A C 1
ATOM 6654 O O . CYS A 1 843 ? -18.116 -8.217 -25.728 1.00 86.25 843 CYS A O 1
ATOM 6656 N N . ALA A 1 844 ? -16.614 -9.670 -24.901 1.00 86.38 844 ALA A N 1
ATOM 6657 C CA . ALA A 1 844 ? -16.978 -10.778 -25.785 1.00 86.38 844 ALA A CA 1
ATOM 6658 C C . ALA A 1 844 ? -16.948 -12.114 -25.037 1.00 86.38 844 ALA A C 1
ATOM 6660 O O . ALA A 1 844 ? -16.027 -12.391 -24.255 1.00 86.38 844 ALA A O 1
ATOM 6661 N N . ALA A 1 845 ? -17.960 -12.942 -25.295 1.00 87.75 845 ALA A N 1
ATOM 6662 C CA . ALA A 1 845 ? -18.143 -14.227 -24.645 1.00 87.75 845 ALA A CA 1
ATOM 6663 C C . ALA A 1 845 ? -18.571 -15.316 -25.635 1.00 87.75 845 ALA A C 1
ATOM 6665 O O . ALA A 1 845 ? -19.273 -15.063 -26.611 1.00 87.75 845 ALA A O 1
ATOM 6666 N N . SER A 1 846 ? -18.188 -16.552 -25.328 1.00 85.62 846 SER A N 1
ATOM 6667 C CA . SER A 1 846 ? -18.562 -17.757 -26.076 1.00 85.62 846 SER A CA 1
ATOM 6668 C C . SER A 1 846 ? -19.309 -18.732 -25.165 1.00 85.62 846 SER A C 1
ATOM 6670 O O . SER A 1 846 ? -19.038 -18.804 -23.968 1.00 85.62 846 SER A O 1
ATOM 6672 N N . GLY A 1 847 ? -20.276 -19.472 -25.700 1.00 85.44 847 GLY A N 1
ATOM 6673 C CA . GLY A 1 847 ? -21.108 -20.396 -24.929 1.00 85.44 847 GLY A CA 1
ATOM 6674 C C . GLY A 1 847 ? -22.030 -21.204 -25.835 1.00 85.44 847 GLY A C 1
ATOM 6675 O O . GLY A 1 847 ? -22.196 -20.866 -27.008 1.00 85.44 847 GLY A O 1
ATOM 6676 N N . ASP A 1 848 ? -22.603 -22.271 -25.282 1.00 82.38 848 ASP A N 1
ATOM 6677 C CA . ASP A 1 848 ? -23.544 -23.155 -25.971 1.00 82.38 848 ASP A CA 1
ATOM 6678 C C . ASP A 1 848 ? -24.825 -23.327 -25.127 1.00 82.38 848 ASP A C 1
ATOM 6680 O O . ASP A 1 848 ? -24.803 -24.064 -24.134 1.00 82.38 848 ASP A O 1
ATOM 6684 N N . PRO A 1 849 ? -25.941 -22.646 -25.465 1.00 83.38 849 PRO A N 1
ATOM 6685 C CA . PRO A 1 849 ? -26.135 -21.726 -26.598 1.00 83.38 849 PRO A CA 1
ATOM 6686 C C . PRO A 1 849 ? -25.314 -20.426 -26.521 1.00 83.38 849 PRO A C 1
ATOM 6688 O O . PRO A 1 849 ? -24.812 -20.066 -25.454 1.00 83.38 849 PRO A O 1
ATOM 6691 N N . THR A 1 850 ? -25.213 -19.693 -27.635 1.00 83.00 850 THR A N 1
ATOM 6692 C CA . THR A 1 850 ? -24.501 -18.403 -27.704 1.00 83.00 850 THR A CA 1
ATOM 6693 C C . THR A 1 850 ? -25.015 -17.428 -26.633 1.00 83.00 850 THR A C 1
ATOM 6695 O O . THR A 1 850 ? -26.226 -17.215 -26.560 1.00 83.00 850 THR A O 1
ATOM 6698 N N . PRO A 1 851 ? -24.134 -16.860 -25.788 1.00 87.75 851 PRO A N 1
ATOM 6699 C CA . PRO A 1 851 ? -24.552 -16.033 -24.666 1.00 87.75 851 PRO A CA 1
ATOM 6700 C C . PRO A 1 851 ? -24.986 -14.632 -25.106 1.00 87.75 851 PRO A C 1
ATOM 6702 O O . PRO A 1 851 ? -24.391 -14.037 -26.002 1.00 87.75 851 PRO A O 1
ATOM 6705 N N . GLU A 1 852 ? -25.979 -14.082 -24.414 1.00 87.81 852 GLU A N 1
ATOM 6706 C CA . GLU A 1 852 ? -26.332 -12.664 -24.470 1.00 87.81 852 GLU A CA 1
ATOM 6707 C C . GLU A 1 852 ? -25.406 -11.868 -23.539 1.00 87.81 852 GLU A C 1
ATOM 6709 O O . GLU A 1 852 ? -25.154 -12.287 -22.405 1.00 87.81 852 GLU A O 1
ATOM 6714 N N . ILE A 1 853 ? -24.894 -10.726 -24.010 1.00 88.31 853 ILE A N 1
ATOM 6715 C CA . ILE A 1 853 ? -24.065 -9.819 -23.209 1.00 88.31 853 ILE A CA 1
ATOM 6716 C C . ILE A 1 853 ? -24.921 -8.669 -22.682 1.00 88.31 853 ILE A C 1
ATOM 6718 O O . ILE A 1 853 ? -25.547 -7.940 -23.450 1.00 88.31 853 ILE A O 1
ATOM 6722 N N . LEU A 1 854 ? -24.910 -8.501 -21.363 1.00 87.62 854 LEU A N 1
ATOM 6723 C CA . LEU A 1 854 ? -25.664 -7.493 -20.629 1.00 87.62 854 LEU A CA 1
ATOM 6724 C C . LEU A 1 854 ? -24.703 -6.602 -19.839 1.00 87.62 854 LEU A C 1
ATOM 6726 O O . LEU A 1 854 ? -23.810 -7.096 -19.152 1.00 87.62 854 LEU A O 1
ATOM 6730 N N . TRP A 1 855 ? -24.921 -5.291 -19.897 1.00 86.38 855 TRP A N 1
ATOM 6731 C CA . TRP A 1 855 ? -24.187 -4.307 -19.104 1.00 86.38 855 TRP A CA 1
ATOM 6732 C C . TRP A 1 855 ? -25.071 -3.746 -17.997 1.00 86.38 855 TRP A C 1
ATOM 6734 O O . TRP A 1 855 ? -26.262 -3.507 -18.204 1.00 86.38 855 TRP A O 1
ATOM 6744 N N . GLN A 1 856 ? -24.486 -3.510 -16.824 1.00 74.88 856 GLN A N 1
ATOM 6745 C CA . GLN A 1 856 ? -25.191 -2.880 -15.711 1.00 74.88 856 GLN A CA 1
ATOM 6746 C C . GLN A 1 856 ? -25.630 -1.456 -16.118 1.00 74.88 856 GLN A C 1
ATOM 6748 O O . GLN A 1 856 ? -24.798 -0.590 -16.370 1.00 74.88 856 GLN A O 1
ATOM 6753 N N . ASN A 1 857 ? -26.948 -1.234 -16.205 1.00 55.84 857 ASN A N 1
ATOM 6754 C CA . ASN A 1 857 ? -27.625 0.053 -16.445 1.00 55.84 857 ASN A CA 1
ATOM 6755 C C . ASN A 1 857 ? -27.550 0.710 -17.848 1.00 55.84 857 ASN A C 1
ATOM 6757 O O . ASN A 1 857 ? -27.713 1.925 -17.939 1.00 55.84 857 ASN A O 1
ATOM 6761 N N . ALA A 1 858 ? -27.430 -0.030 -18.962 1.00 57.72 858 ALA A N 1
ATOM 6762 C CA . ALA A 1 858 ? -27.725 0.555 -20.287 1.00 57.72 858 ALA A CA 1
ATOM 6763 C C . ALA A 1 858 ? -28.222 -0.451 -21.339 1.00 57.72 858 ALA A C 1
ATOM 6765 O O . ALA A 1 858 ? -27.775 -1.595 -21.386 1.00 57.72 858 ALA A O 1
ATOM 6766 N N . LYS A 1 859 ? -29.086 0.017 -22.253 1.00 55.78 859 LYS A N 1
ATOM 6767 C CA . LYS A 1 859 ? -29.336 -0.624 -23.555 1.00 55.78 859 LYS A CA 1
ATOM 6768 C C . LYS A 1 859 ? -28.467 0.071 -24.603 1.00 55.78 859 LYS A C 1
ATOM 6770 O O . LYS A 1 859 ? -28.752 1.206 -24.968 1.00 55.78 859 LYS A O 1
ATOM 6775 N N . GLN A 1 860 ? -27.412 -0.597 -25.056 1.00 64.44 860 GLN A N 1
ATOM 6776 C CA . GLN A 1 860 ? -26.513 -0.095 -26.100 1.00 64.44 860 GLN A CA 1
ATOM 6777 C C . GLN A 1 860 ? -26.912 -0.666 -27.475 1.00 64.44 860 GLN A C 1
ATOM 6779 O O . GLN A 1 860 ? -27.451 -1.773 -27.538 1.00 64.44 860 GLN A O 1
ATOM 6784 N N . PRO A 1 861 ? -26.638 0.039 -28.590 1.00 62.47 861 PRO A N 1
ATOM 6785 C CA . PRO A 1 861 ? -26.911 -0.462 -29.940 1.00 62.47 861 PRO A CA 1
ATOM 6786 C C . PRO A 1 861 ? -26.036 -1.667 -30.329 1.00 62.47 861 PRO A C 1
ATOM 6788 O O . PRO A 1 861 ? -26.414 -2.434 -31.213 1.00 62.47 861 PRO A O 1
ATOM 6791 N N . ASN A 1 862 ? -24.888 -1.859 -29.667 1.00 74.19 862 ASN A N 1
ATOM 6792 C CA . ASN A 1 862 ? -24.047 -3.047 -29.795 1.00 74.19 862 ASN A CA 1
ATOM 6793 C C . ASN A 1 862 ? -23.797 -3.661 -28.402 1.00 74.19 862 ASN A C 1
ATOM 6795 O O . ASN A 1 862 ? -23.130 -3.026 -27.592 1.00 74.19 862 ASN A O 1
ATOM 6799 N N . PRO A 1 863 ? -24.267 -4.886 -28.106 1.00 74.00 863 PRO A N 1
ATOM 6800 C CA . PRO A 1 863 ? -24.131 -5.488 -26.775 1.00 74.00 863 PRO A CA 1
ATOM 6801 C C . PRO A 1 863 ? -22.673 -5.799 -26.387 1.00 74.00 863 PRO A C 1
ATOM 6803 O O . PRO A 1 863 ? -22.342 -5.845 -25.204 1.00 74.00 863 PRO A O 1
ATOM 6806 N N . ASN A 1 864 ? -21.773 -5.940 -27.366 1.00 79.50 864 ASN A N 1
ATOM 6807 C CA . ASN A 1 864 ? -20.354 -6.221 -27.123 1.00 79.50 864 ASN A CA 1
ATOM 6808 C C . ASN A 1 864 ? -19.544 -4.967 -26.743 1.00 79.50 864 ASN A C 1
ATOM 6810 O O . ASN A 1 864 ? -18.337 -5.069 -26.501 1.00 79.50 864 ASN A O 1
ATOM 6814 N N . VAL A 1 865 ? -20.170 -3.781 -26.736 1.00 81.12 865 VAL A N 1
ATOM 6815 C CA . VAL A 1 865 ? -19.501 -2.499 -26.489 1.00 81.12 865 VAL A CA 1
ATOM 6816 C C . VAL A 1 865 ? -20.358 -1.606 -25.590 1.00 81.12 865 VAL A C 1
ATOM 6818 O O . VAL A 1 865 ? -21.522 -1.355 -25.885 1.00 81.12 865 VAL A O 1
ATOM 6821 N N . PHE A 1 866 ? -19.770 -1.082 -24.517 1.00 80.56 866 PHE A N 1
ATOM 6822 C CA . PHE A 1 866 ? -20.392 -0.054 -23.683 1.00 80.56 866 PHE A CA 1
ATOM 6823 C C . PHE A 1 866 ? -19.677 1.277 -23.876 1.00 80.56 866 PHE A C 1
ATOM 6825 O O . PHE A 1 866 ? -18.460 1.349 -23.720 1.00 80.56 866 PHE A O 1
ATOM 6832 N N . GLU A 1 867 ? -20.426 2.325 -24.215 1.00 82.94 867 GLU A N 1
ATOM 6833 C CA . GLU A 1 867 ? -19.876 3.620 -24.622 1.00 82.94 867 GLU A CA 1
ATOM 6834 C C . GLU A 1 867 ? -20.423 4.754 -23.753 1.00 82.94 867 GLU A C 1
ATOM 6836 O O . GLU A 1 867 ? -21.617 4.791 -23.446 1.00 82.94 867 GLU A O 1
ATOM 6841 N N . ILE A 1 868 ? -19.547 5.693 -23.389 1.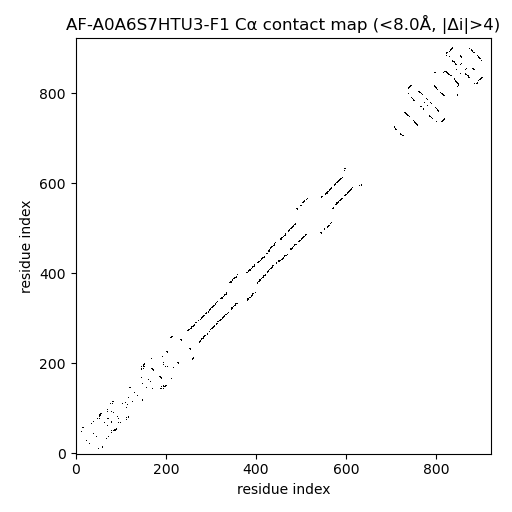00 81.44 868 ILE A N 1
ATOM 6842 C CA . ILE A 1 868 ? -19.883 6.952 -22.719 1.00 81.44 868 ILE A CA 1
ATOM 6843 C C . ILE A 1 868 ? -19.277 8.079 -23.549 1.00 81.44 868 ILE A C 1
ATOM 6845 O O . ILE A 1 868 ? -18.058 8.212 -23.612 1.00 81.44 868 ILE A O 1
ATOM 6849 N N . GLU A 1 869 ? -20.121 8.899 -24.177 1.00 77.19 869 GLU A N 1
ATOM 6850 C CA . GLU A 1 869 ? -19.641 9.930 -25.104 1.00 77.19 869 GLU A CA 1
ATOM 6851 C C . GLU A 1 869 ? -18.859 11.061 -24.426 1.00 77.19 869 GLU A C 1
ATOM 6853 O O . GLU A 1 869 ? -17.898 11.574 -25.000 1.00 77.19 869 GLU A O 1
ATOM 6858 N N . LYS A 1 870 ? -19.275 11.448 -23.213 1.00 79.38 870 LYS A N 1
ATOM 6859 C CA . LYS A 1 870 ? -18.641 12.487 -22.391 1.00 79.38 870 LYS A CA 1
ATOM 6860 C C . LYS A 1 870 ? -18.603 12.061 -20.930 1.00 79.38 870 LYS A C 1
ATOM 6862 O O . LYS A 1 870 ? -19.611 12.098 -20.224 1.00 79.38 870 LYS A O 1
ATOM 6867 N N . VAL A 1 871 ? -17.426 11.656 -20.479 1.00 79.62 871 VAL A N 1
ATOM 6868 C CA . VAL A 1 871 ? -17.189 11.178 -19.116 1.00 79.62 871 VAL A CA 1
ATOM 6869 C C . VAL A 1 871 ? -17.206 12.341 -18.109 1.00 79.62 871 VAL A C 1
ATOM 6871 O O . VAL A 1 871 ? -16.792 13.453 -18.418 1.00 79.62 871 VAL A O 1
ATOM 6874 N N . ASN A 1 872 ? -17.704 12.094 -16.896 1.00 80.31 872 ASN A N 1
ATOM 6875 C CA . ASN A 1 872 ? -17.782 13.048 -15.783 1.00 80.31 872 ASN A CA 1
ATOM 6876 C C . ASN A 1 872 ? -17.510 12.280 -14.478 1.00 80.31 872 ASN A C 1
ATOM 6878 O O . ASN A 1 872 ? -17.566 11.054 -14.471 1.00 80.31 872 ASN A O 1
ATOM 6882 N N . ILE A 1 873 ? -17.266 12.982 -13.373 1.00 78.06 873 ILE A N 1
ATOM 6883 C CA . ILE A 1 873 ? -16.969 12.408 -12.052 1.00 78.06 873 ILE A CA 1
ATOM 6884 C C . ILE A 1 873 ? -18.081 11.457 -11.579 1.00 78.06 873 ILE A C 1
ATOM 6886 O O . ILE A 1 873 ? -17.796 10.441 -10.959 1.00 78.06 873 ILE A O 1
ATOM 6890 N N . SER A 1 874 ? -19.344 11.721 -11.929 1.00 79.44 874 SER A N 1
ATOM 6891 C CA . SER A 1 874 ? -20.473 10.830 -11.614 1.00 79.44 874 SER A CA 1
ATOM 6892 C C . SER A 1 874 ? -20.431 9.478 -12.339 1.00 79.44 874 SER A C 1
ATOM 6894 O O . SER A 1 874 ? -21.196 8.587 -11.992 1.00 79.44 874 SER A O 1
ATOM 6896 N N . HIS A 1 875 ? -19.586 9.329 -13.363 1.00 80.31 875 HIS A N 1
ATOM 6897 C CA . HIS A 1 875 ? -19.379 8.078 -14.096 1.00 80.31 875 HIS A CA 1
ATOM 6898 C C . HIS A 1 875 ? -18.234 7.235 -13.506 1.00 80.31 875 HIS A C 1
ATOM 6900 O O . HIS A 1 875 ? -17.960 6.149 -14.005 1.00 80.31 875 HIS A O 1
ATOM 6906 N N . VAL A 1 876 ? -17.555 7.705 -12.451 1.00 81.75 876 VAL A N 1
ATOM 6907 C CA . VAL A 1 876 ? -16.559 6.900 -11.729 1.00 81.75 876 VAL A CA 1
ATOM 6908 C C . VAL A 1 876 ? -17.251 5.705 -11.085 1.00 81.75 876 VAL A C 1
ATOM 6910 O O . VAL A 1 876 ? -18.258 5.859 -10.395 1.00 81.75 876 VAL A O 1
ATOM 6913 N N . GLY A 1 877 ? -16.705 4.509 -11.286 1.00 81.75 877 GLY A N 1
ATOM 6914 C CA . GLY A 1 877 ? -17.272 3.308 -10.687 1.00 81.75 877 GLY A CA 1
ATOM 6915 C C . GLY A 1 877 ? -16.913 2.017 -11.405 1.00 81.75 877 GLY A C 1
ATOM 6916 O O . GLY A 1 877 ? -16.002 1.961 -12.236 1.00 81.75 877 GLY A O 1
ATOM 6917 N N . VAL A 1 878 ? -17.641 0.962 -11.037 1.00 85.25 878 VAL A N 1
ATOM 6918 C CA . VAL A 1 878 ? -17.456 -0.395 -11.556 1.00 85.25 878 VAL A CA 1
ATOM 6919 C C . VAL A 1 878 ? -18.443 -0.661 -12.685 1.00 85.25 878 VAL A C 1
ATOM 6921 O O . VAL A 1 878 ? -19.654 -0.546 -12.502 1.00 85.25 878 VAL A O 1
ATOM 6924 N N . TYR A 1 879 ? -17.924 -1.067 -13.838 1.00 85.75 879 TYR A N 1
ATOM 6925 C CA . TYR A 1 879 ? -18.705 -1.462 -15.003 1.00 85.75 879 TYR A CA 1
ATOM 6926 C C . TYR A 1 879 ? -18.668 -2.978 -15.156 1.00 85.75 879 TYR A C 1
ATOM 6928 O O . TYR A 1 879 ? -17.616 -3.558 -15.433 1.00 85.75 879 TYR A O 1
ATOM 6936 N N . THR A 1 880 ? -19.826 -3.616 -14.984 1.00 87.06 880 THR A N 1
ATOM 6937 C CA . THR A 1 880 ? -19.958 -5.075 -15.037 1.00 87.06 880 THR A CA 1
ATOM 6938 C C . THR A 1 880 ? -20.524 -5.527 -16.381 1.00 87.06 880 THR A C 1
ATOM 6940 O O . THR A 1 880 ? -21.647 -5.165 -16.741 1.00 87.06 880 THR A O 1
ATOM 6943 N N . CYS A 1 881 ? -19.768 -6.365 -17.090 1.00 89.12 881 CYS A N 1
ATOM 6944 C CA . CYS A 1 881 ? -20.246 -7.156 -18.218 1.00 89.12 881 CYS A CA 1
ATOM 6945 C C . CYS A 1 881 ? -20.728 -8.525 -17.726 1.00 89.12 881 CYS A C 1
ATOM 6947 O O . CYS A 1 881 ? -19.979 -9.259 -17.083 1.00 89.12 881 CYS A O 1
ATOM 6949 N N . THR A 1 882 ? -21.962 -8.884 -18.069 1.00 89.81 882 THR A N 1
ATOM 6950 C CA . THR A 1 882 ? -22.611 -10.148 -17.710 1.00 89.81 882 THR A CA 1
ATOM 6951 C C . THR A 1 882 ? -22.920 -10.944 -18.976 1.00 89.81 882 THR A C 1
ATOM 6953 O O . THR A 1 882 ? -23.747 -10.527 -19.780 1.00 89.81 882 THR A O 1
ATOM 6956 N N . ALA A 1 883 ? -22.289 -12.103 -19.153 1.00 89.81 883 ALA A N 1
ATOM 6957 C CA . ALA A 1 883 ? -22.600 -13.044 -20.225 1.00 89.81 883 ALA A CA 1
ATOM 6958 C C . ALA A 1 883 ? -23.581 -14.108 -19.715 1.00 89.81 883 ALA A C 1
ATOM 6960 O O . ALA A 1 883 ? -23.254 -14.869 -18.799 1.00 89.81 883 ALA A O 1
ATOM 6961 N N . ARG A 1 884 ? -24.773 -14.181 -20.312 1.00 87.50 884 ARG A N 1
ATOM 6962 C CA . ARG A 1 884 ? -25.854 -15.096 -19.918 1.00 87.50 884 ARG A CA 1
ATOM 6963 C C . ARG A 1 884 ? -26.149 -16.099 -21.026 1.00 87.50 884 ARG A C 1
ATOM 6965 O O . ARG A 1 884 ? -26.446 -15.707 -22.147 1.00 87.50 884 ARG A O 1
ATOM 6972 N N . SER A 1 885 ? -26.120 -17.390 -20.709 1.00 86.81 885 SER A N 1
ATOM 6973 C CA . SER A 1 885 ? -26.612 -18.451 -21.595 1.00 86.81 885 SER A CA 1
ATOM 6974 C C . SER A 1 885 ? -27.487 -19.411 -20.801 1.00 86.81 885 SER A C 1
ATOM 6976 O O . SER A 1 885 ? -27.010 -20.052 -19.862 1.00 86.81 885 SER A O 1
ATOM 6978 N N . LYS A 1 886 ? -28.773 -19.496 -21.170 1.00 84.12 886 LYS A N 1
ATOM 6979 C CA . LYS A 1 886 ? -29.807 -20.190 -20.379 1.00 84.12 886 LYS A CA 1
ATOM 6980 C C . LYS A 1 886 ? -29.744 -19.741 -18.904 1.00 84.12 886 LYS A C 1
ATOM 6982 O O . LYS A 1 886 ? -29.724 -18.539 -18.645 1.00 84.12 886 LYS A O 1
ATOM 6987 N N . ASP A 1 887 ? -29.637 -20.688 -17.970 1.00 78.69 887 ASP A N 1
ATOM 6988 C CA . ASP A 1 887 ? -29.573 -20.457 -16.520 1.00 78.69 887 ASP A CA 1
ATOM 6989 C C . ASP A 1 887 ? -28.144 -20.211 -15.996 1.00 78.69 887 ASP A C 1
ATOM 6991 O O . ASP A 1 887 ? -27.923 -20.135 -14.788 1.00 78.69 887 ASP A O 1
ATOM 6995 N N . LYS A 1 888 ? -27.139 -20.114 -16.880 1.00 84.75 888 LYS A N 1
ATOM 6996 C CA . LYS A 1 888 ? -25.729 -19.939 -16.498 1.00 84.75 888 LYS A CA 1
ATOM 6997 C C . LYS A 1 888 ? -25.230 -18.541 -16.834 1.00 84.75 888 LYS A C 1
ATOM 6999 O O . LYS A 1 888 ? -25.463 -18.022 -17.926 1.00 84.75 888 LYS A O 1
ATOM 7004 N N . VAL A 1 889 ? -24.488 -17.958 -15.896 1.00 89.19 889 VAL A N 1
ATOM 7005 C CA . VAL A 1 889 ? -24.011 -16.573 -15.965 1.00 89.19 889 VAL A CA 1
ATOM 7006 C C . VAL A 1 889 ? -22.518 -16.499 -15.644 1.00 89.19 889 VAL A C 1
ATOM 7008 O O . VAL A 1 889 ? -22.032 -17.198 -14.754 1.00 89.19 889 VAL A O 1
ATOM 7011 N N . SER A 1 890 ? -21.806 -15.628 -16.357 1.00 89.88 890 SER A N 1
ATOM 7012 C CA . SER A 1 890 ? -20.427 -15.231 -16.061 1.00 89.88 890 SER A CA 1
ATOM 7013 C C . SER A 1 890 ? -20.306 -13.712 -16.064 1.00 89.88 890 SER A C 1
ATOM 7015 O O . SER A 1 890 ? -20.884 -13.063 -16.930 1.00 89.88 890 SER A O 1
ATOM 7017 N N . ASN A 1 891 ? -19.523 -13.162 -15.135 1.00 91.06 891 ASN A N 1
ATOM 7018 C CA . ASN A 1 891 ? -19.336 -11.719 -14.973 1.00 91.06 891 ASN A CA 1
ATOM 7019 C C . ASN A 1 891 ? -17.866 -11.332 -15.152 1.00 91.06 891 ASN A C 1
ATOM 7021 O O . ASN A 1 891 ? -16.974 -12.080 -14.750 1.00 91.06 891 ASN A O 1
ATOM 7025 N N . ALA A 1 892 ? -17.627 -10.147 -15.706 1.00 87.75 892 ALA A N 1
ATOM 7026 C CA . ALA A 1 892 ? -16.328 -9.485 -15.743 1.00 87.75 892 ALA A CA 1
ATOM 7027 C C . ALA A 1 892 ? -16.506 -7.996 -15.424 1.00 87.75 892 ALA A C 1
ATOM 7029 O O . ALA A 1 892 ? -17.530 -7.413 -15.777 1.00 87.75 892 ALA A O 1
ATOM 7030 N N . TYR A 1 893 ? -15.529 -7.388 -14.757 1.00 88.75 893 TYR A N 1
ATOM 7031 C CA . TYR A 1 893 ? -15.620 -6.016 -14.262 1.00 88.75 893 TYR A CA 1
ATOM 7032 C C . TYR A 1 893 ? -14.458 -5.158 -14.760 1.00 88.75 893 TYR A C 1
ATOM 7034 O O . TYR A 1 893 ? -13.339 -5.640 -14.909 1.00 88.75 893 TYR A O 1
ATOM 7042 N N . ALA A 1 894 ? -14.739 -3.875 -14.971 1.00 85.56 894 ALA A N 1
ATOM 7043 C CA . ALA A 1 894 ? -13.757 -2.833 -15.235 1.00 85.56 894 ALA A CA 1
ATOM 7044 C C . ALA A 1 894 ? -14.000 -1.631 -14.316 1.00 85.56 894 ALA A C 1
ATOM 7046 O O . ALA A 1 894 ? -15.118 -1.406 -13.856 1.00 85.56 894 ALA A O 1
ATOM 7047 N N . PHE A 1 895 ? -12.949 -0.852 -14.067 1.00 82.81 895 PHE A N 1
ATOM 7048 C CA . PHE A 1 895 ? -13.011 0.367 -13.259 1.00 82.81 895 PHE A CA 1
ATOM 7049 C C . PHE A 1 895 ? -12.842 1.559 -14.194 1.00 82.81 895 PHE A C 1
ATOM 7051 O O . PHE A 1 895 ? -11.938 1.539 -15.031 1.00 82.81 895 PHE A O 1
ATOM 7058 N N . LEU A 1 896 ? -13.698 2.570 -14.046 1.00 82.62 896 LEU A N 1
ATOM 7059 C CA . LEU A 1 896 ? -13.501 3.883 -14.652 1.00 82.62 896 LEU A CA 1
ATOM 7060 C C . LEU A 1 896 ? -13.054 4.858 -13.567 1.00 82.62 896 LEU A C 1
ATOM 7062 O O . LEU A 1 896 ? -13.822 5.137 -12.646 1.00 82.62 896 LEU A O 1
ATOM 7066 N N . THR A 1 897 ? -11.842 5.388 -13.685 1.00 80.06 897 THR A N 1
ATOM 7067 C CA . THR A 1 897 ? -11.383 6.540 -12.903 1.00 80.06 897 THR A CA 1
ATOM 7068 C C . THR A 1 897 ? -11.404 7.783 -13.783 1.00 80.06 897 THR A C 1
ATOM 7070 O O . THR A 1 897 ? -11.123 7.718 -14.982 1.00 80.06 897 THR A O 1
ATOM 7073 N N . VAL A 1 898 ? -11.807 8.914 -13.199 1.00 78.06 898 VAL A N 1
ATOM 7074 C CA . VAL A 1 898 ? -11.966 10.170 -13.934 1.00 78.06 898 VAL A CA 1
ATOM 7075 C C . VAL A 1 898 ? -11.162 11.269 -13.268 1.00 78.06 898 VAL A C 1
ATOM 7077 O O . VAL A 1 898 ? -11.475 11.656 -12.142 1.00 78.06 898 VAL A O 1
ATOM 7080 N N . ASP A 1 899 ? -10.164 11.792 -13.974 1.00 66.94 899 ASP A N 1
ATOM 7081 C CA . ASP A 1 899 ? -9.359 12.912 -13.501 1.00 66.94 899 ASP A CA 1
ATOM 7082 C C . ASP A 1 899 ? -9.990 14.252 -13.907 1.00 66.94 899 ASP A C 1
ATOM 7084 O O . ASP A 1 899 ? -10.495 14.453 -15.014 1.00 66.94 899 ASP A O 1
ATOM 7088 N N . ASN A 1 900 ? -10.008 15.195 -12.962 1.00 60.53 900 ASN A N 1
ATOM 7089 C CA . ASN A 1 900 ? -10.495 16.553 -13.187 1.00 60.53 900 ASN A CA 1
ATOM 7090 C C . ASN A 1 900 ? -9.325 17.536 -13.111 1.00 60.53 900 ASN A C 1
ATOM 7092 O O . ASN A 1 900 ? -9.105 18.202 -12.092 1.00 60.53 900 ASN A O 1
ATOM 7096 N N . HIS A 1 901 ? -8.585 17.653 -14.214 1.00 51.84 901 HIS A N 1
ATOM 7097 C CA . HIS A 1 901 ? -7.485 18.608 -14.333 1.00 51.84 901 HIS A CA 1
ATOM 7098 C C . HIS A 1 901 ? -7.910 20.081 -14.146 1.00 51.84 901 HIS A C 1
ATOM 7100 O O . HIS A 1 901 ? -7.061 20.912 -13.826 1.00 51.84 901 HIS A O 1
ATOM 7106 N N . TYR A 1 902 ? -9.208 20.412 -14.214 1.00 46.41 902 TYR A N 1
ATOM 7107 C CA . TYR A 1 902 ? -9.711 21.768 -13.964 1.00 46.41 902 TYR A CA 1
ATOM 7108 C C . TYR A 1 902 ? -9.912 22.117 -12.480 1.00 46.41 902 TYR A C 1
ATOM 7110 O O . TYR A 1 902 ? -9.947 23.299 -12.156 1.00 46.41 902 TYR A O 1
ATOM 7118 N N . ARG A 1 903 ? -9.974 21.149 -11.548 1.00 39.44 903 ARG A N 1
ATOM 7119 C CA . ARG A 1 903 ? -10.095 21.445 -10.099 1.00 39.44 903 ARG A CA 1
ATOM 7120 C C . ARG A 1 903 ? -8.761 21.552 -9.356 1.00 39.44 903 ARG A C 1
ATOM 7122 O O . ARG A 1 903 ? -8.716 22.205 -8.315 1.00 39.44 903 ARG A O 1
ATOM 7129 N N . LYS A 1 904 ? -7.664 21.006 -9.898 1.00 36.97 904 LYS A N 1
ATOM 7130 C CA . LYS A 1 904 ? -6.315 21.182 -9.316 1.00 36.97 904 LYS A CA 1
ATOM 7131 C C . LYS A 1 904 ? -5.792 22.623 -9.424 1.00 36.97 904 LYS A C 1
ATOM 7133 O O . LYS A 1 904 ? -4.954 23.013 -8.621 1.00 36.97 904 LYS A O 1
ATOM 7138 N N . TYR A 1 905 ? -6.339 23.431 -10.337 1.00 40.16 905 TYR A N 1
ATOM 7139 C CA . TYR A 1 905 ? -5.975 24.845 -10.503 1.00 40.16 905 TYR A CA 1
ATOM 7140 C C . TYR A 1 905 ? -6.938 25.842 -9.836 1.00 40.16 905 TYR A C 1
ATOM 7142 O O . TYR A 1 905 ? -6.648 27.034 -9.822 1.00 40.16 905 TYR A O 1
ATOM 7150 N N . THR A 1 906 ? -8.043 25.393 -9.227 1.00 35.56 906 THR A N 1
ATOM 7151 C CA . THR A 1 906 ? -9.000 26.292 -8.541 1.00 35.56 906 THR A CA 1
ATOM 7152 C C . THR A 1 906 ? -8.955 26.177 -7.013 1.00 35.56 906 THR A C 1
ATOM 7154 O O . THR A 1 906 ? -9.409 27.082 -6.325 1.00 35.56 906 THR A O 1
ATOM 7157 N N . LEU A 1 907 ? -8.331 25.131 -6.458 1.00 31.69 907 LEU A N 1
ATOM 7158 C CA . LEU A 1 907 ? -8.086 25.003 -5.010 1.00 31.69 907 LEU A CA 1
ATOM 7159 C C . LEU A 1 907 ? -6.725 25.561 -4.551 1.00 31.69 907 LEU A C 1
ATOM 7161 O O . LEU A 1 907 ? -6.503 25.713 -3.357 1.00 31.69 907 LEU A O 1
ATOM 7165 N N . LEU A 1 908 ? -5.846 25.944 -5.485 1.00 33.31 908 LEU A N 1
ATOM 7166 C CA . LEU A 1 908 ? -4.549 26.580 -5.199 1.00 33.31 908 LEU A CA 1
ATOM 7167 C C . LEU A 1 908 ? -4.546 28.111 -5.389 1.00 33.31 908 LEU A C 1
ATOM 7169 O O . LEU A 1 908 ? -3.519 28.749 -5.176 1.00 33.31 908 LEU A O 1
ATOM 7173 N N . VAL A 1 909 ? -5.692 28.708 -5.743 1.00 34.56 909 VAL A N 1
ATOM 7174 C CA . VAL A 1 909 ? -5.844 30.166 -5.948 1.00 34.56 909 VAL A CA 1
ATOM 7175 C C . VAL A 1 909 ? -6.761 30.827 -4.900 1.00 34.56 909 VAL A C 1
ATOM 7177 O O . VAL A 1 909 ? -6.752 32.042 -4.771 1.00 34.56 909 VAL A O 1
ATOM 7180 N N . PHE A 1 910 ? -7.467 30.063 -4.056 1.00 32.16 910 PHE A N 1
ATOM 7181 C CA . PHE A 1 910 ? -8.400 30.618 -3.055 1.00 32.16 910 PHE A CA 1
ATOM 7182 C C . PHE A 1 910 ? -7.839 30.802 -1.626 1.00 32.16 910 PHE A C 1
ATOM 7184 O O . PHE A 1 910 ? -8.579 31.214 -0.742 1.00 32.16 910 PHE A O 1
ATOM 7191 N N . VAL A 1 911 ? -6.542 30.554 -1.378 1.00 32.31 911 VAL A N 1
ATOM 7192 C CA . VAL A 1 911 ? -5.913 30.724 -0.037 1.00 32.31 911 VAL A CA 1
ATOM 7193 C C . VAL A 1 911 ? -4.745 31.731 -0.047 1.00 32.31 911 VAL A C 1
ATOM 7195 O O . VAL A 1 911 ? -3.957 31.796 0.891 1.00 32.31 911 VAL A O 1
ATOM 7198 N N . ARG A 1 912 ? -4.605 32.562 -1.093 1.00 30.61 912 ARG A N 1
ATOM 7199 C CA . ARG A 1 912 ? -3.521 33.569 -1.170 1.00 30.61 912 ARG A CA 1
ATOM 7200 C C . ARG A 1 912 ? -3.938 35.035 -1.254 1.00 30.61 912 ARG A C 1
ATOM 7202 O O . ARG A 1 912 ? -3.057 35.885 -1.251 1.00 30.61 912 ARG A O 1
ATOM 7209 N N . GLU A 1 913 ? -5.226 35.346 -1.195 1.00 31.11 913 GLU A N 1
ATOM 7210 C CA . GLU A 1 913 ? -5.705 36.724 -1.048 1.00 31.11 913 GLU A CA 1
ATOM 7211 C C . GLU A 1 913 ? -6.777 36.782 0.037 1.00 31.11 913 GLU A C 1
ATOM 7213 O O . GLU A 1 913 ? -7.943 36.627 -0.273 1.00 31.11 913 GLU A O 1
ATOM 7218 N N . PHE A 1 914 ? -6.377 36.897 1.307 1.00 30.89 914 PHE A N 1
ATOM 7219 C CA . PHE A 1 914 ? -7.121 37.561 2.396 1.00 30.89 914 PHE A CA 1
ATOM 7220 C C . PHE A 1 914 ? -6.290 37.458 3.690 1.00 30.89 914 PHE A C 1
ATOM 7222 O O . PHE A 1 914 ? -6.582 36.677 4.590 1.00 30.89 914 PHE A O 1
ATOM 7229 N N . LYS A 1 915 ? -5.202 38.233 3.773 1.00 27.97 915 LYS A N 1
ATOM 7230 C CA . LYS A 1 915 ? -4.578 38.655 5.040 1.00 27.97 915 LYS A CA 1
ATOM 7231 C C . LYS A 1 915 ? -3.937 40.027 4.827 1.00 27.97 915 LYS A C 1
ATOM 7233 O O . LYS A 1 915 ? -3.218 40.200 3.849 1.00 27.97 915 LYS A O 1
ATOM 7238 N N . PHE A 1 916 ? -4.188 40.918 5.791 1.00 27.62 916 PHE A N 1
ATOM 7239 C CA . PHE A 1 916 ? -3.967 42.374 5.822 1.00 27.62 916 PHE A CA 1
ATOM 7240 C C . PHE A 1 916 ? -5.031 43.123 5.005 1.00 27.62 916 PHE A C 1
ATOM 7242 O O . PHE A 1 916 ? -5.100 42.979 3.796 1.00 27.62 916 PHE A O 1
ATOM 7249 N N . ASP A 1 917 ? -5.988 43.829 5.607 1.00 27.66 917 ASP A N 1
ATOM 7250 C CA . ASP A 1 917 ? -5.829 44.846 6.650 1.00 27.66 917 ASP A CA 1
ATOM 7251 C C . ASP A 1 917 ? -7.174 45.100 7.365 1.00 27.66 917 ASP A C 1
ATOM 7253 O O . ASP A 1 917 ? -8.192 45.150 6.685 1.00 27.66 917 ASP A O 1
ATOM 7257 N N . PHE A 1 918 ? -7.181 45.230 8.698 1.00 24.88 918 PHE A N 1
ATOM 7258 C CA . PHE A 1 918 ? -8.042 46.115 9.517 1.00 24.88 918 PHE A CA 1
ATOM 7259 C C . PHE A 1 918 ? -7.843 45.769 11.007 1.00 24.88 918 PHE A C 1
ATOM 7261 O O . PHE A 1 918 ? -8.634 45.073 11.640 1.00 24.88 918 PHE A O 1
ATOM 7268 N N . GLN A 1 919 ? -6.744 46.276 11.570 1.00 29.69 919 GLN A N 1
ATOM 7269 C CA . GLN A 1 919 ? -6.737 46.783 12.944 1.00 29.69 919 GLN A CA 1
ATOM 7270 C C . GLN A 1 919 ? -7.086 48.283 12.909 1.00 29.69 919 GLN A C 1
ATOM 7272 O O . GLN A 1 919 ? -6.688 48.958 11.963 1.00 29.69 919 GLN A O 1
ATOM 7277 N N . TYR A 1 920 ? -7.766 48.755 13.971 1.00 30.48 920 TYR A N 1
ATOM 7278 C CA . TYR A 1 920 ? -8.350 50.085 14.291 1.00 30.48 920 TYR A CA 1
ATOM 7279 C C . TYR A 1 920 ? -9.893 50.079 14.211 1.00 30.48 920 TYR A C 1
ATOM 7281 O O . TYR A 1 920 ? -10.432 49.908 13.128 1.00 30.48 920 TYR A O 1
ATOM 7289 N N . ARG A 1 921 ? -10.699 50.302 15.266 1.00 29.81 921 ARG A N 1
ATOM 7290 C CA . ARG A 1 921 ? -10.531 50.693 16.687 1.00 29.81 921 ARG A CA 1
ATOM 7291 C C . ARG A 1 921 ? -11.783 50.248 17.469 1.00 29.81 921 ARG A C 1
ATOM 7293 O O . ARG A 1 921 ? -12.873 50.593 17.020 1.00 29.81 921 ARG A O 1
ATOM 7300 N N . TYR A 1 922 ? -11.622 49.590 18.616 1.00 30.27 922 TYR A N 1
ATOM 7301 C CA . TYR A 1 922 ? -11.975 50.031 19.985 1.00 30.27 922 TYR A CA 1
ATOM 7302 C C . TYR A 1 922 ? -11.989 48.841 20.940 1.00 30.27 922 TYR A C 1
ATOM 7304 O O . TYR A 1 922 ? -12.536 47.790 20.545 1.00 30.27 922 TYR A O 1
#

Solvent-accessible surface area (backbone atoms only — not comparable to full-atom values): 51767 Å² total; per-residue (Å²): 127,64,69,64,61,59,52,50,36,53,27,32,58,69,50,38,50,68,57,45,49,47,50,51,74,71,39,88,77,41,43,71,52,69,75,64,57,62,49,82,78,47,100,53,84,45,44,68,41,39,22,29,33,66,37,31,42,69,50,52,58,55,44,50,78,71,70,55,67,56,65,52,63,42,98,77,27,28,32,51,14,28,8,28,49,50,60,24,59,69,33,39,53,52,39,47,75,68,64,31,73,71,77,61,94,87,53,59,70,79,41,31,28,60,38,23,7,43,73,62,62,29,54,68,53,38,51,51,49,42,70,76,45,55,72,56,47,80,78,44,31,47,60,45,40,26,44,16,25,38,77,47,38,51,71,51,36,52,53,44,48,75,70,70,42,60,60,70,44,53,42,75,68,94,64,83,72,93,84,74,96,77,88,76,96,62,52,44,23,24,60,53,29,7,51,76,60,63,23,44,72,44,43,38,50,42,41,74,74,40,34,77,37,41,55,70,55,45,74,74,39,43,67,49,53,25,58,32,56,54,71,54,52,39,78,55,78,65,90,87,59,91,72,78,76,98,67,82,72,36,29,34,39,68,52,51,63,33,39,29,36,45,74,64,62,75,58,48,59,88,41,23,82,32,33,30,33,40,33,50,21,47,29,51,26,47,62,66,58,44,65,69,73,58,32,67,39,28,25,36,42,32,49,21,39,27,53,25,49,60,66,62,58,46,88,59,34,87,75,43,46,40,31,35,45,34,44,25,40,27,52,25,41,55,62,49,70,40,65,42,42,20,50,47,24,27,37,43,37,42,30,41,26,49,29,46,43,83,65,98,61,99,65,80,78,88,78,75,97,82,72,80,82,74,86,82,64,75,42,46,16,46,44,24,30,35,44,33,49,22,36,25,47,28,44,60,63,69,55,44,59,30,43,23,53,45,24,29,34,42,36,41,28,40,27,48,30,44,58,79,61,74,58,52,58,30,50,30,28,35,42,33,47,22,39,27,48,30,46,66,76,81,93,80,38,53,86,56,28,24,80,38,26,30,35,42,32,47,21,38,27,49,27,47,60,69,44,61,64,69,27,48,21,42,46,24,28,38,41,33,48,22,41,27,49,30,44,58,70,62,63,50,89,50,53,59,30,42,47,25,29,34,44,34,44,23,40,27,46,33,37,41,90,84,71,92,77,82,86,82,84,80,83,90,79,82,85,84,82,88,77,92,81,85,87,77,92,70,83,74,78,78,71,76,42,59,49,33,92,51,20,11,76,41,24,29,35,41,33,47,20,41,24,45,24,45,43,79,55,72,37,67,30,59,20,57,37,25,30,34,40,29,50,18,41,12,63,56,25,38,54,80,66,38,56,54,34,59,27,74,53,42,65,42,51,41,62,50,74,45,62,62,55,96,63,62,75,82,75,70,62,96,73,57,42,56,58,54,45,52,49,25,36,55,49,36,65,63,69,48,92,66,90,72,84,76,87,78,84,86,64,99,76,79,90,67,94,73,63,67,70,61,64,78,66,76,75,91,83,83,93,87,81,87,88,87,87,88,87,84,90,88,85,88,86,90,83,86,84,93,75,92,70,84,92,79,72,98,72,90,54,88,84,72,53,47,77,46,77,50,73,52,73,57,102,89,52,76,52,72,51,78,47,70,48,80,91,86,74,84,70,46,66,81,37,62,32,49,67,48,72,40,44,77,65,31,72,47,74,37,44,42,40,78,44,58,87,88,60,81,70,48,65,46,45,30,44,94,93,40,74,66,65,65,54,93,51,34,44,64,55,84,46,32,43,35,35,48,62,33,49,88,86,64,42,25,64,37,34,43,39,37,33,46,104,86,50,79,50,76,32,64,18,40,32,17,46,49,93,50,59,29,39,69,66,38,63,33,65,70,43,79,43,50,62,59,40,70,47,75,37,45,46,44,59,30,24,71,61,74,40,49,54,46,51,79,93,62,91,58,100,45,65,47,42,50,78,38,78,62,37,44,71,91,63,46,45,78,49,42,45,35,29,37,27,90,98,30,66,34,76,38,61,22,44,37,48,55,46,59,79,74,54,70,66,57,72,75,62,74,82,77,81,89,80,89,88,84,86,87,88,136

Organism: Paramuricea clavata (NCBI:txid317549)

Foldseek 3Di:
DPVLLVQLLVCLLVLVQVSNVCQCPPDPPRNVPLLPDQQAPDPDGRSLLSNLLQQSQVNNVVVVVVVRDLQRQHPLGGSLLSNLLNLHPSSNVSSVVVPHDQDDPVDDLCSHNLNSNLLNLNQVSNVVSCVVPVCVCVPCLQVSLLNNLLNLNQVSNVVSVVVVRDQQDFAFDPDDDPDDDDDDSDGQGSLNSNLVNLNLVNNLVSLVVQHAADPVCCVVRVPSNLSSQLVQKDFDDPVPDPPDDDDDTAIERASASRQYQDHDLVSCQVCLVRYAEYANEHYAYAADDLVVQARQRYAYYAQANYAYQDYHAHPCLPSGNHQEYHHEQYAYQEDHLSQLQRQNHAYYHHEQYAHAAHDPDPPDDDDDDDDDDPPPRQGNNCNHAEDAYHQYAYQAHDLNQLNVQNHAYYHHANYAHAAHDPDRQHQYQEDAHHQYAHADHDDHHLVNPLARHAYYHHHNYAYQADDLSVLSNQNHAYYHHHNYAHAAHPQLVSHQNQQHAEDHHAHYAHAQDDDDDDDDDDDDDDDDDDDDDDDDDDPPPRRRADNCVRHLANHQEYEHHQYQYLADHLNVLNRANHQEYAHHNNANDAEYALSVLSNPNHFHYHHHNYNYDPDDPVVVPDDGPPVVSVVSVVVVVVVPPDPDPDPDDDDPDDDDPPPPVVVVVDDDDDDDDDDDDDDDDDDDDPDDDDDPDDPDDPDDDPVNFAKDKDWDDDPVGIDIDIDTDDDFDDKDWPDFWAADEEAAQAKDKTFTHIDGPPDDKAKFKDDPRDTDDDDDQWDDDRGMIMGGRDDLLNFFKMKIWIDDPPDIDIHIYTYAYPPDAKAWPQFWEADEEEFFAKDKTFTDIQYVVGWQKDKPPDDDPDSRMDIDRGDDQVPFDKIKIWTDDPPHIDIHIYTYHYDYPPVVVVVVPPPPPDDDDDDDDD

Secondary structure (DSSP, 8-state):
--HHHHHHHHHHHTT-HHHHHHHHHHSTTHHHHHTTS-GGG-SS--HHHHHHHTT-HHHHHHHHHTT--TT---TT--HHHHHHHHT-HHHHHHHHHTT--S--TTS-GGGSHHHHHHHTT-HHHHHHHHHH-GGGHHHHHHHHHHHHHHHT-HHHHHHHHHTT--SS--B--SS--SS---S--PPBPHHHHHHHTT-HHHHHHHHHTT--B-HHHHHHHHHHHHHHHHHTEEE---TT--SSS-PPPPEEEE-TTS-BS---THHHHTTTTTEEEEE--SS--S---HHHHT-TT--EEE--SS--S--PPPS-TTT----EEE--SS------GGGGG-TT--EEE--SS----SS-----S---TTS---S------TT--EEE--SS--S---GGGGG-TT--EEE--SS---SPPTT--S--SEEE--SS------SSSGGGTTTT--EEE--SS---S--HHHHT-TT--EEE--SS----PPPGGG---TT--EEE--SS----S-S-----PPP--S---------------------HHHHTTT--EEE--SS--SS--GGGGG-SS--EEE-TT-TT-----GGGGG-SS--EEE-TT---SSS-GGGGSS--HHHHHHHHHHHHHHHS-----------SS---TTTHHHHTT-----S---------------SSS---S----SS--GGG-EEEEEEEEETTEEEEEEEEE---PPPEEEEPPPPEEE-TT--EEEE-EEE-SSSPPEEEEEETTEEP-SBTTEEE-SSEEEE-S--GGG-EEEEEEEEETTEEEEEEEEEEETTS--EEEEPPPPEEEETTPPEEEE-EEE-SSPPEEEETT---SSTTEEEESS--GGG-EEEEEEEEETTEEEEEEEEEEEE-TTTTTTSSSSSSS---------

Nearest PDB structures (foldseek):
  4u06-assembly1_A  TM=9.043E-01  e=1.419E-13  Leptospira interrogan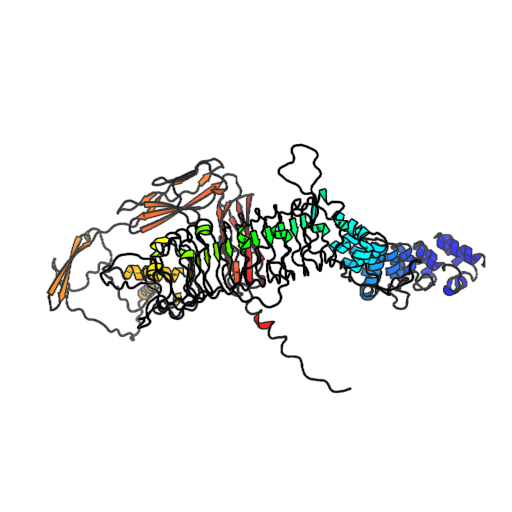s serovar Copenhageni str. Fiocruz L1-130
  4u08-assembly2_B  TM=8.088E-01  e=2.027E-13  Leptospira interrogans serovar Copenhageni str. Fiocruz L1-130
  5z5k-assembly1_A  TM=4.283E-01  e=1.030E-11  Rattus norvegicus
  7ol4-assembly1_A  TM=4.113E-01  e=4.821E-12  Mus musculus
  6s9f-assembly1_A  TM=4.064E-01  e=2.199E-11  Drosophila melanogaster

Sequence (922 aa):
MDTLDGEFLNACERGNLNEVLNILYYHDNGPVKLLKTDPNTLDHMHYFHAVCLNGHCDVVEQLFFFNVDVNLDSEYGTPLAVACQGGHMGTVKTLVKHGAKIHDPNTNATLTPFFQACKHGHLDILTYLIEEEPDALLVLGSQLLVEACREGFLDIVVLLVSKNIDIDGGIPPSSPSRESIAFDMSLETPLQAACSQNQVEVVEYLMQEKVEVNVSIVQKYYQVLGEAVRRNFTEHTDRYRKKQTGKTSLLKGKFSNGNFYDIHKSWFTDYAEQLVALDLSSNQLHNVPKEIMNLPSIREIDLSANNLFELPEVDNVEDSRLEEIKASSNHLKHVPTSFFNIKCLRHLELVNNEIISLLNCDVSEQFDMDDVIPDAVTWQCHSLKSLNLARNQLKSIPSAIHAANSLEKLQLFGNKITSFPMGWKCPLRILNLSQNELMDFKQSVFNTWTQTLVDLNLSYNKLTSISWDICQLQKLQYLDLSHNTIENMPPKFYWTCSNLRKLNLANNKLYGVSSRIETAAPPRNSRRFTITRSPTEERVEIEDEFPHEVFGATLESLDLSDNKLAAVPSSVCQFTSLEDLNLSWNRQLRTLPPELGNLTECYQLGLEGLHLSGIPKFSRSGQYSKDVLTYLRAKQRKAVAYFRMKLMVIGLQGRGKTTLLAALRGRPLPPNISTVGIIVNEWTVSGSSSILGKLKRDQTIAKDAGTYKCIAVNVRGRKSENITLRIGEEARFEKKANSLSVAIGGKAVFSCRPLSTDGEMSIKWRRNGQTIQSGGKYDVGSESLTISDVSSKDCGEYYCVARDGHSIITSIGTLAIKNEKPCIHKPPEHLQLDVGMYARFYCAASGDPTPEILWQNAKQPNPNVFEIEKVNISHVGVYTCTARSKDKVSNAYAFLTVDNHYRKYTLLVFVREFKFDFQYRY

InterPro domains:
  IPR001611 Leucine-rich repeat [PF00560] (577-599)
  IPR001611 Leucine-rich repeat [PF13855] (256-308)
  IPR001611 Leucine-rich repeat [PF13855] (453-510)
  IPR001611 Leucine-rich repeat [PS51450] (383-404)
  IPR001611 Leucine-rich repeat [PS51450] (452-473)
  IPR001611 Leucine-rich repeat [PS51450] (475-496)
  IPR002110 Ankyrin repeat [PF00023] (188-215)
  IPR002110 Ankyrin repeat [PF12796] (49-135)
  IPR002110 Ankyrin repeat [PS50088] (75-107)
  IPR002110 Ankyrin repeat [SM00248] (43-72)
  IPR002110 Ankyrin repeat [SM00248] (75-104)
  IPR002110 Ankyrin repeat [SM00248] (109-138)
  IPR002110 Ankyrin repeat [SM00248] (140-169)
  IPR002110 Ankyrin repeat [SM00248] (186-215)
  IPR003591 Leucine-rich repeat, typical subtype [SM00369] (273-294)
  IPR003591 Leucine-rich repeat, typical subtype [SM00369] (295-320)
  IPR003591 Leucine-rich repeat, typical subtype [SM00369] (381-404)
  IPR003591 Leucine-rich repeat, typical subtype [SM00369] (473-496)
  IPR003591 Leucine-rich repeat, typical subtype [SM00369] (497-520)
  IPR003591 Leucine-rich repeat, typical subtype [SM00369] (555-575)

Radius of gyration: 44.15 Å; Cα contacts (8 Å, |Δi|>4): 1789; chains: 1; bounding box: 108×86×152 Å

pLDDT: mean 75.5, std 21.77, range [24.06, 98.31]